Protein AF-A0AAI9T086-F1 (afdb_monomer)

Nearest PDB structures (foldseek):
  8om4-assembly1_D  TM=8.885E-01  e=5.460E-34  Saccharomyces cerevisiae
  8d8k-assembly1_D  TM=9.498E-01  e=1.040E-31  Saccharomyces cerevisiae
  8d8l-assembly1_D  TM=9.070E-01  e=4.825E-33  Saccharomyces cerevisiae
  5mrc-assembly1_DD  TM=9.172E-01  e=9.418E-28  Saccharomyces cerevisiae
  6ywy-assembly1_DD  TM=7.552E-01  e=2.241E-18  Neurospora crassa

InterPro domains:
  IPR002942 RNA-binding S4 domain [PF01479] (105-150)
  IPR002942 RNA-binding S4 domain [SM00363] (104-167)
  IPR004556 Methyltransferase HemK-like [TIGR00536] (465-743)
  IPR018079 Small ribosomal subunit protein uS4, conserved site [PS00632] (102-126)
  IPR029063 S-adenosyl-L-methionine-dependent methyltransferase superfamily [G3DSA:3.40.50.150] (524-751)
  IPR029063 S-adenosyl-L-methionine-dependent methyltransferase superfamily [SSF53335] (508-678)
  IPR036986 RNA-binding S4 domain superfamily [G3DSA:3.10.290.10] (103-206)
  IPR050320 Protein N5-glutamine methyltransferase [PTHR18895] (467-742)

Secondary structure (DSSP, 8-state):
-PPPP-HHHHHHHT---SB--HHHHHHHHT------TT--HHHHHHHHHHHHHHHTTTTS-HHHIIIII--SS--B-----GGGTTS-PPPP-GGGGGGHHHHTBHHHHHHHTTSSSBHHHHHHHHHTT-EEETTEE---TTPBP-TT-EEEE-HHHHHHHHBPBPPPHHHHHHHHHHHHHHHHHHHHHHHH-HHHHHHHHHTSPPPS-HHHHHHHHHHHHHHHHHHHHHHHHHHHHS-HHHHHHHHHHHHHHHTT---GGGGGGG-HHHHHHHHHHHHHHHHTT-GGGT---HHHHHHHHH-SSSS-HHHHHHHHHHHHHHHHHHHHHHHHHHHHHHTTS----THHHHT----PPPPHHHHHH-GGG----BTTBSSSTTBSSTTSSB-BS--BPTTGGGT----TTEEEETTTTEEEE-----EETTEESS--SS-HHHHHHHHHHHHHHHHHHHHHHHH-TTHHHHHHHH-SHHHHHHHHHHHHHHS-TTTHHHHHHHHHTT--HHHHHTEEEETTEEEE--TTSPPP-HHHHHHHHHHHHHHHHTT-SEEEEEEES-TTSHHHHHHHHHHHHTT-EEEEEEEES-HHHHHHHHHHHHHHHHHS--TTEEEEEEE--TT-TTHHHHTT-S-TTS----EEEE----B-HHHHHSBGGGT-B-HHHHHHS-GGGTB--THHHHHHIIIIITTTT-SEEEEE-SSHHHHHHHHHHS-TTTEEEEEEE-TTS-EEEEEEEESSSGGGGGGGG-SEE-

pLDDT: mean 86.52, std 11.42, range [41.91, 98.38]

Sequence (758 aa):
MPRKLDRVSRMVRGGVEMSMNRFNLFNLYRKSPINYIGKTLYQQKWAAKSETRSYHGEHLNEKRFKKVLFEPELKTYSQLDASLKGQDVAPTPITLQTYATLEKRLEIAVFRSLFASSVRQARQFILGGYVKVNGVKIKHPSFPLKSGDVFSVDPEKVLFAMGKSKPSLSKAINIDNKQVRYWNHYVSMAKKDPKAAWERQQNKFKSLNQIENFEKRETLDAQKKQGELMMKKRQNATNKMTILEDIINLGNAAGHNISVETFHKYGDVAKEKCLIIYQGLSRLNHPLLKEKSHEALNAYFAKETEMSNEEKTEFRKTKNILRELEKSEWKRIRLEGANDGKFFDPSNIMRQTTFTPIDKEKVLEDETSAKINFPWQRHLYGRKEPSKPYFTPWTPRSFLGAFAILPSHIEVSFDTCHAVYLRDPIARPGHSEVITPFPEHVHERAYMYYIKRAKHVRRAKVISPLLPPLLAATRDLERAQLELKWIKEELPKSEWVSAVNLRKGLVPLQYILKSQPFGDLNIICREGVLIPRWETEEWCTRLAKFIIDSKLSKVNIVDACSGSGCIPLLLSHLLAKNSIDSRAYGYDISEKAVELAKENLESYLATYPSKRIQISFHLADVFDSKLCKSVNIQGDDGTGIDLVTSNPPYIPLEDYKKSLWRNGVEKSVRLYEPSLALIGNNKVYSNLIQNLVVPVGAKGFVFEVGYKDQADFVNKSMDSAKWGVGVMKDSASKVRCVIGWQREGKFAEFSKLCDDVY

Organism: NCBI:txid497107

Structure (mmCIF, N/CA/C/O backbone):
data_AF-A0AAI9T086-F1
#
_entry.id   AF-A0AAI9T086-F1
#
loop_
_atom_site.group_PDB
_atom_site.id
_atom_site.type_symbol
_atom_site.label_atom_id
_atom_site.label_alt_id
_atom_site.label_comp_id
_atom_site.label_asym_id
_atom_site.label_entity_id
_atom_site.label_seq_id
_atom_site.pdbx_PDB_ins_code
_atom_site.Cartn_x
_atom_site.Cartn_y
_atom_site.Cartn_z
_atom_site.occupancy
_atom_site.B_iso_or_equiv
_atom_site.auth_seq_id
_atom_site.auth_comp_id
_atom_site.auth_asym_id
_atom_site.auth_atom_id
_atom_site.pdbx_PDB_model_num
ATOM 1 N N . MET A 1 1 ? -15.363 4.973 -15.178 1.00 50.00 1 MET A N 1
ATOM 2 C CA . MET A 1 1 ? -14.214 5.776 -15.661 1.00 50.00 1 MET A CA 1
ATOM 3 C C . MET A 1 1 ? -12.923 5.372 -14.943 1.00 50.00 1 MET A C 1
ATOM 5 O O . MET A 1 1 ? -13.002 5.034 -13.763 1.00 50.00 1 MET A O 1
ATOM 9 N N . PRO A 1 2 ? -11.760 5.340 -15.626 1.00 74.75 2 PRO A N 1
ATOM 10 C CA . PRO A 1 2 ? -10.459 5.126 -14.985 1.00 74.75 2 PRO A CA 1
ATOM 11 C C . PRO A 1 2 ? -10.051 6.340 -14.138 1.00 74.75 2 PRO A C 1
ATOM 13 O O . PRO A 1 2 ? -10.593 7.433 -14.302 1.00 74.75 2 PRO A O 1
ATOM 16 N N . ARG A 1 3 ? -9.077 6.163 -13.242 1.00 78.75 3 ARG A N 1
ATOM 17 C CA . ARG A 1 3 ? -8.528 7.266 -12.440 1.00 78.75 3 ARG A CA 1
ATOM 18 C C . ARG A 1 3 ? -7.844 8.296 -13.359 1.00 78.75 3 ARG A C 1
ATOM 20 O O . ARG A 1 3 ? -7.034 7.914 -14.211 1.00 78.75 3 ARG A O 1
ATOM 27 N N . LYS A 1 4 ? -8.160 9.591 -13.204 1.00 75.88 4 LYS A N 1
ATOM 28 C CA . LYS A 1 4 ? -7.463 10.683 -13.913 1.00 75.88 4 LYS A CA 1
ATOM 29 C C . LYS A 1 4 ? -6.006 10.783 -13.438 1.00 75.88 4 LYS A C 1
ATOM 31 O O . LYS A 1 4 ? -5.694 10.461 -12.292 1.00 75.88 4 LYS A O 1
ATOM 36 N N . LEU A 1 5 ? -5.129 11.185 -14.354 1.00 67.50 5 LEU A N 1
ATOM 37 C CA . LEU A 1 5 ? -3.684 11.251 -14.155 1.00 67.50 5 LEU A CA 1
ATOM 38 C C . LEU A 1 5 ? -3.300 12.706 -13.872 1.00 67.50 5 LEU A C 1
ATOM 40 O O . LEU A 1 5 ? -3.496 13.555 -14.735 1.00 67.50 5 LEU A O 1
ATOM 44 N N . ASP A 1 6 ? -2.750 12.976 -12.693 1.00 67.56 6 ASP A N 1
ATOM 45 C CA . ASP A 1 6 ? -2.062 14.233 -12.401 1.00 67.56 6 ASP A CA 1
ATOM 46 C C . ASP A 1 6 ? -0.550 13.981 -12.510 1.00 67.56 6 ASP A C 1
ATOM 48 O O . ASP A 1 6 ? 0.031 13.248 -11.706 1.00 67.56 6 ASP A O 1
ATOM 52 N N . ARG A 1 7 ? 0.059 14.498 -13.584 1.00 57.75 7 ARG A N 1
ATOM 53 C CA . ARG A 1 7 ? 1.454 14.207 -13.959 1.00 57.75 7 ARG A CA 1
ATOM 54 C C . ARG A 1 7 ? 2.461 14.984 -13.110 1.00 57.75 7 ARG A C 1
ATOM 56 O O . ARG A 1 7 ? 3.545 14.464 -12.854 1.00 57.75 7 ARG A O 1
ATOM 63 N N . VAL A 1 8 ? 2.103 16.188 -12.656 1.00 53.00 8 VAL A N 1
ATOM 64 C CA . VAL A 1 8 ? 3.003 17.080 -11.904 1.00 53.00 8 VAL A CA 1
ATOM 65 C C . VAL A 1 8 ? 3.271 16.501 -10.516 1.00 53.00 8 VAL A C 1
ATOM 67 O O . VAL A 1 8 ? 4.424 16.340 -10.117 1.00 53.00 8 VAL A O 1
ATOM 70 N N . SER A 1 9 ? 2.224 16.056 -9.816 1.00 54.69 9 SER A N 1
ATOM 71 C CA . SER A 1 9 ? 2.370 15.501 -8.466 1.00 54.69 9 SER A CA 1
ATOM 72 C C . SER A 1 9 ? 3.133 14.172 -8.413 1.00 54.69 9 SER A C 1
ATOM 74 O O . SER A 1 9 ? 3.730 13.853 -7.388 1.00 54.69 9 SER A O 1
ATOM 76 N N . ARG A 1 10 ? 3.172 13.383 -9.494 1.00 60.44 10 ARG A N 1
ATOM 77 C CA . ARG A 1 10 ? 3.855 12.072 -9.506 1.00 60.44 10 ARG A CA 1
ATOM 78 C C . ARG A 1 10 ? 5.346 12.133 -9.771 1.00 60.44 10 ARG A C 1
ATOM 80 O O . ARG A 1 10 ? 6.078 11.315 -9.219 1.00 60.44 10 ARG A O 1
ATOM 87 N N . MET A 1 11 ? 5.793 13.101 -10.566 1.00 61.09 11 MET A N 1
ATOM 88 C CA . MET A 1 11 ? 7.221 13.329 -10.784 1.00 61.09 11 MET A CA 1
ATOM 89 C C . MET A 1 11 ? 7.897 13.783 -9.480 1.00 61.09 11 MET A C 1
ATOM 91 O O . MET A 1 11 ? 8.977 13.302 -9.142 1.00 61.09 11 MET A O 1
ATOM 95 N N . VAL A 1 12 ? 7.197 14.613 -8.697 1.00 62.00 12 VAL A N 1
ATOM 96 C CA . VAL A 1 12 ? 7.616 15.034 -7.350 1.00 62.00 12 VAL A CA 1
ATOM 97 C C . VAL A 1 12 ? 7.573 13.866 -6.357 1.00 62.00 12 VAL A C 1
ATOM 99 O O . VAL A 1 12 ? 8.522 13.663 -5.610 1.00 62.00 12 VAL A O 1
ATOM 102 N N . ARG A 1 13 ? 6.513 13.045 -6.378 1.00 69.12 13 ARG A N 1
ATOM 103 C CA . ARG A 1 13 ? 6.342 11.907 -5.449 1.00 69.12 13 ARG A CA 1
ATOM 104 C C . ARG A 1 13 ? 7.202 10.675 -5.764 1.00 69.12 13 ARG A C 1
ATOM 106 O O . ARG A 1 13 ? 7.170 9.723 -4.993 1.00 69.12 13 ARG A O 1
ATOM 113 N N . GLY A 1 14 ? 7.921 10.652 -6.889 1.00 77.94 14 GLY A N 1
ATOM 114 C CA . GLY A 1 14 ? 8.835 9.559 -7.243 1.00 77.94 14 GLY A CA 1
ATOM 115 C C . GLY A 1 14 ? 8.162 8.209 -7.532 1.00 77.94 14 GLY A C 1
ATOM 116 O O . GLY A 1 14 ? 8.794 7.171 -7.358 1.00 77.94 14 GLY A O 1
ATOM 117 N N . GLY A 1 15 ? 6.888 8.190 -7.938 1.00 83.69 15 GLY A N 1
ATOM 118 C CA . GLY A 1 15 ? 6.173 6.946 -8.264 1.00 83.69 15 GLY A CA 1
ATOM 119 C C . GLY A 1 15 ? 6.746 6.250 -9.505 1.00 83.69 15 GLY A C 1
ATOM 120 O O . GLY A 1 15 ? 7.142 6.930 -10.456 1.00 83.69 15 GLY A O 1
ATOM 121 N N . VAL A 1 16 ? 6.775 4.913 -9.494 1.00 91.38 16 VAL A N 1
ATOM 122 C CA . VAL A 1 16 ? 7.215 4.086 -10.631 1.00 91.38 16 VAL A CA 1
ATOM 123 C C . VAL A 1 16 ? 5.982 3.513 -11.316 1.00 91.38 16 VAL A C 1
ATOM 125 O O . VAL A 1 16 ? 5.160 2.869 -10.677 1.00 91.38 16 VAL A O 1
ATOM 128 N N . GLU A 1 17 ? 5.853 3.740 -12.617 1.00 90.62 17 GLU A N 1
ATOM 129 C CA . GLU A 1 17 ? 4.679 3.372 -13.411 1.00 90.62 17 GLU A CA 1
ATOM 130 C C . GLU A 1 17 ? 5.024 2.329 -14.484 1.00 90.62 17 GLU A C 1
ATOM 132 O O . GLU A 1 17 ? 6.180 2.157 -14.873 1.00 90.62 17 GLU A O 1
ATOM 137 N N . MET A 1 18 ? 4.005 1.674 -15.042 1.00 93.31 18 MET A N 1
ATOM 138 C CA . MET A 1 18 ? 4.146 0.823 -16.231 1.00 93.31 18 MET A CA 1
ATOM 139 C C . MET A 1 18 ? 4.217 1.680 -17.508 1.00 93.31 18 MET A C 1
ATOM 141 O O . MET A 1 18 ? 3.263 1.756 -18.292 1.00 93.31 18 MET A O 1
ATOM 145 N N . SER A 1 19 ? 5.336 2.395 -17.678 1.00 92.81 19 SER A N 1
ATOM 146 C CA . SER A 1 19 ? 5.605 3.250 -18.840 1.00 92.81 19 SER A CA 1
ATOM 147 C C . SER A 1 19 ? 7.094 3.352 -19.189 1.00 92.81 19 SER A C 1
ATOM 149 O O . SER A 1 19 ? 7.949 3.401 -18.311 1.00 92.81 19 SER A O 1
ATOM 151 N N . MET A 1 20 ? 7.406 3.488 -20.476 1.00 93.56 20 MET A N 1
ATOM 152 C CA . MET A 1 20 ? 8.767 3.666 -21.002 1.00 93.56 20 MET A CA 1
ATOM 153 C C . MET A 1 20 ? 9.156 5.153 -21.102 1.00 93.56 20 MET A C 1
ATOM 155 O O . MET A 1 20 ? 9.740 5.614 -22.085 1.00 93.56 20 MET A O 1
ATOM 159 N N . ASN A 1 21 ? 8.743 5.956 -20.120 1.00 90.00 21 ASN A N 1
ATOM 160 C CA . ASN A 1 21 ? 9.024 7.390 -20.084 1.00 90.00 21 ASN A CA 1
ATOM 161 C C . ASN A 1 21 ? 10.401 7.650 -19.450 1.00 90.00 21 ASN A C 1
ATOM 163 O O . ASN A 1 21 ? 10.719 7.068 -18.417 1.00 90.00 21 ASN A O 1
ATOM 167 N N . ARG A 1 22 ? 11.179 8.597 -19.992 1.00 89.75 22 ARG A N 1
ATOM 168 C CA . ARG A 1 22 ? 12.460 9.041 -19.409 1.00 89.75 22 ARG A CA 1
ATOM 169 C C . ARG A 1 22 ? 12.348 9.458 -17.936 1.00 89.75 22 ARG A C 1
ATOM 171 O O . ARG A 1 22 ? 13.240 9.173 -17.151 1.00 89.75 22 ARG A O 1
ATOM 178 N N . PHE A 1 23 ? 11.243 10.099 -17.547 1.00 88.62 23 PHE A N 1
ATOM 179 C CA . PHE A 1 23 ? 11.024 10.513 -16.157 1.00 88.62 23 PHE A CA 1
ATOM 180 C C . PHE A 1 23 ? 10.690 9.323 -15.254 1.00 88.62 23 PHE A C 1
ATOM 182 O O . PHE A 1 23 ? 11.076 9.303 -14.090 1.00 88.62 23 PHE A O 1
ATOM 189 N N . ASN A 1 24 ? 10.010 8.314 -15.803 1.00 91.12 24 ASN A N 1
ATOM 190 C CA . ASN A 1 24 ? 9.758 7.068 -15.092 1.00 91.12 24 ASN A CA 1
ATOM 191 C C . ASN A 1 24 ? 11.057 6.278 -14.900 1.00 91.12 24 ASN A C 1
ATOM 193 O O . ASN A 1 24 ? 11.294 5.763 -13.816 1.00 91.12 24 ASN A O 1
ATOM 197 N N . LEU A 1 25 ? 11.930 6.256 -15.914 1.00 92.62 25 LEU A N 1
ATOM 198 C CA . LEU A 1 25 ? 13.263 5.665 -15.799 1.00 92.62 25 LEU A CA 1
ATOM 199 C C . LEU A 1 25 ? 14.090 6.364 -14.722 1.00 92.62 25 LEU A C 1
ATOM 201 O O . LEU A 1 25 ? 14.698 5.701 -13.894 1.00 92.62 25 LEU A O 1
ATOM 205 N N . PHE A 1 26 ? 14.067 7.697 -14.695 1.00 91.75 26 PHE A N 1
ATOM 206 C CA . PHE A 1 26 ? 14.734 8.462 -13.646 1.00 91.75 26 PHE A CA 1
ATOM 207 C C . PHE A 1 26 ? 14.184 8.128 -12.252 1.00 91.75 26 PHE A C 1
ATOM 209 O O . PHE A 1 26 ? 14.962 7.928 -11.324 1.00 91.75 26 PHE A O 1
ATOM 216 N N . ASN A 1 27 ? 12.858 8.011 -12.104 1.00 91.31 27 ASN A N 1
ATOM 217 C CA . ASN A 1 27 ? 12.235 7.584 -10.849 1.00 91.31 27 ASN A CA 1
ATOM 218 C C . ASN A 1 27 ? 12.629 6.164 -10.447 1.00 91.31 27 ASN A C 1
ATOM 220 O O . ASN A 1 27 ? 12.855 5.945 -9.264 1.00 91.31 27 ASN A O 1
ATOM 224 N N . LEU A 1 28 ? 12.708 5.234 -11.402 1.00 92.25 28 LEU A N 1
ATOM 225 C CA . LEU A 1 28 ? 13.165 3.866 -11.171 1.00 92.25 28 LEU A CA 1
ATOM 226 C C . LEU A 1 28 ? 14.634 3.847 -10.728 1.00 92.25 28 LEU A C 1
ATOM 228 O O . LEU A 1 28 ? 14.959 3.186 -9.751 1.00 92.25 28 LEU A O 1
ATOM 232 N N . TYR A 1 29 ? 15.493 4.622 -11.395 1.00 92.81 29 TYR A N 1
ATOM 233 C CA . TYR A 1 29 ? 16.926 4.704 -11.110 1.00 92.81 29 TYR A CA 1
ATOM 234 C C . TYR A 1 29 ? 17.226 5.280 -9.721 1.00 92.81 29 TYR A C 1
ATOM 236 O O . TYR A 1 29 ? 18.011 4.714 -8.972 1.00 92.81 29 TYR A O 1
ATOM 244 N N . ARG A 1 30 ? 16.581 6.392 -9.343 1.00 92.06 30 ARG A N 1
ATOM 245 C CA . ARG A 1 30 ? 16.817 7.038 -8.038 1.00 92.06 30 ARG A CA 1
ATOM 246 C C . ARG A 1 30 ? 16.065 6.389 -6.872 1.00 92.06 30 ARG A C 1
ATOM 248 O O . ARG A 1 30 ? 16.098 6.921 -5.764 1.00 92.06 30 ARG A O 1
ATOM 255 N N . LYS A 1 31 ? 15.282 5.334 -7.119 1.00 88.38 31 LYS A N 1
ATOM 256 C CA . LYS A 1 31 ? 14.358 4.776 -6.129 1.00 88.38 31 LYS A CA 1
ATOM 257 C C . LYS A 1 31 ? 15.135 4.118 -4.988 1.00 88.38 31 LYS A C 1
ATOM 259 O O . LYS A 1 31 ? 15.731 3.063 -5.170 1.00 88.38 31 LYS A O 1
ATOM 264 N N . SER A 1 32 ? 15.076 4.698 -3.793 1.00 87.75 32 SER A N 1
ATOM 265 C CA . SER A 1 32 ? 15.599 4.040 -2.593 1.00 87.75 32 SER A CA 1
ATOM 266 C C . SER A 1 32 ? 14.628 2.965 -2.076 1.00 87.75 32 SER A C 1
ATOM 268 O O . SER A 1 32 ? 13.408 3.117 -2.237 1.00 87.75 32 SER A O 1
ATOM 270 N N . PRO A 1 33 ? 15.130 1.904 -1.414 1.00 87.94 33 PRO A N 1
ATOM 271 C CA . PRO A 1 33 ? 14.290 0.950 -0.696 1.00 87.94 33 PRO A CA 1
ATOM 272 C C . PRO A 1 33 ? 13.358 1.645 0.307 1.00 87.94 33 PRO A C 1
ATOM 274 O O . PRO A 1 33 ? 13.700 2.674 0.895 1.00 87.94 33 PRO A O 1
ATOM 277 N N . ILE A 1 34 ? 12.164 1.086 0.522 1.00 88.19 34 ILE A N 1
ATOM 278 C CA . ILE A 1 34 ? 11.200 1.663 1.466 1.00 88.19 34 ILE A CA 1
ATOM 279 C C . ILE A 1 34 ? 11.744 1.508 2.889 1.00 88.19 34 ILE A C 1
ATOM 281 O O . ILE A 1 34 ? 11.819 0.399 3.408 1.00 88.19 34 ILE A O 1
ATOM 285 N N . ASN A 1 35 ? 12.061 2.624 3.550 1.00 89.19 35 ASN A N 1
ATOM 286 C CA . ASN A 1 35 ? 12.460 2.597 4.955 1.00 89.19 35 ASN A CA 1
ATOM 287 C C . ASN A 1 35 ? 11.247 2.291 5.857 1.00 89.19 35 ASN A C 1
ATOM 289 O O . ASN A 1 35 ? 10.256 3.035 5.833 1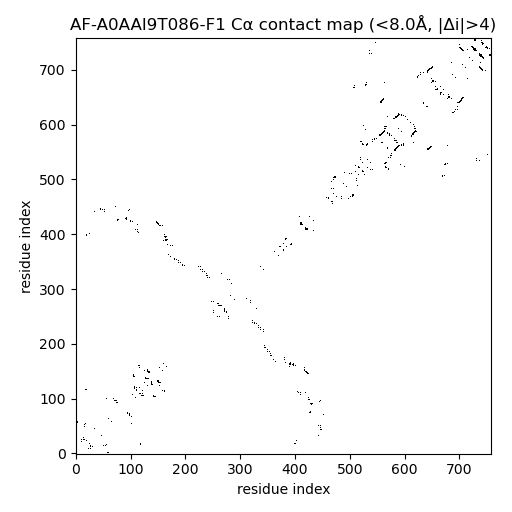.00 89.19 35 ASN A O 1
ATOM 293 N N . TYR A 1 36 ? 11.324 1.217 6.647 1.00 90.69 36 TYR A N 1
ATOM 294 C CA . TYR A 1 36 ? 10.305 0.820 7.630 1.00 90.69 36 TYR A CA 1
ATOM 295 C C . TYR A 1 36 ? 10.675 1.139 9.083 1.00 90.69 36 TYR A C 1
ATOM 297 O O . TYR A 1 36 ? 9.823 0.986 9.959 1.00 90.69 36 TYR A O 1
ATOM 305 N N . ILE A 1 37 ? 11.900 1.598 9.346 1.00 91.75 37 ILE A N 1
ATOM 306 C CA . ILE A 1 37 ? 12.375 1.935 10.691 1.00 91.75 37 ILE A CA 1
ATOM 307 C C . ILE A 1 37 ? 11.516 3.074 11.254 1.00 91.75 37 ILE A C 1
ATOM 309 O O . ILE A 1 37 ? 11.196 4.034 10.549 1.00 91.75 37 ILE A O 1
ATOM 313 N N . GLY A 1 38 ? 11.075 2.930 12.506 1.00 91.50 38 GLY A N 1
ATOM 314 C CA . GLY A 1 38 ? 10.195 3.895 13.175 1.00 91.50 38 GLY A CA 1
ATOM 315 C C . GLY A 1 38 ? 8.758 3.949 12.635 1.00 91.50 38 GLY A C 1
ATOM 316 O O . GLY A 1 38 ? 7.985 4.810 13.051 1.00 91.50 38 GLY A O 1
ATOM 317 N N . LYS A 1 39 ? 8.363 3.050 11.716 1.00 89.75 39 LYS A N 1
ATOM 318 C CA . LYS A 1 39 ? 6.998 2.999 11.167 1.00 89.75 39 LYS A CA 1
ATOM 319 C C . LYS A 1 39 ? 6.178 1.880 11.789 1.00 89.75 39 LYS A C 1
ATOM 321 O O . LYS A 1 39 ? 6.563 0.713 11.767 1.00 89.75 39 LYS A O 1
ATOM 326 N N . THR A 1 40 ? 4.966 2.225 12.212 1.00 88.50 40 THR A N 1
ATOM 327 C CA . THR A 1 40 ? 3.932 1.259 12.605 1.00 88.50 40 THR A CA 1
ATOM 328 C C . THR A 1 40 ? 3.592 0.304 11.458 1.00 88.50 40 THR A C 1
ATOM 330 O O . THR A 1 40 ? 3.669 0.662 10.279 1.00 88.50 40 THR A O 1
ATOM 333 N N . LEU A 1 41 ? 3.096 -0.893 11.781 1.00 83.69 41 LEU A N 1
ATOM 334 C CA . LEU A 1 41 ? 2.687 -1.884 10.779 1.00 83.69 41 LEU A CA 1
ATOM 335 C C . LEU A 1 41 ? 1.670 -1.329 9.759 1.00 83.69 41 LEU A C 1
ATOM 337 O O . LEU A 1 41 ? 1.692 -1.707 8.588 1.00 83.69 41 LEU A O 1
ATOM 341 N N . TYR A 1 42 ? 0.775 -0.423 10.170 1.00 83.38 42 TYR A N 1
ATOM 342 C CA . TYR A 1 42 ? -0.146 0.236 9.240 1.00 83.38 42 TYR A CA 1
ATOM 343 C C . TYR A 1 42 ? 0.584 1.176 8.272 1.00 83.38 42 TYR A C 1
ATOM 345 O O . TYR A 1 42 ? 0.319 1.129 7.072 1.00 83.38 42 TYR A O 1
ATOM 353 N N . GLN A 1 43 ? 1.517 1.994 8.765 1.00 87.94 43 GLN A N 1
ATOM 354 C CA . GLN A 1 43 ? 2.320 2.888 7.925 1.00 87.94 43 GLN A CA 1
ATOM 355 C C . GLN A 1 43 ? 3.178 2.101 6.926 1.00 87.94 43 GLN A C 1
ATOM 357 O O . GLN A 1 43 ? 3.247 2.485 5.759 1.00 87.94 43 GLN A O 1
ATOM 362 N N . GLN A 1 44 ? 3.760 0.971 7.345 1.00 92.25 44 GLN A N 1
ATOM 363 C CA . GLN A 1 44 ? 4.491 0.065 6.450 1.00 92.25 44 GLN A CA 1
ATOM 364 C C . GLN A 1 44 ? 3.581 -0.458 5.327 1.00 92.25 44 GLN A C 1
ATOM 366 O O . GLN A 1 44 ? 3.895 -0.317 4.145 1.00 92.25 44 GLN A O 1
ATOM 371 N N . LYS A 1 45 ? 2.402 -0.984 5.688 1.00 92.69 45 LYS A N 1
ATOM 372 C CA . LYS A 1 45 ? 1.384 -1.475 4.741 1.00 92.69 45 LYS A CA 1
ATOM 373 C C . LYS A 1 45 ? 0.905 -0.395 3.779 1.00 92.69 45 LYS A C 1
ATOM 375 O O . LYS A 1 45 ? 0.745 -0.655 2.590 1.00 92.69 45 LYS A O 1
ATOM 380 N N . TRP A 1 46 ? 0.671 0.815 4.279 1.00 91.06 46 TRP A N 1
ATOM 381 C CA . TRP A 1 46 ? 0.231 1.943 3.466 1.00 91.06 46 TRP A CA 1
ATOM 382 C C . TRP A 1 46 ? 1.301 2.375 2.460 1.00 91.06 46 TRP A C 1
ATOM 384 O O . TRP A 1 46 ? 0.976 2.578 1.289 1.00 91.06 46 TRP A O 1
ATOM 394 N N . ALA A 1 47 ? 2.563 2.472 2.891 1.00 91.88 47 ALA A N 1
ATOM 395 C CA . ALA A 1 47 ? 3.686 2.805 2.018 1.00 91.88 47 ALA A CA 1
ATOM 396 C C . ALA A 1 47 ? 3.849 1.759 0.906 1.00 91.88 47 ALA A C 1
ATOM 398 O O . ALA A 1 47 ? 3.815 2.109 -0.274 1.00 91.88 47 ALA A O 1
ATOM 399 N N . ALA A 1 48 ? 3.892 0.475 1.273 1.00 94.81 48 ALA A N 1
ATOM 400 C CA . ALA A 1 48 ? 3.975 -0.635 0.330 1.00 94.81 48 ALA A CA 1
ATOM 401 C C . ALA A 1 48 ? 2.812 -0.652 -0.672 1.00 94.81 48 ALA A C 1
ATOM 403 O O . ALA A 1 48 ? 3.022 -0.765 -1.881 1.00 94.81 48 ALA A O 1
ATOM 404 N N . LYS A 1 49 ? 1.574 -0.468 -0.195 1.00 93.06 49 LYS A N 1
ATOM 405 C CA . LYS A 1 49 ? 0.386 -0.355 -1.050 1.00 93.06 49 LYS A CA 1
ATOM 406 C C . LYS A 1 49 ? 0.473 0.840 -1.998 1.00 93.06 49 LYS A C 1
ATOM 408 O O . LYS A 1 49 ? 0.051 0.740 -3.146 1.00 93.06 49 LYS A O 1
ATOM 413 N N . SER A 1 50 ? 0.949 1.991 -1.527 1.00 91.06 50 SER A N 1
ATOM 414 C CA . SER A 1 50 ? 1.051 3.197 -2.354 1.00 91.06 50 SER A CA 1
ATOM 415 C C . SER A 1 50 ? 2.031 2.990 -3.506 1.00 91.06 50 SER A C 1
ATOM 417 O O . SER A 1 50 ? 1.711 3.321 -4.646 1.00 91.06 50 SER A O 1
ATOM 419 N N . GLU A 1 51 ? 3.183 2.398 -3.204 1.00 91.38 51 GLU A N 1
ATOM 420 C CA . GLU A 1 51 ? 4.243 2.128 -4.169 1.00 91.38 51 GLU A CA 1
ATOM 421 C C . GLU A 1 51 ? 3.839 1.072 -5.189 1.00 91.38 51 GLU A C 1
ATOM 423 O O . GLU A 1 51 ? 3.786 1.341 -6.390 1.00 91.38 51 GLU A O 1
ATOM 428 N N . THR A 1 52 ? 3.433 -0.103 -4.716 1.00 95.06 52 THR A N 1
ATOM 429 C CA . THR A 1 52 ? 3.069 -1.212 -5.604 1.00 95.06 52 THR A CA 1
ATOM 430 C C . THR A 1 52 ? 1.894 -0.864 -6.517 1.00 95.06 52 THR A C 1
ATOM 432 O O . THR A 1 52 ? 1.947 -1.180 -7.700 1.00 95.06 52 THR A O 1
ATOM 435 N N . ARG A 1 53 ? 0.881 -0.123 -6.042 1.00 93.00 53 ARG A N 1
ATOM 436 C CA . ARG A 1 53 ? -0.257 0.327 -6.874 1.00 93.00 53 ARG A CA 1
ATOM 437 C C . ARG A 1 53 ? 0.066 1.465 -7.836 1.00 93.00 53 ARG A C 1
ATOM 439 O O . ARG A 1 53 ? -0.742 1.730 -8.727 1.00 93.00 53 ARG A O 1
ATOM 446 N N . SER A 1 54 ? 1.186 2.164 -7.647 1.00 90.75 54 SER A N 1
ATOM 447 C CA . SER A 1 54 ? 1.655 3.152 -8.625 1.00 90.75 54 SER A CA 1
ATOM 448 C C . SER A 1 54 ? 2.151 2.479 -9.907 1.00 90.75 54 SER A C 1
ATOM 450 O O . SER A 1 54 ? 1.930 3.007 -10.994 1.00 90.75 54 SER A O 1
ATOM 452 N N . TYR A 1 55 ? 2.693 1.265 -9.782 1.00 94.31 55 TYR A N 1
ATOM 453 C CA . TYR A 1 55 ? 3.074 0.424 -10.909 1.00 94.31 55 TYR A CA 1
ATOM 454 C C . TYR A 1 55 ? 1.893 -0.443 -11.359 1.00 94.31 55 TYR A C 1
ATOM 456 O O . TYR A 1 55 ? 1.375 -0.290 -12.465 1.00 94.31 55 TYR A O 1
ATOM 464 N N . HIS A 1 56 ? 1.400 -1.296 -10.461 1.00 95.62 56 HIS A N 1
ATOM 465 C CA . HIS A 1 56 ? 0.378 -2.298 -10.738 1.00 95.62 56 HIS A CA 1
ATOM 466 C C . HIS A 1 56 ? -1.009 -1.670 -10.827 1.00 95.62 56 HIS A C 1
ATOM 468 O O . HIS A 1 56 ? -1.664 -1.415 -9.813 1.00 95.62 56 HIS A O 1
ATOM 474 N N . GLY A 1 57 ? -1.481 -1.437 -12.052 1.00 90.75 57 GLY A N 1
ATOM 475 C CA . GLY A 1 57 ? -2.860 -1.031 -12.325 1.00 90.75 57 GLY A CA 1
ATOM 476 C C . GLY A 1 57 ? -3.207 0.383 -11.856 1.00 90.75 57 GLY A C 1
ATOM 477 O O . GLY A 1 57 ? -4.297 0.604 -11.321 1.00 90.75 57 GLY A O 1
ATOM 478 N N . GLU A 1 58 ? -2.301 1.343 -12.026 1.00 89.94 58 GLU A N 1
ATOM 479 C CA . GLU A 1 58 ? -2.476 2.751 -11.632 1.00 89.94 58 GLU A CA 1
ATOM 480 C C . GLU A 1 58 ? -3.809 3.369 -12.092 1.00 89.94 58 GLU A C 1
ATOM 482 O O . GLU A 1 58 ? -4.447 4.133 -11.360 1.00 89.94 58 GLU A O 1
ATOM 487 N N . HIS A 1 59 ? -4.260 3.021 -13.298 1.00 89.06 59 HIS A N 1
ATOM 488 C CA . HIS A 1 59 ? -5.502 3.512 -13.899 1.00 89.06 59 HIS A CA 1
ATOM 489 C C . HIS A 1 59 ? -6.768 2.957 -13.229 1.00 89.06 59 HIS A C 1
ATOM 491 O O . HIS A 1 59 ? -7.867 3.475 -13.465 1.00 89.06 59 HIS A O 1
ATOM 497 N N . LEU A 1 60 ? -6.644 1.909 -12.409 1.00 90.19 60 LEU A N 1
ATOM 498 C CA . LEU A 1 60 ? -7.752 1.243 -11.732 1.00 90.19 60 LEU A CA 1
ATOM 499 C C . LEU A 1 60 ? -8.136 1.972 -10.441 1.00 90.19 60 LEU A C 1
ATOM 501 O O . LEU A 1 60 ? -7.297 2.287 -9.594 1.00 90.19 60 LEU A O 1
ATOM 505 N N . ASN A 1 61 ? -9.442 2.165 -10.247 1.00 88.94 61 ASN A N 1
ATOM 506 C CA . ASN A 1 61 ? -9.988 2.630 -8.973 1.00 88.94 61 ASN A CA 1
ATOM 507 C C . ASN A 1 61 ? -9.701 1.599 -7.869 1.00 88.94 61 ASN A C 1
ATOM 509 O O . ASN A 1 61 ? -9.910 0.400 -8.056 1.00 88.94 61 ASN A O 1
ATOM 513 N N . GLU A 1 62 ? -9.301 2.081 -6.694 1.00 86.62 62 GLU A N 1
ATOM 514 C CA . GLU A 1 62 ? -9.033 1.263 -5.516 1.00 86.62 62 GLU A CA 1
ATOM 515 C C . GLU A 1 62 ? -10.217 0.377 -5.105 1.00 86.62 62 GLU A C 1
ATOM 517 O O . GLU A 1 62 ? -10.016 -0.784 -4.762 1.00 86.62 62 GLU A O 1
ATOM 522 N N . LYS A 1 63 ? -11.460 0.878 -5.189 1.00 83.88 63 LYS A N 1
ATOM 523 C CA . LYS A 1 63 ? -12.664 0.074 -4.908 1.00 83.88 63 LYS A CA 1
ATOM 524 C C . LYS A 1 63 ? -12.791 -1.105 -5.877 1.00 83.88 63 LYS A C 1
ATOM 526 O O . LYS A 1 63 ? -13.160 -2.194 -5.451 1.00 83.88 63 LYS A O 1
ATOM 531 N N . ARG A 1 64 ? -12.475 -0.891 -7.161 1.00 84.44 64 ARG A N 1
ATOM 532 C CA . ARG A 1 64 ? -12.553 -1.927 -8.202 1.00 84.44 64 ARG A CA 1
ATOM 533 C C . ARG A 1 64 ? -11.470 -2.980 -8.006 1.00 84.44 64 ARG A C 1
ATOM 535 O O . ARG A 1 64 ? -11.785 -4.161 -8.040 1.00 84.44 64 ARG A O 1
ATOM 542 N N . PHE A 1 65 ? -10.234 -2.551 -7.742 1.00 89.38 65 PHE A N 1
ATOM 543 C CA . PHE A 1 65 ? -9.144 -3.472 -7.428 1.00 89.38 65 PHE A CA 1
ATOM 544 C C . PHE A 1 65 ? -9.498 -4.345 -6.215 1.00 89.38 65 PHE A C 1
ATOM 546 O O . PHE A 1 65 ? -9.566 -5.562 -6.336 1.00 89.38 65 PHE A O 1
ATOM 553 N N . LYS A 1 66 ? -9.860 -3.717 -5.085 1.00 84.56 66 LYS A N 1
ATOM 554 C CA . LYS A 1 66 ? -10.161 -4.413 -3.823 1.00 84.56 66 LYS A CA 1
ATOM 555 C C . LYS A 1 66 ? -11.333 -5.394 -3.894 1.00 84.56 66 LYS A C 1
ATOM 557 O O . LYS A 1 66 ? -11.291 -6.407 -3.212 1.00 84.56 66 LYS A O 1
ATOM 562 N N . LYS A 1 67 ? -12.409 -5.055 -4.614 1.00 75.56 67 LYS A N 1
ATOM 563 C CA . LYS A 1 67 ? -13.648 -5.855 -4.607 1.00 75.56 67 LYS A CA 1
ATOM 564 C C . LYS A 1 67 ? -13.708 -6.922 -5.695 1.00 75.56 67 LYS A C 1
ATOM 566 O O . LYS A 1 67 ? -14.414 -7.900 -5.501 1.00 75.56 67 LYS A O 1
ATOM 571 N N . VAL A 1 68 ? -13.054 -6.689 -6.834 1.00 76.25 68 VAL A N 1
ATOM 572 C CA . VAL A 1 68 ? -13.275 -7.487 -8.052 1.00 76.25 68 VAL A CA 1
ATOM 573 C C . VAL A 1 68 ? -12.006 -8.184 -8.536 1.00 76.25 68 VAL A C 1
ATOM 575 O O . VAL A 1 68 ? -12.111 -9.261 -9.097 1.00 76.25 68 VAL A O 1
ATOM 578 N N . LEU A 1 69 ? -10.826 -7.577 -8.364 1.00 85.69 69 LEU A N 1
ATOM 579 C CA . LEU A 1 69 ? -9.594 -8.051 -9.016 1.00 85.69 69 LEU A CA 1
ATOM 580 C C . LEU A 1 69 ? -8.577 -8.667 -8.051 1.00 85.69 69 LEU A C 1
ATOM 582 O O . LEU A 1 69 ? -7.746 -9.457 -8.479 1.00 85.69 69 LEU A O 1
ATOM 586 N N . PHE A 1 70 ? -8.589 -8.275 -6.778 1.00 88.69 70 PHE A N 1
ATOM 587 C CA . PHE A 1 70 ? -7.678 -8.836 -5.786 1.00 88.69 70 PHE A CA 1
ATOM 588 C C . PHE A 1 70 ? -8.114 -10.256 -5.400 1.00 88.69 70 PHE A C 1
ATOM 590 O O . PHE A 1 70 ? -9.189 -10.438 -4.820 1.00 88.69 70 PHE A O 1
ATOM 597 N N . GLU A 1 71 ? -7.258 -11.236 -5.685 1.00 84.06 71 GLU A N 1
ATOM 598 C CA . GLU A 1 71 ? -7.435 -12.637 -5.305 1.00 84.06 71 GLU A CA 1
ATOM 599 C C . GLU A 1 71 ? -6.545 -12.964 -4.094 1.00 84.06 71 GLU A C 1
ATOM 601 O O . GLU A 1 71 ? -5.325 -12.834 -4.176 1.00 84.06 71 GLU A O 1
ATOM 606 N N . PRO A 1 72 ? -7.132 -13.358 -2.946 1.00 83.75 72 PRO A N 1
ATOM 607 C CA . PRO A 1 72 ? -6.356 -13.775 -1.779 1.00 83.75 72 PRO A CA 1
ATOM 608 C C . PRO A 1 72 ? -5.660 -15.131 -1.947 1.00 83.75 72 PRO A C 1
ATOM 610 O O . PRO A 1 72 ? -4.763 -15.440 -1.180 1.00 83.75 72 PRO A O 1
ATOM 613 N N . GLU A 1 73 ? -6.101 -15.969 -2.881 1.00 84.56 73 GLU A N 1
ATOM 614 C CA . GLU A 1 73 ? -5.516 -17.291 -3.118 1.00 84.56 73 GLU A CA 1
ATOM 615 C C . GLU A 1 73 ? -4.434 -17.161 -4.189 1.00 84.56 73 GLU A C 1
ATOM 617 O O . GLU A 1 73 ? -4.725 -17.052 -5.378 1.00 84.56 73 GLU A O 1
ATOM 622 N N . LEU A 1 74 ? -3.177 -17.091 -3.749 1.00 87.38 74 LEU A N 1
ATOM 623 C CA . LEU A 1 74 ? -2.030 -16.922 -4.637 1.00 87.38 74 LEU A CA 1
ATOM 624 C C . LEU A 1 74 ? -1.633 -18.276 -5.235 1.00 87.38 74 LEU A C 1
ATOM 626 O O . LEU A 1 74 ? -1.420 -19.240 -4.502 1.00 87.38 74 LEU A O 1
ATOM 630 N N . LYS A 1 75 ? -1.529 -18.341 -6.566 1.00 79.25 75 LYS A N 1
ATOM 631 C CA . LYS A 1 75 ? -1.167 -19.560 -7.300 1.00 79.25 75 LYS A CA 1
ATOM 632 C C . LYS A 1 75 ? 0.347 -19.792 -7.266 1.00 79.25 75 LYS A C 1
ATOM 634 O O . LYS A 1 75 ? 1.129 -18.874 -7.517 1.00 79.25 75 LYS A O 1
ATOM 639 N N . THR A 1 76 ? 0.757 -21.032 -7.022 1.00 83.06 76 THR A N 1
ATOM 640 C CA . THR A 1 76 ? 2.156 -21.486 -7.057 1.00 83.06 76 THR A CA 1
ATOM 641 C C . THR A 1 76 ? 2.245 -22.832 -7.770 1.00 83.06 76 THR A C 1
ATOM 643 O O . THR A 1 76 ? 1.232 -23.506 -7.956 1.00 83.06 76 THR A O 1
ATOM 646 N N . TYR A 1 77 ? 3.451 -23.216 -8.189 1.00 78.50 77 TYR A N 1
ATOM 647 C CA . TYR A 1 77 ? 3.723 -24.548 -8.727 1.00 78.50 77 TYR A CA 1
ATOM 648 C C . TYR A 1 77 ? 4.917 -25.165 -8.008 1.00 78.50 77 TYR A C 1
ATOM 650 O O . TYR A 1 77 ? 5.967 -24.533 -7.888 1.00 78.50 77 TYR A O 1
ATOM 658 N N . SER A 1 78 ? 4.758 -26.412 -7.574 1.00 71.50 78 SER A N 1
ATOM 659 C CA . SER A 1 78 ? 5.849 -27.208 -7.019 1.00 71.50 78 SER A CA 1
ATOM 660 C C . SER A 1 78 ? 6.631 -27.860 -8.155 1.00 71.50 78 SER A C 1
ATOM 662 O O . SER A 1 78 ? 6.053 -28.556 -8.989 1.00 71.50 78 SER A O 1
ATOM 664 N N . GLN A 1 79 ? 7.946 -27.651 -8.191 1.00 68.88 79 GLN A N 1
ATOM 665 C CA . GLN A 1 79 ? 8.834 -28.474 -9.008 1.00 68.88 79 GLN A CA 1
ATOM 666 C C . GLN A 1 79 ? 9.056 -29.788 -8.260 1.00 68.88 79 GLN A C 1
ATOM 668 O O . GLN A 1 79 ? 9.784 -29.830 -7.273 1.00 68.88 79 GLN A O 1
ATOM 673 N N . LEU A 1 80 ? 8.377 -30.850 -8.690 1.00 66.25 80 LEU A N 1
ATOM 674 C CA . LEU A 1 80 ? 8.634 -32.205 -8.205 1.00 66.25 80 LEU A CA 1
ATOM 675 C C . LEU A 1 80 ? 9.775 -32.793 -9.037 1.00 66.25 80 LEU A C 1
ATOM 677 O O . LEU A 1 80 ? 9.549 -33.632 -9.903 1.00 66.25 80 LEU A O 1
ATOM 681 N N . ASP A 1 81 ? 10.988 -32.289 -8.824 1.00 64.38 81 ASP A N 1
ATOM 682 C CA . ASP A 1 81 ? 12.183 -32.858 -9.438 1.00 64.38 81 ASP A CA 1
ATOM 683 C C . ASP A 1 81 ? 12.828 -33.842 -8.457 1.00 64.38 81 ASP A C 1
ATOM 685 O O . ASP A 1 81 ? 13.257 -33.466 -7.363 1.00 64.38 81 ASP A O 1
ATOM 689 N N . ALA A 1 82 ? 12.866 -35.122 -8.829 1.00 63.19 82 ALA A N 1
ATOM 690 C CA . ALA A 1 82 ? 13.440 -36.172 -7.994 1.00 63.19 82 ALA A CA 1
ATOM 691 C C . ALA A 1 82 ? 14.948 -35.974 -7.749 1.00 63.19 82 ALA A C 1
ATOM 693 O O . ALA A 1 82 ? 15.457 -36.454 -6.736 1.00 63.19 82 ALA A O 1
ATOM 694 N N . SER A 1 83 ? 15.637 -35.242 -8.635 1.00 65.88 83 SER A N 1
ATOM 695 C CA . SER A 1 83 ? 17.069 -34.933 -8.527 1.00 65.88 83 SER A CA 1
ATOM 696 C C . SER A 1 83 ? 17.402 -33.879 -7.460 1.00 65.88 83 SER A C 1
ATOM 698 O O . SER A 1 83 ? 18.543 -33.808 -7.014 1.00 65.88 83 SER A O 1
ATOM 700 N N . LEU A 1 84 ? 16.409 -33.106 -6.994 1.00 62.72 84 LEU A N 1
ATOM 701 C CA . LEU A 1 84 ? 16.571 -32.057 -5.976 1.00 62.72 84 LEU A CA 1
ATOM 702 C C . LEU A 1 84 ? 16.376 -32.562 -4.531 1.00 62.72 84 LEU A C 1
ATOM 704 O O . LEU A 1 84 ? 16.391 -31.769 -3.586 1.00 62.72 84 LEU A O 1
ATOM 708 N N . LYS A 1 85 ? 16.189 -33.874 -4.318 1.00 57.25 85 LYS A N 1
ATOM 709 C CA . LYS A 1 85 ? 16.097 -34.454 -2.966 1.00 57.25 85 LYS A CA 1
ATOM 710 C C . LYS A 1 85 ? 17.403 -34.220 -2.192 1.00 57.25 85 LYS A C 1
ATOM 712 O O . LYS A 1 85 ? 18.438 -34.768 -2.547 1.00 57.25 85 LYS A O 1
ATOM 717 N N . GLY A 1 86 ? 17.327 -33.454 -1.101 1.00 64.56 86 GLY A N 1
ATOM 718 C CA . GLY A 1 86 ? 18.462 -33.188 -0.208 1.00 64.56 86 GLY A CA 1
ATOM 719 C C . GLY A 1 86 ? 19.323 -31.974 -0.583 1.00 64.56 86 GLY A C 1
ATOM 720 O O . GLY A 1 86 ? 20.363 -31.783 0.037 1.00 64.56 86 GLY A O 1
ATOM 721 N N . GLN A 1 87 ? 18.909 -31.155 -1.559 1.00 69.31 87 GLN A N 1
ATOM 722 C CA . GLN A 1 87 ? 19.579 -29.893 -1.904 1.00 69.31 87 GLN A CA 1
ATOM 723 C C . GLN A 1 87 ? 18.801 -28.678 -1.376 1.00 69.31 87 GLN A C 1
ATOM 725 O O . GLN A 1 87 ? 17.569 -28.682 -1.359 1.00 69.31 87 GLN A O 1
ATOM 730 N N . ASP A 1 88 ? 19.521 -27.623 -0.977 1.00 73.12 88 ASP A N 1
ATOM 731 C CA . ASP A 1 88 ? 18.932 -26.341 -0.572 1.00 73.12 88 ASP A CA 1
ATOM 732 C C . ASP A 1 88 ? 18.361 -25.612 -1.798 1.00 73.12 88 ASP A C 1
ATOM 734 O O . ASP A 1 88 ? 19.086 -25.045 -2.619 1.00 73.12 88 ASP A O 1
ATOM 738 N N . VAL A 1 89 ? 17.035 -25.635 -1.936 1.00 79.19 89 VAL A N 1
ATOM 739 C CA . VAL A 1 89 ? 16.324 -24.946 -3.017 1.00 79.19 89 VAL A CA 1
ATOM 740 C C . VAL A 1 89 ? 15.894 -23.556 -2.543 1.00 79.19 89 VAL A C 1
ATOM 742 O O . VAL A 1 89 ? 15.351 -23.392 -1.451 1.00 79.19 89 VAL A O 1
ATOM 745 N N . ALA A 1 90 ? 16.091 -22.538 -3.386 1.00 83.75 90 ALA A N 1
ATOM 746 C CA . ALA A 1 90 ? 15.662 -21.173 -3.087 1.00 83.75 90 ALA A CA 1
ATOM 747 C C . ALA A 1 90 ? 14.149 -21.097 -2.778 1.00 83.75 90 ALA A C 1
ATOM 749 O O . ALA A 1 90 ? 13.343 -21.743 -3.458 1.00 83.75 90 ALA A O 1
ATOM 750 N N . PRO A 1 91 ? 13.717 -20.270 -1.808 1.00 87.62 91 PRO A N 1
ATOM 751 C CA . PRO A 1 91 ? 12.306 -20.153 -1.464 1.00 87.62 91 PRO A CA 1
ATOM 752 C C . PRO A 1 91 ? 11.486 -19.634 -2.652 1.00 87.62 91 PRO A C 1
ATOM 754 O O . PRO A 1 91 ? 11.951 -18.835 -3.469 1.00 87.62 91 PRO A O 1
ATOM 757 N N . THR A 1 92 ? 10.237 -20.087 -2.754 1.00 90.19 92 THR A N 1
ATOM 758 C CA . THR A 1 92 ? 9.298 -19.576 -3.761 1.00 90.19 92 THR A CA 1
ATOM 759 C C . THR A 1 92 ? 8.727 -18.239 -3.284 1.00 90.19 92 THR A C 1
ATOM 761 O O . THR A 1 92 ? 8.079 -18.219 -2.236 1.00 90.19 92 THR A O 1
ATOM 764 N N . PRO A 1 93 ? 8.892 -17.130 -4.029 1.00 92.50 93 PRO A N 1
ATOM 765 C CA . PRO A 1 93 ? 8.437 -15.815 -3.593 1.00 92.50 93 PRO A CA 1
ATOM 766 C C . PRO A 1 93 ? 6.934 -15.634 -3.858 1.00 92.50 93 PRO A C 1
ATOM 768 O O . PRO A 1 93 ? 6.512 -14.940 -4.791 1.00 92.50 93 PRO A O 1
ATOM 771 N N . ILE A 1 94 ? 6.101 -16.302 -3.054 1.00 90.81 94 ILE A N 1
ATOM 772 C CA . ILE A 1 94 ? 4.645 -16.407 -3.258 1.00 90.81 94 ILE A CA 1
ATOM 773 C C . ILE A 1 94 ? 3.999 -15.022 -3.302 1.00 90.81 94 ILE A C 1
ATOM 775 O O . ILE A 1 94 ? 3.128 -14.754 -4.128 1.00 90.81 94 ILE A O 1
ATOM 779 N N . THR A 1 95 ? 4.431 -14.106 -2.434 1.00 93.50 95 THR A N 1
ATOM 780 C CA . THR A 1 95 ? 3.754 -12.813 -2.279 1.00 93.50 95 THR A CA 1
ATOM 781 C C . THR A 1 95 ? 3.914 -11.896 -3.492 1.00 93.50 95 THR A C 1
ATOM 783 O O . THR A 1 95 ? 3.067 -11.025 -3.702 1.00 93.50 95 THR A O 1
ATOM 786 N N . LEU A 1 96 ? 4.894 -12.136 -4.372 1.00 95.25 96 LEU A N 1
ATOM 787 C CA . LEU A 1 96 ? 5.008 -11.428 -5.655 1.00 95.25 96 LEU A CA 1
ATOM 788 C C . LEU A 1 96 ? 3.795 -11.660 -6.575 1.00 95.25 96 LEU A C 1
ATOM 790 O O . LEU A 1 96 ? 3.538 -10.853 -7.467 1.00 95.25 96 LEU A O 1
ATOM 794 N N . GLN A 1 97 ? 3.001 -12.706 -6.329 1.00 94.62 97 GLN A N 1
ATOM 795 C CA . GLN A 1 97 ? 1.766 -13.001 -7.062 1.00 94.62 97 GLN A CA 1
ATOM 796 C C . GLN A 1 97 ? 0.584 -12.091 -6.687 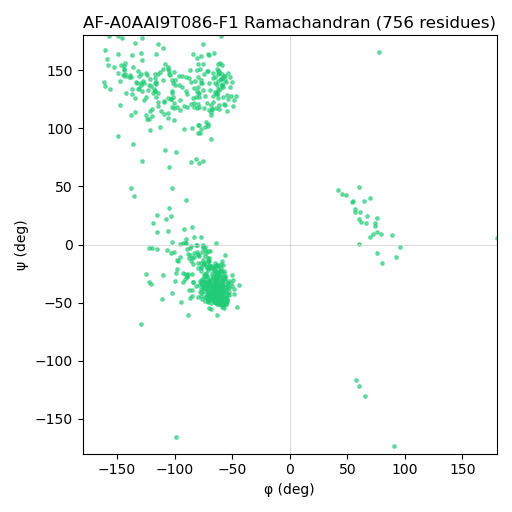1.00 94.62 97 GLN A C 1
ATOM 798 O O . GLN A 1 97 ? -0.481 -12.193 -7.291 1.00 94.62 97 GLN A O 1
ATOM 803 N N . THR A 1 98 ? 0.751 -11.153 -5.744 1.00 94.50 98 THR A N 1
ATOM 804 C CA . THR A 1 98 ? -0.310 -10.234 -5.267 1.00 94.50 98 THR A CA 1
ATOM 805 C C . THR A 1 98 ? -1.080 -9.527 -6.394 1.00 94.50 98 THR A C 1
ATOM 807 O O . THR A 1 98 ? -2.259 -9.202 -6.235 1.00 94.50 98 THR A O 1
ATOM 810 N N . TYR A 1 99 ? -0.423 -9.273 -7.529 1.00 95.94 99 TYR A N 1
ATOM 811 C CA . TYR A 1 99 ? -0.989 -8.570 -8.685 1.00 95.94 99 TYR A CA 1
ATOM 812 C C . TYR A 1 99 ? -1.109 -9.438 -9.947 1.00 95.94 99 TYR A C 1
ATOM 814 O O . TYR A 1 99 ? -1.415 -8.901 -11.010 1.00 95.94 99 TYR A O 1
ATOM 822 N N . ALA A 1 100 ? -0.919 -10.757 -9.847 1.00 94.06 100 ALA A N 1
ATOM 823 C CA . ALA A 1 100 ? -0.918 -11.676 -10.991 1.00 94.06 100 ALA A CA 1
ATOM 824 C C . ALA A 1 100 ? -2.205 -11.607 -11.825 1.00 94.06 100 ALA A C 1
ATOM 826 O O . ALA A 1 100 ? -2.169 -11.624 -13.054 1.00 94.06 100 ALA A O 1
ATOM 827 N N . THR A 1 101 ? -3.348 -11.407 -11.164 1.00 92.31 101 THR A N 1
ATOM 828 C CA . THR A 1 101 ? -4.665 -11.262 -11.806 1.00 92.31 101 THR A CA 1
ATOM 829 C C . THR A 1 101 ? -4.745 -10.084 -12.778 1.00 92.31 101 THR A C 1
ATOM 831 O O . THR A 1 101 ? -5.595 -10.061 -13.671 1.00 92.31 101 THR A O 1
ATOM 834 N N . LEU A 1 102 ? -3.877 -9.079 -12.622 1.00 95.00 102 LEU A N 1
ATOM 835 C CA . LEU A 1 102 ? -3.832 -7.933 -13.519 1.00 95.00 102 LEU A CA 1
ATOM 836 C C . LEU A 1 102 ? -3.164 -8.273 -14.854 1.00 95.00 102 LEU A C 1
ATOM 838 O O . LEU A 1 102 ? -3.583 -7.720 -15.868 1.00 95.00 102 LEU A O 1
ATOM 842 N N . GLU A 1 103 ? -2.196 -9.191 -14.878 1.00 95.06 103 GLU A N 1
ATOM 843 C CA . GLU A 1 103 ? -1.478 -9.590 -16.101 1.00 95.06 103 GLU A CA 1
ATOM 844 C C . GLU A 1 103 ? -2.413 -10.258 -17.125 1.00 95.06 103 GLU A C 1
ATOM 846 O O . GLU A 1 103 ? -2.229 -10.106 -18.328 1.00 95.06 103 GLU A O 1
ATOM 851 N N . LYS A 1 104 ? -3.501 -10.884 -16.656 1.00 93.38 104 LYS A N 1
ATOM 852 C CA . LYS A 1 104 ? -4.573 -11.458 -17.491 1.00 93.38 104 LYS A CA 1
ATOM 853 C C . LYS A 1 104 ? -5.334 -10.423 -18.327 1.00 93.38 104 LYS A C 1
ATOM 855 O O . LYS A 1 104 ? -6.072 -10.761 -19.249 1.00 93.38 104 LYS A O 1
ATOM 860 N N . ARG A 1 105 ? -5.238 -9.137 -17.990 1.00 95.62 105 ARG A N 1
ATOM 861 C CA . ARG A 1 105 ? -5.985 -8.076 -18.678 1.00 95.62 105 ARG A CA 1
ATOM 862 C C . ARG A 1 105 ? -5.297 -7.749 -19.998 1.00 95.62 105 ARG A C 1
ATOM 864 O O . ARG A 1 105 ? -4.115 -7.415 -19.997 1.00 95.62 105 ARG A O 1
ATOM 871 N N . LEU A 1 106 ? -6.063 -7.711 -21.090 1.00 97.38 106 LEU A N 1
ATOM 872 C CA . LEU A 1 106 ? -5.563 -7.435 -22.443 1.00 97.38 106 LEU A CA 1
ATOM 873 C C . LEU A 1 106 ? -4.654 -6.196 -22.513 1.00 97.38 106 LEU A C 1
ATOM 875 O O . LEU A 1 106 ? -3.604 -6.208 -23.138 1.00 97.38 106 LEU A O 1
ATOM 879 N N . GLU A 1 107 ? -5.025 -5.119 -21.825 1.00 96.44 107 GLU A N 1
ATOM 880 C CA . GLU A 1 107 ? -4.233 -3.885 -21.773 1.00 96.44 107 GLU A CA 1
ATOM 881 C C . GLU A 1 107 ? -2.845 -4.020 -21.128 1.00 96.44 107 GLU A C 1
ATOM 883 O O . GLU A 1 107 ? -1.943 -3.252 -21.461 1.00 96.44 107 GLU A O 1
ATOM 888 N N . ILE A 1 108 ? -2.683 -4.952 -20.187 1.00 97.12 108 ILE A N 1
ATOM 889 C CA . ILE A 1 108 ? -1.405 -5.226 -19.533 1.00 97.12 108 ILE A CA 1
ATOM 890 C C . ILE A 1 108 ? -0.613 -6.204 -20.394 1.00 97.12 108 ILE A C 1
ATOM 892 O O . ILE A 1 108 ? 0.539 -5.907 -20.688 1.00 97.12 108 ILE A O 1
ATOM 896 N N . ALA A 1 109 ? -1.238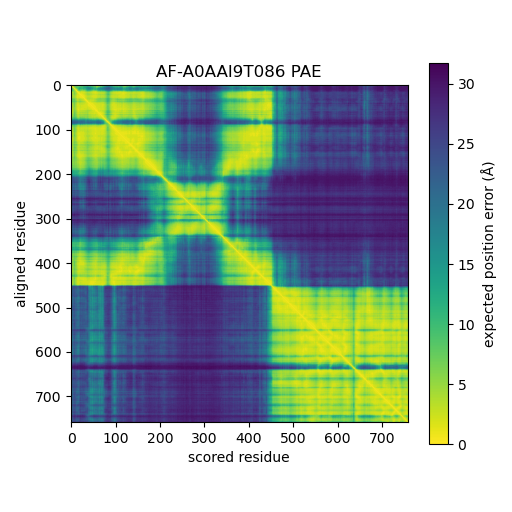 -7.263 -20.912 1.00 97.62 109 ALA A N 1
ATOM 897 C CA . ALA A 1 109 ? -0.604 -8.197 -21.844 1.00 97.62 109 ALA A CA 1
ATOM 898 C C . ALA A 1 109 ? -0.025 -7.500 -23.097 1.00 97.62 109 ALA A C 1
ATOM 900 O O . ALA A 1 109 ? 1.125 -7.736 -23.466 1.00 97.62 109 ALA A O 1
ATOM 901 N N . VAL A 1 110 ? -0.760 -6.549 -23.691 1.00 97.81 110 VAL A N 1
ATOM 902 C CA . VAL A 1 110 ? -0.277 -5.715 -24.813 1.00 97.81 110 VAL A CA 1
ATOM 903 C C . VAL A 1 110 ? 0.947 -4.876 -24.420 1.00 97.81 110 VAL A C 1
ATOM 905 O O . VAL A 1 110 ? 1.871 -4.709 -25.214 1.00 97.81 110 VAL A O 1
ATOM 908 N N . PHE A 1 111 ? 0.984 -4.350 -23.193 1.00 97.69 111 PHE A N 1
ATOM 909 C CA . PHE A 1 111 ? 2.151 -3.624 -22.687 1.00 97.69 111 PHE A CA 1
ATOM 910 C C . PHE A 1 111 ? 3.342 -4.560 -22.414 1.00 97.69 111 PHE A C 1
ATOM 912 O O . PHE A 1 111 ? 4.465 -4.220 -22.776 1.00 97.69 111 PHE A O 1
ATOM 919 N N . ARG A 1 112 ? 3.107 -5.741 -21.822 1.00 97.31 112 ARG A N 1
ATOM 920 C CA . ARG A 1 112 ? 4.142 -6.758 -21.559 1.00 97.31 112 ARG A CA 1
ATOM 921 C C . ARG A 1 112 ? 4.777 -7.298 -22.836 1.00 97.31 112 ARG A C 1
ATOM 923 O O . ARG A 1 112 ? 5.969 -7.563 -22.840 1.00 97.31 112 ARG A O 1
ATOM 930 N N . SER A 1 113 ? 4.009 -7.363 -23.919 1.00 97.31 113 SER A N 1
ATOM 931 C CA . SER A 1 113 ? 4.485 -7.795 -25.241 1.00 97.31 113 SER A CA 1
ATOM 932 C C . SER A 1 113 ? 5.288 -6.724 -25.985 1.00 97.31 113 SER A C 1
ATOM 934 O O . SER A 1 113 ? 5.599 -6.895 -27.156 1.00 97.31 113 SER A O 1
ATOM 936 N N . LEU A 1 114 ? 5.584 -5.585 -25.344 1.00 97.06 114 LEU A N 1
ATOM 937 C CA . LEU A 1 114 ? 6.276 -4.443 -25.951 1.00 97.06 114 LEU A CA 1
ATOM 938 C C . LEU A 1 114 ? 5.572 -3.902 -27.214 1.00 97.06 114 LEU A C 1
ATOM 940 O O . LEU A 1 114 ? 6.204 -3.287 -28.065 1.00 97.06 114 LEU A O 1
ATOM 944 N N . PHE A 1 115 ? 4.249 -4.065 -27.323 1.00 97.62 115 PHE A N 1
ATOM 945 C CA . PHE A 1 115 ? 3.447 -3.477 -28.407 1.00 97.62 115 PHE A CA 1
ATOM 946 C C . PHE A 1 115 ? 2.954 -2.059 -28.090 1.00 97.62 115 PHE A C 1
ATOM 948 O O . PHE A 1 115 ? 2.466 -1.339 -28.962 1.00 97.62 115 PHE A O 1
ATOM 955 N N . ALA A 1 116 ? 3.086 -1.629 -26.834 1.00 97.12 116 ALA A N 1
ATOM 956 C CA . ALA A 1 116 ? 2.744 -0.290 -26.377 1.00 97.12 116 ALA A CA 1
ATOM 957 C C . ALA A 1 116 ? 3.799 0.239 -25.396 1.00 97.12 116 ALA A C 1
ATOM 959 O O . ALA A 1 116 ? 4.305 -0.491 -24.550 1.00 97.12 116 ALA A O 1
ATOM 960 N N . SER A 1 117 ? 4.057 1.548 -25.420 1.00 95.44 117 SER A N 1
ATOM 961 C CA . SER A 1 117 ? 5.034 2.189 -24.523 1.00 95.44 117 SER A CA 1
ATOM 962 C C . SER A 1 117 ? 4.540 2.364 -23.084 1.00 95.44 117 SER A C 1
ATOM 964 O O . SER A 1 117 ? 5.311 2.713 -22.192 1.00 95.44 117 SER A O 1
ATOM 966 N N . SER A 1 118 ? 3.240 2.191 -22.843 1.00 95.56 118 SER A N 1
ATOM 967 C CA . SER A 1 118 ? 2.639 2.231 -21.509 1.00 95.56 118 SER A CA 1
ATOM 968 C C . SER A 1 118 ? 1.300 1.507 -21.493 1.00 95.56 118 SER A C 1
ATOM 970 O O . SER A 1 118 ? 0.622 1.425 -22.520 1.00 95.56 118 SER A O 1
ATOM 972 N N . VAL A 1 119 ? 0.850 1.096 -20.306 1.00 95.25 119 VAL A N 1
ATOM 973 C CA . VAL A 1 119 ? -0.488 0.499 -20.133 1.00 95.25 119 VAL A CA 1
ATOM 974 C C . VAL A 1 119 ? -1.593 1.459 -20.583 1.00 95.25 119 VAL A C 1
ATOM 976 O O . VAL A 1 119 ? -2.597 1.049 -21.158 1.00 95.25 119 VAL A O 1
ATOM 979 N N . ARG A 1 120 ? -1.426 2.772 -20.392 1.00 93.88 120 ARG A N 1
ATOM 980 C CA . ARG A 1 120 ? -2.415 3.755 -20.862 1.00 93.88 120 ARG A CA 1
ATOM 981 C C . ARG A 1 120 ? -2.459 3.871 -22.383 1.00 93.88 120 ARG A C 1
ATOM 983 O O . ARG A 1 120 ? -3.554 4.014 -22.920 1.00 93.88 120 ARG A O 1
ATOM 990 N N . GLN A 1 121 ? -1.317 3.766 -23.061 1.00 95.44 121 GLN A N 1
ATOM 991 C CA . GLN A 1 121 ? -1.280 3.712 -24.523 1.00 95.44 121 GLN A CA 1
ATOM 992 C C . GLN A 1 121 ? -1.903 2.409 -25.042 1.00 95.44 121 GLN A C 1
ATOM 994 O O . GLN A 1 121 ? -2.735 2.466 -25.942 1.00 95.44 121 GLN A O 1
ATOM 999 N N . ALA A 1 122 ? -1.603 1.263 -24.420 1.00 97.44 122 ALA A N 1
ATOM 1000 C CA . ALA A 1 122 ? -2.242 -0.013 -24.752 1.00 97.44 122 ALA A CA 1
ATOM 1001 C C . ALA A 1 122 ? -3.774 0.084 -24.657 1.00 97.44 122 ALA A C 1
ATOM 1003 O O . ALA A 1 122 ? -4.497 -0.297 -25.573 1.00 97.44 122 ALA A O 1
ATOM 1004 N N . ARG A 1 123 ? -4.287 0.706 -23.586 1.00 96.44 123 ARG A N 1
ATOM 1005 C CA . ARG A 1 123 ? -5.725 0.981 -23.430 1.00 96.44 123 ARG A CA 1
ATOM 1006 C C . ARG A 1 123 ? -6.287 1.842 -24.560 1.00 96.44 123 ARG A C 1
ATOM 1008 O O . ARG A 1 123 ? -7.404 1.585 -24.995 1.00 96.44 123 ARG A O 1
ATOM 1015 N N . GLN A 1 124 ? -5.554 2.862 -25.012 1.00 96.12 124 GLN A N 1
ATOM 1016 C CA . GLN A 1 124 ? -5.973 3.705 -26.138 1.00 96.12 124 GLN A CA 1
ATOM 1017 C C . GLN A 1 124 ? -6.006 2.921 -27.453 1.00 96.12 124 GLN A C 1
ATOM 1019 O O . GLN A 1 124 ? -6.948 3.091 -28.220 1.00 96.12 124 GLN A O 1
ATOM 1024 N N . PHE A 1 125 ? -5.035 2.036 -27.693 1.00 97.75 125 PHE A N 1
ATOM 1025 C CA . PHE A 1 125 ? -5.018 1.177 -28.880 1.00 97.75 125 PHE A CA 1
ATOM 1026 C C . PHE A 1 125 ? -6.217 0.226 -28.910 1.00 97.75 125 PHE A C 1
ATOM 1028 O O . PHE A 1 125 ? -6.887 0.117 -29.936 1.00 97.75 125 PHE A O 1
ATOM 1035 N N . ILE A 1 126 ? -6.545 -0.384 -27.768 1.00 97.75 126 ILE A N 1
ATOM 1036 C CA . ILE A 1 126 ? -7.718 -1.257 -27.633 1.00 97.75 126 ILE A CA 1
ATOM 1037 C C . ILE A 1 126 ? -9.006 -0.460 -27.871 1.00 97.75 126 ILE A C 1
ATOM 1039 O O . ILE A 1 126 ? -9.812 -0.832 -28.713 1.00 97.75 126 ILE A O 1
ATOM 1043 N N . LEU A 1 127 ? -9.195 0.682 -27.196 1.00 96.44 127 LEU A N 1
ATOM 1044 C CA . LEU A 1 127 ? -10.385 1.529 -27.392 1.00 96.44 127 LEU A CA 1
ATOM 1045 C C . LEU A 1 127 ? -10.533 2.013 -28.844 1.00 96.44 127 LEU A C 1
ATOM 1047 O O . LEU A 1 127 ? -11.651 2.109 -29.347 1.00 96.44 127 LEU A O 1
ATOM 1051 N N . GLY A 1 128 ? -9.411 2.277 -29.518 1.00 96.25 128 GLY A N 1
ATOM 1052 C CA . GLY A 1 128 ? -9.365 2.645 -30.931 1.00 96.25 128 GLY A CA 1
ATOM 1053 C C . GLY A 1 128 ? -9.652 1.493 -31.901 1.00 96.25 128 GLY A C 1
ATOM 1054 O O . GLY A 1 128 ? -9.795 1.744 -33.091 1.00 96.25 128 GLY A O 1
ATOM 1055 N N . GLY A 1 129 ? -9.767 0.249 -31.422 1.00 96.56 129 GLY A N 1
ATOM 1056 C CA . GLY A 1 129 ? -10.041 -0.922 -32.258 1.00 96.56 129 GLY A CA 1
ATOM 1057 C C . GLY A 1 129 ? -8.837 -1.421 -33.063 1.00 96.56 129 GLY A C 1
ATOM 1058 O O . GLY A 1 129 ? -9.032 -2.099 -34.071 1.00 96.56 129 GLY A O 1
ATOM 1059 N N . TYR A 1 130 ? -7.615 -1.098 -32.625 1.00 97.62 130 TYR A N 1
ATOM 1060 C CA . TYR A 1 130 ? -6.357 -1.528 -33.257 1.00 97.62 130 TYR A CA 1
ATOM 1061 C C . TYR A 1 130 ? -5.824 -2.861 -32.713 1.00 97.62 130 TYR A C 1
ATOM 1063 O O . TYR A 1 130 ? -4.751 -3.297 -33.116 1.00 97.62 130 TYR A O 1
ATOM 1071 N N . VAL A 1 131 ? -6.541 -3.483 -31.771 1.00 98.25 131 VAL A N 1
ATOM 1072 C CA . VAL A 1 131 ? -6.149 -4.744 -31.131 1.00 98.25 131 VAL A CA 1
ATOM 1073 C C . VAL A 1 131 ? -7.181 -5.816 -31.446 1.00 98.25 131 VAL A C 1
ATOM 1075 O O . VAL A 1 131 ? -8.388 -5.585 -31.312 1.00 98.25 131 VAL A O 1
ATOM 1078 N N . LYS A 1 132 ? -6.701 -6.988 -31.855 1.00 98.25 132 LYS A N 1
ATOM 1079 C CA . LYS A 1 132 ? -7.515 -8.176 -32.109 1.00 98.25 132 LYS A CA 1
ATOM 1080 C C . LYS A 1 132 ? -7.163 -9.272 -31.110 1.00 98.25 132 LYS A C 1
ATOM 1082 O O . LYS A 1 132 ? -6.010 -9.374 -30.713 1.00 98.25 132 LYS A O 1
ATOM 1087 N N . VAL A 1 133 ? -8.145 -10.080 -30.724 1.00 97.94 133 VAL A N 1
ATOM 1088 C CA . VAL A 1 133 ? -7.962 -11.330 -29.973 1.00 97.94 133 VAL A CA 1
ATOM 1089 C C . VAL A 1 133 ? -8.667 -12.432 -30.753 1.00 97.94 133 VAL A C 1
ATOM 1091 O O . VAL A 1 133 ? -9.840 -12.275 -31.087 1.00 97.94 133 VAL A O 1
ATOM 1094 N N . ASN A 1 134 ? -7.948 -13.496 -31.107 1.00 96.56 134 ASN A N 1
ATOM 1095 C CA . ASN A 1 134 ? -8.417 -14.593 -31.958 1.00 96.56 134 ASN A CA 1
ATOM 1096 C C . ASN A 1 134 ? -9.082 -14.076 -33.253 1.00 96.56 134 ASN A C 1
ATOM 1098 O O . ASN A 1 134 ? -10.167 -14.496 -33.639 1.00 96.56 134 ASN A O 1
ATOM 1102 N N . GLY A 1 135 ? -8.468 -13.064 -33.880 1.00 93.88 135 GLY A N 1
ATOM 1103 C CA . GLY A 1 135 ? -8.975 -12.404 -35.091 1.00 93.88 135 GLY A CA 1
ATOM 1104 C C . GLY A 1 135 ? -10.076 -11.352 -34.868 1.00 93.88 135 GLY A C 1
ATOM 1105 O O . GLY A 1 135 ? -10.288 -10.501 -35.735 1.00 93.88 135 GLY A O 1
ATOM 1106 N N . VAL A 1 136 ? -10.720 -11.320 -33.697 1.00 96.62 136 VAL A N 1
ATOM 1107 C CA . VAL A 1 136 ? -11.832 -10.406 -33.387 1.00 96.62 136 VAL A CA 1
ATOM 1108 C C . VAL A 1 136 ? -11.318 -9.090 -32.808 1.00 96.62 136 VAL A C 1
ATOM 1110 O O . VAL A 1 136 ? -10.550 -9.079 -31.849 1.00 96.62 136 VAL A O 1
ATOM 1113 N N . LYS A 1 137 ? -11.763 -7.947 -33.349 1.00 97.38 137 LYS A N 1
ATOM 1114 C CA . LYS A 1 137 ? -11.412 -6.619 -32.812 1.00 97.38 137 LYS A CA 1
ATOM 1115 C C . LYS A 1 137 ? -12.026 -6.419 -31.425 1.00 97.38 137 LYS A C 1
ATOM 1117 O O . LYS A 1 137 ? -13.246 -6.430 -31.278 1.00 97.38 137 LYS A O 1
ATOM 1122 N N . ILE A 1 138 ? -11.194 -6.141 -30.425 1.00 95.44 138 ILE A N 1
ATOM 1123 C CA . ILE A 1 138 ? -11.639 -5.896 -29.049 1.00 95.44 138 ILE A CA 1
ATOM 1124 C C . ILE A 1 138 ? -11.535 -4.405 -28.732 1.00 95.44 138 ILE A C 1
ATOM 1126 O O . ILE A 1 138 ? -10.467 -3.815 -28.851 1.00 95.44 138 ILE A O 1
ATOM 1130 N N . LYS A 1 139 ? -12.639 -3.801 -28.268 1.00 95.50 139 LYS A N 1
ATOM 1131 C CA . LYS A 1 139 ? -12.689 -2.406 -27.774 1.00 95.50 139 LYS A CA 1
ATOM 1132 C C . LYS A 1 139 ? -12.803 -2.294 -26.253 1.00 95.50 139 LYS A C 1
ATOM 1134 O O . LYS A 1 139 ? -13.047 -1.218 -25.710 1.00 95.50 139 LYS A O 1
ATOM 1139 N N . HIS A 1 140 ? -12.603 -3.400 -25.540 1.00 93.00 140 HIS A N 1
ATOM 1140 C CA . HIS A 1 140 ? -12.710 -3.471 -24.086 1.00 93.00 140 HIS A CA 1
ATOM 1141 C C . HIS A 1 140 ? -11.341 -3.742 -23.451 1.00 93.00 140 HIS A C 1
ATOM 1143 O O . HIS A 1 140 ? -10.918 -4.888 -23.370 1.00 93.00 140 HIS A O 1
ATOM 1149 N N . PRO A 1 141 ? -10.656 -2.726 -22.895 1.00 92.75 141 PRO A N 1
ATOM 1150 C CA . PRO A 1 141 ? -9.330 -2.922 -22.297 1.00 92.75 141 PRO A CA 1
ATOM 1151 C C . PRO A 1 141 ? -9.298 -3.901 -21.111 1.00 92.75 141 PRO A C 1
ATOM 1153 O O . PRO A 1 141 ? -8.279 -4.511 -20.805 1.00 92.75 141 PRO A O 1
ATOM 1156 N N . SER A 1 142 ? -10.448 -4.070 -20.448 1.00 88.56 142 SER A N 1
ATOM 1157 C CA . SER A 1 142 ? -10.601 -4.986 -19.312 1.00 88.56 142 SER A CA 1
ATOM 1158 C C . SER A 1 142 ? -10.862 -6.434 -19.715 1.00 88.56 142 SER A C 1
ATOM 1160 O O . SER A 1 142 ? -11.166 -7.217 -18.821 1.00 88.56 142 SER A O 1
ATOM 1162 N N . PHE A 1 143 ? -10.803 -6.755 -21.010 1.00 93.12 143 PHE A N 1
ATOM 1163 C CA . PHE A 1 143 ? -10.988 -8.107 -21.520 1.00 93.12 143 PHE A CA 1
ATOM 1164 C C . PHE A 1 143 ? -9.966 -9.055 -20.864 1.00 93.12 143 PHE A C 1
ATOM 1166 O O . PHE A 1 143 ? -8.766 -8.767 -20.932 1.00 93.12 143 PHE A O 1
ATOM 1173 N N . PRO A 1 144 ? -10.417 -10.107 -20.160 1.00 93.62 144 PRO A N 1
ATOM 1174 C CA . PRO A 1 144 ? -9.532 -11.096 -19.564 1.00 93.62 144 PRO A CA 1
ATOM 1175 C C . PRO A 1 144 ? -9.135 -12.139 -20.615 1.00 93.62 144 PRO A C 1
ATOM 1177 O O . PRO A 1 144 ? -10.006 -12.797 -21.177 1.00 93.62 144 PRO A O 1
ATOM 1180 N N . LEU A 1 145 ? -7.837 -12.295 -20.854 1.00 94.88 145 LEU A N 1
ATOM 1181 C CA . LEU A 1 145 ? -7.287 -13.333 -21.726 1.00 94.88 145 LEU A CA 1
ATOM 1182 C C . LEU A 1 145 ? -7.411 -14.712 -21.075 1.00 94.88 145 LEU A C 1
ATOM 1184 O O . LEU A 1 145 ? -7.374 -14.834 -19.850 1.00 94.88 145 LEU A O 1
ATOM 1188 N N . LYS A 1 146 ? -7.560 -15.753 -21.884 1.00 94.31 146 LYS A N 1
ATOM 1189 C CA . LYS A 1 146 ? -7.466 -17.157 -21.476 1.00 94.31 146 LYS A CA 1
ATOM 1190 C C . LYS A 1 146 ? -6.178 -17.764 -22.026 1.00 94.31 146 LYS A C 1
ATOM 1192 O O . LYS A 1 146 ? -5.652 -17.296 -23.030 1.00 94.31 146 LYS A O 1
ATOM 1197 N N . SER A 1 147 ? -5.680 -18.810 -21.369 1.00 94.81 147 SER A N 1
ATOM 1198 C CA . SER A 1 147 ? -4.581 -19.620 -21.903 1.00 94.81 147 SER A CA 1
ATOM 1199 C C . SER A 1 147 ? -4.891 -20.068 -23.332 1.00 94.81 147 SER A C 1
ATOM 1201 O O . SER A 1 147 ? -5.958 -20.629 -23.574 1.00 94.81 147 SER A O 1
ATOM 1203 N N . GLY A 1 148 ? -3.967 -19.809 -24.253 1.00 95.25 148 GLY A N 1
ATOM 1204 C CA . GLY A 1 148 ? -4.099 -20.090 -25.681 1.00 95.25 148 GLY A CA 1
ATOM 1205 C C . GLY A 1 148 ? -4.650 -18.933 -26.521 1.00 95.25 148 GLY A C 1
ATOM 1206 O O . GLY A 1 148 ? -4.570 -19.011 -27.744 1.00 95.25 148 GLY A O 1
ATOM 1207 N N . ASP A 1 149 ? -5.163 -17.853 -25.918 1.00 97.88 149 ASP A N 1
ATOM 1208 C CA . ASP A 1 149 ? -5.636 -16.698 -26.690 1.00 97.88 149 ASP A CA 1
ATOM 1209 C C . ASP A 1 149 ? -4.476 -16.026 -27.437 1.00 97.88 149 ASP A C 1
ATOM 1211 O O . ASP A 1 149 ? -3.445 -15.679 -26.851 1.00 97.88 149 ASP A O 1
ATOM 1215 N N . VAL A 1 150 ? -4.683 -15.766 -28.728 1.00 98.12 150 VAL A N 1
ATOM 1216 C CA . VAL A 1 150 ? -3.744 -15.032 -29.580 1.00 98.12 150 VAL A CA 1
ATOM 1217 C C . VAL A 1 150 ? -4.226 -13.597 -29.714 1.00 98.12 150 VAL A C 1
ATOM 1219 O O . VAL A 1 150 ? -5.330 -13.356 -30.204 1.00 98.12 150 VAL A O 1
ATOM 1222 N N . PHE A 1 151 ? -3.413 -12.622 -29.319 1.00 98.25 151 PHE A N 1
ATOM 1223 C CA . PHE A 1 151 ? -3.716 -11.209 -29.514 1.00 98.25 151 PHE A CA 1
ATOM 1224 C C . PHE A 1 151 ? -2.697 -10.533 -30.424 1.00 98.25 151 PHE A C 1
ATOM 1226 O O . PHE A 1 151 ? -1.505 -10.823 -30.381 1.00 98.25 151 PHE A O 1
ATOM 1233 N N . SER A 1 152 ? -3.167 -9.606 -31.251 1.00 98.19 152 SER A N 1
ATOM 1234 C CA . SER A 1 152 ? -2.316 -8.839 -32.157 1.00 98.19 152 SER A CA 1
ATOM 1235 C C . SER A 1 152 ? -2.673 -7.367 -32.169 1.00 98.19 152 SER A C 1
ATOM 1237 O O . SER A 1 152 ? -3.806 -6.968 -31.878 1.00 98.19 152 SER A O 1
ATOM 1239 N N . VAL A 1 153 ? -1.673 -6.549 -32.475 1.00 98.25 153 VAL A N 1
ATOM 1240 C CA . VAL A 1 153 ? -1.788 -5.093 -32.562 1.00 98.25 153 VAL A CA 1
ATOM 1241 C C . VAL A 1 153 ? -1.395 -4.669 -33.968 1.00 98.25 153 VAL A C 1
ATOM 1243 O O . VAL A 1 153 ? -0.471 -5.226 -34.546 1.00 98.25 153 VAL A O 1
ATOM 1246 N N . ASP A 1 154 ? -2.091 -3.672 -34.509 1.00 97.25 154 ASP A N 1
ATOM 1247 C CA . ASP A 1 154 ? -1.723 -3.033 -35.774 1.00 97.25 154 ASP A CA 1
ATOM 1248 C C . ASP A 1 154 ? -0.220 -2.644 -35.793 1.00 97.25 154 ASP A C 1
ATOM 1250 O O . ASP A 1 154 ? 0.196 -1.832 -34.949 1.00 97.25 154 ASP A O 1
ATOM 1254 N N . PRO A 1 155 ? 0.591 -3.184 -36.729 1.00 97.06 155 PRO A N 1
ATOM 1255 C CA . PRO A 1 155 ? 2.030 -2.930 -36.794 1.00 97.06 155 PRO A CA 1
ATOM 1256 C C . PRO A 1 155 ? 2.395 -1.443 -36.844 1.00 97.06 155 PRO A C 1
ATOM 1258 O O . PRO A 1 155 ? 3.347 -1.019 -36.190 1.00 97.06 155 PRO A O 1
ATOM 1261 N N . GLU A 1 156 ? 1.598 -0.606 -37.515 1.00 95.44 156 GLU A N 1
ATOM 1262 C CA . GLU A 1 156 ? 1.831 0.846 -37.572 1.00 95.44 156 GLU A CA 1
ATOM 1263 C C . GLU A 1 156 ? 1.755 1.492 -36.180 1.00 95.44 156 GLU A C 1
ATOM 1265 O O . GLU A 1 156 ? 2.504 2.420 -35.849 1.00 95.44 156 GLU A O 1
ATOM 1270 N N . LYS A 1 157 ? 0.865 0.985 -35.317 1.00 96.69 157 LYS A N 1
ATOM 1271 C CA . LYS A 1 157 ? 0.735 1.451 -33.930 1.00 96.69 157 LYS A CA 1
ATOM 1272 C C . LYS A 1 157 ? 1.878 0.955 -33.057 1.00 96.69 157 LYS A C 1
ATOM 1274 O O . LYS A 1 157 ? 2.325 1.714 -32.194 1.00 96.69 157 LYS A O 1
ATOM 1279 N N . VAL A 1 158 ? 2.367 -0.262 -33.291 1.00 96.94 158 VAL A N 1
ATOM 1280 C CA . VAL A 1 158 ? 3.541 -0.809 -32.594 1.00 96.94 158 VAL A CA 1
ATOM 1281 C C . VAL A 1 158 ? 4.791 -0.013 -32.960 1.00 96.94 158 VAL A C 1
ATOM 1283 O O . VAL A 1 158 ? 5.483 0.474 -32.067 1.00 96.94 158 VAL A O 1
ATOM 1286 N N . LEU A 1 159 ? 5.024 0.242 -34.250 1.00 95.81 159 LEU A N 1
ATOM 1287 C CA . LEU A 1 159 ? 6.127 1.081 -34.726 1.00 95.81 159 LEU A CA 1
ATOM 1288 C C . LEU A 1 159 ? 6.047 2.496 -34.142 1.00 95.81 159 LEU A C 1
ATOM 1290 O O . LEU A 1 159 ? 7.061 3.037 -33.698 1.00 95.81 159 LEU A O 1
ATOM 1294 N N . PHE A 1 160 ? 4.843 3.067 -34.043 1.00 95.44 160 PHE A N 1
ATOM 1295 C CA . PHE A 1 160 ? 4.619 4.343 -33.364 1.00 95.44 160 PHE A CA 1
ATOM 1296 C C . PHE A 1 160 ? 4.927 4.304 -31.861 1.00 95.44 160 PHE A C 1
ATOM 1298 O O . PHE A 1 160 ? 5.529 5.231 -31.314 1.00 95.44 160 PHE A O 1
ATOM 1305 N N . ALA A 1 161 ? 4.509 3.248 -31.167 1.00 95.62 161 ALA A N 1
ATOM 1306 C CA . ALA A 1 161 ? 4.739 3.100 -29.738 1.00 95.62 161 ALA A CA 1
ATOM 1307 C C . ALA A 1 161 ? 6.218 2.870 -29.412 1.00 95.62 161 ALA A C 1
ATOM 1309 O O . ALA A 1 161 ? 6.736 3.466 -28.461 1.00 95.62 161 ALA A O 1
ATOM 1310 N N . MET A 1 162 ? 6.894 2.044 -30.202 1.00 95.50 162 MET A N 1
ATOM 1311 C CA . MET A 1 162 ? 8.254 1.587 -29.938 1.00 95.50 162 MET A CA 1
ATOM 1312 C C . MET A 1 162 ? 9.323 2.415 -30.638 1.00 95.50 162 MET A C 1
ATOM 1314 O O . MET A 1 162 ? 10.492 2.296 -30.283 1.00 95.50 162 MET A O 1
ATOM 1318 N N . GLY A 1 163 ? 8.939 3.289 -31.566 1.00 94.12 163 GLY A N 1
ATOM 1319 C CA . GLY A 1 163 ? 9.839 4.191 -32.271 1.00 94.12 163 GLY A CA 1
ATOM 1320 C C . GLY A 1 163 ? 10.142 5.494 -31.522 1.00 94.12 163 GLY A C 1
ATOM 1321 O O . GLY A 1 163 ? 9.439 5.903 -30.588 1.00 94.12 163 GLY A O 1
ATOM 1322 N N . LYS A 1 164 ? 11.193 6.197 -31.959 1.00 92.75 164 LYS A N 1
ATOM 1323 C CA . LYS A 1 164 ? 11.429 7.594 -31.566 1.00 92.75 164 LYS A CA 1
ATOM 1324 C C . LYS A 1 164 ? 10.283 8.492 -32.034 1.00 92.75 164 LYS A C 1
ATOM 1326 O O . LYS A 1 164 ? 9.664 8.281 -33.076 1.00 92.75 164 LYS A O 1
ATOM 1331 N N . SER A 1 165 ? 10.031 9.545 -31.258 1.00 91.44 165 SER A N 1
ATOM 1332 C CA . SER A 1 165 ? 9.058 10.574 -31.620 1.00 91.44 165 SER A CA 1
ATOM 1333 C C . SER A 1 165 ? 9.476 11.297 -32.896 1.00 91.44 165 SER A C 1
ATOM 1335 O O . SER A 1 165 ? 10.597 11.802 -32.985 1.00 91.44 165 SER A O 1
ATOM 1337 N N . LYS A 1 166 ? 8.543 11.399 -33.845 1.00 93.50 166 LYS A N 1
ATOM 1338 C CA . LYS A 1 166 ? 8.710 12.197 -35.057 1.00 93.50 166 LYS A CA 1
ATOM 1339 C C . LYS A 1 166 ? 8.893 13.681 -34.700 1.00 93.50 166 LYS A C 1
ATOM 1341 O O . LYS A 1 166 ? 8.057 14.227 -33.973 1.00 93.50 166 LYS A O 1
ATOM 1346 N N . PRO A 1 167 ? 9.962 14.351 -35.164 1.00 93.81 167 PRO A N 1
ATOM 1347 C CA . PRO A 1 167 ? 10.127 15.782 -34.951 1.00 93.81 167 PRO A CA 1
ATOM 1348 C C . PRO A 1 167 ? 9.135 16.586 -35.805 1.00 93.81 167 PRO A C 1
ATOM 1350 O O . PRO A 1 167 ? 8.762 16.188 -36.914 1.00 93.81 167 PRO A O 1
ATOM 1353 N N . SER A 1 168 ? 8.728 17.752 -35.296 1.00 93.38 168 SER A N 1
ATOM 1354 C CA . SER A 1 168 ? 8.044 18.750 -36.123 1.00 93.38 168 SER A CA 1
ATOM 1355 C C . SER A 1 168 ? 8.973 19.231 -37.238 1.00 93.38 168 SER A C 1
ATOM 1357 O O . SER A 1 168 ? 10.196 19.175 -37.087 1.00 93.38 168 SER A O 1
ATOM 1359 N N . LEU A 1 169 ? 8.400 19.727 -38.336 1.00 91.69 169 LEU A N 1
ATOM 1360 C CA . LEU A 1 169 ? 9.160 20.181 -39.502 1.00 91.69 169 LEU A CA 1
ATOM 1361 C C . LEU A 1 169 ? 10.208 21.239 -39.117 1.00 91.69 169 LEU A C 1
ATOM 1363 O O . LEU A 1 169 ? 11.402 21.030 -39.314 1.00 91.69 169 LEU A O 1
ATOM 1367 N N . SER A 1 170 ? 9.798 22.289 -38.395 1.00 92.31 170 SER A N 1
ATOM 1368 C CA . SER A 1 170 ? 10.733 23.305 -37.885 1.00 92.31 170 SER A CA 1
ATOM 1369 C C . SER A 1 170 ? 11.823 22.728 -36.974 1.00 92.31 170 SER A C 1
ATOM 1371 O O . SER A 1 170 ? 12.944 23.235 -36.974 1.00 92.31 170 SER A O 1
ATOM 1373 N N . LYS A 1 171 ? 11.523 21.698 -36.174 1.00 93.94 171 LYS A N 1
ATOM 1374 C CA . LYS A 1 171 ? 12.523 21.081 -35.296 1.00 93.94 171 LYS A CA 1
ATOM 1375 C C . LYS A 1 171 ? 13.526 20.249 -36.092 1.00 93.94 171 LYS A C 1
ATOM 1377 O O . LYS A 1 171 ? 14.702 20.276 -35.743 1.00 93.94 171 LYS A O 1
ATOM 1382 N N . ALA A 1 172 ? 13.079 19.541 -37.128 1.00 93.12 172 ALA A N 1
ATOM 1383 C CA . ALA A 1 172 ? 13.954 18.802 -38.034 1.00 93.12 172 ALA A CA 1
ATOM 1384 C C . ALA A 1 172 ? 14.933 19.755 -38.740 1.00 93.12 172 ALA A C 1
ATOM 1386 O O . ALA A 1 172 ? 16.139 19.572 -38.607 1.00 93.12 172 ALA A O 1
ATOM 1387 N N . ILE A 1 173 ? 14.429 20.850 -39.326 1.00 92.06 173 ILE A N 1
ATOM 1388 C CA . ILE A 1 173 ? 15.250 21.885 -39.985 1.00 92.06 173 ILE A CA 1
ATOM 1389 C C . ILE A 1 173 ? 16.296 22.466 -39.023 1.00 92.06 173 ILE A C 1
ATOM 1391 O O . ILE A 1 173 ? 17.476 22.558 -39.354 1.00 92.06 173 ILE A O 1
ATOM 1395 N N . ASN A 1 174 ? 15.899 22.815 -37.794 1.00 93.88 174 ASN A N 1
ATOM 1396 C CA . ASN A 1 174 ? 16.830 23.351 -36.796 1.00 93.88 174 ASN A CA 1
ATOM 1397 C C . ASN A 1 174 ? 17.940 22.352 -36.426 1.00 93.88 174 ASN A C 1
ATOM 1399 O O . ASN A 1 174 ? 19.076 22.757 -36.165 1.00 93.88 174 ASN A O 1
ATOM 1403 N N . ILE A 1 175 ? 17.614 21.057 -36.369 1.00 93.94 175 ILE A N 1
ATOM 1404 C CA . ILE A 1 175 ? 18.591 19.995 -36.108 1.00 93.94 175 ILE A CA 1
ATOM 1405 C C . ILE A 1 175 ? 19.543 19.865 -37.295 1.00 93.94 175 ILE A C 1
ATOM 1407 O O . ILE A 1 175 ? 20.752 19.858 -37.077 1.00 93.94 175 ILE A O 1
ATOM 1411 N N . ASP A 1 176 ? 19.031 19.838 -38.521 1.00 93.81 176 ASP A N 1
ATOM 1412 C CA . ASP A 1 176 ? 19.850 19.718 -39.728 1.00 93.81 176 ASP A CA 1
ATOM 1413 C C . ASP A 1 176 ? 20.767 20.933 -39.918 1.00 93.81 176 ASP A C 1
ATOM 1415 O O . ASP A 1 176 ? 21.967 20.770 -40.114 1.00 93.81 176 ASP A O 1
ATOM 1419 N N . ASN A 1 177 ? 20.283 22.154 -39.683 1.00 94.00 177 ASN A N 1
ATOM 1420 C CA . ASN A 1 177 ? 21.126 23.357 -39.675 1.00 94.00 177 ASN A CA 1
ATOM 1421 C C . ASN A 1 177 ? 22.202 23.330 -38.581 1.00 94.00 177 ASN A C 1
ATOM 1423 O O . ASN A 1 177 ? 23.294 23.884 -38.736 1.00 94.00 177 ASN A O 1
ATOM 1427 N N . LYS A 1 178 ? 21.936 22.670 -37.450 1.00 94.88 178 LYS A N 1
ATOM 1428 C CA . LYS A 1 178 ? 22.957 22.425 -36.425 1.00 94.88 178 LYS A CA 1
ATOM 1429 C C . LYS A 1 178 ? 23.985 21.388 -36.899 1.00 94.88 178 LYS A C 1
ATOM 1431 O O . LYS A 1 178 ? 25.174 21.591 -36.664 1.00 94.88 178 LYS A O 1
ATOM 1436 N N . GLN A 1 179 ? 23.554 20.328 -37.584 1.00 93.38 179 GLN A N 1
ATOM 1437 C CA . GLN A 1 179 ? 24.447 19.334 -38.191 1.00 93.38 179 GLN A CA 1
ATOM 1438 C C . GLN A 1 179 ? 25.349 19.963 -39.261 1.00 93.38 179 GLN A C 1
ATOM 1440 O O . GLN A 1 179 ? 26.554 19.735 -39.220 1.00 93.38 179 GLN A O 1
ATOM 1445 N N . VAL A 1 180 ? 24.804 20.815 -40.139 1.00 93.12 180 VAL A N 1
ATOM 1446 C CA . VAL A 1 180 ? 25.566 21.570 -41.153 1.00 93.12 180 VAL A CA 1
ATOM 1447 C C . VAL A 1 180 ? 26.672 22.394 -40.503 1.00 93.12 180 VAL A C 1
ATOM 1449 O O . VAL A 1 180 ? 27.828 22.304 -40.910 1.00 93.12 180 VAL A O 1
ATOM 1452 N N . ARG A 1 181 ? 26.352 23.151 -39.444 1.00 94.25 181 ARG A N 1
ATOM 1453 C CA . ARG A 1 181 ? 27.352 23.947 -38.714 1.00 94.25 181 ARG A CA 1
ATOM 1454 C C . ARG A 1 181 ? 28.479 23.086 -38.148 1.00 94.25 181 ARG A C 1
ATOM 1456 O O . ARG A 1 181 ? 29.646 23.429 -38.321 1.00 94.25 181 ARG A O 1
ATOM 1463 N N . TYR A 1 182 ? 28.148 21.968 -37.501 1.00 92.12 182 TYR A N 1
ATOM 1464 C CA . TYR A 1 182 ? 29.164 21.066 -36.956 1.00 92.12 182 TYR A CA 1
ATOM 1465 C C . TYR A 1 182 ? 29.996 20.384 -38.042 1.00 92.12 182 TYR A C 1
ATOM 1467 O O . TYR A 1 182 ? 31.205 20.251 -37.870 1.00 92.12 182 TYR A O 1
ATOM 1475 N N . TRP A 1 183 ? 29.381 19.989 -39.157 1.00 90.94 183 TRP A N 1
ATOM 1476 C CA . TRP A 1 183 ? 30.093 19.407 -40.291 1.00 90.94 183 TRP A CA 1
ATOM 1477 C C . TRP A 1 183 ? 31.061 20.405 -40.919 1.00 90.94 183 TRP A C 1
ATOM 1479 O O . TRP A 1 183 ? 32.232 20.091 -41.092 1.00 90.94 183 TRP A O 1
ATOM 1489 N N . ASN A 1 184 ? 30.613 21.631 -41.186 1.00 92.62 184 ASN A N 1
ATOM 1490 C CA . ASN A 1 184 ? 31.464 22.668 -41.767 1.00 92.62 184 ASN A CA 1
ATOM 1491 C C . ASN A 1 184 ? 32.639 23.014 -40.847 1.00 92.62 184 ASN A C 1
ATOM 1493 O O . ASN A 1 184 ? 33.763 23.187 -41.317 1.00 92.62 184 ASN A O 1
ATOM 1497 N N . HIS A 1 185 ? 32.395 23.057 -39.534 1.00 91.25 185 HIS A N 1
ATOM 1498 C CA . HIS A 1 185 ? 33.456 23.222 -38.548 1.00 91.25 185 HIS A CA 1
ATOM 1499 C C . HIS A 1 185 ? 34.447 22.049 -38.574 1.00 91.25 185 HIS A C 1
ATOM 1501 O O . HIS A 1 185 ? 35.654 22.277 -38.618 1.00 91.25 185 HIS A O 1
ATOM 1507 N N . TYR A 1 186 ? 33.955 20.806 -38.621 1.00 88.88 186 TYR A N 1
ATOM 1508 C CA . TYR A 1 186 ? 34.794 19.614 -38.748 1.00 88.88 186 TYR A CA 1
ATOM 1509 C C . TYR A 1 186 ? 35.641 19.635 -40.025 1.00 88.88 186 TYR A C 1
ATOM 1511 O O . TYR A 1 186 ? 36.849 19.461 -39.929 1.00 88.88 186 TYR A O 1
ATOM 1519 N N . VAL A 1 187 ? 35.053 19.910 -41.194 1.00 89.06 187 VAL A N 1
ATOM 1520 C CA . VAL A 1 187 ? 35.784 19.990 -42.472 1.00 89.06 187 VAL A CA 1
ATOM 1521 C C . VAL A 1 187 ? 36.846 21.089 -42.422 1.00 89.06 187 VAL A C 1
ATOM 1523 O O . VAL A 1 187 ? 37.964 20.880 -42.881 1.00 89.06 187 VAL A O 1
ATOM 1526 N N . SER A 1 188 ? 36.538 22.245 -41.825 1.00 90.00 188 SER A N 1
ATOM 1527 C CA . SER A 1 188 ? 37.518 23.322 -41.645 1.00 90.00 188 SER A CA 1
ATOM 1528 C C . SER A 1 188 ? 38.686 22.894 -40.752 1.00 90.00 188 SER A C 1
ATOM 1530 O O . SER A 1 188 ? 39.840 23.096 -41.124 1.00 90.00 188 SER A O 1
ATOM 1532 N N . MET A 1 189 ? 38.409 22.260 -39.606 1.00 88.31 189 MET A N 1
ATOM 1533 C CA . MET A 1 189 ? 39.450 21.723 -38.724 1.00 88.31 189 MET A CA 1
ATOM 1534 C C . MET A 1 189 ? 40.278 20.634 -39.411 1.00 88.31 189 MET A C 1
ATOM 1536 O O . MET A 1 189 ? 41.501 20.658 -39.337 1.00 88.31 189 MET A O 1
ATOM 1540 N N . ALA A 1 190 ? 39.620 19.705 -40.103 1.00 86.94 190 ALA A N 1
ATOM 1541 C CA . ALA A 1 190 ? 40.265 18.576 -40.755 1.00 86.94 190 ALA A CA 1
ATOM 1542 C C . ALA A 1 190 ? 41.119 19.006 -41.955 1.00 86.94 190 ALA A C 1
ATOM 1544 O O . ALA A 1 190 ? 42.138 18.385 -42.218 1.00 86.94 190 ALA A O 1
ATOM 1545 N N . LYS A 1 191 ? 40.766 20.092 -42.656 1.00 87.06 191 LYS A N 1
ATOM 1546 C CA . LYS A 1 191 ? 41.628 20.677 -43.698 1.00 87.06 191 LYS A CA 1
ATOM 1547 C C . LYS A 1 191 ? 42.866 21.376 -43.129 1.00 87.06 191 LYS A C 1
ATOM 1549 O O . LYS A 1 191 ? 43.896 21.372 -43.792 1.00 87.06 191 LYS A O 1
ATOM 1554 N N . LYS A 1 192 ? 42.776 21.960 -41.926 1.00 88.38 192 LYS A N 1
ATOM 1555 C CA . LYS A 1 192 ? 43.919 22.593 -41.239 1.00 88.38 192 LYS A CA 1
ATOM 1556 C C . LYS A 1 192 ? 44.910 21.563 -40.701 1.00 88.38 192 LYS A C 1
ATOM 1558 O O . LYS A 1 192 ? 46.107 21.735 -40.879 1.00 88.38 192 LYS A O 1
ATOM 1563 N N . ASP A 1 193 ? 44.404 20.506 -40.068 1.00 86.81 193 ASP A N 1
ATOM 1564 C CA . ASP A 1 193 ? 45.215 19.399 -39.555 1.00 86.81 193 ASP A CA 1
ATOM 1565 C C . ASP A 1 193 ? 44.563 18.045 -39.895 1.00 86.81 193 ASP A C 1
ATOM 1567 O O . ASP A 1 193 ? 43.785 17.485 -39.107 1.00 86.81 193 ASP A O 1
ATOM 1571 N N . PRO A 1 194 ? 44.861 17.504 -41.091 1.00 83.94 194 PRO A N 1
ATOM 1572 C CA . PRO A 1 194 ? 44.284 16.241 -41.535 1.00 83.94 194 PRO A CA 1
ATOM 1573 C C . PRO A 1 194 ? 44.721 15.055 -40.666 1.00 83.94 194 PRO A C 1
ATOM 1575 O O . PRO A 1 194 ? 43.958 14.100 -40.503 1.00 83.94 194 PRO A O 1
ATOM 1578 N N . LYS A 1 195 ? 45.922 15.109 -40.075 1.00 78.19 195 LYS A N 1
ATOM 1579 C CA . LYS A 1 195 ? 46.472 14.004 -39.283 1.00 78.19 195 LYS A CA 1
ATOM 1580 C C . LYS A 1 195 ? 45.763 13.892 -37.938 1.00 78.19 195 LYS A C 1
ATOM 1582 O O . LYS A 1 195 ? 45.249 12.819 -37.621 1.00 78.19 195 LYS A O 1
ATOM 1587 N N . ALA A 1 196 ? 45.615 15.000 -37.211 1.00 81.31 196 ALA A N 1
ATOM 1588 C CA . ALA A 1 196 ? 44.874 15.003 -35.950 1.00 81.31 196 ALA A CA 1
ATOM 1589 C C . ALA A 1 196 ? 43.396 14.619 -36.138 1.00 81.31 196 ALA A C 1
ATOM 1591 O O . ALA A 1 196 ? 42.810 13.921 -35.306 1.00 81.31 196 ALA A O 1
ATOM 1592 N N . ALA A 1 197 ? 42.772 15.032 -37.249 1.00 79.94 197 ALA A N 1
ATOM 1593 C CA . ALA A 1 197 ? 41.401 14.639 -37.568 1.00 79.94 197 ALA A CA 1
ATOM 1594 C C . ALA A 1 197 ? 41.261 13.125 -37.813 1.00 79.94 197 ALA A C 1
ATOM 1596 O O . ALA A 1 197 ? 40.286 12.519 -37.356 1.00 79.94 197 ALA A O 1
ATOM 1597 N N . TRP A 1 198 ? 42.234 12.512 -38.493 1.00 77.38 198 TRP A N 1
ATOM 1598 C CA . TRP A 1 198 ? 42.275 11.068 -38.722 1.00 77.38 198 TRP A CA 1
ATOM 1599 C C . TRP A 1 198 ? 42.512 10.281 -37.429 1.00 77.38 198 TRP A C 1
ATOM 1601 O O . TRP A 1 198 ? 41.770 9.339 -37.151 1.00 77.38 198 TRP A O 1
ATOM 1611 N N . GLU A 1 199 ? 43.460 10.701 -36.589 1.00 75.94 199 GLU A N 1
ATOM 1612 C CA . GLU A 1 199 ? 43.726 10.074 -35.285 1.00 75.94 199 GLU A CA 1
ATOM 1613 C C . GLU A 1 199 ? 42.497 10.142 -34.367 1.00 75.94 199 GLU A C 1
ATOM 1615 O O . GLU A 1 199 ? 42.091 9.143 -33.770 1.00 75.94 199 GLU A O 1
ATOM 1620 N N . ARG A 1 200 ? 41.813 11.294 -34.322 1.00 78.38 200 ARG A N 1
ATOM 1621 C CA . ARG A 1 200 ? 40.557 11.459 -33.573 1.00 78.38 200 ARG A CA 1
ATOM 1622 C C . ARG A 1 200 ? 39.444 10.538 -34.076 1.00 78.38 200 ARG A C 1
ATOM 1624 O O . ARG A 1 200 ? 38.598 10.114 -33.289 1.00 78.38 200 ARG A O 1
ATOM 1631 N N . GLN A 1 201 ? 39.419 10.240 -35.374 1.00 73.06 201 GLN A N 1
ATOM 1632 C CA . GLN A 1 201 ? 38.465 9.302 -35.957 1.00 73.06 201 GLN A CA 1
ATOM 1633 C C . GLN A 1 201 ? 38.781 7.852 -35.569 1.00 73.06 201 GLN A C 1
ATOM 1635 O O . GLN A 1 201 ? 37.840 7.100 -35.312 1.00 73.06 201 GLN A O 1
ATOM 1640 N N . GLN A 1 202 ? 40.062 7.472 -35.477 1.00 69.06 202 GLN A N 1
ATOM 1641 C CA . GLN A 1 202 ? 40.469 6.144 -34.993 1.00 69.06 202 GLN A CA 1
ATOM 1642 C C . GLN A 1 202 ? 40.178 5.965 -33.502 1.00 69.06 202 GLN A C 1
ATOM 1644 O O . GLN A 1 202 ? 39.596 4.961 -33.102 1.00 69.06 202 GLN A O 1
ATOM 1649 N N . ASN A 1 203 ? 40.468 6.989 -32.698 1.00 69.19 203 ASN A N 1
ATOM 1650 C CA . ASN A 1 203 ? 40.253 6.984 -31.249 1.00 69.19 203 ASN A CA 1
ATOM 1651 C C . ASN A 1 203 ? 38.779 7.152 -30.844 1.00 69.19 203 ASN A C 1
ATOM 1653 O O . ASN A 1 203 ? 38.445 7.185 -29.656 1.00 69.19 203 ASN A O 1
ATOM 1657 N N . LYS A 1 204 ? 37.863 7.282 -31.810 1.00 68.94 204 LYS A N 1
ATOM 1658 C CA . LYS A 1 204 ? 36.432 7.351 -31.527 1.00 68.94 204 LYS A CA 1
ATOM 1659 C C . LYS A 1 204 ? 35.974 5.995 -30.992 1.00 68.94 204 LYS A C 1
ATOM 1661 O O . LYS A 1 204 ? 35.982 5.006 -31.722 1.00 68.94 204 LYS A O 1
ATOM 1666 N N . PHE A 1 205 ? 35.514 5.965 -29.740 1.00 60.75 205 PHE A N 1
ATOM 1667 C CA . PHE A 1 205 ? 34.918 4.770 -29.142 1.00 60.75 205 PHE A CA 1
ATOM 1668 C C . PHE A 1 205 ? 33.905 4.132 -30.098 1.00 60.75 205 PHE A C 1
ATOM 1670 O O . PHE A 1 205 ? 32.996 4.808 -30.599 1.00 60.75 205 PHE A O 1
ATOM 1677 N N . LYS A 1 206 ? 34.065 2.826 -30.350 1.00 59.53 206 LYS A N 1
ATOM 1678 C CA . LYS A 1 206 ? 33.101 2.046 -31.132 1.00 59.53 206 LYS A CA 1
ATOM 1679 C C . LYS A 1 206 ? 31.726 2.237 -30.499 1.00 59.53 206 LYS A C 1
ATOM 1681 O O . LYS A 1 206 ? 31.551 2.033 -29.299 1.00 59.53 206 LYS A O 1
ATOM 1686 N N . SER A 1 207 ? 30.752 2.673 -31.295 1.00 56.56 207 SER A N 1
ATOM 1687 C CA . SER A 1 207 ? 29.393 2.851 -30.796 1.00 56.56 207 SER A CA 1
ATOM 1688 C C . SER A 1 207 ? 28.861 1.523 -30.260 1.00 56.56 207 SER A C 1
ATOM 1690 O O . SER A 1 207 ? 28.995 0.497 -30.926 1.00 56.56 207 SER A O 1
ATOM 1692 N N . LEU A 1 208 ? 28.169 1.563 -29.121 1.00 51.44 208 LEU A N 1
ATOM 1693 C CA . LEU A 1 208 ? 27.460 0.416 -28.532 1.00 51.44 208 LEU A CA 1
ATOM 1694 C C . LEU A 1 208 ? 26.293 -0.113 -29.400 1.00 51.44 208 LEU A C 1
ATOM 1696 O O . LEU A 1 208 ? 25.622 -1.061 -29.004 1.00 51.44 208 LEU A O 1
ATOM 1700 N N . ASN A 1 209 ? 26.036 0.469 -30.579 1.00 52.31 209 ASN A N 1
ATOM 1701 C CA . ASN A 1 209 ? 25.088 -0.061 -31.561 1.00 52.31 209 ASN A CA 1
ATOM 1702 C C . ASN A 1 209 ? 25.618 -1.378 -32.152 1.00 52.31 209 ASN A C 1
ATOM 1704 O O . ASN A 1 209 ? 26.335 -1.383 -33.149 1.00 52.31 209 ASN A O 1
ATOM 1708 N N . GLN A 1 210 ? 25.252 -2.500 -31.533 1.00 46.41 210 GLN A N 1
ATOM 1709 C CA . GLN A 1 210 ? 25.670 -3.842 -31.951 1.00 46.41 210 GLN A CA 1
ATOM 1710 C C . GLN A 1 210 ? 25.125 -4.252 -33.332 1.00 46.41 210 GLN A C 1
ATOM 1712 O O . GLN A 1 210 ? 25.795 -5.001 -34.034 1.00 46.41 210 GLN A O 1
ATOM 1717 N N . ILE A 1 211 ? 23.970 -3.718 -33.754 1.00 50.69 211 ILE A N 1
ATOM 1718 C CA . ILE A 1 211 ? 23.332 -4.043 -35.046 1.00 50.69 211 ILE A CA 1
ATOM 1719 C C . ILE A 1 211 ? 24.213 -3.596 -36.227 1.00 50.69 211 ILE A C 1
ATOM 1721 O O . ILE A 1 211 ? 24.506 -4.388 -37.114 1.00 50.69 211 ILE A O 1
ATOM 1725 N N . GLU A 1 212 ? 24.745 -2.370 -36.186 1.00 50.62 212 GLU A N 1
ATOM 1726 C CA . GLU A 1 212 ? 25.686 -1.871 -37.205 1.00 50.62 212 GLU A CA 1
ATOM 1727 C C . GLU A 1 212 ? 27.020 -2.636 -37.221 1.00 50.62 212 GLU A C 1
ATOM 1729 O O . GLU A 1 212 ? 27.743 -2.606 -38.214 1.00 50.62 212 GLU A O 1
ATOM 1734 N N . ASN A 1 213 ? 27.395 -3.281 -36.113 1.00 51.59 213 ASN A N 1
ATOM 1735 C CA . ASN A 1 213 ? 28.666 -3.995 -36.011 1.00 51.59 213 ASN A CA 1
ATOM 1736 C C . ASN A 1 213 ? 28.621 -5.382 -36.679 1.00 51.59 213 ASN A C 1
ATOM 1738 O O . ASN A 1 213 ? 29.686 -5.937 -36.946 1.00 51.59 213 ASN A O 1
ATOM 1742 N N . PHE A 1 214 ? 27.432 -5.928 -36.970 1.00 49.09 214 PHE A N 1
ATOM 1743 C CA . PHE A 1 214 ? 27.284 -7.226 -37.638 1.00 49.09 214 PHE A CA 1
ATOM 1744 C C . PHE A 1 214 ? 27.483 -7.110 -39.160 1.00 49.09 214 PHE A C 1
ATOM 1746 O O . PHE A 1 214 ? 28.278 -7.857 -39.724 1.00 49.09 214 PHE A O 1
ATOM 1753 N N . GLU A 1 215 ? 26.874 -6.105 -39.803 1.00 49.78 215 GLU A N 1
ATOM 1754 C CA . GLU A 1 215 ? 27.041 -5.817 -41.243 1.00 49.78 215 GLU A CA 1
ATOM 1755 C C . GLU A 1 215 ? 28.470 -5.362 -41.599 1.00 49.78 215 GLU A C 1
ATOM 1757 O O . GLU A 1 215 ? 28.973 -5.620 -42.690 1.00 49.78 215 GLU A O 1
ATOM 1762 N N . LYS A 1 216 ? 29.191 -4.734 -40.659 1.00 53.59 216 LYS A N 1
ATOM 1763 C CA . LYS A 1 216 ? 30.567 -4.249 -40.880 1.00 53.59 216 LYS A CA 1
ATOM 1764 C C . LYS A 1 216 ? 31.627 -5.357 -40.982 1.00 53.59 216 LYS A C 1
ATOM 1766 O O . LYS A 1 216 ? 32.781 -5.042 -41.283 1.00 53.59 216 LYS A O 1
ATOM 1771 N N . ARG A 1 217 ? 31.286 -6.635 -40.760 1.00 53.00 217 ARG A N 1
ATOM 1772 C CA . ARG A 1 217 ? 32.251 -7.748 -40.871 1.00 53.00 217 ARG A CA 1
ATOM 1773 C C . ARG A 1 217 ? 32.765 -7.948 -42.301 1.00 53.00 217 ARG A C 1
ATOM 1775 O O . ARG A 1 217 ? 33.969 -8.114 -42.458 1.00 53.00 217 ARG A O 1
ATOM 1782 N N . GLU A 1 218 ? 31.925 -7.798 -43.327 1.00 52.06 218 GLU A N 1
ATOM 1783 C CA . GLU A 1 218 ? 32.372 -7.880 -44.732 1.00 52.06 218 GLU A CA 1
ATOM 1784 C C . GLU A 1 218 ? 33.269 -6.694 -45.137 1.00 52.06 218 GLU A C 1
ATOM 1786 O O . GLU A 1 218 ? 34.231 -6.850 -45.888 1.00 52.06 218 GLU A O 1
ATOM 1791 N N . THR A 1 219 ? 33.037 -5.499 -44.575 1.00 57.12 219 THR A N 1
ATOM 1792 C CA . THR A 1 219 ? 33.868 -4.311 -44.862 1.00 57.12 219 THR A CA 1
ATOM 1793 C C . THR A 1 219 ? 35.267 -4.364 -44.247 1.00 57.12 219 THR A C 1
ATOM 1795 O O . THR A 1 219 ? 36.166 -3.653 -44.698 1.00 57.12 219 THR A O 1
ATOM 1798 N N . LEU A 1 220 ? 35.472 -5.199 -43.228 1.00 58.84 220 LEU A N 1
ATOM 1799 C CA . LEU A 1 220 ? 36.724 -5.260 -42.477 1.00 58.84 220 LEU A CA 1
ATOM 1800 C C . LEU A 1 220 ? 37.818 -5.997 -43.264 1.00 58.84 220 LEU A C 1
ATOM 1802 O O . LEU A 1 220 ? 38.972 -5.573 -43.248 1.00 58.84 220 LEU A O 1
ATOM 1806 N N . ASP A 1 221 ? 37.448 -7.021 -44.034 1.00 61.44 221 ASP A N 1
ATOM 1807 C CA . ASP A 1 221 ? 38.373 -7.730 -44.924 1.00 61.44 221 ASP A CA 1
ATOM 1808 C C . ASP A 1 221 ? 38.748 -6.897 -46.154 1.00 61.44 221 ASP A C 1
ATOM 1810 O O . ASP A 1 221 ? 39.911 -6.880 -46.562 1.00 61.44 221 ASP A O 1
ATOM 1814 N N . ALA A 1 222 ? 37.806 -6.127 -46.709 1.00 64.19 222 ALA A N 1
ATOM 1815 C CA . ALA A 1 222 ? 38.104 -5.169 -47.773 1.00 64.19 222 ALA A CA 1
ATOM 1816 C C . ALA A 1 222 ? 39.059 -4.056 -47.294 1.00 64.19 222 ALA A C 1
ATOM 1818 O O . ALA A 1 222 ? 39.999 -3.695 -48.005 1.00 64.19 222 ALA A O 1
ATOM 1819 N N . GLN A 1 223 ? 38.863 -3.551 -46.070 1.00 64.00 223 GLN A N 1
ATOM 1820 C CA . GLN A 1 223 ? 39.752 -2.560 -45.452 1.00 64.00 223 GLN A CA 1
ATOM 1821 C C . GLN A 1 223 ? 41.146 -3.126 -45.173 1.00 64.00 223 GLN A C 1
ATOM 1823 O O . GLN A 1 223 ? 42.129 -2.460 -45.488 1.00 64.00 223 GLN A O 1
ATOM 1828 N N . LYS A 1 224 ? 41.252 -4.361 -44.665 1.00 68.00 224 LYS A N 1
ATOM 1829 C CA . LYS A 1 224 ? 42.542 -5.048 -44.487 1.00 68.00 224 LYS A CA 1
ATOM 1830 C C . LYS A 1 224 ? 43.280 -5.219 -45.815 1.00 68.00 224 LYS A C 1
ATOM 1832 O O . LYS A 1 224 ? 44.452 -4.866 -45.892 1.00 68.00 224 LYS A O 1
ATOM 1837 N N . LYS A 1 225 ? 42.592 -5.649 -46.882 1.00 72.44 225 LYS A N 1
ATOM 1838 C CA . LYS A 1 225 ? 43.175 -5.769 -48.234 1.00 72.44 225 LYS A CA 1
ATOM 1839 C C . LYS A 1 225 ? 43.661 -4.426 -48.790 1.00 72.44 225 LYS A C 1
ATOM 1841 O O . LYS A 1 225 ? 44.747 -4.356 -49.363 1.00 72.44 225 LYS A O 1
ATOM 1846 N N . GLN A 1 226 ? 42.893 -3.346 -48.618 1.00 69.81 226 GLN A N 1
ATOM 1847 C CA . GLN A 1 226 ? 43.338 -2.000 -49.006 1.00 69.81 226 GLN A CA 1
ATOM 1848 C C . GLN A 1 226 ? 44.524 -1.516 -48.161 1.00 69.81 226 GLN A C 1
ATOM 1850 O O . GLN A 1 226 ? 45.449 -0.910 -48.705 1.00 69.81 226 GLN A O 1
ATOM 1855 N N . GLY A 1 227 ? 44.521 -1.811 -46.859 1.00 70.00 227 GLY A N 1
ATOM 1856 C CA . GLY A 1 227 ? 45.636 -1.549 -45.957 1.00 70.00 227 GLY A CA 1
ATOM 1857 C C . GLY A 1 227 ? 46.908 -2.258 -46.415 1.00 70.00 227 GLY A C 1
ATOM 1858 O O . GLY A 1 227 ? 47.936 -1.616 -46.600 1.00 70.00 227 GLY A O 1
ATOM 1859 N N . GLU A 1 228 ? 46.835 -3.555 -46.706 1.00 74.69 228 GLU A N 1
ATOM 1860 C CA . GLU A 1 228 ? 47.951 -4.338 -47.249 1.00 74.69 228 GLU A CA 1
ATOM 1861 C C . GLU A 1 228 ? 48.457 -3.798 -48.593 1.00 74.69 228 GLU A C 1
ATOM 1863 O O . GLU A 1 228 ? 49.667 -3.708 -48.807 1.00 74.69 228 GLU A O 1
ATOM 1868 N N . LEU A 1 229 ? 47.558 -3.390 -49.497 1.00 78.25 229 LEU A N 1
ATOM 1869 C CA . LEU A 1 229 ? 47.942 -2.788 -50.775 1.00 78.25 229 LEU A CA 1
ATOM 1870 C C . LEU A 1 229 ? 48.680 -1.455 -50.576 1.00 78.25 229 LEU A C 1
ATOM 1872 O O . LEU A 1 229 ? 49.706 -1.221 -51.216 1.00 78.25 229 LEU A O 1
ATOM 1876 N N . MET A 1 230 ? 48.187 -0.586 -49.688 1.00 73.44 230 MET A N 1
ATOM 1877 C CA . MET A 1 230 ? 48.859 0.675 -49.352 1.00 73.44 230 MET A CA 1
ATOM 1878 C C . MET A 1 230 ? 50.197 0.450 -48.642 1.00 73.44 230 MET A C 1
ATOM 1880 O O . MET A 1 230 ? 51.166 1.141 -48.958 1.00 73.44 230 MET A O 1
ATOM 1884 N N . MET A 1 231 ? 50.282 -0.545 -47.754 1.00 78.44 231 MET A N 1
ATOM 1885 C CA . MET A 1 231 ? 51.530 -0.964 -47.115 1.00 78.44 231 MET A CA 1
ATOM 1886 C C . MET A 1 231 ? 52.567 -1.366 -48.164 1.00 78.44 231 MET A C 1
ATOM 1888 O O . MET A 1 231 ? 53.680 -0.849 -48.145 1.00 78.44 231 MET A O 1
ATOM 1892 N N . LYS A 1 232 ? 52.190 -2.245 -49.105 1.00 79.25 232 LYS A N 1
ATOM 1893 C CA . LYS A 1 232 ? 53.069 -2.700 -50.191 1.00 79.25 232 LYS A CA 1
ATOM 1894 C C . LYS A 1 232 ? 53.496 -1.543 -51.091 1.00 79.25 232 LYS A C 1
ATOM 1896 O O . LYS A 1 232 ? 54.669 -1.446 -51.424 1.00 79.25 232 LYS A O 1
ATOM 1901 N N . LYS A 1 233 ? 52.584 -0.623 -51.436 1.00 81.50 233 LYS A N 1
ATOM 1902 C CA . LYS A 1 233 ? 52.928 0.589 -52.202 1.00 81.50 233 LYS A CA 1
ATOM 1903 C C . LYS A 1 233 ? 53.957 1.458 -51.473 1.00 81.50 233 LYS A C 1
ATOM 1905 O O . LYS A 1 233 ? 54.919 1.882 -52.103 1.00 81.50 233 LYS A O 1
ATOM 1910 N N . ARG A 1 234 ? 53.792 1.692 -50.164 1.00 78.44 234 ARG A N 1
ATOM 1911 C CA . ARG A 1 234 ? 54.769 2.443 -49.356 1.00 78.44 234 ARG A CA 1
ATOM 1912 C C . ARG A 1 234 ? 56.102 1.708 -49.232 1.00 78.44 234 ARG A C 1
ATOM 1914 O O . ARG A 1 234 ? 57.129 2.331 -49.429 1.00 78.44 234 ARG A O 1
ATOM 1921 N N . GLN A 1 235 ? 56.098 0.398 -48.984 1.00 80.81 235 GLN A N 1
ATOM 1922 C CA . GLN A 1 235 ? 57.328 -0.405 -48.948 1.00 80.81 235 GLN A CA 1
ATOM 1923 C C . GLN A 1 235 ? 58.079 -0.366 -50.283 1.00 80.81 235 GLN A C 1
ATOM 1925 O O . GLN A 1 235 ? 59.286 -0.172 -50.288 1.00 80.81 235 GLN A O 1
ATOM 1930 N N . ASN A 1 236 ? 57.370 -0.475 -51.409 1.00 81.25 236 ASN A N 1
ATOM 1931 C CA . ASN A 1 236 ? 57.980 -0.391 -52.737 1.00 81.25 236 ASN A CA 1
ATOM 1932 C C . ASN A 1 236 ? 58.528 1.015 -53.040 1.00 81.25 236 ASN A C 1
ATOM 1934 O O . ASN A 1 236 ? 59.548 1.139 -53.714 1.00 81.25 236 ASN A O 1
ATOM 1938 N N . ALA A 1 237 ? 57.860 2.062 -52.543 1.00 81.06 237 ALA A N 1
ATOM 1939 C CA . ALA A 1 237 ? 58.325 3.443 -52.651 1.00 81.06 237 ALA A CA 1
ATOM 1940 C C . ALA A 1 237 ? 59.505 3.752 -51.711 1.00 81.06 237 ALA A C 1
ATOM 1942 O O . ALA A 1 237 ? 60.295 4.632 -52.018 1.00 81.06 237 ALA A O 1
ATOM 1943 N N . THR A 1 238 ? 59.637 3.042 -50.585 1.00 81.19 238 THR A N 1
ATOM 1944 C CA . THR A 1 238 ? 60.742 3.170 -49.623 1.00 81.19 238 THR A CA 1
ATOM 1945 C C . THR A 1 238 ? 61.775 2.074 -49.869 1.00 81.19 238 THR A C 1
ATOM 1947 O O . THR A 1 238 ? 61.801 1.052 -49.187 1.00 81.19 238 THR A O 1
ATOM 1950 N N . ASN A 1 239 ? 62.622 2.284 -50.871 1.00 84.69 239 ASN A N 1
ATOM 1951 C CA . ASN A 1 239 ? 63.720 1.390 -51.237 1.00 84.69 239 ASN A CA 1
ATOM 1952 C C . ASN A 1 239 ? 65.090 2.021 -50.913 1.00 84.69 239 ASN A C 1
ATOM 1954 O O . ASN A 1 239 ? 65.187 3.218 -50.632 1.00 84.69 239 ASN A O 1
ATOM 1958 N N . LYS A 1 240 ? 66.171 1.235 -50.986 1.00 84.94 240 LYS A N 1
ATOM 1959 C CA . LYS A 1 240 ? 67.550 1.707 -50.701 1.00 84.94 240 LYS A CA 1
ATOM 1960 C C . LYS A 1 240 ? 67.946 2.985 -51.438 1.00 84.94 240 LYS A C 1
ATOM 1962 O O . LYS A 1 240 ? 68.670 3.792 -50.865 1.00 84.94 240 LYS A O 1
ATOM 1967 N N . MET A 1 241 ? 67.490 3.164 -52.679 1.00 82.44 241 MET A N 1
ATOM 1968 C CA . MET A 1 241 ? 67.788 4.363 -53.462 1.00 82.44 241 MET A CA 1
ATOM 1969 C C . MET A 1 241 ? 67.102 5.589 -52.874 1.00 82.44 241 MET A C 1
ATOM 1971 O O . MET A 1 241 ? 67.769 6.575 -52.602 1.00 82.44 241 MET A O 1
ATOM 1975 N N . THR A 1 242 ? 65.798 5.501 -52.612 1.00 84.25 242 THR A N 1
ATOM 1976 C CA . THR A 1 242 ? 65.025 6.609 -52.027 1.00 84.25 242 THR A CA 1
ATOM 1977 C C . THR A 1 242 ? 65.477 6.956 -50.608 1.00 84.25 242 THR A C 1
ATOM 1979 O O . THR A 1 242 ? 65.478 8.124 -50.237 1.00 84.25 242 THR A O 1
ATOM 1982 N N . ILE A 1 243 ? 65.915 5.963 -49.822 1.00 84.94 243 ILE A N 1
ATOM 1983 C CA . ILE A 1 243 ? 66.490 6.186 -48.487 1.00 84.94 243 ILE A CA 1
ATOM 1984 C C . ILE A 1 243 ? 67.835 6.907 -48.612 1.00 84.94 243 ILE A C 1
ATOM 1986 O O . ILE A 1 243 ? 68.083 7.868 -47.892 1.00 84.94 243 ILE A O 1
ATOM 1990 N N . LEU A 1 244 ? 68.697 6.480 -49.540 1.00 85.38 244 LEU A N 1
ATOM 1991 C CA . LEU A 1 244 ? 69.981 7.137 -49.781 1.00 85.38 244 LEU A CA 1
ATOM 1992 C C . LEU A 1 244 ? 69.798 8.577 -50.284 1.00 85.38 244 LEU A C 1
ATOM 1994 O O . LEU A 1 244 ? 70.476 9.483 -49.810 1.00 85.38 244 LEU A O 1
ATOM 1998 N N . GLU A 1 245 ? 68.850 8.793 -51.193 1.00 85.12 245 GLU A N 1
ATOM 1999 C CA . GLU A 1 245 ? 68.472 10.113 -51.696 1.00 85.12 245 GLU A CA 1
ATOM 2000 C C . GLU A 1 245 ? 67.982 11.033 -50.566 1.00 85.12 245 GLU A C 1
ATOM 2002 O O . GLU A 1 245 ? 68.420 12.177 -50.456 1.00 85.12 245 GLU A O 1
ATOM 2007 N N . ASP A 1 246 ? 67.117 10.529 -49.683 1.00 84.81 246 ASP A N 1
ATOM 2008 C CA . ASP A 1 246 ? 66.603 11.274 -48.530 1.00 84.81 246 ASP A CA 1
ATOM 2009 C C . ASP A 1 246 ? 67.710 11.594 -47.508 1.00 84.81 246 ASP A C 1
ATOM 2011 O O . ASP A 1 246 ? 67.767 12.715 -47.008 1.00 84.81 246 ASP A O 1
ATOM 2015 N N . ILE A 1 247 ? 68.640 10.664 -47.253 1.00 86.25 247 ILE A N 1
ATOM 2016 C CA . ILE A 1 247 ? 69.816 10.894 -46.392 1.00 86.25 247 ILE A CA 1
ATOM 2017 C C . ILE A 1 247 ? 70.715 11.992 -46.978 1.00 86.25 247 ILE A C 1
ATOM 2019 O O . ILE A 1 247 ? 71.120 12.903 -46.257 1.00 86.25 247 ILE A O 1
ATOM 2023 N N . ILE A 1 248 ? 71.008 11.945 -48.280 1.00 85.00 248 ILE A N 1
ATOM 2024 C CA . ILE A 1 248 ? 71.826 12.971 -48.946 1.00 85.00 248 ILE A CA 1
ATOM 2025 C C . ILE A 1 248 ? 71.121 14.330 -48.891 1.00 85.00 248 ILE A C 1
ATOM 2027 O O . ILE A 1 248 ? 71.751 15.332 -48.566 1.00 85.00 248 ILE A O 1
ATOM 2031 N N . ASN A 1 249 ? 69.811 14.378 -49.148 1.00 84.75 249 ASN A N 1
ATOM 2032 C CA . ASN A 1 249 ? 69.042 15.620 -49.101 1.00 84.75 249 ASN A CA 1
ATOM 2033 C C . ASN A 1 249 ? 69.017 16.241 -47.696 1.00 84.75 249 ASN A C 1
ATOM 2035 O O . ASN A 1 249 ? 69.241 17.444 -47.567 1.00 84.75 249 ASN A O 1
ATOM 2039 N N . LEU A 1 250 ? 68.775 15.439 -46.655 1.00 84.81 250 LEU A N 1
ATOM 2040 C CA . LEU A 1 250 ? 68.752 15.908 -45.266 1.00 84.81 250 LEU A CA 1
ATOM 2041 C C . LEU A 1 250 ? 70.133 16.372 -44.793 1.00 84.81 250 LEU A C 1
ATOM 2043 O O . LEU A 1 250 ? 70.238 17.414 -44.149 1.00 84.81 250 LEU A O 1
ATOM 2047 N N . GLY A 1 251 ? 71.190 15.634 -45.140 1.00 83.12 251 GLY A N 1
ATOM 2048 C CA . GLY A 1 251 ? 72.556 16.016 -44.791 1.00 83.12 251 GLY A CA 1
ATOM 2049 C C . GLY A 1 251 ? 73.020 17.277 -45.526 1.00 83.12 251 GLY A C 1
ATOM 2050 O O . GLY A 1 251 ? 73.520 18.198 -44.886 1.00 83.12 251 GLY A O 1
ATOM 2051 N N . ASN A 1 252 ? 72.756 17.387 -46.834 1.00 83.81 252 ASN A N 1
ATOM 2052 C CA . ASN A 1 252 ? 73.092 18.582 -47.617 1.00 83.81 252 ASN A CA 1
ATOM 2053 C C . ASN A 1 252 ? 72.333 19.824 -47.113 1.00 83.81 252 ASN A C 1
ATOM 2055 O O . ASN A 1 252 ? 72.898 20.915 -47.076 1.00 83.81 252 ASN A O 1
ATOM 2059 N N . ALA A 1 253 ? 71.069 19.669 -46.699 1.00 82.00 253 ALA A N 1
ATOM 2060 C CA . ALA A 1 253 ? 70.263 20.762 -46.151 1.00 82.00 253 ALA A CA 1
ATOM 2061 C C . ALA A 1 253 ? 70.775 21.273 -44.790 1.00 82.00 253 ALA A C 1
ATOM 2063 O O . ALA A 1 253 ? 70.572 22.441 -44.465 1.00 82.00 253 ALA A O 1
ATOM 2064 N N . ALA A 1 254 ? 71.445 20.425 -44.004 1.00 80.69 254 ALA A N 1
ATOM 2065 C CA . ALA A 1 254 ? 72.032 20.797 -42.715 1.00 80.69 254 ALA A CA 1
ATOM 2066 C C . ALA A 1 254 ? 73.426 21.451 -42.828 1.00 80.69 254 ALA A C 1
ATOM 2068 O O . ALA A 1 254 ? 73.923 22.018 -41.849 1.00 80.69 254 ALA A O 1
ATOM 2069 N N . GLY A 1 255 ? 74.050 21.421 -44.012 1.00 76.19 255 GLY A N 1
ATOM 2070 C CA . GLY A 1 255 ? 75.311 22.112 -44.292 1.00 76.19 255 GLY A CA 1
ATOM 2071 C C . GLY A 1 255 ? 76.463 21.646 -43.394 1.00 76.19 255 GLY A C 1
ATOM 2072 O O . GLY A 1 255 ? 76.808 20.470 -43.384 1.00 76.19 255 GLY A O 1
ATOM 2073 N N . HIS A 1 256 ? 77.079 22.566 -42.642 1.00 69.62 256 HIS A N 1
ATOM 2074 C CA . HIS A 1 256 ? 78.206 22.262 -41.745 1.00 69.62 256 HIS A CA 1
ATOM 2075 C C . HIS A 1 256 ? 77.790 21.752 -40.349 1.00 69.62 256 HIS A C 1
ATOM 2077 O O . HIS A 1 256 ? 78.635 21.237 -39.622 1.00 69.62 256 HIS A O 1
ATOM 2083 N N . ASN A 1 257 ? 76.507 21.844 -39.978 1.00 73.56 257 ASN A N 1
ATOM 2084 C CA . ASN A 1 257 ? 75.992 21.466 -38.652 1.00 73.56 257 ASN A CA 1
ATOM 2085 C C . ASN A 1 257 ? 75.287 20.101 -38.682 1.00 73.56 257 ASN A C 1
ATOM 2087 O O . ASN A 1 257 ? 74.153 19.958 -38.221 1.00 73.56 257 ASN A O 1
ATOM 2091 N N . ILE A 1 258 ? 75.934 19.096 -39.269 1.00 80.81 258 ILE A N 1
ATOM 2092 C CA . ILE A 1 258 ? 75.344 17.760 -39.388 1.00 80.81 258 ILE A CA 1
ATOM 2093 C C . ILE A 1 258 ? 75.581 16.991 -38.091 1.00 80.81 258 ILE A C 1
ATOM 2095 O O . ILE A 1 258 ? 76.719 16.703 -37.721 1.00 80.81 258 ILE A O 1
ATOM 2099 N N . SER A 1 259 ? 74.495 16.618 -37.426 1.00 83.75 259 SER A N 1
ATOM 2100 C CA . SER A 1 259 ? 74.505 15.802 -36.215 1.00 83.75 259 SER A CA 1
ATOM 2101 C C . SER A 1 259 ? 73.567 14.604 -36.363 1.00 83.75 259 SER A C 1
ATOM 2103 O O . SER A 1 259 ? 72.893 14.423 -37.379 1.00 83.75 259 SER A O 1
ATOM 2105 N N . VAL A 1 260 ? 73.515 13.754 -35.339 1.00 81.44 260 VAL A N 1
ATOM 2106 C CA . VAL A 1 260 ? 72.599 12.607 -35.302 1.00 81.44 260 VAL A CA 1
ATOM 2107 C C . VAL A 1 260 ? 71.134 13.078 -35.424 1.00 81.44 260 VAL A C 1
ATOM 2109 O O . VAL A 1 260 ? 70.319 12.443 -36.094 1.00 81.44 260 VAL A O 1
ATOM 2112 N N . GLU A 1 261 ? 70.807 14.243 -34.866 1.00 81.81 261 GLU A N 1
ATOM 2113 C CA . GLU A 1 261 ? 69.478 14.866 -34.885 1.00 81.81 261 GLU A CA 1
ATOM 2114 C C . GLU A 1 261 ? 69.051 15.356 -36.278 1.00 81.81 261 GLU A C 1
ATOM 2116 O O . GLU A 1 261 ? 67.850 15.454 -36.556 1.00 81.81 261 GLU A O 1
ATOM 2121 N N . THR A 1 262 ? 69.996 15.572 -37.201 1.00 83.81 262 THR A N 1
ATOM 2122 C CA . THR A 1 262 ? 69.694 15.878 -38.610 1.00 83.81 262 THR A CA 1
ATOM 2123 C C . THR A 1 262 ? 68.813 14.792 -39.244 1.00 83.81 262 THR A C 1
ATOM 2125 O O . THR A 1 262 ? 67.939 15.092 -40.055 1.00 83.81 262 THR A O 1
ATOM 2128 N N . PHE A 1 263 ? 68.955 13.536 -38.804 1.00 84.69 263 PHE A N 1
ATOM 2129 C CA . PHE A 1 263 ? 68.220 12.380 -39.325 1.00 84.69 263 PHE A CA 1
ATOM 2130 C C . PHE A 1 263 ? 67.068 11.909 -38.418 1.00 84.69 263 PHE A C 1
ATOM 2132 O O . PHE A 1 263 ? 66.644 10.755 -38.508 1.00 84.69 263 PHE A O 1
ATOM 2139 N N . HIS A 1 264 ? 66.512 12.788 -37.570 1.00 80.44 264 HIS A N 1
ATOM 2140 C CA . HIS A 1 264 ? 65.425 12.473 -36.621 1.00 80.44 264 HIS A CA 1
ATOM 2141 C C . HIS A 1 264 ? 64.214 11.739 -37.241 1.00 80.44 264 HIS A C 1
ATOM 2143 O O . HIS A 1 264 ? 63.539 10.969 -36.556 1.00 80.44 264 HIS A O 1
ATOM 2149 N N . LYS A 1 265 ? 63.959 11.916 -38.547 1.00 77.94 265 LYS A N 1
ATOM 2150 C CA . LYS A 1 265 ? 62.907 11.220 -39.312 1.00 77.94 265 LYS A CA 1
ATOM 2151 C C . LYS A 1 265 ? 62.981 9.689 -39.200 1.00 77.94 265 LYS A C 1
ATOM 2153 O O . LYS A 1 265 ? 61.929 9.046 -39.196 1.00 77.94 265 LYS A O 1
ATOM 2158 N N . TYR A 1 266 ? 64.179 9.114 -39.081 1.00 76.50 266 TYR A N 1
ATOM 2159 C CA . TYR A 1 266 ? 64.413 7.663 -39.083 1.00 76.50 266 TYR A CA 1
ATOM 2160 C C . TYR A 1 266 ? 64.286 7.003 -37.692 1.00 76.50 266 TYR A C 1
ATOM 2162 O O . TYR A 1 266 ? 64.318 5.782 -37.581 1.00 76.50 266 TYR A O 1
ATOM 2170 N N . GLY A 1 267 ? 64.038 7.768 -36.622 1.00 72.50 267 GLY A N 1
ATOM 2171 C CA . GLY A 1 267 ? 63.937 7.238 -35.255 1.00 72.50 267 GLY A CA 1
ATOM 2172 C C . GLY A 1 267 ? 65.301 6.935 -34.620 1.00 72.50 267 GLY A C 1
ATOM 2173 O O . GLY A 1 267 ? 66.328 6.901 -35.299 1.00 72.50 267 GLY A O 1
ATOM 2174 N N . ASP A 1 268 ? 65.320 6.727 -33.301 1.00 71.62 268 ASP A N 1
ATOM 2175 C CA . ASP A 1 268 ? 66.548 6.851 -32.497 1.00 71.62 268 ASP A CA 1
ATOM 2176 C C . ASP A 1 268 ? 67.667 5.858 -32.834 1.00 71.62 268 ASP A C 1
ATOM 2178 O O . ASP A 1 268 ? 68.836 6.212 -32.743 1.00 71.62 268 ASP A O 1
ATOM 2182 N N . VAL A 1 269 ? 67.335 4.647 -33.290 1.00 67.06 269 VAL A N 1
ATOM 2183 C CA . VAL A 1 269 ? 68.335 3.615 -33.638 1.00 67.06 269 VAL A CA 1
ATOM 2184 C C . VAL A 1 269 ? 68.858 3.767 -35.074 1.00 67.06 269 VAL A C 1
ATOM 2186 O O . VAL A 1 269 ? 69.960 3.328 -35.401 1.00 67.06 269 VAL A O 1
ATOM 2189 N N . ALA A 1 270 ? 68.072 4.367 -35.968 1.00 79.94 270 ALA A N 1
ATOM 2190 C CA . ALA A 1 270 ? 68.411 4.470 -37.388 1.00 79.94 270 ALA A CA 1
ATOM 2191 C C . ALA A 1 270 ? 69.036 5.824 -37.761 1.00 79.94 270 ALA A C 1
ATOM 2193 O O . ALA A 1 270 ? 69.774 5.890 -38.746 1.00 79.94 270 ALA A O 1
ATOM 2194 N N . LYS A 1 271 ? 68.825 6.878 -36.958 1.00 83.00 271 LYS A N 1
ATOM 2195 C CA . LYS A 1 271 ? 69.438 8.204 -37.159 1.00 83.00 271 LYS A CA 1
ATOM 2196 C C . LYS A 1 271 ? 70.975 8.173 -37.127 1.00 83.00 271 LYS A C 1
ATOM 2198 O O . LYS A 1 271 ? 71.615 8.758 -37.997 1.00 83.00 271 LYS A O 1
ATOM 2203 N N . GLU A 1 272 ? 71.570 7.398 -36.216 1.00 83.62 272 GLU A N 1
ATOM 2204 C CA . GLU A 1 272 ? 73.031 7.215 -36.126 1.00 83.62 272 GLU A CA 1
ATOM 2205 C C . GLU A 1 272 ? 73.598 6.530 -37.376 1.00 83.62 272 GLU A C 1
ATOM 2207 O O . GLU A 1 272 ? 74.626 6.926 -37.922 1.00 83.62 272 GLU A O 1
ATOM 2212 N N . LYS A 1 273 ? 72.881 5.528 -37.890 1.00 86.06 273 LYS A N 1
ATOM 2213 C CA . LYS A 1 273 ? 73.253 4.795 -39.106 1.00 86.06 273 LYS A CA 1
ATOM 2214 C C . LYS A 1 273 ? 73.188 5.670 -40.362 1.00 86.06 273 LYS A C 1
ATOM 2216 O O . LYS A 1 273 ? 74.031 5.521 -41.245 1.00 86.06 273 LYS A O 1
ATOM 2221 N N . CYS A 1 274 ? 72.227 6.592 -40.435 1.00 85.94 274 CYS A N 1
ATOM 2222 C CA . CYS A 1 274 ? 72.126 7.567 -41.525 1.00 85.94 274 CYS A CA 1
ATOM 2223 C C . CYS A 1 274 ? 73.310 8.543 -41.522 1.00 85.94 274 CYS A C 1
ATOM 2225 O O . CYS A 1 274 ? 73.883 8.816 -42.578 1.00 85.94 274 CYS A O 1
ATOM 2227 N N . LEU A 1 275 ? 73.724 8.996 -40.333 1.00 86.31 275 LEU A N 1
ATOM 2228 C CA . LEU A 1 275 ? 74.895 9.854 -40.168 1.00 86.31 275 LEU A CA 1
ATOM 2229 C C . LEU A 1 275 ? 76.178 9.167 -40.656 1.00 86.31 275 LEU A C 1
ATOM 2231 O O . LEU A 1 275 ? 76.947 9.779 -41.395 1.00 86.31 275 LEU A O 1
ATOM 2235 N N . ILE A 1 276 ? 76.372 7.887 -40.317 1.00 85.88 276 ILE A N 1
ATOM 2236 C CA . ILE A 1 276 ? 77.533 7.096 -40.762 1.00 85.88 276 ILE A CA 1
ATOM 2237 C C . ILE A 1 276 ? 77.608 7.025 -42.294 1.00 85.88 276 ILE A C 1
ATOM 2239 O O . ILE A 1 276 ? 78.691 7.182 -42.855 1.00 85.88 276 ILE A O 1
ATOM 2243 N N . ILE A 1 277 ? 76.476 6.819 -42.978 1.00 85.81 277 ILE A N 1
ATOM 2244 C CA . ILE A 1 277 ? 76.427 6.776 -44.450 1.00 85.81 277 ILE A CA 1
ATOM 2245 C C . ILE A 1 277 ? 76.815 8.132 -45.045 1.00 85.81 277 ILE A C 1
ATOM 2247 O O . ILE A 1 277 ? 77.652 8.196 -45.944 1.00 85.81 277 ILE A O 1
ATOM 2251 N N . TYR A 1 278 ? 76.228 9.219 -44.538 1.00 85.88 278 TYR A N 1
ATOM 2252 C CA . TYR A 1 278 ? 76.500 10.555 -45.059 1.00 85.88 278 TYR A CA 1
ATOM 2253 C C . TYR A 1 278 ? 77.965 10.965 -44.832 1.00 85.88 278 TYR A C 1
ATOM 2255 O O . TYR A 1 278 ? 78.625 11.451 -45.750 1.00 85.88 278 TYR A O 1
ATOM 2263 N N . GLN A 1 279 ? 78.514 10.706 -43.641 1.00 85.81 279 GLN A N 1
ATOM 2264 C CA . GLN A 1 279 ? 79.923 10.963 -43.329 1.00 85.81 279 GLN A CA 1
ATOM 2265 C C . GLN A 1 279 ? 80.871 10.103 -44.176 1.00 85.81 279 GLN A C 1
ATOM 2267 O O . GLN A 1 279 ? 81.901 10.601 -44.629 1.00 85.81 279 GLN A O 1
ATOM 2272 N N . GLY A 1 280 ? 80.514 8.841 -44.442 1.00 83.06 280 GLY A N 1
ATOM 2273 C CA . GLY A 1 280 ? 81.268 7.949 -45.329 1.00 83.06 280 GLY A CA 1
ATOM 2274 C C . GLY A 1 280 ? 81.365 8.488 -46.759 1.00 83.06 280 GLY A C 1
ATOM 2275 O O . GLY A 1 280 ? 82.456 8.528 -47.329 1.00 83.06 280 GLY A O 1
ATOM 2276 N N . LEU A 1 281 ? 80.253 8.991 -47.305 1.00 82.38 281 LEU A N 1
ATOM 2277 C CA . LEU A 1 281 ? 80.215 9.636 -48.625 1.00 82.38 281 LEU A CA 1
ATOM 2278 C C . LEU A 1 281 ? 80.947 10.984 -48.645 1.00 82.38 281 LEU A C 1
ATOM 2280 O O . LEU A 1 281 ? 81.614 11.304 -49.628 1.00 82.38 281 LEU A O 1
ATOM 2284 N N . SER A 1 282 ? 80.855 11.756 -47.558 1.00 83.19 282 SER A N 1
ATOM 2285 C CA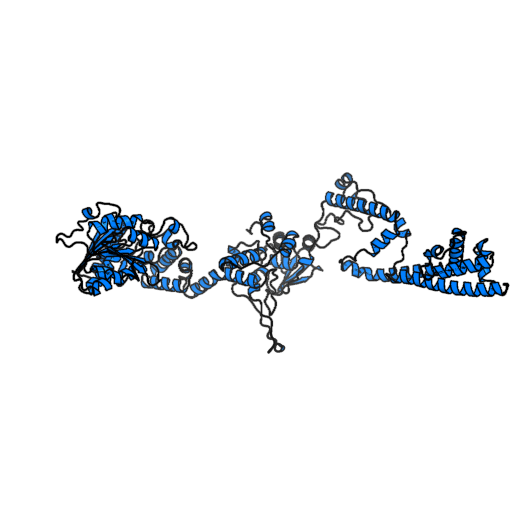 . SER A 1 282 ? 81.545 13.043 -47.418 1.00 83.19 282 SER A CA 1
ATOM 2286 C C . SER A 1 282 ? 83.059 12.874 -47.329 1.00 83.19 282 SER A C 1
ATOM 2288 O O . SER A 1 282 ? 83.788 13.674 -47.910 1.00 83.19 282 SER A O 1
ATOM 2290 N N . ARG A 1 283 ? 83.542 11.823 -46.652 1.00 82.31 283 ARG A N 1
ATOM 2291 C CA . ARG A 1 283 ? 84.971 11.487 -46.550 1.00 82.31 283 ARG A CA 1
ATOM 2292 C C . ARG A 1 283 ? 85.587 11.158 -47.909 1.00 82.31 283 ARG A C 1
ATOM 2294 O O . ARG A 1 283 ? 86.731 11.515 -48.157 1.00 82.31 283 ARG A O 1
ATOM 2301 N N . LEU A 1 284 ? 84.821 10.503 -48.778 1.00 79.56 284 LEU A N 1
ATOM 2302 C CA . LEU A 1 284 ? 85.229 10.166 -50.144 1.00 79.56 284 LEU A CA 1
ATOM 2303 C C . LEU A 1 284 ? 84.955 11.297 -51.151 1.00 79.56 284 LEU A C 1
ATOM 2305 O O . LEU A 1 284 ? 85.247 11.132 -52.330 1.00 79.56 284 LEU A O 1
ATOM 2309 N N . ASN A 1 285 ? 84.374 12.425 -50.712 1.00 78.62 285 ASN A N 1
ATOM 2310 C CA . ASN A 1 285 ? 83.906 13.524 -51.569 1.00 78.62 285 ASN A CA 1
ATOM 2311 C C . ASN A 1 285 ? 83.107 13.018 -52.789 1.00 78.62 285 ASN A C 1
ATOM 2313 O O . ASN A 1 285 ? 83.321 13.444 -53.926 1.00 78.62 285 ASN A O 1
ATOM 2317 N N . HIS A 1 286 ? 82.223 12.047 -52.546 1.00 78.56 286 HIS A N 1
ATOM 2318 C CA . HIS A 1 286 ? 81.607 11.258 -53.606 1.00 78.56 286 HIS A CA 1
ATOM 2319 C C . HIS A 1 286 ? 80.712 12.130 -54.517 1.00 78.56 286 HIS A C 1
ATOM 2321 O O . HIS A 1 286 ? 79.935 12.940 -53.995 1.00 78.56 286 HIS A O 1
ATOM 2327 N N . PRO A 1 287 ? 80.724 11.941 -55.856 1.00 76.50 287 PRO A N 1
ATOM 2328 C CA . PRO A 1 287 ? 79.961 12.765 -56.807 1.00 76.50 287 PRO A CA 1
ATOM 2329 C C . PRO A 1 287 ? 78.461 12.888 -56.496 1.00 76.50 287 PRO A C 1
ATOM 2331 O O . PRO A 1 287 ? 77.866 13.942 -56.714 1.00 76.50 287 PRO A O 1
ATOM 2334 N N . LEU A 1 288 ? 77.875 11.845 -55.897 1.00 78.12 288 LEU A N 1
ATOM 2335 C CA . LEU A 1 288 ? 76.470 11.813 -55.458 1.00 78.12 288 LEU A CA 1
ATOM 2336 C C . LEU A 1 288 ? 76.069 12.922 -54.475 1.00 78.12 288 LEU A C 1
ATOM 2338 O O . LEU A 1 288 ? 74.883 13.224 -54.365 1.00 78.12 288 LEU A O 1
ATOM 2342 N N . LEU A 1 289 ? 77.016 13.521 -53.745 1.00 77.69 289 LEU A N 1
ATOM 2343 C CA . LEU A 1 289 ? 76.712 14.649 -52.859 1.00 77.69 289 LEU A CA 1
ATOM 2344 C C . LEU A 1 289 ? 76.422 15.939 -53.641 1.00 77.69 289 LEU A C 1
ATOM 2346 O O . LEU A 1 289 ? 75.708 16.805 -53.133 1.00 77.69 289 LEU A O 1
ATOM 2350 N N . LYS A 1 290 ? 76.947 16.056 -54.869 1.00 72.75 290 LYS A N 1
ATOM 2351 C CA . LYS A 1 290 ? 76.812 17.230 -55.746 1.00 72.75 290 LYS A CA 1
ATOM 2352 C C . LYS A 1 290 ? 75.776 17.016 -56.850 1.00 72.75 290 LYS A C 1
ATOM 2354 O O . LYS A 1 290 ? 74.976 17.913 -57.099 1.00 72.75 290 LYS A O 1
ATOM 2359 N N . GLU A 1 291 ? 75.757 15.837 -57.472 1.00 68.88 291 GLU A N 1
ATOM 2360 C CA . GLU A 1 291 ? 74.871 15.514 -58.594 1.00 68.88 291 GLU A CA 1
ATOM 2361 C C . GLU A 1 291 ? 74.036 14.264 -58.277 1.00 68.88 291 GLU A C 1
ATOM 2363 O O . GLU A 1 291 ? 74.531 13.142 -58.191 1.00 68.88 291 GLU A O 1
ATOM 2368 N N . LYS A 1 292 ? 72.743 14.488 -58.033 1.00 65.50 292 LYS A N 1
ATOM 2369 C CA . LYS A 1 292 ? 71.828 13.537 -57.380 1.00 65.50 292 LYS A CA 1
ATOM 2370 C C . LYS A 1 292 ? 70.701 13.046 -58.293 1.00 65.50 292 LYS A C 1
ATOM 2372 O O . LYS A 1 292 ? 69.624 12.710 -57.808 1.00 65.50 292 LYS A O 1
ATOM 2377 N N . SER A 1 293 ? 70.912 13.056 -59.612 1.00 70.44 293 SER A N 1
ATOM 2378 C CA . SER A 1 293 ? 69.883 12.604 -60.555 1.00 70.44 293 SER A CA 1
ATOM 2379 C C . SER A 1 293 ? 69.520 11.135 -60.314 1.00 70.44 293 SER A C 1
ATOM 2381 O O . SER A 1 293 ? 70.308 10.346 -59.779 1.00 70.44 293 SER A O 1
ATOM 2383 N N . HIS A 1 294 ? 68.312 10.748 -60.730 1.00 67.31 294 HIS A N 1
ATOM 2384 C CA . HIS A 1 294 ? 67.869 9.360 -60.629 1.00 67.31 294 HIS A CA 1
ATOM 2385 C C . HIS A 1 294 ? 68.810 8.415 -61.404 1.00 67.31 294 HIS A C 1
ATOM 2387 O O . HIS A 1 294 ? 69.013 7.273 -60.992 1.00 67.31 294 HIS A O 1
ATOM 2393 N N . GLU A 1 295 ? 69.451 8.892 -62.481 1.00 72.44 295 GLU A N 1
ATOM 2394 C CA . GLU A 1 295 ? 70.477 8.131 -63.204 1.00 72.44 295 GLU A CA 1
ATOM 2395 C C . GLU A 1 295 ? 71.766 7.958 -62.390 1.00 72.44 295 GLU A C 1
ATOM 2397 O O . GLU A 1 295 ? 72.313 6.857 -62.367 1.00 72.44 295 GLU A O 1
ATOM 2402 N N . ALA A 1 296 ? 72.224 8.990 -61.672 1.00 73.50 296 ALA A N 1
ATOM 2403 C CA . ALA A 1 296 ? 73.438 8.926 -60.853 1.00 73.50 296 ALA A CA 1
ATOM 2404 C C . ALA A 1 296 ? 73.301 7.923 -59.693 1.00 73.50 296 ALA A C 1
ATOM 2406 O O . ALA A 1 296 ? 74.207 7.128 -59.430 1.00 73.50 296 ALA A O 1
ATOM 2407 N N . LEU A 1 297 ? 72.137 7.896 -59.036 1.00 77.00 297 LEU A N 1
ATOM 2408 C CA . LEU A 1 297 ? 71.833 6.910 -57.993 1.00 77.00 297 LEU A CA 1
ATOM 2409 C C . LEU A 1 297 ? 71.730 5.487 -58.561 1.00 77.00 297 LEU A C 1
ATOM 2411 O O . LEU A 1 297 ? 72.242 4.551 -57.949 1.00 77.00 297 LEU A O 1
ATOM 2415 N N . ASN A 1 298 ? 71.117 5.310 -59.736 1.00 75.00 298 ASN A N 1
ATOM 2416 C CA . ASN A 1 298 ? 71.066 4.009 -60.410 1.00 75.00 298 ASN A CA 1
ATOM 2417 C C . ASN A 1 298 ? 72.472 3.512 -60.783 1.00 75.00 298 ASN A C 1
ATOM 2419 O O . ASN A 1 298 ? 72.804 2.353 -60.530 1.00 75.00 298 ASN A O 1
ATOM 2423 N N . ALA A 1 299 ? 73.319 4.394 -61.317 1.00 74.94 299 ALA A N 1
ATOM 2424 C CA . ALA A 1 299 ? 74.700 4.080 -61.668 1.00 74.94 299 ALA A CA 1
ATOM 2425 C C . ALA A 1 299 ? 75.527 3.655 -60.442 1.00 74.94 299 ALA A C 1
ATOM 2427 O O . ALA A 1 299 ? 76.272 2.677 -60.520 1.00 74.94 299 ALA A O 1
ATOM 2428 N N . TYR A 1 300 ? 75.337 4.319 -59.296 1.00 78.31 300 TYR A N 1
ATOM 2429 C CA . TYR A 1 300 ? 76.005 3.974 -58.038 1.00 78.31 300 TYR A CA 1
ATOM 2430 C C . TYR A 1 300 ? 75.709 2.543 -57.574 1.00 78.31 300 TYR A C 1
ATOM 2432 O O . TYR A 1 300 ? 76.603 1.848 -57.101 1.00 78.31 300 TYR A O 1
ATOM 2440 N N . PHE A 1 301 ? 74.474 2.062 -57.739 1.00 76.94 301 PHE A N 1
ATOM 2441 C CA . PHE A 1 301 ? 74.128 0.685 -57.374 1.00 76.94 301 PHE A CA 1
ATOM 2442 C C . PHE A 1 301 ? 74.458 -0.353 -58.461 1.00 76.94 301 PHE A C 1
ATOM 2444 O O . PHE A 1 301 ? 74.517 -1.541 -58.136 1.00 76.94 301 PHE A O 1
ATOM 2451 N N . ALA A 1 302 ? 74.687 0.067 -59.712 1.00 73.88 302 ALA A N 1
ATOM 2452 C CA . ALA A 1 302 ? 74.971 -0.815 -60.848 1.00 73.88 302 ALA A CA 1
ATOM 2453 C C . ALA A 1 302 ? 76.470 -1.124 -61.053 1.00 73.88 302 ALA A C 1
ATOM 2455 O O . ALA A 1 302 ? 76.803 -2.187 -61.577 1.00 73.88 302 ALA A O 1
ATOM 2456 N N . LYS A 1 303 ? 77.383 -0.235 -60.640 1.00 64.88 303 LYS A N 1
ATOM 2457 C CA . LYS A 1 303 ? 78.825 -0.329 -60.945 1.00 64.88 303 LYS A CA 1
ATOM 2458 C C . LYS A 1 303 ? 79.687 -0.793 -59.762 1.00 64.88 303 LYS A C 1
ATOM 2460 O O . LYS A 1 303 ? 80.538 -0.064 -59.273 1.00 64.88 303 LYS A O 1
ATOM 2465 N N . GLU A 1 304 ? 79.528 -2.042 -59.323 1.00 56.28 304 GLU A N 1
ATOM 2466 C CA . GLU A 1 304 ? 80.357 -2.615 -58.237 1.00 56.28 304 GLU A CA 1
ATOM 2467 C C . GLU A 1 304 ? 81.800 -2.964 -58.697 1.00 56.28 304 GLU A C 1
ATOM 2469 O O . GLU A 1 304 ? 82.709 -3.124 -57.878 1.00 56.28 304 GLU A O 1
ATOM 2474 N N . THR A 1 305 ? 82.041 -3.058 -60.010 1.00 52.25 305 THR A N 1
ATOM 2475 C CA . THR A 1 305 ? 83.305 -3.520 -60.615 1.00 52.25 305 THR A CA 1
ATOM 2476 C C . THR A 1 305 ? 84.345 -2.418 -60.864 1.00 52.25 305 THR A C 1
ATOM 2478 O O . THR A 1 305 ? 85.538 -2.707 -60.768 1.00 52.25 305 THR A O 1
ATOM 2481 N N . GLU A 1 306 ? 83.930 -1.164 -61.085 1.00 60.97 306 GLU A N 1
ATOM 2482 C CA . GLU A 1 306 ? 84.798 -0.032 -61.489 1.00 60.97 306 GLU A CA 1
ATOM 2483 C C . GLU A 1 306 ? 85.353 0.814 -60.317 1.00 60.97 306 GLU A C 1
ATOM 2485 O O . GLU A 1 306 ? 86.079 1.775 -60.538 1.00 60.97 306 GLU A O 1
ATOM 2490 N N . MET A 1 307 ? 85.036 0.464 -59.066 1.00 68.94 307 MET A N 1
ATOM 2491 C CA . MET A 1 307 ? 85.391 1.250 -57.868 1.00 68.94 307 MET A CA 1
ATOM 2492 C C . MET A 1 307 ? 86.794 0.912 -57.315 1.00 68.94 307 MET A C 1
ATOM 2494 O O . MET A 1 307 ? 87.236 -0.244 -57.401 1.00 68.94 307 MET A O 1
ATOM 2498 N N . SER A 1 308 ? 87.476 1.876 -56.685 1.00 69.88 308 SER A N 1
ATOM 2499 C CA . SER A 1 308 ? 88.745 1.644 -55.968 1.00 69.88 308 SER A CA 1
ATOM 2500 C C . SER A 1 308 ? 88.554 0.742 -54.732 1.00 69.88 308 SER A C 1
ATOM 2502 O O . SER A 1 308 ? 87.432 0.514 -54.279 1.00 69.88 308 SER A O 1
ATOM 2504 N N . ASN A 1 309 ? 89.630 0.186 -54.160 1.00 70.50 309 ASN A N 1
ATOM 2505 C CA . ASN A 1 309 ? 89.520 -0.737 -53.015 1.00 70.50 309 ASN A CA 1
ATOM 2506 C C . ASN A 1 309 ? 88.910 -0.077 -51.757 1.00 70.50 309 ASN A C 1
ATOM 2508 O O . ASN A 1 309 ? 88.151 -0.721 -51.024 1.00 70.50 309 ASN A O 1
ATOM 2512 N N . GLU A 1 310 ? 89.189 1.209 -51.529 1.00 73.31 310 GLU A N 1
ATOM 2513 C CA . GLU A 1 310 ? 88.622 1.995 -50.424 1.00 73.31 310 GLU A CA 1
ATOM 2514 C C . GLU A 1 310 ? 87.138 2.303 -50.664 1.00 73.31 310 GLU A C 1
ATOM 2516 O O . GLU A 1 310 ? 86.302 2.066 -49.787 1.00 73.31 310 GLU A O 1
ATOM 2521 N N . GLU A 1 311 ? 86.784 2.704 -51.886 1.00 72.69 311 GLU A N 1
ATOM 2522 C CA . GLU A 1 311 ? 85.395 2.938 -52.294 1.00 72.69 311 GLU A CA 1
ATOM 2523 C C . GLU A 1 311 ? 84.564 1.652 -52.257 1.00 72.69 311 GLU A C 1
ATOM 2525 O O . GLU A 1 311 ? 83.430 1.672 -51.787 1.00 72.69 311 GLU A O 1
ATOM 2530 N N . LYS A 1 312 ? 85.124 0.503 -52.661 1.00 74.81 312 LYS A N 1
ATOM 2531 C CA . LYS A 1 312 ? 84.470 -0.816 -52.555 1.00 74.81 312 LYS A CA 1
ATOM 2532 C C . LYS A 1 312 ? 84.153 -1.177 -51.107 1.00 74.81 312 LYS A C 1
ATOM 2534 O O . LYS A 1 312 ? 83.108 -1.772 -50.832 1.00 74.81 312 LYS A O 1
ATOM 2539 N N . THR A 1 313 ? 85.039 -0.829 -50.177 1.00 78.81 313 THR A N 1
ATOM 2540 C CA . THR A 1 313 ? 84.858 -1.117 -48.750 1.00 78.81 313 THR A CA 1
ATOM 2541 C C . THR A 1 313 ? 83.757 -0.239 -48.151 1.00 78.81 313 THR A C 1
ATOM 2543 O O . THR A 1 313 ? 82.841 -0.761 -47.506 1.00 78.81 313 THR A O 1
ATOM 2546 N N . GLU A 1 314 ? 83.771 1.067 -48.431 1.00 80.25 314 GLU A N 1
ATOM 2547 C CA . GLU A 1 314 ? 82.728 1.993 -47.968 1.00 80.25 314 GLU A CA 1
ATOM 2548 C C . GLU A 1 314 ? 81.377 1.740 -48.658 1.00 80.25 314 GLU A C 1
ATOM 2550 O O . GLU A 1 314 ? 80.332 1.807 -48.012 1.00 80.25 314 GLU A O 1
ATOM 2555 N N . PHE A 1 315 ? 81.375 1.348 -49.935 1.00 82.69 315 PHE A N 1
ATOM 2556 C CA . PHE A 1 315 ? 80.178 0.940 -50.671 1.00 82.69 315 PHE A CA 1
ATOM 2557 C C . PHE A 1 315 ? 79.536 -0.303 -50.060 1.00 82.69 315 PHE A C 1
ATOM 2559 O O . PHE A 1 315 ? 78.332 -0.314 -49.813 1.00 82.69 315 PHE A O 1
ATOM 2566 N N . ARG A 1 316 ? 80.321 -1.345 -49.746 1.00 81.44 316 ARG A N 1
ATOM 2567 C CA . ARG A 1 316 ? 79.818 -2.557 -49.071 1.00 81.44 316 ARG A CA 1
ATOM 2568 C C . ARG A 1 316 ? 79.242 -2.231 -47.694 1.00 81.44 316 ARG A C 1
ATOM 2570 O O . ARG A 1 316 ? 78.165 -2.726 -47.355 1.00 81.44 316 ARG A O 1
ATOM 2577 N N . LYS A 1 317 ? 79.915 -1.366 -46.929 1.00 84.06 317 LYS A N 1
ATOM 2578 C CA . LYS A 1 317 ? 79.443 -0.881 -45.624 1.00 84.06 317 LYS A CA 1
ATOM 2579 C C . LYS A 1 317 ? 78.130 -0.102 -45.761 1.00 84.06 317 LYS A C 1
ATOM 2581 O O . LYS A 1 317 ? 77.145 -0.454 -45.117 1.00 84.06 317 LYS A O 1
ATOM 2586 N N . THR A 1 318 ? 78.074 0.864 -46.673 1.00 84.31 318 THR A N 1
ATOM 2587 C CA . THR A 1 318 ? 76.887 1.675 -46.982 1.00 84.31 318 THR A CA 1
ATOM 2588 C C . THR A 1 318 ? 75.722 0.812 -47.465 1.00 84.31 318 THR A C 1
ATOM 2590 O O . THR A 1 318 ? 74.613 0.929 -46.957 1.00 84.31 318 THR A O 1
ATOM 2593 N N . LYS A 1 319 ? 75.959 -0.130 -48.382 1.00 85.31 319 LYS A N 1
ATOM 2594 C CA . LYS A 1 319 ? 74.960 -1.078 -48.907 1.00 85.31 319 LYS A CA 1
ATOM 2595 C C . LYS A 1 319 ? 74.405 -1.991 -47.812 1.00 85.31 319 LYS A C 1
ATOM 2597 O O . LYS A 1 319 ? 73.211 -2.292 -47.833 1.00 85.31 319 LYS A O 1
ATOM 2602 N N . ASN A 1 320 ? 75.231 -2.416 -46.854 1.00 86.38 320 ASN A N 1
ATOM 2603 C CA . ASN A 1 320 ? 74.787 -3.202 -45.701 1.00 86.38 320 ASN A CA 1
ATOM 2604 C C . ASN A 1 320 ? 73.951 -2.364 -44.727 1.00 86.38 320 ASN A C 1
ATOM 2606 O O . ASN A 1 320 ? 72.855 -2.788 -44.363 1.00 86.38 320 ASN A O 1
ATOM 2610 N N . ILE A 1 321 ? 74.397 -1.152 -44.387 1.00 86.69 321 ILE A N 1
ATOM 2611 C CA . ILE A 1 321 ? 73.641 -0.247 -43.511 1.00 86.69 321 ILE A CA 1
ATOM 2612 C C . ILE A 1 321 ? 72.307 0.152 -44.169 1.00 86.69 321 ILE A C 1
ATOM 2614 O O . ILE A 1 321 ? 71.265 0.071 -43.526 1.00 86.69 321 ILE A O 1
ATOM 2618 N N . LEU A 1 322 ? 72.288 0.473 -45.468 1.00 87.00 322 LEU A N 1
ATOM 2619 C CA . LEU A 1 322 ? 71.061 0.770 -46.222 1.00 87.00 322 LEU A CA 1
ATOM 2620 C C . LEU A 1 322 ? 70.093 -0.420 -46.273 1.00 87.00 322 LEU A C 1
ATOM 2622 O O . LEU A 1 322 ? 68.884 -0.221 -46.202 1.00 87.00 322 LEU A O 1
ATOM 2626 N N . ARG A 1 323 ? 70.591 -1.663 -46.365 1.00 87.00 323 ARG A N 1
ATOM 2627 C CA . ARG A 1 323 ? 69.751 -2.875 -46.267 1.00 87.00 323 ARG A CA 1
ATOM 2628 C C . ARG A 1 323 ? 69.101 -3.008 -44.889 1.00 87.00 323 ARG A C 1
ATOM 2630 O O . ARG A 1 323 ? 67.955 -3.443 -44.800 1.00 87.00 323 ARG A O 1
ATOM 2637 N N . GLU A 1 324 ? 69.819 -2.677 -43.820 1.00 85.62 324 GLU A N 1
ATOM 2638 C CA . GLU A 1 324 ? 69.261 -2.685 -42.465 1.00 85.62 324 GLU A CA 1
ATOM 2639 C C . GLU A 1 324 ? 68.241 -1.563 -42.260 1.00 85.62 324 GLU A C 1
ATOM 2641 O O . GLU A 1 324 ? 67.178 -1.811 -41.691 1.00 85.62 324 GLU A O 1
ATOM 2646 N N . LEU A 1 325 ? 68.531 -0.363 -42.771 1.00 85.62 325 LEU A N 1
ATOM 2647 C CA . LEU A 1 325 ? 67.622 0.782 -42.743 1.00 85.62 325 LEU A CA 1
ATOM 2648 C C . LEU A 1 325 ? 66.336 0.498 -43.525 1.00 85.62 325 LEU A C 1
ATOM 2650 O O . LEU A 1 325 ? 65.252 0.705 -42.994 1.00 85.62 325 LEU A O 1
ATOM 2654 N N . GLU A 1 326 ? 66.431 -0.077 -44.725 1.00 87.06 326 GLU A N 1
ATOM 2655 C CA . GLU A 1 326 ? 65.270 -0.497 -45.521 1.00 87.06 326 GLU A CA 1
ATOM 2656 C C . GLU A 1 326 ? 64.409 -1.523 -44.770 1.00 87.06 326 GLU A C 1
ATOM 2658 O O . GLU A 1 326 ? 63.194 -1.362 -44.666 1.00 87.06 326 GLU A O 1
ATOM 2663 N N . LYS A 1 327 ? 65.023 -2.549 -44.164 1.00 84.94 327 LYS A N 1
ATOM 2664 C CA . LYS A 1 327 ? 64.292 -3.523 -43.336 1.00 84.94 327 LYS A CA 1
ATOM 2665 C C . LYS A 1 327 ? 63.638 -2.871 -42.115 1.00 84.94 327 LYS A C 1
ATOM 2667 O O . LYS A 1 327 ? 62.523 -3.256 -41.759 1.00 84.94 327 LYS A O 1
ATOM 2672 N N . SER A 1 328 ? 64.314 -1.915 -41.477 1.00 82.94 328 SER A N 1
ATOM 2673 C CA . SER A 1 328 ? 63.797 -1.164 -40.328 1.00 82.94 328 SER A CA 1
ATOM 2674 C C . SER A 1 328 ? 62.597 -0.300 -40.718 1.00 82.94 328 SER A C 1
ATOM 2676 O O . SER A 1 328 ? 61.554 -0.374 -40.071 1.00 82.94 328 SER A O 1
ATOM 2678 N N . GLU A 1 329 ? 62.688 0.429 -41.829 1.00 80.75 329 GLU A N 1
ATOM 2679 C CA . GLU A 1 329 ? 61.599 1.255 -42.353 1.00 80.75 329 GLU A CA 1
ATOM 2680 C C . GLU A 1 329 ? 60.424 0.404 -42.842 1.00 80.75 329 GLU A C 1
ATOM 2682 O O . GLU A 1 329 ? 59.271 0.687 -42.524 1.00 80.75 329 GLU A O 1
ATOM 2687 N N . TRP A 1 330 ? 60.672 -0.725 -43.509 1.00 83.19 330 TRP A N 1
ATOM 2688 C CA . TRP A 1 330 ? 59.604 -1.667 -43.852 1.00 83.19 330 TRP A CA 1
ATOM 2689 C C . TRP A 1 330 ? 58.929 -2.249 -42.615 1.00 83.19 330 TRP A C 1
ATOM 2691 O O . TRP A 1 330 ? 57.710 -2.434 -42.624 1.00 83.19 330 TRP A O 1
ATOM 2701 N N . LYS A 1 331 ? 59.692 -2.541 -41.555 1.00 80.50 331 LYS A N 1
ATOM 2702 C CA . LYS A 1 331 ? 59.152 -3.000 -40.270 1.00 80.50 331 LYS A CA 1
ATOM 2703 C C . LYS A 1 331 ? 58.321 -1.902 -39.609 1.00 80.50 331 LYS A C 1
ATOM 2705 O O . LYS A 1 331 ? 57.233 -2.202 -39.132 1.00 80.50 331 LYS A O 1
ATOM 2710 N N . ARG A 1 332 ? 58.767 -0.647 -39.645 1.00 76.38 332 ARG A N 1
ATOM 2711 C CA . ARG A 1 332 ? 58.010 0.517 -39.166 1.00 76.38 332 ARG A CA 1
ATOM 2712 C C . ARG A 1 332 ? 56.698 0.697 -39.935 1.00 76.38 332 ARG A C 1
ATOM 2714 O O . ARG A 1 332 ? 55.646 0.748 -39.309 1.00 76.38 332 ARG A O 1
ATOM 2721 N N . ILE A 1 333 ? 56.731 0.652 -41.269 1.00 77.75 333 ILE A N 1
ATOM 2722 C CA . ILE A 1 333 ? 55.538 0.709 -42.137 1.00 77.75 333 ILE A CA 1
ATOM 2723 C C . ILE A 1 333 ? 54.573 -0.457 -41.838 1.00 77.75 333 ILE A C 1
ATOM 2725 O O . ILE A 1 333 ? 53.354 -0.276 -41.857 1.00 77.75 333 ILE A O 1
ATOM 2729 N N . ARG A 1 334 ? 55.088 -1.660 -41.533 1.00 74.06 334 ARG A N 1
ATOM 2730 C CA . ARG A 1 334 ? 54.260 -2.808 -41.106 1.00 74.06 334 ARG A CA 1
ATOM 2731 C C . ARG A 1 334 ? 53.640 -2.593 -39.736 1.00 74.06 334 ARG A C 1
ATOM 2733 O O . ARG A 1 334 ? 52.469 -2.904 -39.577 1.00 74.06 334 ARG A O 1
ATOM 2740 N N . LEU A 1 335 ? 54.405 -2.095 -38.766 1.00 70.94 335 LEU A N 1
ATOM 2741 C CA . LEU A 1 335 ? 53.924 -1.834 -37.407 1.00 70.94 335 LEU A CA 1
ATOM 2742 C C . LEU A 1 335 ? 52.844 -0.742 -37.402 1.00 70.94 335 LEU A C 1
ATOM 2744 O O . LEU A 1 335 ? 51.828 -0.904 -36.734 1.00 70.94 335 LEU A O 1
ATOM 2748 N N . GLU A 1 336 ? 53.002 0.301 -38.222 1.00 67.62 336 GLU A N 1
ATOM 2749 C CA . GLU A 1 336 ? 51.958 1.307 -38.463 1.00 67.62 336 GLU A CA 1
ATOM 2750 C C . GLU A 1 336 ? 50.681 0.686 -39.058 1.00 67.62 336 GLU A C 1
ATOM 2752 O O . GLU A 1 336 ? 49.576 1.041 -38.655 1.00 67.62 336 GLU A O 1
ATOM 2757 N N . GLY A 1 337 ? 50.812 -0.280 -39.974 1.00 63.22 337 GLY A N 1
ATOM 2758 C CA . GLY A 1 337 ? 49.674 -1.002 -40.552 1.00 63.22 337 GLY A CA 1
ATOM 2759 C C . GLY A 1 337 ? 49.051 -2.063 -39.631 1.00 63.22 337 GLY A C 1
ATOM 2760 O O . GLY A 1 337 ? 47.854 -2.322 -39.728 1.00 63.22 337 GLY A O 1
ATOM 2761 N N . ALA A 1 338 ? 49.826 -2.676 -38.734 1.00 58.72 338 ALA A N 1
ATOM 2762 C CA . ALA A 1 338 ? 49.394 -3.783 -37.876 1.00 58.72 338 ALA A CA 1
ATOM 2763 C C . ALA A 1 338 ? 48.477 -3.339 -36.726 1.00 58.72 338 ALA A C 1
ATOM 2765 O O . ALA A 1 338 ? 47.637 -4.119 -36.285 1.00 58.72 338 ALA A O 1
ATOM 2766 N N . ASN A 1 339 ? 48.589 -2.083 -36.286 1.00 56.03 339 ASN A N 1
ATOM 2767 C CA . ASN A 1 339 ? 47.817 -1.553 -35.162 1.00 56.03 339 ASN A CA 1
ATOM 2768 C C . ASN A 1 339 ? 46.331 -1.287 -35.454 1.00 56.03 339 ASN A C 1
ATOM 2770 O O . ASN A 1 339 ? 45.645 -0.890 -34.525 1.00 56.03 339 ASN A O 1
ATOM 2774 N N . ASP A 1 340 ? 45.836 -1.493 -36.687 1.00 55.62 340 ASP A N 1
ATOM 2775 C CA . ASP A 1 340 ? 44.389 -1.539 -37.013 1.00 55.62 340 ASP A CA 1
ATOM 2776 C C . ASP A 1 340 ? 44.071 -1.784 -38.514 1.00 55.62 340 ASP A C 1
ATOM 2778 O O . ASP A 1 340 ? 42.910 -1.714 -38.930 1.00 55.62 340 ASP A O 1
ATOM 2782 N N . GLY A 1 341 ? 45.070 -2.037 -39.372 1.00 58.16 341 GLY A N 1
ATOM 2783 C CA . GLY A 1 341 ? 44.891 -2.201 -40.823 1.00 58.16 341 GLY A CA 1
ATOM 2784 C C . GLY A 1 341 ? 44.656 -0.894 -41.592 1.00 58.16 341 GLY A C 1
ATOM 2785 O O . GLY A 1 341 ? 44.278 -0.933 -42.762 1.00 58.16 341 GLY A O 1
ATOM 2786 N N . LYS A 1 342 ? 44.849 0.272 -40.961 1.00 61.16 342 LYS A N 1
ATOM 2787 C CA . LYS A 1 342 ? 44.471 1.582 -41.516 1.00 61.16 342 LYS A CA 1
ATOM 2788 C C . LYS A 1 342 ? 45.685 2.493 -41.673 1.00 61.16 342 LYS A C 1
ATOM 2790 O O . LYS A 1 342 ? 46.274 2.916 -40.687 1.00 61.16 342 LYS A O 1
ATOM 2795 N N . PHE A 1 343 ? 46.005 2.858 -42.912 1.00 66.75 343 PHE A N 1
ATOM 2796 C CA . PHE A 1 343 ? 47.011 3.881 -43.213 1.00 66.75 343 PHE A CA 1
ATOM 2797 C C . PHE A 1 343 ? 46.384 5.275 -43.228 1.00 66.75 343 PHE A C 1
ATOM 2799 O O . PHE A 1 343 ? 45.258 5.459 -43.699 1.00 66.75 343 PHE A O 1
ATOM 2806 N N . PHE A 1 344 ? 47.128 6.269 -42.742 1.00 68.06 344 PHE A N 1
ATOM 2807 C CA . PHE A 1 344 ? 46.737 7.666 -42.883 1.00 68.06 344 PHE A CA 1
ATOM 2808 C C . PHE A 1 344 ? 46.872 8.115 -44.343 1.00 68.06 344 PHE A C 1
ATOM 2810 O O . PHE A 1 344 ? 47.980 8.152 -44.886 1.00 68.06 344 PHE A O 1
ATOM 2817 N N . ASP A 1 345 ? 45.738 8.461 -44.955 1.00 69.75 345 ASP A N 1
ATOM 2818 C CA . ASP A 1 345 ? 45.641 9.044 -46.293 1.00 69.75 345 ASP A CA 1
ATOM 2819 C C . ASP A 1 345 ? 44.923 10.407 -46.211 1.00 69.75 345 ASP A C 1
ATOM 2821 O O . ASP A 1 345 ? 43.705 10.450 -45.989 1.00 69.75 345 ASP A O 1
ATOM 2825 N N . PRO A 1 346 ? 45.648 11.528 -46.385 1.00 67.94 346 PRO A N 1
ATOM 2826 C CA . PRO A 1 346 ? 45.073 12.866 -46.289 1.00 67.94 346 PRO A CA 1
ATOM 2827 C C . PRO A 1 346 ? 44.132 13.201 -47.457 1.00 67.94 346 PRO A C 1
ATOM 2829 O O . PRO A 1 346 ? 43.299 14.101 -47.327 1.00 67.94 346 PRO A O 1
ATOM 2832 N N . SER A 1 347 ? 44.203 12.480 -48.584 1.00 72.25 347 SER A N 1
ATOM 2833 C CA . SER A 1 347 ? 43.396 12.782 -49.773 1.00 72.25 347 SER A CA 1
ATOM 2834 C C . SER A 1 347 ? 41.890 12.625 -49.520 1.00 72.25 347 SER A C 1
ATOM 2836 O O . SER A 1 347 ? 41.087 13.417 -50.015 1.00 72.25 347 SER A O 1
ATOM 2838 N N . ASN A 1 348 ? 41.497 11.675 -48.666 1.00 71.31 348 ASN A N 1
ATOM 2839 C CA . ASN A 1 348 ? 40.102 11.461 -48.275 1.00 71.31 348 ASN A CA 1
ATOM 2840 C C . ASN A 1 348 ? 39.512 12.633 -47.482 1.00 71.31 348 ASN A C 1
ATOM 2842 O O . ASN A 1 348 ? 38.330 12.936 -47.630 1.00 71.31 348 ASN A O 1
ATOM 2846 N N . ILE A 1 349 ? 40.322 13.300 -46.658 1.00 75.00 349 ILE A N 1
ATOM 2847 C CA . ILE A 1 349 ? 39.904 14.479 -45.890 1.00 75.00 349 ILE A CA 1
ATOM 2848 C C . ILE A 1 349 ? 39.806 15.694 -46.817 1.00 75.00 349 ILE A C 1
ATOM 2850 O O . ILE A 1 349 ? 38.840 16.454 -46.750 1.00 75.00 349 ILE A O 1
ATOM 2854 N N . MET A 1 350 ? 40.757 15.833 -47.745 1.00 75.25 350 MET A N 1
ATOM 2855 C CA . MET A 1 350 ? 40.780 16.939 -48.706 1.00 75.25 350 MET A CA 1
ATOM 2856 C C . MET A 1 350 ? 39.592 16.921 -49.681 1.00 75.25 350 MET A C 1
ATOM 2858 O O . MET A 1 350 ? 39.116 17.986 -50.072 1.00 75.25 350 MET A O 1
ATOM 2862 N N . ARG A 1 351 ? 39.058 15.738 -50.020 1.00 80.75 351 ARG A N 1
ATOM 2863 C CA . ARG A 1 351 ? 37.864 15.575 -50.875 1.00 80.75 351 ARG A CA 1
ATOM 2864 C C . ARG A 1 351 ? 36.548 16.006 -50.213 1.00 80.75 351 ARG A C 1
ATOM 2866 O O . ARG A 1 351 ? 35.534 16.095 -50.900 1.00 80.75 351 ARG A O 1
ATOM 2873 N N . GLN A 1 352 ? 36.524 16.255 -48.903 1.00 80.75 352 GLN A N 1
ATOM 2874 C CA . GLN A 1 352 ? 35.290 16.616 -48.203 1.00 80.75 352 GLN A CA 1
ATOM 2875 C C . GLN A 1 352 ? 34.874 18.070 -48.476 1.00 80.75 352 GLN A C 1
ATOM 2877 O O . GLN A 1 352 ? 35.670 19.014 -48.375 1.00 80.75 352 GLN A O 1
ATOM 2882 N N . THR A 1 353 ? 33.589 18.254 -48.782 1.00 85.50 353 THR A N 1
ATOM 2883 C CA . THR A 1 353 ? 32.965 19.553 -49.064 1.00 85.50 353 THR A CA 1
ATOM 2884 C C . THR A 1 353 ? 32.084 20.022 -47.906 1.00 85.50 353 THR A C 1
ATOM 2886 O O . THR A 1 353 ? 31.552 19.223 -47.130 1.00 85.50 353 THR A O 1
ATOM 2889 N N . THR A 1 354 ? 31.937 21.341 -47.777 1.00 87.88 354 THR A N 1
ATOM 2890 C CA . THR A 1 354 ? 31.014 21.979 -46.830 1.00 87.88 354 THR A CA 1
ATOM 2891 C C . THR A 1 354 ? 29.587 21.992 -47.384 1.00 87.88 354 THR A C 1
ATOM 2893 O O . THR A 1 354 ? 29.374 21.847 -48.587 1.00 87.88 354 THR A O 1
ATOM 2896 N N . PHE A 1 355 ? 28.602 22.168 -46.503 1.00 90.69 355 PHE A N 1
ATOM 2897 C CA . PHE A 1 355 ? 27.187 22.280 -46.865 1.00 90.69 355 PHE A CA 1
ATOM 2898 C C . PHE A 1 355 ? 26.653 23.686 -46.594 1.00 90.69 355 PHE A C 1
ATOM 2900 O O . PHE A 1 355 ? 27.070 24.349 -45.641 1.00 90.69 355 PHE A O 1
ATOM 2907 N N . THR A 1 356 ? 25.697 24.133 -47.405 1.00 88.44 356 THR A N 1
ATOM 2908 C CA . THR A 1 356 ? 24.957 25.376 -47.163 1.00 88.44 356 THR A CA 1
ATOM 2909 C C . THR A 1 356 ? 23.856 25.151 -46.123 1.00 88.44 356 THR A C 1
ATOM 2911 O O . THR A 1 356 ? 23.245 24.078 -46.113 1.00 88.44 356 THR A O 1
ATOM 2914 N N . PRO A 1 357 ? 23.574 26.134 -45.248 1.00 88.19 357 PRO A N 1
ATOM 2915 C CA . PRO A 1 357 ? 22.405 26.082 -44.378 1.00 88.19 357 PRO A CA 1
ATOM 2916 C C . PRO A 1 357 ? 21.111 25.915 -45.182 1.00 88.19 357 PRO A C 1
ATOM 2918 O O . PRO A 1 357 ? 20.973 26.443 -46.283 1.00 88.19 357 PRO A O 1
ATOM 2921 N N . ILE A 1 358 ? 20.171 25.172 -44.614 1.00 89.50 358 ILE A N 1
ATOM 2922 C CA . ILE A 1 358 ? 18.839 24.946 -45.161 1.00 89.50 358 ILE A CA 1
ATOM 2923 C C . ILE A 1 358 ? 17.984 26.177 -44.867 1.00 89.50 358 ILE A C 1
ATOM 2925 O O . ILE A 1 358 ? 17.862 26.590 -43.707 1.00 89.50 358 ILE A O 1
ATOM 2929 N N . ASP A 1 359 ? 17.373 26.717 -45.917 1.00 87.75 359 ASP A N 1
ATOM 2930 C CA . ASP A 1 359 ? 16.399 27.796 -45.823 1.00 87.75 359 ASP A CA 1
ATOM 2931 C C . ASP A 1 359 ? 15.117 27.293 -45.147 1.00 87.75 359 ASP A C 1
ATOM 2933 O O . ASP A 1 359 ? 14.479 26.338 -45.592 1.00 87.75 359 ASP A O 1
ATOM 2937 N N . LYS A 1 360 ? 14.767 27.918 -44.024 1.00 88.25 360 LYS A N 1
ATOM 2938 C CA . LYS A 1 360 ? 13.635 27.497 -43.205 1.00 88.25 360 LYS A CA 1
ATOM 2939 C C . LYS A 1 360 ? 12.302 27.896 -43.831 1.00 88.25 360 LYS A C 1
ATOM 2941 O O . LYS A 1 360 ? 11.354 27.132 -43.686 1.00 88.25 360 LYS A O 1
ATOM 2946 N N . GLU A 1 361 ? 12.212 29.061 -44.465 1.00 86.81 361 GLU A N 1
ATOM 2947 C CA . GLU A 1 361 ? 10.939 29.600 -44.963 1.00 86.81 361 GLU A CA 1
ATOM 2948 C C . GLU A 1 361 ? 10.470 28.786 -46.166 1.00 86.81 361 GLU A C 1
ATOM 2950 O O . GLU A 1 361 ? 9.385 28.209 -46.142 1.00 86.81 361 GLU A O 1
ATOM 2955 N N . LYS A 1 362 ? 11.379 28.565 -47.116 1.00 87.25 362 LYS A N 1
ATOM 2956 C CA . LYS A 1 362 ? 11.131 27.747 -48.306 1.00 87.25 362 LYS A CA 1
ATOM 2957 C C . LYS A 1 362 ? 10.716 26.303 -47.991 1.00 87.25 362 LYS A C 1
ATOM 2959 O O . LYS A 1 362 ? 9.817 25.756 -48.621 1.00 87.25 362 LYS A O 1
ATOM 2964 N N . VAL A 1 363 ? 11.346 25.678 -46.992 1.00 86.25 363 VAL A N 1
ATOM 2965 C CA . VAL A 1 363 ? 11.044 24.285 -46.607 1.00 86.25 363 VAL A CA 1
ATOM 2966 C C . VAL A 1 363 ? 9.747 24.166 -45.798 1.00 86.25 363 VAL A C 1
ATOM 2968 O O . VAL A 1 363 ? 9.149 23.093 -45.755 1.00 86.25 363 VAL A O 1
ATOM 2971 N N . LEU A 1 364 ? 9.301 25.240 -45.138 1.00 86.81 364 LEU A N 1
ATOM 2972 C CA . LEU A 1 364 ? 7.998 25.256 -44.467 1.00 86.81 364 LEU A CA 1
ATOM 2973 C C . LEU A 1 364 ? 6.836 25.347 -45.463 1.00 86.81 364 LEU A C 1
ATOM 2975 O O . LEU A 1 364 ? 5.781 24.787 -45.175 1.00 86.81 364 LEU A O 1
ATOM 2979 N N . GLU A 1 365 ? 7.037 26.018 -46.599 1.00 83.12 365 GLU A N 1
ATOM 2980 C CA . GLU A 1 365 ? 6.069 26.077 -47.701 1.00 83.12 365 GLU A CA 1
ATOM 2981 C C . GLU A 1 365 ? 6.003 24.752 -48.470 1.00 83.12 365 GLU A C 1
ATOM 2983 O O . GLU A 1 365 ? 4.915 24.236 -48.722 1.00 83.12 365 GLU A O 1
ATOM 2988 N N . ASP A 1 366 ? 7.162 24.163 -48.779 1.00 82.31 366 ASP A N 1
ATOM 2989 C CA . ASP A 1 366 ? 7.266 22.875 -49.466 1.00 82.31 366 ASP A CA 1
ATOM 2990 C C . ASP A 1 366 ? 8.367 22.000 -48.846 1.00 82.31 366 ASP A C 1
ATOM 2992 O O . ASP A 1 366 ? 9.563 22.263 -49.002 1.00 82.31 366 ASP A O 1
ATOM 2996 N N . GLU A 1 367 ? 7.972 20.907 -48.181 1.00 80.69 367 GLU A N 1
ATOM 2997 C CA . GLU A 1 367 ? 8.898 19.956 -47.545 1.00 80.69 367 GLU A CA 1
ATOM 2998 C C . GLU A 1 367 ? 9.841 19.289 -48.571 1.00 80.69 367 GLU A C 1
ATOM 3000 O O . GLU A 1 367 ? 10.959 18.907 -48.215 1.00 80.69 367 GLU A O 1
ATOM 3005 N N . THR A 1 368 ? 9.442 19.188 -49.846 1.00 80.50 368 THR A N 1
ATOM 3006 C CA . THR A 1 368 ? 10.259 18.576 -50.911 1.00 80.50 368 THR A CA 1
ATOM 3007 C C . THR A 1 368 ? 11.379 19.486 -51.418 1.00 80.50 368 THR A C 1
ATOM 3009 O O . THR A 1 368 ? 12.360 19.006 -51.988 1.00 80.50 368 THR A O 1
ATOM 3012 N N . SER A 1 369 ? 11.309 20.786 -51.122 1.00 81.12 369 SER A N 1
ATOM 3013 C CA . SER A 1 369 ? 12.338 21.763 -51.492 1.00 81.12 369 SER A CA 1
ATOM 3014 C C . SER A 1 369 ? 13.659 21.602 -50.715 1.00 81.12 369 SER A C 1
ATOM 3016 O O . SER A 1 369 ? 14.684 22.187 -51.088 1.00 81.12 369 SER A O 1
ATOM 3018 N N . ALA A 1 370 ? 13.670 20.793 -49.647 1.00 80.38 370 ALA A N 1
ATOM 3019 C CA . ALA A 1 370 ? 14.837 20.555 -48.804 1.00 80.38 370 ALA A CA 1
ATOM 3020 C C . ALA A 1 370 ? 15.916 19.719 -49.521 1.00 80.38 370 ALA A C 1
ATOM 3022 O O . ALA A 1 370 ? 15.855 18.491 -49.585 1.00 80.38 370 ALA A O 1
ATOM 3023 N N . LYS A 1 371 ? 16.977 20.377 -50.002 1.00 81.06 371 LYS A N 1
ATOM 3024 C CA . LYS A 1 371 ? 18.148 19.708 -50.594 1.00 81.06 371 LYS A CA 1
ATOM 3025 C C . LYS A 1 371 ? 19.091 19.178 -49.507 1.00 81.06 371 LYS A C 1
ATOM 3027 O O . LYS A 1 371 ? 19.938 19.917 -49.010 1.00 81.06 371 LYS A O 1
ATOM 3032 N N . ILE A 1 372 ? 18.970 17.898 -49.145 1.00 84.56 372 ILE A N 1
ATOM 3033 C CA . ILE A 1 372 ? 19.809 17.262 -48.113 1.00 84.56 372 ILE A CA 1
ATOM 3034 C C . ILE A 1 372 ? 20.686 16.176 -48.723 1.00 84.56 372 ILE A C 1
ATOM 3036 O O . ILE A 1 372 ? 20.203 15.182 -49.257 1.00 84.56 372 ILE A O 1
ATOM 3040 N N . ASN A 1 373 ? 22.000 16.354 -48.602 1.00 87.06 373 ASN A N 1
ATOM 3041 C CA . ASN A 1 373 ? 22.987 15.438 -49.161 1.00 87.06 373 ASN A CA 1
ATOM 3042 C C . ASN A 1 373 ? 24.152 15.183 -48.192 1.00 87.06 373 ASN A C 1
ATOM 3044 O O . ASN A 1 373 ? 25.320 15.318 -48.552 1.00 87.06 373 ASN A O 1
ATOM 3048 N N . PHE A 1 374 ? 23.842 14.865 -46.934 1.00 88.06 374 PHE A N 1
ATOM 3049 C CA . PHE A 1 374 ? 24.863 14.563 -45.932 1.00 88.06 374 PHE A CA 1
ATOM 3050 C C . PHE A 1 374 ? 25.383 13.126 -46.098 1.00 88.06 374 PHE A C 1
ATOM 3052 O O . PHE A 1 374 ? 24.638 12.251 -46.551 1.00 88.06 374 PHE A O 1
ATOM 3059 N N . PRO A 1 375 ? 26.618 12.820 -45.652 1.00 84.44 375 PRO A N 1
ATOM 3060 C CA . PRO A 1 375 ? 27.156 11.460 -45.719 1.00 84.44 375 PRO A CA 1
ATOM 3061 C C . PRO A 1 375 ? 26.290 10.408 -45.001 1.00 84.44 375 PRO A C 1
ATOM 3063 O O . PRO A 1 375 ? 26.274 9.251 -45.404 1.00 84.44 375 PRO A O 1
ATOM 3066 N N . TRP A 1 376 ? 25.552 10.804 -43.956 1.00 84.31 376 TRP A N 1
ATOM 3067 C CA . TRP A 1 376 ? 24.699 9.924 -43.140 1.00 84.31 376 TRP A CA 1
ATOM 3068 C C . TRP A 1 376 ? 23.191 10.098 -43.380 1.00 84.31 376 TRP A C 1
ATOM 3070 O O . TRP A 1 376 ? 22.395 9.386 -42.769 1.00 84.31 376 TRP A O 1
ATOM 3080 N N . GLN A 1 377 ? 22.762 11.062 -44.203 1.00 87.75 377 GLN A N 1
ATOM 3081 C CA . GLN A 1 377 ? 21.350 11.443 -44.301 1.00 87.75 377 GLN A CA 1
ATOM 3082 C C . GLN A 1 377 ? 21.025 12.101 -45.651 1.00 87.75 377 GLN A C 1
ATOM 3084 O O . GLN A 1 377 ? 21.731 12.996 -46.104 1.00 87.75 377 GLN A O 1
ATOM 3089 N N . ARG A 1 378 ? 19.918 11.670 -46.273 1.00 88.50 378 ARG A N 1
ATOM 3090 C CA . ARG A 1 378 ? 19.417 12.169 -47.576 1.00 88.50 378 ARG A CA 1
ATOM 3091 C C . ARG A 1 378 ? 18.058 12.880 -47.505 1.00 88.50 378 ARG A C 1
ATOM 3093 O O . ARG A 1 378 ? 17.564 13.364 -48.508 1.00 88.50 378 ARG A O 1
ATOM 3100 N N . HIS A 1 379 ? 17.444 12.909 -46.327 1.00 90.62 379 HIS A N 1
ATOM 3101 C CA . HIS A 1 379 ? 16.107 13.467 -46.076 1.00 90.62 379 HIS A CA 1
ATOM 3102 C C . HIS A 1 379 ? 16.167 14.329 -44.815 1.00 90.62 379 HIS A C 1
ATOM 3104 O O . HIS A 1 379 ? 17.183 14.299 -44.131 1.00 90.62 379 HIS A O 1
ATOM 3110 N N . LEU A 1 380 ? 15.111 15.057 -44.455 1.00 91.31 380 LEU A N 1
ATOM 3111 C CA . LEU A 1 380 ? 15.083 15.804 -43.189 1.00 91.31 380 LEU A CA 1
ATOM 3112 C C . LEU A 1 380 ? 15.205 14.863 -41.983 1.00 91.31 380 LEU A C 1
ATOM 3114 O O . LEU A 1 380 ? 14.714 13.727 -42.005 1.00 91.31 380 LEU A O 1
ATOM 3118 N N . TYR A 1 381 ? 15.844 15.338 -40.912 1.00 92.44 381 TYR A N 1
ATOM 3119 C CA . TYR A 1 381 ? 16.106 14.525 -39.725 1.00 92.44 381 TYR A CA 1
ATOM 3120 C C . TYR A 1 381 ? 14.816 13.914 -39.166 1.00 92.44 381 TYR A C 1
ATOM 3122 O O . TYR A 1 381 ? 13.927 14.618 -38.681 1.00 92.44 381 TYR A O 1
ATOM 3130 N N . GLY A 1 382 ? 14.728 12.581 -39.206 1.00 90.94 382 GLY A N 1
ATOM 3131 C CA . GLY A 1 382 ? 13.586 11.821 -38.697 1.00 90.94 382 GLY A CA 1
ATOM 3132 C C . GLY A 1 382 ? 12.322 11.870 -39.548 1.00 90.94 382 GLY A C 1
ATOM 3133 O O . GLY A 1 382 ? 11.251 11.551 -39.024 1.00 90.94 382 GLY A O 1
ATOM 3134 N N . ARG A 1 383 ? 12.427 12.299 -40.811 1.00 91.75 383 ARG A N 1
ATOM 3135 C CA . ARG A 1 383 ? 11.299 12.500 -41.731 1.00 91.75 383 ARG A CA 1
ATOM 3136 C C . ARG A 1 383 ? 11.579 11.936 -43.132 1.00 91.75 383 ARG A C 1
ATOM 3138 O O . ARG A 1 383 ? 11.227 12.558 -44.124 1.00 91.75 383 ARG A O 1
ATOM 3145 N N . LYS A 1 384 ? 12.197 10.751 -43.225 1.00 90.69 384 LYS A N 1
ATOM 3146 C CA . LYS A 1 384 ? 12.361 10.038 -44.511 1.00 90.69 384 LYS A CA 1
ATOM 3147 C C . LYS A 1 384 ? 11.012 9.764 -45.194 1.00 90.69 384 LYS A C 1
ATOM 3149 O O . LYS A 1 384 ? 10.891 9.930 -46.397 1.00 90.69 384 LYS A O 1
ATOM 3154 N N . GLU A 1 385 ? 10.007 9.375 -44.413 1.00 90.81 385 GLU A N 1
ATOM 3155 C CA . GLU A 1 385 ? 8.619 9.194 -44.857 1.00 90.81 385 GLU A CA 1
ATOM 3156 C C . GLU A 1 385 ? 7.698 10.109 -44.031 1.00 90.81 385 GLU A C 1
ATOM 3158 O O . GLU A 1 385 ? 7.343 9.771 -42.893 1.00 90.81 385 GLU A O 1
ATOM 3163 N N . PRO A 1 386 ? 7.312 11.285 -44.561 1.00 87.94 386 PRO A N 1
ATOM 3164 C CA . PRO A 1 386 ? 6.480 12.249 -43.842 1.00 87.94 386 PRO A CA 1
ATOM 3165 C C . PRO A 1 386 ? 5.043 11.786 -43.583 1.00 87.94 386 PRO A C 1
ATOM 3167 O O . PRO A 1 386 ? 4.401 12.326 -42.685 1.00 87.94 386 PRO A O 1
ATOM 3170 N N . SER A 1 387 ? 4.528 10.784 -44.295 1.00 90.56 387 SER A N 1
ATOM 3171 C CA . SER A 1 387 ? 3.188 10.226 -44.052 1.00 90.56 387 SER A CA 1
ATOM 3172 C C . SER A 1 387 ? 3.118 9.398 -42.763 1.00 90.56 387 SER A C 1
ATOM 3174 O O . SER A 1 387 ? 2.076 9.344 -42.107 1.00 90.56 387 SER A O 1
ATOM 3176 N N . LYS A 1 388 ? 4.236 8.793 -42.342 1.00 92.81 388 LYS A N 1
ATOM 3177 C CA . LYS A 1 388 ? 4.290 7.946 -41.146 1.00 92.81 388 LYS A CA 1
ATOM 3178 C C . LYS A 1 388 ? 4.249 8.780 -39.855 1.00 92.81 388 LYS A C 1
ATOM 3180 O O . LYS A 1 388 ? 4.800 9.887 -39.809 1.00 92.81 388 LYS A O 1
ATOM 3185 N N . PRO A 1 389 ? 3.630 8.277 -38.768 1.00 91.69 389 PRO A N 1
ATOM 3186 C CA . PRO A 1 389 ? 3.475 9.026 -37.515 1.00 91.69 389 PRO A CA 1
ATOM 3187 C C . PRO A 1 389 ? 4.706 8.975 -36.590 1.00 91.69 389 PRO A C 1
ATOM 3189 O O . PRO A 1 389 ? 4.739 9.660 -35.566 1.00 91.69 389 PRO A O 1
ATOM 3192 N N . TYR A 1 390 ? 5.715 8.170 -36.920 1.00 93.50 390 TYR A N 1
ATOM 3193 C CA . TYR A 1 390 ? 6.933 7.960 -36.132 1.00 93.50 390 TYR A CA 1
ATOM 3194 C C . TYR A 1 390 ? 8.188 8.465 -36.853 1.00 93.50 390 TYR A C 1
ATOM 3196 O O . TYR A 1 390 ? 8.131 8.901 -37.999 1.00 93.50 390 TYR A O 1
ATOM 3204 N N . PHE A 1 391 ? 9.320 8.464 -36.148 1.00 93.81 391 PHE A N 1
ATOM 3205 C CA . PHE A 1 391 ? 10.620 8.835 -36.706 1.00 93.81 391 PHE A CA 1
ATOM 3206 C C . PHE A 1 391 ? 11.034 7.859 -37.816 1.00 93.81 391 PHE A C 1
ATOM 3208 O O . PHE A 1 391 ? 11.035 6.651 -37.585 1.00 93.81 391 PHE A O 1
ATOM 3215 N N . THR A 1 392 ? 11.417 8.374 -38.986 1.00 91.75 392 THR A N 1
ATOM 3216 C CA . THR A 1 392 ? 11.817 7.564 -40.150 1.00 91.75 392 THR A CA 1
ATOM 3217 C C . THR A 1 392 ? 13.234 7.930 -40.634 1.00 91.75 392 THR A C 1
ATOM 3219 O O . THR A 1 392 ? 13.525 9.124 -40.757 1.00 91.75 392 THR A O 1
ATOM 3222 N N . PRO A 1 393 ? 14.134 6.951 -40.904 1.00 91.88 393 PRO A N 1
ATOM 3223 C CA . PRO A 1 393 ? 13.956 5.494 -40.778 1.00 91.88 393 PRO A CA 1
ATOM 3224 C C . PRO A 1 393 ? 13.681 5.068 -39.333 1.00 91.88 393 PRO A C 1
ATOM 3226 O O . PRO A 1 393 ? 14.102 5.753 -38.400 1.00 91.88 393 PRO A O 1
ATOM 3229 N N . TRP A 1 394 ? 12.915 3.987 -39.151 1.00 93.56 394 TRP A N 1
ATOM 3230 C CA . TRP A 1 394 ? 12.457 3.592 -37.822 1.00 93.56 394 TRP A CA 1
ATOM 3231 C C . TRP A 1 394 ? 13.650 3.364 -36.896 1.00 93.56 394 TRP A C 1
ATOM 3233 O O . TRP A 1 394 ? 14.587 2.638 -37.219 1.00 93.56 394 TRP A O 1
ATOM 3243 N N . THR A 1 395 ? 13.623 4.024 -35.743 1.00 91.12 395 THR A N 1
ATOM 3244 C CA . THR A 1 395 ? 14.644 3.860 -34.710 1.00 91.12 395 THR A CA 1
ATOM 3245 C C . THR A 1 395 ? 13.969 3.593 -33.375 1.00 91.12 395 THR A C 1
ATOM 3247 O O . THR A 1 395 ? 12.981 4.271 -33.065 1.00 91.12 395 THR A O 1
ATOM 3250 N N . PRO A 1 396 ? 14.497 2.666 -32.555 1.00 92.50 396 PRO A N 1
ATOM 3251 C CA . PRO A 1 396 ? 13.922 2.366 -31.255 1.00 92.50 396 PRO A CA 1
ATOM 3252 C C . PRO A 1 396 ? 13.826 3.601 -30.360 1.00 92.50 396 PRO A C 1
ATOM 3254 O O . PRO A 1 396 ? 14.699 4.479 -30.352 1.00 92.50 396 PRO A O 1
ATOM 3257 N N . ARG A 1 397 ? 12.763 3.642 -29.561 1.00 90.69 397 ARG A N 1
ATOM 3258 C CA . ARG A 1 397 ? 12.509 4.644 -28.529 1.00 90.69 397 ARG A CA 1
ATOM 3259 C C . ARG A 1 397 ? 13.735 4.811 -27.634 1.00 90.69 397 ARG A C 1
ATOM 3261 O O . ARG A 1 397 ? 14.371 3.845 -27.214 1.00 90.69 397 ARG A O 1
ATOM 3268 N N . SER A 1 398 ? 14.020 6.061 -27.277 1.00 87.00 398 SER A N 1
ATOM 3269 C CA . SER A 1 398 ? 15.075 6.379 -26.316 1.00 87.00 398 SER A CA 1
ATOM 3270 C C . SER A 1 398 ? 14.861 5.614 -25.006 1.00 87.00 398 SER A C 1
ATOM 3272 O O . SER A 1 398 ? 13.778 5.687 -24.427 1.00 87.00 398 SER A O 1
ATOM 3274 N N . PHE A 1 399 ? 15.902 4.923 -24.540 1.00 88.94 399 PHE A N 1
ATOM 3275 C CA . PHE A 1 399 ? 15.909 4.105 -23.320 1.00 88.94 399 PHE A CA 1
ATOM 3276 C C . PHE A 1 399 ? 15.020 2.852 -23.332 1.00 88.94 399 PHE A C 1
ATOM 3278 O O . PHE A 1 399 ? 14.752 2.301 -22.266 1.00 88.94 399 PHE A O 1
ATOM 3285 N N . LEU A 1 400 ? 14.595 2.364 -24.505 1.00 91.19 400 LEU A N 1
ATOM 3286 C CA . LEU A 1 400 ? 13.842 1.109 -24.601 1.00 91.19 400 LEU A CA 1
ATOM 3287 C C . LEU A 1 400 ? 14.559 -0.062 -23.906 1.00 91.19 400 LEU A C 1
ATOM 3289 O O . LEU A 1 400 ? 13.922 -0.816 -23.179 1.00 91.19 400 LEU A O 1
ATOM 3293 N N . GLY A 1 401 ? 15.884 -0.163 -24.057 1.00 91.50 401 GLY A N 1
ATOM 3294 C CA . GLY A 1 401 ? 16.677 -1.245 -23.464 1.00 91.50 401 GLY A CA 1
ATOM 3295 C C . GLY A 1 401 ? 16.534 -1.385 -21.942 1.00 91.50 401 GLY A C 1
ATOM 3296 O O . GLY A 1 401 ? 16.617 -2.493 -21.436 1.00 91.50 401 GLY A O 1
ATOM 3297 N N . ALA A 1 402 ? 16.231 -0.304 -21.212 1.00 92.50 402 ALA A N 1
ATOM 3298 C CA . ALA A 1 402 ? 16.026 -0.364 -19.760 1.00 92.50 402 ALA A CA 1
ATOM 3299 C C . ALA A 1 402 ? 14.679 -0.993 -19.348 1.00 92.50 402 ALA A C 1
ATOM 3301 O O . ALA A 1 402 ? 14.487 -1.334 -18.184 1.00 92.50 402 ALA A O 1
ATOM 3302 N N . PHE A 1 403 ? 13.731 -1.112 -20.282 1.00 93.81 403 PHE A N 1
ATOM 3303 C CA . PHE A 1 403 ? 12.377 -1.618 -20.038 1.00 93.81 403 PHE A CA 1
ATOM 3304 C C . PHE A 1 403 ? 12.041 -2.874 -20.849 1.00 93.81 403 PHE A C 1
ATOM 3306 O O . PHE A 1 403 ? 10.941 -3.405 -20.700 1.00 93.81 403 PHE A O 1
ATOM 3313 N N . ALA A 1 404 ? 12.949 -3.327 -21.717 1.00 93.75 404 ALA A N 1
ATOM 3314 C CA . ALA A 1 404 ? 12.762 -4.479 -22.592 1.00 93.75 404 ALA A CA 1
ATOM 3315 C C . ALA A 1 404 ? 12.890 -5.794 -21.802 1.00 93.75 404 ALA A C 1
ATOM 3317 O O . ALA A 1 404 ? 13.882 -6.507 -21.904 1.00 93.75 404 ALA A O 1
ATOM 3318 N N . ILE A 1 405 ? 11.881 -6.081 -20.977 1.00 94.56 405 ILE A N 1
ATOM 3319 C CA . ILE A 1 405 ? 11.763 -7.306 -20.181 1.00 94.56 405 ILE A CA 1
ATOM 3320 C C . ILE A 1 405 ? 10.692 -8.178 -20.836 1.00 94.56 405 ILE A C 1
ATOM 3322 O O . ILE A 1 405 ? 9.519 -7.797 -20.840 1.00 94.56 405 ILE A O 1
ATOM 3326 N N . LEU A 1 406 ? 11.091 -9.328 -21.382 1.00 93.44 406 LEU A N 1
ATOM 3327 C CA . LEU A 1 406 ? 10.160 -10.278 -21.989 1.00 93.44 406 LEU A CA 1
ATOM 3328 C C . LEU A 1 406 ? 9.469 -11.125 -20.903 1.00 93.44 406 LEU A C 1
ATOM 3330 O O . LEU A 1 406 ? 10.148 -11.649 -20.018 1.00 93.44 406 LEU A O 1
ATOM 3334 N N . PRO A 1 407 ? 8.130 -11.239 -20.924 1.00 95.38 407 PRO A N 1
ATOM 3335 C CA . PRO A 1 407 ? 7.383 -12.062 -19.975 1.00 95.38 407 PRO A CA 1
ATOM 3336 C C . PRO A 1 407 ? 7.465 -13.557 -20.316 1.00 95.38 407 PRO A C 1
ATOM 3338 O O . PRO A 1 407 ? 7.274 -13.941 -21.459 1.00 95.38 407 PRO A O 1
ATOM 3341 N N . SER A 1 408 ? 7.617 -14.424 -19.314 1.00 93.62 408 SER A N 1
ATOM 3342 C CA . SER A 1 408 ? 7.623 -15.887 -19.524 1.00 93.62 408 SER A CA 1
ATOM 3343 C C . SER A 1 408 ? 6.245 -16.484 -19.839 1.00 93.62 408 SER A C 1
ATOM 3345 O O . SER A 1 408 ? 6.141 -17.616 -20.295 1.00 93.62 408 SER A O 1
ATOM 3347 N N . HIS A 1 409 ? 5.169 -15.754 -19.534 1.00 95.00 409 HIS A N 1
ATOM 3348 C CA . HIS A 1 409 ? 3.790 -16.223 -19.684 1.00 95.00 409 HIS A CA 1
ATOM 3349 C C . HIS A 1 409 ? 3.142 -15.796 -21.016 1.00 95.00 409 HIS A C 1
ATOM 3351 O O . HIS A 1 409 ? 1.976 -16.118 -21.258 1.00 95.00 409 HIS A O 1
ATOM 3357 N N . ILE A 1 410 ? 3.878 -15.075 -21.874 1.00 97.62 410 ILE A N 1
ATOM 3358 C CA . ILE A 1 410 ? 3.426 -14.624 -23.195 1.00 97.62 410 ILE A CA 1
ATOM 3359 C C . ILE A 1 410 ? 4.531 -14.891 -24.213 1.00 97.62 410 ILE A C 1
ATOM 3361 O O . ILE A 1 410 ? 5.643 -14.400 -24.045 1.00 97.62 410 ILE A O 1
ATOM 3365 N N . GLU A 1 411 ? 4.196 -15.589 -25.292 1.00 97.88 411 GLU A N 1
ATOM 3366 C CA . GLU A 1 411 ? 5.090 -15.761 -26.439 1.00 97.88 411 GLU A CA 1
ATOM 3367 C C . GLU A 1 411 ? 4.851 -14.634 -27.447 1.00 97.88 411 GLU A C 1
ATOM 3369 O O . GLU A 1 411 ? 3.696 -14.345 -27.763 1.00 97.88 411 GLU A O 1
ATOM 3374 N N . VAL A 1 412 ? 5.904 -13.979 -27.948 1.00 97.69 412 VAL A N 1
ATOM 3375 C CA . VAL A 1 412 ? 5.779 -12.769 -28.782 1.00 97.69 412 VAL A CA 1
ATOM 3376 C C . VAL A 1 412 ? 6.500 -12.938 -30.117 1.00 97.69 412 VAL A C 1
ATOM 3378 O O . VAL A 1 412 ? 7.697 -13.197 -30.157 1.00 97.69 412 VAL A O 1
ATOM 3381 N N . SER A 1 413 ? 5.785 -12.683 -31.215 1.00 97.25 413 SER A N 1
ATOM 3382 C CA . SER A 1 413 ? 6.346 -12.517 -32.558 1.00 97.25 413 SER A CA 1
ATOM 3383 C C . SER A 1 413 ? 6.329 -11.034 -32.937 1.00 97.25 413 SER A C 1
ATOM 3385 O O . SER A 1 413 ? 5.271 -10.448 -33.189 1.00 97.25 413 SER A O 1
ATOM 3387 N N . PHE A 1 414 ? 7.508 -10.408 -32.977 1.00 95.38 414 PHE A N 1
ATOM 3388 C CA . PHE A 1 414 ? 7.636 -8.984 -33.308 1.00 95.38 414 PHE A CA 1
ATOM 3389 C C . PHE A 1 414 ? 7.393 -8.689 -34.791 1.00 95.38 414 PHE A C 1
ATOM 3391 O O . PHE A 1 414 ? 6.785 -7.663 -35.094 1.00 95.38 414 PHE A O 1
ATOM 3398 N N . ASP A 1 415 ? 7.777 -9.599 -35.691 1.00 95.12 415 ASP A N 1
ATOM 3399 C CA . ASP A 1 415 ? 7.632 -9.426 -37.145 1.00 95.12 415 ASP A CA 1
ATOM 3400 C C . ASP A 1 415 ? 6.171 -9.233 -37.556 1.00 95.12 415 ASP A C 1
ATOM 3402 O O . ASP A 1 415 ? 5.839 -8.386 -38.383 1.00 95.12 415 ASP A O 1
ATOM 3406 N N . THR A 1 416 ? 5.277 -9.995 -36.926 1.00 95.44 416 THR A N 1
ATOM 3407 C CA . THR A 1 416 ? 3.839 -9.959 -37.212 1.00 95.44 416 THR A CA 1
ATOM 3408 C C . THR A 1 416 ? 3.045 -9.145 -36.192 1.00 95.44 416 THR A C 1
ATOM 3410 O O . THR A 1 416 ? 1.840 -8.966 -36.369 1.00 95.44 416 THR A O 1
ATOM 3413 N N . CYS A 1 417 ? 3.677 -8.672 -35.112 1.00 97.44 417 CYS A N 1
ATOM 3414 C CA . CYS A 1 417 ? 3.012 -8.041 -33.968 1.00 97.44 417 CYS A CA 1
ATOM 3415 C C . CYS A 1 417 ? 1.896 -8.913 -33.343 1.00 97.44 417 CYS A C 1
ATOM 3417 O O . CYS A 1 417 ? 0.860 -8.396 -32.906 1.00 97.44 417 CYS A O 1
ATOM 3419 N N . HIS A 1 418 ? 2.107 -10.235 -33.308 1.00 98.19 418 HIS A N 1
ATOM 3420 C CA . HIS A 1 418 ? 1.240 -11.212 -32.640 1.00 98.19 418 HIS A CA 1
ATOM 3421 C C . HIS A 1 418 ? 1.872 -11.696 -31.336 1.00 98.19 418 HIS A C 1
ATOM 3423 O O . HIS A 1 418 ? 3.092 -11.791 -31.215 1.00 98.19 418 HIS A O 1
ATOM 3429 N N . ALA A 1 419 ? 1.034 -12.035 -30.365 1.00 98.19 419 ALA A N 1
ATOM 3430 C CA . ALA A 1 419 ? 1.456 -12.646 -29.120 1.00 98.19 419 ALA A CA 1
ATOM 3431 C C . ALA A 1 419 ? 0.432 -13.680 -28.641 1.00 98.19 419 ALA A C 1
ATOM 3433 O O . ALA A 1 419 ? -0.775 -13.500 -28.814 1.00 98.19 419 ALA A O 1
ATOM 3434 N N . VAL A 1 420 ? 0.915 -14.759 -28.030 1.00 98.38 420 VAL A N 1
ATOM 3435 C CA . VAL A 1 420 ? 0.093 -15.845 -27.489 1.00 98.38 420 VAL A CA 1
ATOM 3436 C C . VAL A 1 420 ? 0.145 -15.789 -25.971 1.00 98.38 420 VAL A C 1
ATOM 3438 O O . VAL A 1 420 ? 1.218 -15.865 -25.373 1.00 98.38 420 VAL A O 1
ATOM 3441 N N . TYR A 1 421 ? -1.015 -15.670 -25.330 1.00 98.00 421 TYR A N 1
ATOM 3442 C CA . TYR A 1 421 ? -1.121 -15.752 -23.878 1.00 98.00 421 TYR A CA 1
ATOM 3443 C C . TYR A 1 421 ? -1.062 -17.218 -23.447 1.00 98.00 421 TYR A C 1
ATOM 3445 O O . TYR A 1 421 ? -2.066 -17.925 -23.476 1.00 98.00 421 TYR A O 1
ATOM 3453 N N . LEU A 1 422 ? 0.122 -17.701 -23.069 1.00 96.75 422 LEU A N 1
ATOM 3454 C CA . LEU A 1 422 ? 0.339 -19.117 -22.765 1.00 96.75 422 LEU A CA 1
ATOM 3455 C C . LEU A 1 422 ? -0.396 -19.529 -21.482 1.00 96.75 422 LEU A C 1
ATOM 3457 O O . LEU A 1 422 ? -1.081 -20.553 -21.436 1.00 96.75 422 LEU A O 1
ATOM 3461 N N . ARG A 1 423 ? -0.257 -18.725 -20.420 1.00 92.94 423 ARG A N 1
ATOM 3462 C CA . ARG A 1 423 ? -0.792 -19.037 -19.087 1.00 92.94 423 ARG A CA 1
ATOM 3463 C C . ARG A 1 423 ? -0.927 -17.822 -18.178 1.00 92.94 423 ARG A C 1
ATOM 3465 O O . ARG A 1 423 ? -0.349 -16.772 -18.435 1.00 92.94 423 ARG A O 1
ATOM 3472 N N . ASP A 1 424 ? -1.649 -18.007 -17.072 1.00 92.31 424 ASP A N 1
ATOM 3473 C CA . ASP A 1 424 ? -1.579 -17.087 -15.934 1.00 92.31 424 ASP A CA 1
ATOM 3474 C C . ASP A 1 424 ? -0.138 -17.091 -15.359 1.00 92.31 424 ASP A C 1
ATOM 3476 O O . ASP A 1 424 ? 0.459 -18.170 -15.276 1.00 92.31 424 ASP A O 1
ATOM 3480 N N . PRO A 1 425 ? 0.425 -15.937 -14.943 1.00 93.44 425 PRO A N 1
ATOM 3481 C CA . PRO A 1 425 ? 1.746 -15.879 -14.319 1.00 93.44 425 PRO A CA 1
ATOM 3482 C C . PRO A 1 425 ? 1.814 -16.720 -13.043 1.00 93.44 425 PRO A C 1
ATOM 3484 O O . PRO A 1 425 ? 0.867 -16.732 -12.255 1.00 93.44 425 PRO A O 1
ATOM 3487 N N . ILE A 1 426 ? 2.952 -17.375 -12.814 1.00 91.12 426 ILE A N 1
ATOM 3488 C CA . ILE A 1 426 ? 3.163 -18.256 -11.654 1.00 91.12 426 ILE A CA 1
ATOM 3489 C C . ILE A 1 426 ? 4.440 -17.920 -10.878 1.00 91.12 426 ILE A C 1
ATOM 3491 O O . ILE A 1 426 ? 5.357 -17.282 -11.399 1.00 91.12 426 ILE A O 1
ATOM 3495 N N . ALA A 1 427 ? 4.495 -18.341 -9.612 1.00 91.06 427 ALA A N 1
ATOM 3496 C CA . ALA A 1 427 ? 5.707 -18.310 -8.796 1.00 91.06 427 ALA A CA 1
ATOM 3497 C C . ALA A 1 427 ? 6.344 -19.704 -8.731 1.00 91.06 427 ALA A C 1
ATOM 3499 O O . ALA A 1 427 ? 5.640 -20.709 -8.599 1.00 91.06 427 ALA A O 1
ATOM 3500 N N . ARG A 1 428 ? 7.674 -19.732 -8.825 1.00 87.38 428 ARG A N 1
ATOM 3501 C CA . ARG A 1 428 ? 8.549 -20.910 -8.772 1.00 87.38 428 ARG A CA 1
ATOM 3502 C C . ARG A 1 428 ? 9.668 -20.664 -7.749 1.00 87.38 428 ARG A C 1
ATOM 3504 O O . ARG A 1 428 ? 9.894 -19.508 -7.384 1.00 87.38 428 ARG A O 1
ATOM 3511 N N . PRO A 1 429 ? 10.397 -21.696 -7.308 1.00 86.50 429 PRO A N 1
ATOM 3512 C CA . PRO A 1 429 ? 11.584 -21.500 -6.481 1.00 86.50 429 PRO A CA 1
ATOM 3513 C C . PRO A 1 429 ? 12.532 -20.440 -7.069 1.00 86.50 429 PRO A C 1
ATOM 3515 O O . PRO A 1 429 ? 12.892 -20.504 -8.244 1.00 86.50 429 PRO A O 1
ATOM 3518 N N . GLY A 1 430 ? 12.857 -19.407 -6.286 1.00 84.75 430 GLY A N 1
ATOM 3519 C CA . GLY A 1 430 ? 13.754 -18.313 -6.681 1.00 84.75 430 GLY A CA 1
ATOM 3520 C C . GLY A 1 430 ? 13.194 -17.252 -7.647 1.00 84.75 430 GLY A C 1
ATOM 3521 O O . GLY A 1 430 ? 13.868 -16.248 -7.876 1.00 84.75 430 GLY A O 1
ATOM 3522 N N . HIS A 1 431 ? 11.986 -17.405 -8.210 1.00 88.31 431 HIS A N 1
ATOM 3523 C CA . HIS A 1 431 ? 11.470 -16.469 -9.222 1.00 88.31 431 HIS A CA 1
ATOM 3524 C C . HIS A 1 431 ? 9.933 -16.363 -9.281 1.00 88.31 431 HIS A C 1
ATOM 3526 O O . HIS A 1 431 ? 9.196 -17.300 -8.988 1.00 88.31 431 HIS A O 1
ATOM 3532 N N . SER A 1 432 ? 9.428 -15.211 -9.730 1.00 93.44 432 SER A N 1
ATOM 3533 C CA . SER A 1 432 ? 8.011 -14.976 -10.025 1.00 93.44 432 SER A CA 1
ATOM 3534 C C . SER A 1 432 ? 7.847 -14.345 -11.403 1.00 93.44 432 SER A C 1
ATOM 3536 O O . SER A 1 432 ? 8.514 -13.359 -11.713 1.00 93.44 432 SER A O 1
ATOM 3538 N N . GLU A 1 433 ? 6.900 -14.853 -12.193 1.00 94.50 433 GLU A N 1
ATOM 3539 C CA . GLU A 1 433 ? 6.605 -14.338 -13.537 1.00 94.50 433 GLU A CA 1
ATOM 3540 C C . GLU A 1 433 ? 5.865 -12.990 -13.530 1.00 94.50 433 GLU A C 1
ATOM 3542 O O . GLU A 1 433 ? 5.715 -12.349 -14.575 1.00 94.50 433 GLU A O 1
ATOM 3547 N N . VAL A 1 434 ? 5.396 -12.531 -12.363 1.00 95.81 434 VAL A N 1
ATOM 3548 C CA . VAL A 1 434 ? 4.839 -11.182 -12.207 1.00 95.81 434 VAL A CA 1
ATOM 3549 C C . VAL A 1 434 ? 5.982 -10.171 -12.226 1.00 95.81 434 VAL A C 1
ATOM 3551 O O . VAL A 1 434 ? 6.664 -9.950 -11.226 1.00 95.81 434 VAL A O 1
ATOM 3554 N N . ILE A 1 435 ? 6.169 -9.512 -13.369 1.00 96.25 435 ILE A N 1
ATOM 3555 C CA . ILE A 1 435 ? 7.226 -8.513 -13.550 1.00 96.25 435 ILE A CA 1
ATOM 3556 C C . ILE A 1 435 ? 6.931 -7.286 -12.676 1.00 96.25 435 ILE A C 1
ATOM 3558 O O . ILE A 1 435 ? 5.953 -6.561 -12.887 1.00 96.25 435 ILE A O 1
ATOM 3562 N N . THR A 1 436 ? 7.805 -7.012 -11.711 1.00 95.44 436 THR A N 1
ATOM 3563 C CA . THR A 1 436 ? 7.646 -5.919 -10.748 1.00 95.44 436 THR A CA 1
ATOM 3564 C C . THR A 1 436 ? 9.004 -5.341 -10.336 1.00 95.44 436 THR A C 1
ATOM 3566 O O . THR A 1 436 ? 9.929 -6.105 -10.089 1.00 95.44 436 THR A O 1
ATOM 3569 N N . PRO A 1 437 ? 9.139 -4.010 -10.177 1.00 94.75 437 PRO A N 1
ATOM 3570 C CA . PRO A 1 437 ? 10.389 -3.377 -9.740 1.00 94.75 437 PRO A CA 1
ATOM 3571 C C . PRO A 1 437 ? 10.550 -3.353 -8.207 1.00 94.75 437 PRO A C 1
ATOM 3573 O O . PRO A 1 437 ? 11.325 -2.565 -7.677 1.00 94.75 437 PRO A O 1
ATOM 3576 N N . PHE A 1 438 ? 9.758 -4.142 -7.476 1.00 94.88 438 PHE A N 1
ATOM 3577 C CA . PHE A 1 438 ? 9.674 -4.080 -6.017 1.00 94.88 438 PHE A CA 1
ATOM 3578 C C . PHE A 1 438 ? 10.032 -5.440 -5.420 1.00 94.88 438 PHE A C 1
ATOM 3580 O O . PHE A 1 438 ? 9.538 -6.446 -5.933 1.00 94.88 438 PHE A O 1
ATOM 3587 N N . PRO A 1 439 ? 10.828 -5.479 -4.339 1.00 93.88 439 PRO A N 1
ATOM 3588 C CA . PRO A 1 439 ? 11.218 -6.725 -3.691 1.00 93.88 439 PRO A CA 1
ATOM 3589 C C . PRO A 1 439 ? 10.045 -7.375 -2.945 1.00 93.88 439 PRO A C 1
ATOM 3591 O O . PRO A 1 439 ? 9.040 -6.725 -2.637 1.00 93.88 439 PRO A O 1
ATOM 3594 N N . GLU A 1 440 ? 10.202 -8.658 -2.616 1.00 94.06 440 GLU A N 1
ATOM 3595 C CA . GLU A 1 440 ? 9.142 -9.492 -2.041 1.00 94.06 440 GLU A CA 1
ATOM 3596 C C . GLU A 1 440 ? 8.520 -8.900 -0.770 1.00 94.06 440 GLU A C 1
ATOM 3598 O O . GLU A 1 440 ? 7.301 -8.775 -0.678 1.00 94.06 440 GLU A O 1
ATOM 3603 N N . HIS A 1 441 ? 9.336 -8.427 0.172 1.00 93.69 441 HIS A N 1
ATOM 3604 C CA . HIS A 1 441 ? 8.844 -7.871 1.434 1.00 93.69 441 HIS A CA 1
ATOM 3605 C C . HIS A 1 441 ? 7.896 -6.662 1.242 1.00 93.69 441 HIS A C 1
ATOM 3607 O O . HIS A 1 441 ? 7.026 -6.399 2.074 1.00 93.69 441 HIS A O 1
ATOM 3613 N N . VAL A 1 442 ? 8.023 -5.904 0.141 1.00 95.81 442 VAL A N 1
ATOM 3614 C CA . VAL A 1 442 ? 7.084 -4.815 -0.188 1.00 95.81 442 VAL A CA 1
ATOM 3615 C C . VAL A 1 442 ? 5.743 -5.404 -0.623 1.00 95.81 442 VAL A C 1
ATOM 3617 O O . VAL A 1 442 ? 4.686 -4.927 -0.205 1.00 95.81 442 VAL A O 1
ATOM 3620 N N . HIS A 1 443 ? 5.766 -6.460 -1.436 1.00 96.06 443 HIS A N 1
ATOM 3621 C CA . HIS A 1 443 ? 4.555 -7.171 -1.843 1.00 96.06 443 HIS A CA 1
ATOM 3622 C C . HIS A 1 443 ? 3.872 -7.859 -0.669 1.00 96.06 443 HIS A C 1
ATOM 3624 O O . HIS A 1 443 ? 2.657 -7.746 -0.551 1.00 96.06 443 HIS A O 1
ATOM 3630 N N . GLU A 1 444 ? 4.619 -8.453 0.259 1.00 94.88 444 GLU A N 1
ATOM 3631 C CA . GLU A 1 444 ? 4.080 -9.033 1.491 1.00 94.88 444 GLU A CA 1
ATOM 3632 C C . GLU A 1 444 ? 3.256 -7.997 2.280 1.00 94.88 444 GLU A C 1
ATOM 3634 O O . GLU A 1 444 ? 2.094 -8.221 2.632 1.00 94.88 444 GLU A O 1
ATOM 3639 N N . ARG A 1 445 ? 3.806 -6.794 2.496 1.00 94.62 445 ARG A N 1
ATOM 3640 C CA . ARG A 1 445 ? 3.100 -5.702 3.191 1.00 94.62 445 ARG A CA 1
ATOM 3641 C C . ARG A 1 445 ? 1.887 -5.201 2.394 1.00 94.62 445 ARG A C 1
ATOM 3643 O O . ARG A 1 445 ? 0.852 -4.895 2.997 1.00 94.62 445 ARG A O 1
ATOM 3650 N N . ALA A 1 446 ? 1.969 -5.146 1.063 1.00 94.38 446 ALA A N 1
ATOM 3651 C CA . ALA A 1 446 ? 0.830 -4.806 0.208 1.00 94.38 446 ALA A CA 1
ATOM 3652 C C . ALA A 1 446 ? -0.279 -5.875 0.283 1.00 94.38 446 ALA A C 1
ATOM 3654 O O . ALA A 1 446 ? -1.450 -5.545 0.471 1.00 94.38 446 ALA A O 1
ATOM 3655 N N . TYR A 1 447 ? 0.076 -7.155 0.242 1.00 93.50 447 TYR A N 1
ATOM 3656 C CA . TYR A 1 447 ? -0.840 -8.281 0.389 1.00 93.50 447 TYR A CA 1
ATOM 3657 C C . TYR A 1 447 ? -1.568 -8.251 1.738 1.00 93.50 447 TYR A C 1
ATOM 3659 O O . TYR A 1 447 ? -2.801 -8.294 1.795 1.00 93.50 447 TYR A O 1
ATOM 3667 N N . MET A 1 448 ? -0.833 -8.036 2.837 1.00 90.12 448 MET A N 1
ATOM 3668 C CA . MET A 1 448 ? -1.419 -7.870 4.172 1.00 90.12 448 MET A CA 1
ATOM 3669 C C . MET A 1 448 ? -2.403 -6.693 4.257 1.00 90.12 448 MET A C 1
ATOM 3671 O O . MET A 1 448 ? -3.331 -6.720 5.073 1.00 90.12 448 MET A O 1
ATOM 3675 N N . TYR A 1 449 ? -2.186 -5.628 3.478 1.00 89.19 449 TYR A N 1
ATOM 3676 C CA . TYR A 1 449 ? -3.108 -4.493 3.409 1.00 89.19 449 TYR A CA 1
ATOM 3677 C C . TYR A 1 449 ? -4.440 -4.893 2.757 1.00 89.19 449 TYR A C 1
ATOM 3679 O O . TYR A 1 449 ? -5.504 -4.456 3.205 1.00 89.19 449 TYR A O 1
ATOM 3687 N N . TYR A 1 450 ? -4.395 -5.742 1.728 1.00 86.50 450 TYR A N 1
ATOM 3688 C CA . TYR A 1 450 ? -5.570 -6.161 0.966 1.00 86.50 450 TYR A CA 1
ATOM 3689 C C . TYR A 1 450 ? -6.347 -7.325 1.601 1.00 86.50 450 TYR A C 1
ATOM 3691 O O . TYR A 1 450 ? -7.579 -7.324 1.548 1.00 86.50 450 TYR A O 1
ATOM 3699 N N . ILE A 1 451 ? -5.678 -8.245 2.304 1.00 79.12 451 ILE A N 1
ATOM 3700 C CA . ILE A 1 451 ? -6.317 -9.407 2.950 1.00 79.12 451 ILE A CA 1
ATOM 3701 C C . ILE A 1 451 ? -7.331 -9.039 4.043 1.00 79.12 451 ILE A C 1
ATOM 3703 O O . ILE A 1 451 ? -8.369 -9.696 4.173 1.00 79.12 451 ILE A O 1
ATOM 3707 N N . LYS A 1 452 ? -7.037 -8.012 4.860 1.00 60.94 452 LYS A N 1
ATOM 3708 C CA . LYS A 1 452 ? -7.637 -7.857 6.204 1.00 60.94 452 LYS A CA 1
ATOM 3709 C C . LYS A 1 452 ? -9.166 -7.738 6.235 1.00 60.94 452 LYS A C 1
ATOM 3711 O O . LYS A 1 452 ? -9.764 -8.066 7.254 1.00 60.94 452 LYS A O 1
ATOM 3716 N N . ARG A 1 453 ? -9.813 -7.332 5.139 1.00 55.94 453 ARG A N 1
ATOM 3717 C CA . ARG A 1 453 ? -11.283 -7.225 5.065 1.00 55.94 453 ARG A CA 1
ATOM 3718 C C . ARG A 1 453 ? -11.979 -8.405 4.385 1.00 55.94 453 ARG A C 1
ATOM 3720 O O . ARG A 1 453 ? -13.146 -8.630 4.668 1.00 55.94 453 ARG A O 1
ATOM 3727 N N . ALA A 1 454 ? -11.305 -9.150 3.511 1.00 55.22 454 ALA A N 1
ATOM 3728 C CA . ALA A 1 454 ? -11.955 -10.198 2.720 1.00 55.22 454 ALA A CA 1
ATOM 3729 C C . ALA A 1 454 ? -12.053 -11.532 3.477 1.00 55.22 454 ALA A C 1
ATOM 3731 O O . ALA A 1 454 ? -13.087 -12.191 3.411 1.00 55.22 454 ALA A O 1
ATOM 3732 N N . LYS A 1 455 ? -11.016 -11.907 4.242 1.00 59.53 455 LYS A N 1
ATOM 3733 C CA . LYS A 1 455 ? -10.960 -13.200 4.951 1.00 59.53 455 LYS A CA 1
ATOM 3734 C C . LYS A 1 455 ? -12.016 -13.318 6.056 1.00 59.53 455 LYS A C 1
ATOM 3736 O O . LYS A 1 455 ? -12.760 -14.292 6.069 1.00 59.53 455 LYS A O 1
ATOM 3741 N N . HIS A 1 456 ? -12.121 -12.317 6.934 1.00 64.06 456 HIS A N 1
ATOM 3742 C CA . HIS A 1 456 ? -13.108 -12.313 8.023 1.00 64.06 456 HIS A CA 1
ATOM 3743 C C . HIS A 1 456 ? -14.539 -12.288 7.490 1.00 64.06 456 HIS A C 1
ATOM 3745 O O . HIS A 1 456 ? -15.369 -13.042 7.968 1.00 64.06 456 HIS A O 1
ATOM 3751 N N . VAL A 1 457 ? -14.810 -11.500 6.443 1.00 69.31 457 VAL A N 1
ATOM 3752 C CA . VAL A 1 457 ? -16.140 -11.424 5.817 1.00 69.31 457 VAL A CA 1
ATOM 3753 C C . VAL A 1 457 ? -16.523 -12.738 5.133 1.00 69.31 457 VAL A C 1
ATOM 3755 O O . VAL A 1 457 ? -17.661 -13.174 5.273 1.00 69.31 457 VAL A O 1
ATOM 3758 N N . ARG A 1 458 ? -15.592 -13.392 4.420 1.00 71.69 458 ARG A N 1
ATOM 3759 C CA . ARG A 1 458 ? -15.845 -14.704 3.800 1.00 71.69 458 ARG A CA 1
ATOM 3760 C C . ARG A 1 458 ? -16.090 -15.781 4.858 1.00 71.69 458 ARG A C 1
ATOM 3762 O O . ARG A 1 458 ? -17.102 -16.461 4.775 1.00 71.69 458 ARG A O 1
ATOM 3769 N N . ARG A 1 459 ? -15.226 -15.881 5.877 1.00 78.12 459 ARG A N 1
ATOM 3770 C CA . ARG A 1 459 ? -15.400 -16.823 7.001 1.00 78.12 459 ARG A CA 1
ATOM 3771 C C . ARG A 1 459 ? -16.703 -16.574 7.763 1.00 78.12 459 ARG A C 1
ATOM 3773 O O . ARG A 1 459 ? -17.456 -17.509 7.984 1.00 78.12 459 ARG A O 1
ATOM 3780 N N . ALA A 1 460 ? -17.005 -15.317 8.083 1.00 83.06 460 ALA A N 1
ATOM 3781 C CA . ALA A 1 460 ? -18.265 -14.920 8.707 1.00 83.06 460 ALA A CA 1
ATOM 3782 C C . ALA A 1 460 ? -19.473 -15.385 7.891 1.00 83.06 460 ALA A C 1
ATOM 3784 O O . ALA A 1 460 ? -20.394 -15.964 8.450 1.00 83.06 460 ALA A O 1
ATOM 3785 N N . LYS A 1 461 ? -19.442 -15.177 6.568 1.00 85.38 461 LYS A N 1
ATOM 3786 C CA . LYS A 1 461 ? -20.540 -15.546 5.669 1.00 85.38 461 LYS A CA 1
ATOM 3787 C C . LYS A 1 461 ? -20.773 -17.060 5.597 1.00 85.38 461 LYS A C 1
ATOM 3789 O O . LYS A 1 461 ? -21.916 -17.454 5.411 1.00 85.38 461 LYS A O 1
ATOM 3794 N N . VAL A 1 462 ? -19.724 -17.877 5.741 1.00 87.81 462 VAL A N 1
ATOM 3795 C CA . VAL A 1 462 ? -19.843 -19.347 5.821 1.00 87.81 462 VAL A CA 1
ATOM 3796 C C . VAL A 1 462 ? -20.562 -19.772 7.103 1.00 87.81 462 VAL A C 1
ATOM 3798 O O . VAL A 1 462 ? -21.383 -20.676 7.061 1.00 87.81 462 VAL A O 1
ATOM 3801 N N . ILE A 1 463 ? -20.285 -19.104 8.225 1.00 90.06 463 ILE A N 1
ATOM 3802 C CA . ILE A 1 463 ? -20.867 -19.449 9.530 1.00 90.06 463 ILE A CA 1
ATOM 3803 C C . ILE A 1 463 ? -22.321 -18.968 9.633 1.00 90.06 463 ILE A C 1
ATOM 3805 O O . ILE A 1 463 ? -23.195 -19.700 10.083 1.00 90.06 463 ILE A O 1
ATOM 3809 N N . SER A 1 464 ? -22.596 -17.721 9.245 1.00 91.50 464 SER A N 1
ATOM 3810 C CA . SER A 1 464 ? -23.949 -17.161 9.251 1.00 91.50 464 SER A CA 1
ATOM 3811 C C . SER A 1 464 ? -24.038 -15.925 8.353 1.00 91.50 464 SER A C 1
ATOM 3813 O O . SER A 1 464 ? -23.157 -15.059 8.405 1.00 91.50 464 SER A O 1
ATOM 3815 N N . PRO A 1 465 ? -25.131 -15.746 7.587 1.00 90.94 465 PRO A N 1
ATOM 3816 C CA . PRO A 1 465 ? -25.336 -14.540 6.784 1.00 90.94 465 PRO A CA 1
ATOM 3817 C C . PRO A 1 465 ? -25.458 -13.260 7.632 1.00 90.94 465 PRO A C 1
ATOM 3819 O O . PRO A 1 465 ? -25.266 -12.165 7.102 1.00 90.94 465 PRO A O 1
ATOM 3822 N N . LEU A 1 466 ? -25.724 -13.387 8.937 1.00 93.31 466 LEU A N 1
ATOM 3823 C CA . LEU A 1 466 ? -25.872 -12.271 9.877 1.00 93.31 466 LEU A CA 1
ATOM 3824 C C . LEU A 1 466 ? -24.544 -11.785 10.483 1.00 93.31 466 LEU A C 1
ATOM 3826 O O . LEU A 1 466 ? -24.494 -10.693 11.038 1.00 93.31 466 LEU A O 1
ATOM 3830 N N . LEU A 1 467 ? -23.449 -12.543 10.357 1.00 92.62 467 LEU A N 1
ATOM 3831 C CA . LEU A 1 467 ? -22.146 -12.158 10.925 1.00 92.62 467 LEU A CA 1
ATOM 3832 C C . LEU A 1 467 ? -21.402 -11.060 10.146 1.00 92.62 467 LEU A C 1
ATOM 3834 O O . LEU A 1 467 ? -20.817 -10.178 10.777 1.00 92.62 467 LEU A O 1
ATOM 3838 N N . PRO A 1 468 ? -21.369 -11.055 8.795 1.00 90.12 468 PRO A N 1
ATOM 3839 C CA . PRO A 1 468 ? -20.609 -10.050 8.056 1.00 90.12 468 PRO A CA 1
ATOM 3840 C C . PRO A 1 468 ? -20.962 -8.586 8.373 1.00 90.12 468 PRO A C 1
ATOM 3842 O O . PRO A 1 468 ? -20.035 -7.774 8.425 1.00 90.12 468 PRO A O 1
ATOM 3845 N N . PRO A 1 469 ? -22.241 -8.210 8.584 1.00 90.06 469 PRO A N 1
ATOM 3846 C CA . PRO A 1 469 ? -22.600 -6.868 9.043 1.00 90.06 469 PRO A CA 1
ATOM 3847 C C . PRO A 1 469 ? -21.976 -6.484 10.395 1.00 90.06 469 PRO A C 1
ATOM 3849 O O . PRO A 1 469 ? -21.484 -5.362 10.523 1.00 90.06 469 PRO A O 1
ATOM 3852 N N . LEU A 1 470 ? -21.936 -7.408 11.363 1.00 92.38 470 LEU A N 1
ATOM 3853 C CA . LEU A 1 470 ? -21.437 -7.164 12.726 1.00 92.38 470 LEU A CA 1
ATOM 3854 C C . LEU A 1 470 ? -19.938 -6.845 12.762 1.00 92.38 470 LEU A C 1
ATOM 3856 O O . LEU A 1 470 ? -19.493 -6.029 13.568 1.00 92.38 470 LEU A O 1
ATOM 3860 N N . LEU A 1 471 ? -19.165 -7.371 11.803 1.00 88.50 471 LEU A N 1
ATOM 3861 C CA . LEU A 1 471 ? -17.737 -7.058 11.650 1.00 88.50 471 LEU A CA 1
ATOM 3862 C C . LEU A 1 471 ? -17.450 -5.559 11.447 1.00 88.50 471 LEU A C 1
ATOM 3864 O O . LEU A 1 471 ? -16.302 -5.131 11.598 1.00 88.50 471 LEU A O 1
ATOM 3868 N N . ALA A 1 472 ? -18.451 -4.754 11.071 1.00 83.62 472 ALA A N 1
ATOM 3869 C CA . ALA A 1 472 ? -18.307 -3.303 10.992 1.00 83.62 472 ALA A CA 1
ATOM 3870 C C . ALA A 1 472 ? -18.055 -2.669 12.370 1.00 83.62 472 ALA A C 1
ATOM 3872 O O . ALA A 1 472 ? -17.255 -1.732 12.457 1.00 83.62 472 ALA A O 1
ATOM 3873 N N . ALA A 1 473 ? -18.698 -3.201 13.411 1.00 85.25 473 ALA A N 1
ATOM 3874 C CA . ALA A 1 473 ? -18.598 -2.709 14.774 1.00 85.25 473 ALA A CA 1
ATOM 3875 C C . ALA A 1 473 ? -17.529 -3.458 15.577 1.00 85.25 473 ALA A C 1
ATOM 3877 O O . ALA A 1 473 ? -16.621 -2.829 16.117 1.00 85.25 473 ALA A O 1
ATOM 3878 N N . THR A 1 474 ? -17.552 -4.793 15.559 1.00 86.44 474 THR A N 1
ATOM 3879 C CA . THR A 1 474 ? -16.659 -5.621 16.388 1.00 86.44 474 THR A CA 1
ATOM 3880 C C . THR A 1 474 ? -15.219 -5.657 15.884 1.00 86.44 474 THR A C 1
ATOM 3882 O O . THR A 1 474 ? -14.288 -5.824 16.668 1.00 86.44 474 THR A O 1
ATOM 3885 N N . ARG A 1 475 ? -15.027 -5.514 14.561 1.00 79.19 475 ARG A N 1
ATOM 3886 C CA . ARG A 1 475 ? -13.748 -5.663 13.829 1.00 79.19 475 ARG A CA 1
ATOM 3887 C C . ARG A 1 475 ? -13.081 -7.037 13.944 1.00 79.19 475 ARG A C 1
ATOM 3889 O O . ARG A 1 475 ? -12.034 -7.240 13.328 1.00 79.19 475 ARG A O 1
ATOM 3896 N N . ASP A 1 476 ? -13.703 -7.951 14.672 1.00 84.06 476 ASP A N 1
ATOM 3897 C CA . ASP A 1 476 ? -13.219 -9.278 15.007 1.00 84.06 476 ASP A CA 1
ATOM 3898 C C . ASP A 1 476 ? -14.361 -10.302 14.890 1.00 84.06 476 ASP A C 1
ATOM 3900 O O . ASP A 1 476 ? -15.528 -9.982 15.143 1.00 84.06 476 ASP A O 1
ATOM 3904 N N . LEU A 1 477 ? -14.025 -11.513 14.438 1.00 85.56 477 LEU A N 1
ATOM 3905 C CA . LEU A 1 477 ? -15.013 -12.550 14.148 1.00 85.56 477 LEU A CA 1
ATOM 3906 C C . LEU A 1 477 ? -15.534 -13.233 15.413 1.00 85.56 477 LEU A C 1
ATOM 3908 O O . LEU A 1 477 ? -16.727 -13.513 15.465 1.00 85.56 477 LEU A O 1
ATOM 3912 N N . GLU A 1 478 ? -14.686 -13.485 16.407 1.00 89.62 478 GLU A N 1
ATOM 3913 C CA . GLU A 1 478 ? -15.101 -14.123 17.663 1.00 89.62 478 GLU A CA 1
ATOM 3914 C C . GLU A 1 478 ? -16.057 -13.201 18.415 1.00 89.62 478 GLU A C 1
ATOM 3916 O O . GLU A 1 478 ? -17.161 -13.605 18.776 1.00 89.62 478 GLU A O 1
ATOM 3921 N N . ARG A 1 479 ? -15.715 -11.911 18.507 1.00 89.62 479 ARG A N 1
ATOM 3922 C CA . ARG A 1 479 ? -16.623 -10.895 19.060 1.00 89.62 479 ARG A CA 1
ATOM 3923 C C . ARG A 1 479 ? -17.929 -10.786 18.276 1.00 89.62 479 ARG A C 1
ATOM 3925 O O . ARG A 1 479 ? -18.986 -10.670 18.878 1.00 89.62 479 ARG A O 1
ATOM 3932 N N . ALA A 1 480 ? -17.884 -10.847 16.941 1.00 93.19 480 ALA A N 1
ATOM 3933 C CA . ALA A 1 480 ? -19.106 -10.838 16.128 1.00 93.19 480 ALA A CA 1
ATOM 3934 C C . ALA A 1 480 ? -19.990 -12.068 16.382 1.00 93.19 480 ALA A C 1
ATOM 3936 O O . ALA A 1 480 ? -21.211 -11.953 16.340 1.00 93.19 480 ALA A O 1
ATOM 3937 N N . GLN A 1 481 ? -19.392 -13.237 16.628 1.00 94.81 481 GLN A N 1
ATOM 3938 C CA . GLN A 1 481 ? -20.131 -14.444 16.994 1.00 94.81 481 GLN A CA 1
ATOM 3939 C C . GLN A 1 481 ? -20.763 -14.322 18.373 1.00 94.81 481 GLN A C 1
ATOM 3941 O O . GLN A 1 481 ? -21.926 -14.685 18.516 1.00 94.81 481 GLN A O 1
ATOM 3946 N N . LEU A 1 482 ? -20.033 -13.771 19.343 1.00 94.94 482 LEU A N 1
ATOM 3947 C CA . LEU A 1 482 ? -20.546 -13.535 20.687 1.00 94.94 482 LEU A CA 1
ATOM 3948 C C . LEU A 1 482 ? -21.715 -12.539 20.677 1.00 94.94 482 LEU A C 1
ATOM 3950 O O . LEU A 1 482 ? -22.781 -12.855 21.190 1.00 94.94 482 LEU A O 1
ATOM 3954 N N . GLU A 1 483 ? -21.570 -11.394 20.000 1.00 95.69 483 GLU A N 1
ATOM 3955 C CA . GLU A 1 483 ? -22.675 -10.433 19.869 1.00 95.69 483 GLU A CA 1
ATOM 3956 C C . GLU A 1 483 ? -23.873 -11.042 19.121 1.00 95.69 483 GLU A C 1
ATOM 3958 O O . GLU A 1 483 ? -25.017 -10.813 19.503 1.00 95.69 483 GLU A O 1
ATOM 3963 N N . LEU A 1 484 ? -23.643 -11.852 18.077 1.00 96.25 484 LEU A N 1
ATOM 3964 C CA . LEU A 1 484 ? -24.737 -12.544 17.391 1.00 96.25 484 LEU A CA 1
ATOM 3965 C C . LEU A 1 484 ? -25.420 -13.577 18.293 1.00 96.25 484 LEU A C 1
ATOM 3967 O O . LEU A 1 484 ? -26.625 -13.766 18.164 1.00 96.25 484 LEU A O 1
ATOM 3971 N N . LYS A 1 485 ? -24.667 -14.265 19.157 1.00 96.38 485 LYS A N 1
ATOM 3972 C CA . LYS A 1 485 ? -25.218 -15.208 20.132 1.00 96.38 485 LYS A CA 1
ATOM 3973 C C . LYS A 1 485 ? -26.177 -14.475 21.072 1.00 96.38 485 LYS A C 1
ATOM 3975 O O . LYS A 1 485 ? -27.337 -14.858 21.124 1.00 96.38 485 LYS A O 1
ATOM 3980 N N . TRP A 1 486 ? -25.745 -13.364 21.667 1.00 95.25 486 TRP A N 1
ATOM 3981 C CA . TRP A 1 486 ? -26.596 -12.545 22.536 1.00 95.25 486 TRP A CA 1
ATOM 3982 C C . TRP A 1 486 ? -27.828 -11.987 21.816 1.00 95.25 486 TRP A C 1
ATOM 3984 O O . TRP A 1 486 ? -28.932 -12.103 22.327 1.00 95.25 486 TRP A O 1
ATOM 3994 N N . ILE A 1 487 ? -27.688 -11.482 20.582 1.00 96.44 487 ILE A N 1
ATOM 3995 C CA . ILE A 1 487 ? -28.847 -11.046 19.774 1.00 96.44 487 ILE A CA 1
ATOM 3996 C C . ILE A 1 487 ? -29.863 -12.180 19.592 1.00 96.44 487 ILE A C 1
ATOM 3998 O O . ILE A 1 487 ? -31.062 -11.929 19.551 1.00 96.44 487 ILE A O 1
ATOM 4002 N N . LYS A 1 488 ? -29.401 -13.423 19.436 1.00 95.94 488 LYS A N 1
ATOM 4003 C CA . LYS A 1 488 ? -30.287 -14.574 19.241 1.00 95.94 488 LYS A CA 1
ATOM 4004 C C . LYS A 1 488 ? -30.957 -15.057 20.521 1.00 95.94 488 LYS A C 1
ATOM 4006 O O . LYS A 1 488 ? -32.049 -15.607 20.422 1.00 95.94 488 LYS A O 1
ATOM 4011 N N . GLU A 1 489 ? -30.279 -14.918 21.654 1.00 95.12 489 GLU A N 1
ATOM 4012 C CA . GLU A 1 489 ? -30.771 -15.331 22.972 1.00 95.12 489 GLU A CA 1
ATOM 4013 C C . GLU A 1 489 ? -31.777 -14.316 23.528 1.00 95.12 489 GLU A C 1
ATOM 4015 O O . GLU A 1 489 ? -32.822 -14.716 24.028 1.00 95.12 489 GLU A O 1
ATOM 4020 N N . GLU A 1 490 ? -31.508 -13.021 23.357 1.00 93.75 490 GLU A N 1
ATOM 4021 C CA . GLU A 1 490 ? -32.288 -11.942 23.977 1.00 93.75 490 GLU A CA 1
ATOM 4022 C C . GLU A 1 490 ? -33.429 -11.408 23.095 1.00 93.75 490 GLU A C 1
ATOM 4024 O O . GLU A 1 490 ? -34.394 -10.848 23.609 1.00 93.75 490 GLU A O 1
ATOM 4029 N N . LEU A 1 491 ? -33.345 -11.546 21.762 1.00 94.94 491 LEU A N 1
ATOM 4030 C CA . LEU A 1 491 ? -34.343 -10.989 20.837 1.00 94.94 491 LEU A CA 1
ATOM 4031 C C . LEU A 1 491 ? -35.078 -12.070 20.033 1.00 94.94 491 LEU A C 1
ATOM 4033 O O . LEU A 1 491 ? -34.472 -13.064 19.606 1.00 94.94 491 LEU A O 1
ATOM 4037 N N . PRO A 1 492 ? -36.369 -11.853 19.710 1.00 95.50 492 PRO A N 1
ATOM 4038 C CA . PRO A 1 492 ? -37.117 -12.761 18.854 1.00 95.50 492 PRO A CA 1
ATOM 4039 C C . PRO A 1 492 ? -36.513 -12.815 17.446 1.00 95.50 492 PRO A C 1
ATOM 4041 O O . PRO A 1 492 ? -35.959 -11.845 16.921 1.00 95.50 492 PRO A O 1
ATOM 4044 N N . LYS A 1 493 ? -36.667 -13.965 16.780 1.00 94.75 493 LYS A N 1
ATOM 4045 C CA . LYS A 1 493 ? -36.072 -14.231 15.457 1.00 94.75 493 LYS A CA 1
ATOM 4046 C C . LYS A 1 493 ? -36.449 -13.206 14.380 1.00 94.75 493 LYS A C 1
ATOM 4048 O O . LYS A 1 493 ? -35.655 -12.964 13.470 1.00 94.75 493 LYS A O 1
ATOM 4053 N N . SER A 1 494 ? -37.634 -12.602 14.482 1.00 96.19 494 SER A N 1
ATOM 4054 C CA . SER A 1 494 ? -38.110 -11.525 13.602 1.00 96.19 494 SER A CA 1
ATOM 4055 C C . SER A 1 494 ? -37.235 -10.266 13.664 1.00 96.19 494 SER A C 1
ATOM 4057 O O . SER A 1 494 ? -37.131 -9.549 12.670 1.00 96.19 494 SER A O 1
ATOM 4059 N N . GLU A 1 495 ? -36.555 -10.015 14.783 1.00 95.75 495 GLU A N 1
ATOM 4060 C CA . GLU A 1 495 ? -35.796 -8.785 15.024 1.00 95.75 495 GLU A CA 1
ATOM 4061 C C . GLU A 1 495 ? -34.297 -8.910 14.728 1.00 95.75 495 GLU A C 1
ATOM 4063 O O . GLU A 1 495 ? -33.622 -7.894 14.554 1.00 95.75 495 GLU A O 1
ATOM 4068 N N . TRP A 1 496 ? -33.761 -10.128 14.572 1.00 96.88 496 TRP A N 1
ATOM 4069 C CA . TRP A 1 496 ? -32.318 -10.361 14.399 1.00 96.88 496 TRP A CA 1
ATOM 4070 C C . TRP A 1 496 ? -31.702 -9.547 13.258 1.00 96.88 496 TRP A C 1
ATOM 4072 O O . TRP A 1 496 ? -30.611 -8.994 13.393 1.00 96.88 496 TRP A O 1
ATOM 4082 N N . VAL A 1 497 ? -32.390 -9.458 12.116 1.00 95.75 497 VAL A N 1
ATOM 4083 C CA . VAL A 1 497 ? -31.899 -8.701 10.954 1.00 95.75 497 VAL A CA 1
ATOM 4084 C C . VAL A 1 497 ? -31.856 -7.202 11.258 1.00 95.75 497 VAL A C 1
ATOM 4086 O O . VAL A 1 497 ? -30.892 -6.532 10.884 1.00 95.75 497 VAL A O 1
ATOM 4089 N N . SER A 1 498 ? -32.875 -6.680 11.945 1.00 96.56 498 SER A N 1
ATOM 4090 C CA . SER A 1 498 ? -32.934 -5.276 12.360 1.00 96.56 498 SER A CA 1
ATOM 4091 C C . SER A 1 498 ? -31.814 -4.960 13.354 1.00 96.56 498 SER A C 1
ATOM 4093 O O . SER A 1 498 ? -31.006 -4.065 13.100 1.00 96.56 498 SER A O 1
ATOM 4095 N N . ALA A 1 499 ? -31.669 -5.780 14.399 1.00 96.69 499 ALA A N 1
ATOM 4096 C CA . ALA A 1 499 ? -30.620 -5.672 15.412 1.00 96.69 499 ALA A CA 1
ATOM 4097 C C . ALA A 1 499 ? -29.213 -5.664 14.792 1.00 96.69 499 ALA A C 1
ATOM 4099 O O . ALA A 1 499 ? -28.399 -4.778 15.052 1.00 96.69 499 ALA A O 1
ATOM 4100 N N . VAL A 1 500 ? -28.938 -6.597 13.881 1.00 96.50 500 VAL A N 1
ATOM 4101 C CA . VAL A 1 500 ? -27.655 -6.688 13.170 1.00 96.50 500 VAL A CA 1
ATOM 4102 C C . VAL A 1 500 ? -27.391 -5.456 12.293 1.00 96.50 500 VAL A C 1
ATOM 4104 O O . VAL A 1 500 ? -26.248 -4.999 12.181 1.00 96.50 500 VAL A O 1
ATOM 4107 N N . ASN A 1 501 ? -28.428 -4.890 11.672 1.00 93.75 501 ASN A N 1
ATOM 4108 C CA . ASN A 1 501 ? -28.304 -3.676 10.867 1.00 93.75 501 ASN A CA 1
ATOM 4109 C C . ASN A 1 501 ? -28.074 -2.423 11.723 1.00 93.75 501 ASN A C 1
ATOM 4111 O O . ASN A 1 501 ? -27.216 -1.612 11.363 1.00 93.75 501 ASN A O 1
ATOM 4115 N N . LEU A 1 502 ? -28.760 -2.293 12.863 1.00 96.00 502 LEU A N 1
ATOM 4116 C CA . LEU A 1 502 ? -28.497 -1.245 13.854 1.00 96.00 502 LEU A CA 1
ATOM 4117 C C . LEU A 1 502 ? -27.057 -1.345 14.362 1.00 96.00 502 LEU A C 1
ATOM 4119 O O . LEU A 1 502 ? -26.303 -0.369 14.321 1.00 96.00 502 LEU A O 1
ATOM 4123 N N . ARG A 1 503 ? -26.617 -2.558 14.714 1.00 95.62 503 ARG A N 1
ATOM 4124 C CA . ARG A 1 503 ? -25.258 -2.798 15.200 1.00 95.62 503 ARG A CA 1
ATOM 4125 C C . ARG A 1 503 ? -24.195 -2.471 14.152 1.00 95.62 503 ARG A C 1
ATOM 4127 O O . ARG A 1 503 ? -23.182 -1.854 14.470 1.00 95.62 503 ARG A O 1
ATOM 4134 N N . LYS A 1 504 ? -24.441 -2.781 12.873 1.00 93.25 504 LYS A N 1
ATOM 4135 C CA . LYS A 1 504 ? -23.592 -2.349 11.742 1.00 93.25 504 LYS A CA 1
ATOM 4136 C C . LYS A 1 504 ? -23.481 -0.820 11.636 1.00 93.25 504 LYS A C 1
ATOM 4138 O O . LYS A 1 504 ? -22.447 -0.321 11.185 1.00 93.25 504 LYS A O 1
ATOM 4143 N N . GLY A 1 505 ? -24.524 -0.092 12.039 1.00 92.62 505 GLY A N 1
ATOM 4144 C CA . GLY A 1 505 ? -24.545 1.367 12.183 1.00 92.62 505 GLY A CA 1
ATOM 4145 C C . GLY A 1 505 ? -23.680 1.904 13.328 1.00 92.62 505 GLY A C 1
ATOM 4146 O O . GLY A 1 505 ? -23.470 3.109 13.395 1.00 92.62 505 GLY A O 1
ATOM 4147 N N . LEU A 1 506 ? -23.089 1.018 14.139 1.00 94.56 506 LEU A N 1
ATOM 4148 C CA . LEU A 1 506 ? -22.378 1.304 15.387 1.00 94.56 506 LEU A CA 1
ATOM 4149 C C . LEU A 1 506 ? -23.297 1.668 16.557 1.00 94.56 506 LEU A C 1
ATOM 4151 O O . LEU A 1 506 ? -22.796 2.224 17.524 1.00 94.56 506 LEU A O 1
ATOM 4155 N N . VAL A 1 507 ? -24.594 1.346 16.505 1.00 96.19 507 VAL A N 1
ATOM 4156 C CA . VAL A 1 507 ? -25.453 1.451 17.696 1.00 96.19 507 VAL A CA 1
ATOM 4157 C C . VAL A 1 507 ? -24.884 0.511 18.780 1.00 96.19 507 VAL A C 1
ATOM 4159 O O . VAL A 1 507 ? -24.502 -0.622 18.440 1.00 96.19 507 VAL A O 1
ATOM 4162 N N . PRO A 1 508 ? -24.746 0.952 20.047 1.00 96.06 508 PRO A N 1
ATOM 4163 C CA . PRO A 1 508 ? -24.328 0.090 21.149 1.00 96.06 508 PRO A CA 1
ATOM 4164 C C . PRO A 1 508 ? -25.232 -1.133 21.269 1.00 96.06 508 PRO A C 1
ATOM 4166 O O . PRO A 1 508 ? -26.448 -1.022 21.116 1.00 96.06 508 PRO A O 1
ATOM 4169 N N . LEU A 1 509 ? -24.649 -2.300 21.546 1.00 95.56 509 LEU A N 1
ATOM 4170 C CA . LEU A 1 509 ? -25.426 -3.535 21.631 1.00 95.56 509 LEU A CA 1
ATOM 4171 C C . LEU A 1 509 ? -26.482 -3.453 22.741 1.00 95.56 509 LEU A C 1
ATOM 4173 O O . LEU A 1 509 ? -27.611 -3.869 22.535 1.00 95.56 509 LEU A O 1
ATOM 4177 N N . GLN A 1 510 ? -26.147 -2.825 23.861 1.00 96.31 510 GLN A N 1
ATOM 4178 C CA . GLN A 1 510 ? -27.020 -2.660 25.021 1.00 96.31 510 GLN A CA 1
ATOM 4179 C C . GLN A 1 510 ? -28.283 -1.859 24.711 1.00 96.31 510 GLN A C 1
ATOM 4181 O O . GLN A 1 510 ? -29.346 -2.172 25.225 1.00 96.31 510 GLN A O 1
ATOM 4186 N N . TYR A 1 511 ? -28.212 -0.860 23.828 1.00 96.81 511 TYR A N 1
ATOM 4187 C CA . TYR A 1 511 ? -29.410 -0.138 23.385 1.00 96.81 511 TYR A CA 1
ATOM 4188 C C . TYR A 1 511 ? -30.269 -0.960 22.420 1.00 96.81 511 TYR A C 1
ATOM 4190 O O . TYR A 1 511 ? -31.470 -0.731 22.322 1.00 96.81 511 TYR A O 1
ATOM 4198 N N . ILE A 1 512 ? -29.666 -1.917 21.708 1.00 96.62 512 ILE A N 1
ATOM 4199 C CA . ILE A 1 512 ? -30.386 -2.837 20.821 1.00 96.62 512 ILE A CA 1
ATOM 4200 C C . ILE A 1 512 ? -31.087 -3.922 21.646 1.00 96.62 512 ILE A C 1
ATOM 4202 O O . ILE A 1 512 ? -32.249 -4.214 21.387 1.00 96.62 512 ILE A O 1
ATOM 4206 N N . LEU A 1 513 ? -30.390 -4.493 22.634 1.00 96.38 513 LEU A N 1
ATOM 4207 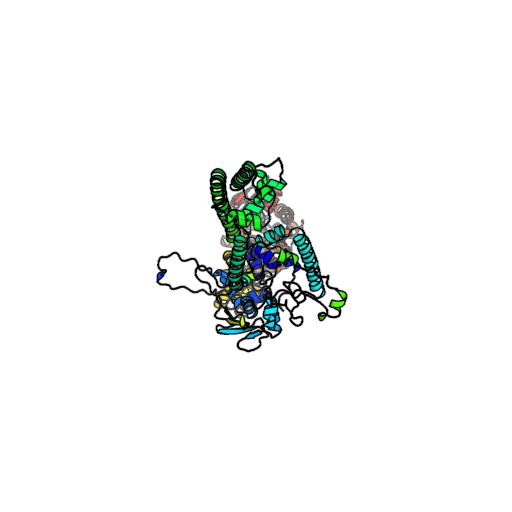C CA . LEU A 1 513 ? -30.928 -5.508 23.547 1.00 96.38 513 LEU A CA 1
ATOM 4208 C C . LEU A 1 513 ? -31.839 -4.905 24.628 1.00 96.38 513 LEU A C 1
ATOM 4210 O O . LEU A 1 513 ? -32.650 -5.614 25.208 1.00 96.38 513 LEU A O 1
ATOM 4214 N N . LYS A 1 514 ? -31.722 -3.592 24.869 1.00 95.81 514 LYS A N 1
ATOM 4215 C CA . LYS A 1 514 ? -32.396 -2.825 25.930 1.00 95.81 514 LYS A CA 1
ATOM 4216 C C . LYS A 1 514 ? -32.046 -3.275 27.349 1.00 95.81 514 LYS A C 1
ATOM 4218 O O . LYS A 1 514 ? -32.757 -2.948 28.294 1.00 95.81 514 LYS A O 1
ATOM 4223 N N . SER A 1 515 ? -30.934 -3.979 27.508 1.00 94.94 515 SER A N 1
ATOM 4224 C CA . SER A 1 515 ? -30.490 -4.548 28.773 1.00 94.94 515 SER A CA 1
ATOM 4225 C C . SER A 1 515 ? -28.962 -4.555 28.868 1.00 94.94 515 SER A C 1
ATOM 4227 O O . SER A 1 515 ? -28.251 -4.548 27.855 1.00 94.94 515 SER A O 1
ATOM 4229 N N . GLN A 1 516 ? -28.455 -4.531 30.098 1.00 95.06 516 GLN A N 1
ATOM 4230 C CA . GLN A 1 516 ? -27.045 -4.691 30.432 1.00 95.06 516 GLN A CA 1
ATOM 4231 C C . GLN A 1 516 ? -26.941 -5.403 31.789 1.00 95.06 516 GLN A C 1
ATOM 4233 O O . GLN A 1 516 ? -27.413 -4.860 32.793 1.00 95.06 516 GLN A O 1
ATOM 4238 N N . PRO A 1 517 ? -26.292 -6.578 31.847 1.00 94.81 517 PRO A N 1
ATOM 4239 C CA . PRO A 1 517 ? -25.935 -7.205 33.113 1.00 94.81 517 PRO A CA 1
ATOM 4240 C C . PRO A 1 517 ? -25.034 -6.287 33.947 1.00 94.81 517 PRO A C 1
ATOM 4242 O O . PRO A 1 517 ? -24.124 -5.654 33.400 1.00 94.81 517 PRO A O 1
ATOM 4245 N N . PHE A 1 518 ? -25.308 -6.211 35.248 1.00 96.50 518 PHE A N 1
ATOM 4246 C CA . PHE A 1 518 ? -24.565 -5.421 36.226 1.00 96.50 518 PHE A CA 1
ATOM 4247 C C . PHE A 1 518 ? -24.623 -6.128 37.589 1.00 96.50 518 PHE A C 1
ATOM 4249 O O . PHE A 1 518 ? -25.590 -5.987 38.345 1.00 96.50 518 PHE A O 1
ATOM 4256 N N . GLY A 1 519 ? -23.613 -6.947 37.881 1.00 93.31 519 GLY A N 1
ATOM 4257 C CA . GLY A 1 519 ? -23.603 -7.870 39.010 1.00 93.31 519 GLY A CA 1
ATOM 4258 C C . GLY A 1 519 ? -24.678 -8.942 38.841 1.00 93.31 519 GLY A C 1
ATOM 4259 O O . GLY A 1 519 ? -24.825 -9.534 37.774 1.00 93.31 519 GLY A O 1
ATOM 4260 N N . ASP A 1 520 ? -25.478 -9.149 39.885 1.00 91.38 520 ASP A N 1
ATOM 4261 C CA . ASP A 1 520 ? -26.617 -10.080 39.855 1.00 91.38 520 ASP A CA 1
ATOM 4262 C C . ASP A 1 520 ? -27.874 -9.481 39.192 1.00 91.38 520 ASP A C 1
ATOM 4264 O O . ASP A 1 520 ? -28.927 -10.124 39.136 1.00 91.38 520 ASP A O 1
ATOM 4268 N N . LEU A 1 521 ? -27.801 -8.226 38.736 1.00 95.25 521 LEU A N 1
ATOM 4269 C CA . LEU A 1 521 ? -28.939 -7.479 38.214 1.00 95.25 521 LEU A CA 1
ATOM 4270 C C . LEU A 1 521 ? -28.874 -7.357 36.695 1.00 95.25 521 LEU A C 1
ATOM 4272 O O . LEU A 1 521 ? -27.801 -7.288 36.096 1.00 95.25 521 LEU A O 1
ATOM 4276 N N . ASN A 1 522 ? -30.046 -7.262 36.073 1.00 94.69 522 ASN A N 1
ATOM 4277 C CA . ASN A 1 522 ? -30.170 -6.888 34.673 1.00 94.69 522 ASN A CA 1
ATOM 4278 C C . ASN A 1 522 ? -30.765 -5.482 34.588 1.00 94.69 522 ASN A C 1
ATOM 4280 O O . ASN A 1 522 ? -31.918 -5.275 34.962 1.00 94.69 522 ASN A O 1
ATOM 4284 N N . ILE A 1 523 ? -29.967 -4.518 34.136 1.00 97.44 523 ILE A N 1
ATOM 4285 C CA . ILE A 1 523 ? -30.342 -3.104 34.104 1.00 97.44 523 ILE A CA 1
ATOM 4286 C C . ILE A 1 523 ? -30.885 -2.756 32.721 1.00 97.44 523 ILE A C 1
ATOM 4288 O O . ILE A 1 523 ? -30.209 -2.941 31.706 1.00 97.44 523 ILE A O 1
ATOM 4292 N N . ILE A 1 524 ? -32.098 -2.212 32.678 1.00 97.75 524 ILE A N 1
ATOM 4293 C CA . ILE A 1 524 ? -32.731 -1.704 31.463 1.00 97.75 524 ILE A CA 1
ATOM 4294 C C . ILE A 1 524 ? -31.891 -0.545 30.925 1.00 97.75 524 ILE A C 1
ATOM 4296 O O . ILE A 1 524 ? -31.495 0.367 31.658 1.00 97.75 524 ILE A O 1
ATOM 4300 N N . CYS A 1 525 ? -31.614 -0.587 29.624 1.00 96.06 525 CYS A N 1
ATOM 4301 C CA . CYS A 1 525 ? -30.801 0.395 28.917 1.00 96.06 525 CYS A CA 1
ATOM 4302 C C . CYS A 1 525 ? -31.601 1.065 27.800 1.00 96.06 525 CYS A C 1
ATOM 4304 O O . CYS A 1 525 ? -32.263 0.397 27.005 1.00 96.06 525 CYS A O 1
ATOM 4306 N N . ARG A 1 526 ? -31.474 2.390 27.675 1.00 94.12 526 ARG A N 1
ATOM 4307 C CA . ARG A 1 526 ? -32.097 3.166 26.594 1.00 94.12 526 ARG A CA 1
ATOM 4308 C C . ARG A 1 526 ? -31.203 4.305 26.119 1.00 94.12 526 ARG A C 1
ATOM 4310 O O . ARG A 1 526 ? -30.361 4.804 26.863 1.00 94.12 526 ARG A O 1
ATOM 4317 N N . GLU A 1 527 ? -31.423 4.734 24.881 1.00 94.38 527 GLU A N 1
ATOM 4318 C CA . GLU A 1 527 ? -30.721 5.877 24.298 1.00 94.38 527 GLU A CA 1
ATOM 4319 C C . GLU A 1 527 ? -30.958 7.154 25.121 1.00 94.38 527 GLU A C 1
ATOM 4321 O O . GLU A 1 527 ? -32.083 7.458 25.527 1.00 94.38 527 GLU A O 1
ATOM 4326 N N . GLY A 1 528 ? -29.887 7.917 25.347 1.00 93.62 528 GLY A N 1
ATOM 4327 C CA . GLY A 1 528 ? -29.913 9.142 26.148 1.00 93.62 528 GLY A CA 1
ATOM 4328 C C . GLY A 1 528 ? -29.502 8.969 27.612 1.00 93.62 528 GLY A C 1
ATOM 4329 O O . GLY A 1 528 ? -29.409 9.978 28.302 1.00 93.62 528 GLY A O 1
ATOM 4330 N N . VAL A 1 529 ? -29.196 7.745 28.061 1.00 96.38 529 VAL A N 1
ATOM 4331 C CA . VAL A 1 529 ? -28.644 7.452 29.399 1.00 96.38 529 VAL A CA 1
ATOM 4332 C C . VAL A 1 529 ? -27.373 6.611 29.261 1.00 96.38 529 VAL A C 1
ATOM 4334 O O . VAL A 1 529 ? -27.304 5.747 28.386 1.00 96.38 529 VAL A O 1
ATOM 4337 N N . LEU A 1 530 ? -26.350 6.876 30.080 1.00 96.31 530 LEU A N 1
ATOM 4338 C CA . LEU A 1 530 ? -25.071 6.156 30.034 1.00 96.31 530 LEU A CA 1
ATOM 4339 C C . LEU A 1 530 ? -25.281 4.651 30.249 1.00 96.31 530 LEU A C 1
ATOM 4341 O O . LEU A 1 530 ? -26.015 4.238 31.146 1.00 96.31 530 LEU A O 1
ATOM 4345 N N . ILE A 1 531 ? -24.620 3.832 29.431 1.00 97.38 531 ILE A N 1
ATOM 4346 C CA . ILE A 1 531 ? -24.660 2.375 29.590 1.00 97.38 531 ILE A CA 1
ATOM 4347 C C . ILE A 1 531 ? -23.810 1.990 30.816 1.00 97.38 531 ILE A C 1
ATOM 4349 O O . ILE A 1 531 ? -22.638 2.384 30.846 1.00 97.38 531 ILE A O 1
ATOM 4353 N N . PRO A 1 532 ? -24.335 1.203 31.782 1.00 96.56 532 PRO A N 1
ATOM 4354 C CA . PRO A 1 532 ? -23.561 0.725 32.930 1.00 96.56 532 PRO A CA 1
ATOM 4355 C C . PRO A 1 532 ? -22.254 0.051 32.503 1.00 96.56 532 PRO A C 1
ATOM 4357 O O . PRO A 1 532 ? -22.224 -0.723 31.540 1.00 96.56 532 PRO A O 1
ATOM 4360 N N . ARG A 1 533 ? -21.158 0.374 33.192 1.00 95.25 533 ARG A N 1
ATOM 4361 C CA . ARG A 1 533 ? -19.810 -0.099 32.851 1.00 95.25 533 ARG A CA 1
ATOM 4362 C C . ARG A 1 533 ? -19.351 -1.188 33.809 1.00 95.25 533 ARG A C 1
ATOM 4364 O O . ARG A 1 533 ? -19.664 -1.138 34.994 1.00 95.25 533 ARG A O 1
ATOM 4371 N N . TRP A 1 534 ? -18.569 -2.138 33.299 1.00 94.44 534 TRP A N 1
ATOM 4372 C CA . TRP A 1 534 ? -18.029 -3.234 34.110 1.00 94.44 534 TRP A CA 1
ATOM 4373 C C . TRP A 1 534 ? -17.055 -2.715 35.178 1.00 94.44 534 TRP A C 1
ATOM 4375 O O . TRP A 1 534 ? -16.994 -3.267 36.270 1.00 94.44 534 TRP A O 1
ATOM 4385 N N . GLU A 1 535 ? -16.341 -1.616 34.904 1.00 94.75 535 GLU A N 1
ATOM 4386 C CA . GLU A 1 535 ? -15.506 -0.948 35.904 1.00 94.75 535 GLU A CA 1
ATOM 4387 C C . GLU A 1 535 ? -16.349 -0.452 37.089 1.00 94.75 535 GLU A C 1
ATOM 4389 O O . GLU A 1 535 ? -15.936 -0.588 38.241 1.00 94.75 535 GLU A O 1
ATOM 4394 N N . THR A 1 536 ? -17.544 0.084 36.807 1.00 96.25 536 THR A N 1
ATOM 4395 C CA . THR A 1 536 ? -18.476 0.564 37.832 1.00 96.25 536 THR A CA 1
ATOM 4396 C C . THR A 1 536 ? -19.033 -0.583 38.674 1.00 96.25 536 THR A C 1
ATOM 4398 O O . THR A 1 536 ? -19.111 -0.494 39.899 1.00 96.25 536 THR A O 1
ATOM 4401 N N . GLU A 1 537 ? -19.366 -1.693 38.020 1.00 96.25 537 GLU A N 1
ATOM 4402 C CA . GLU A 1 537 ? -19.830 -2.928 38.657 1.00 96.25 537 GLU A CA 1
ATOM 4403 C C . GLU A 1 537 ? -18.794 -3.497 39.633 1.00 96.25 537 GLU A C 1
ATOM 4405 O O . GLU A 1 537 ? -19.122 -3.873 40.765 1.00 96.25 537 GLU A O 1
ATOM 4410 N N . GLU A 1 538 ? -17.531 -3.535 39.201 1.00 95.44 538 GLU A N 1
ATOM 4411 C CA . GLU A 1 538 ? -16.421 -4.077 39.976 1.00 95.44 538 GLU A CA 1
ATOM 4412 C C . GLU A 1 538 ? -16.266 -3.331 41.304 1.00 95.44 538 GLU A C 1
ATOM 4414 O O . GLU A 1 538 ? -16.233 -3.953 42.374 1.00 95.44 538 GLU A O 1
ATOM 4419 N N . TRP A 1 539 ? -16.207 -1.997 41.263 1.00 95.62 539 TRP A N 1
ATOM 4420 C CA . TRP A 1 539 ? -16.031 -1.229 42.489 1.00 95.62 539 TRP A CA 1
ATOM 4421 C C . TRP A 1 539 ? -17.274 -1.237 43.378 1.00 95.62 539 TRP A C 1
ATOM 4423 O O . TRP A 1 539 ? -17.122 -1.289 44.600 1.00 95.62 539 TRP A O 1
ATOM 4433 N N . CYS A 1 540 ? -18.485 -1.260 42.808 1.00 96.62 540 CYS A N 1
ATOM 4434 C CA . CYS A 1 540 ? -19.721 -1.410 43.583 1.00 96.62 540 CYS A CA 1
ATOM 4435 C C . CYS A 1 540 ? -19.719 -2.727 44.368 1.00 96.62 540 CYS A C 1
ATOM 4437 O O . CYS A 1 540 ? -20.028 -2.754 45.558 1.00 96.62 540 CYS A O 1
ATOM 4439 N N . THR A 1 541 ? -19.300 -3.819 43.728 1.00 95.94 541 THR A N 1
ATOM 4440 C CA . THR A 1 541 ? -19.224 -5.142 44.361 1.00 95.94 541 THR A CA 1
ATOM 4441 C C . THR A 1 541 ? -18.179 -5.171 45.481 1.00 95.94 541 THR A C 1
ATOM 4443 O O . THR A 1 541 ? -18.444 -5.694 46.567 1.00 95.94 541 THR A O 1
ATOM 4446 N N . ARG A 1 542 ? -17.003 -4.561 45.261 1.00 94.69 542 ARG A N 1
ATOM 4447 C CA . ARG A 1 542 ? -15.953 -4.425 46.291 1.00 94.69 542 ARG A CA 1
ATOM 4448 C C . ARG A 1 542 ? -16.431 -3.600 47.486 1.00 94.69 542 ARG A C 1
ATOM 4450 O O . ARG A 1 542 ? -16.208 -3.996 48.629 1.00 94.69 542 ARG A O 1
ATOM 4457 N N . LEU A 1 543 ? -17.114 -2.490 47.222 1.00 94.62 543 LEU A N 1
ATOM 4458 C CA . LEU A 1 543 ? -17.680 -1.616 48.244 1.00 94.62 543 LEU A CA 1
ATOM 4459 C C . LEU A 1 543 ? -18.759 -2.331 49.069 1.00 94.62 543 LEU A C 1
ATOM 4461 O O . LEU A 1 543 ? -18.713 -2.279 50.296 1.00 94.62 543 LEU A O 1
ATOM 4465 N N . ALA A 1 544 ? -19.688 -3.046 48.427 1.00 94.62 544 ALA A N 1
ATOM 4466 C CA . ALA A 1 544 ? -20.703 -3.829 49.131 1.00 94.62 544 ALA A CA 1
ATOM 4467 C C . ALA A 1 544 ? -20.066 -4.878 50.049 1.00 94.62 544 ALA A C 1
ATOM 4469 O O . ALA A 1 544 ? -20.432 -4.969 51.219 1.00 94.62 544 ALA A O 1
ATOM 4470 N N . LYS A 1 545 ? -19.071 -5.625 49.550 1.00 93.25 545 LYS A N 1
ATOM 4471 C CA . LYS A 1 545 ? -18.337 -6.614 50.352 1.00 93.25 545 LYS A CA 1
ATOM 4472 C C . LYS A 1 545 ? -17.685 -5.981 51.582 1.00 93.25 545 LYS A C 1
ATOM 4474 O O . LYS A 1 545 ? -17.837 -6.492 52.685 1.00 93.25 545 LYS A O 1
ATOM 4479 N N . PHE A 1 546 ? -17.025 -4.840 51.406 1.00 91.00 546 PHE A N 1
ATOM 4480 C CA . PHE A 1 546 ? -16.408 -4.109 52.510 1.00 91.00 546 PHE A CA 1
ATOM 4481 C C . PHE A 1 546 ? -17.432 -3.686 53.581 1.00 91.00 546 PHE A C 1
ATOM 4483 O O . PHE A 1 546 ? -17.196 -3.847 54.780 1.00 91.00 546 PHE A O 1
ATOM 4490 N N . ILE A 1 547 ? -18.592 -3.174 53.159 1.00 90.50 547 ILE A N 1
ATOM 4491 C CA . ILE A 1 547 ? -19.684 -2.794 54.068 1.00 90.50 547 ILE A CA 1
ATOM 4492 C C . ILE A 1 547 ? -20.212 -4.017 54.837 1.00 90.50 547 ILE A C 1
ATOM 4494 O O . ILE A 1 547 ? -20.464 -3.918 56.039 1.00 90.50 547 ILE A O 1
ATOM 4498 N N . ILE A 1 548 ? -20.345 -5.166 54.168 1.00 91.12 548 ILE A N 1
ATOM 4499 C CA . ILE A 1 548 ? -20.770 -6.429 54.790 1.00 91.12 548 ILE A CA 1
ATOM 4500 C C . ILE A 1 548 ? -19.771 -6.855 55.872 1.00 91.12 548 ILE A C 1
ATOM 4502 O O . ILE A 1 548 ? -20.163 -7.116 57.012 1.00 91.12 548 ILE A O 1
ATOM 4506 N N . ASP A 1 549 ? -18.476 -6.837 55.553 1.00 88.81 549 ASP A N 1
ATOM 4507 C CA . ASP A 1 549 ? -17.405 -7.220 56.479 1.00 88.81 549 ASP A CA 1
ATOM 4508 C C . ASP A 1 549 ? -17.305 -6.264 57.687 1.00 88.81 549 ASP A C 1
ATOM 4510 O O . ASP A 1 549 ? -16.906 -6.670 58.781 1.00 88.81 549 ASP A O 1
ATOM 4514 N N . SER A 1 550 ? -17.757 -5.015 57.521 1.00 83.12 550 SER A N 1
ATOM 4515 C CA . SER A 1 550 ? -17.816 -3.989 58.576 1.00 83.12 550 SER A CA 1
ATOM 4516 C C . SER A 1 550 ? -18.934 -4.216 59.612 1.00 83.12 550 SER A C 1
ATOM 4518 O O . SER A 1 550 ? -19.023 -3.473 60.594 1.00 83.12 550 SER A O 1
ATOM 4520 N N . LYS A 1 551 ? -19.796 -5.229 59.421 1.00 81.12 551 LYS A N 1
ATOM 4521 C CA . LYS A 1 551 ? -20.894 -5.613 60.335 1.00 81.12 551 LYS A CA 1
ATOM 4522 C C . LYS A 1 551 ? -21.868 -4.468 60.661 1.00 81.12 551 LYS A C 1
ATOM 4524 O O . LYS A 1 551 ? -22.332 -4.338 61.798 1.00 81.12 551 LYS A O 1
ATOM 4529 N N . LEU A 1 552 ? -22.170 -3.617 59.680 1.00 82.62 552 LEU A N 1
ATOM 4530 C CA . LEU A 1 552 ? -23.210 -2.591 59.803 1.00 82.62 552 LEU A CA 1
ATOM 4531 C C . LEU A 1 552 ? -24.597 -3.231 59.654 1.00 82.62 552 LEU A C 1
ATOM 4533 O O . LEU A 1 552 ? -24.777 -4.127 58.840 1.00 82.62 552 LEU A O 1
ATOM 4537 N N . SER A 1 553 ? -25.583 -2.773 60.428 1.00 84.31 553 SER A N 1
ATOM 4538 C CA . SER A 1 553 ? -26.974 -3.250 60.329 1.00 84.31 553 SER A CA 1
ATOM 4539 C C . SER A 1 553 ? -27.832 -2.427 59.363 1.00 84.31 553 SER A C 1
ATOM 4541 O O . SER A 1 553 ? -28.804 -2.944 58.816 1.00 84.31 553 SER A O 1
ATOM 4543 N N . LYS A 1 554 ? -27.471 -1.157 59.142 1.00 89.38 554 LYS A N 1
ATOM 4544 C CA . LYS A 1 554 ? -28.143 -0.215 58.240 1.00 89.38 554 LYS A CA 1
ATOM 4545 C C . LYS A 1 554 ? -27.111 0.703 57.582 1.00 89.38 554 LYS A C 1
ATOM 4547 O O . LYS A 1 554 ? -26.134 1.063 58.240 1.00 89.38 554 LYS A O 1
ATOM 4552 N N . VAL A 1 555 ? -27.341 1.093 56.326 1.00 90.69 555 VAL A N 1
ATOM 4553 C CA . VAL A 1 555 ? -26.531 2.094 55.608 1.00 90.69 555 VAL A CA 1
ATOM 4554 C C . VAL A 1 555 ? -27.416 3.067 54.828 1.00 90.69 555 VAL A C 1
ATOM 4556 O O . VAL A 1 555 ? -28.268 2.656 54.036 1.00 90.69 555 VAL A O 1
ATOM 4559 N N . ASN A 1 556 ? -27.177 4.363 55.023 1.00 91.44 556 ASN A N 1
ATOM 4560 C CA . ASN A 1 556 ? -27.800 5.447 54.267 1.00 91.44 556 ASN A CA 1
ATOM 4561 C C . ASN A 1 556 ? -26.858 5.925 53.144 1.00 91.44 556 ASN A C 1
ATOM 4563 O O . ASN A 1 556 ? -25.757 6.410 53.416 1.00 91.44 556 ASN A O 1
ATOM 4567 N N . ILE A 1 557 ? -27.292 5.803 51.888 1.00 93.75 557 ILE A N 1
ATOM 4568 C CA . ILE A 1 557 ? -26.488 6.060 50.685 1.00 93.75 557 ILE A CA 1
ATOM 4569 C C . ILE A 1 557 ? -27.080 7.233 49.901 1.00 93.75 557 ILE A C 1
ATOM 4571 O O . ILE A 1 557 ? -28.292 7.320 49.703 1.00 93.75 557 ILE A O 1
ATOM 4575 N N . VAL A 1 558 ? -26.224 8.114 49.397 1.00 94.06 558 VAL A N 1
ATOM 4576 C CA . VAL A 1 558 ? -26.590 9.065 48.346 1.00 94.06 558 VAL A CA 1
ATOM 4577 C C . VAL A 1 558 ? -25.770 8.776 47.101 1.00 94.06 558 VAL A C 1
ATOM 4579 O O . VAL A 1 558 ? -24.549 8.757 47.176 1.00 94.06 558 VAL A O 1
ATOM 4582 N N . ASP A 1 559 ? -26.431 8.606 45.962 1.00 96.38 559 ASP A N 1
ATOM 4583 C CA . ASP A 1 559 ? -25.792 8.428 44.664 1.00 96.38 559 ASP A CA 1
ATOM 4584 C C . ASP A 1 559 ? -26.041 9.646 43.767 1.00 96.38 559 ASP A C 1
ATOM 4586 O O . ASP A 1 559 ? -27.178 9.955 43.404 1.00 96.38 559 ASP A O 1
ATOM 4590 N N . ALA A 1 560 ? -24.978 10.367 43.425 1.00 94.50 560 ALA A N 1
ATOM 4591 C CA . ALA A 1 560 ? -25.045 11.534 42.554 1.00 94.50 560 ALA A CA 1
ATOM 4592 C C . ALA A 1 560 ? -24.640 11.174 41.120 1.00 94.50 560 ALA A C 1
ATOM 4594 O O . ALA A 1 560 ? -23.681 10.430 40.916 1.00 94.50 560 ALA A O 1
ATOM 4595 N N . CYS A 1 561 ? -25.322 11.758 40.130 1.00 95.81 561 CYS A N 1
ATOM 4596 C CA . CYS A 1 561 ? -25.205 11.368 38.718 1.00 95.81 561 CYS A CA 1
ATOM 4597 C C . CYS A 1 561 ? -25.613 9.901 38.506 1.00 95.81 561 CYS A C 1
ATOM 4599 O O . CYS A 1 561 ? -24.879 9.114 37.913 1.00 95.81 561 CYS A O 1
ATOM 4601 N N . SER A 1 562 ? -26.778 9.532 39.046 1.00 96.19 562 SER A N 1
ATOM 4602 C CA . SER A 1 562 ? -27.190 8.132 39.178 1.00 96.19 562 SER A CA 1
ATOM 4603 C C . SER A 1 562 ? -27.457 7.425 37.845 1.00 96.19 562 SER A C 1
ATOM 4605 O O . SER A 1 562 ? -27.422 6.193 37.767 1.00 96.19 562 SER A O 1
ATOM 4607 N N . GLY A 1 563 ? -27.702 8.175 36.766 1.00 96.94 563 GLY A N 1
ATOM 4608 C CA . GLY A 1 563 ? -27.897 7.614 35.436 1.00 96.94 563 GLY A CA 1
ATOM 4609 C C . GLY A 1 563 ? -29.054 6.615 35.410 1.00 96.94 563 GLY A C 1
ATOM 4610 O O . GLY A 1 563 ? -30.200 6.963 35.660 1.00 96.94 563 GLY A O 1
ATOM 4611 N N . SER A 1 564 ? -28.754 5.352 35.111 1.00 97.00 564 SER A N 1
ATOM 4612 C CA . SER A 1 564 ? -29.734 4.257 35.097 1.00 97.00 564 SER A CA 1
ATOM 4613 C C . SER A 1 564 ? -30.153 3.755 36.486 1.00 97.00 564 SER A C 1
ATOM 4615 O O . SER A 1 564 ? -30.972 2.840 36.565 1.00 97.00 564 SER A O 1
ATOM 4617 N N . GLY A 1 565 ? -29.576 4.291 37.566 1.00 97.38 565 GLY A N 1
ATOM 4618 C CA . GLY A 1 565 ? -29.785 3.825 38.939 1.00 97.38 565 GLY A CA 1
ATOM 4619 C C . GLY A 1 565 ? -28.987 2.569 39.304 1.00 97.38 565 GLY A C 1
ATOM 4620 O O . GLY A 1 565 ? -29.213 1.984 40.361 1.00 97.38 565 GLY A O 1
ATOM 4621 N N . CYS A 1 566 ? -28.059 2.130 38.444 1.00 97.75 566 CYS A N 1
ATOM 4622 C CA . CYS A 1 566 ? -27.360 0.849 38.596 1.00 97.75 566 CYS A CA 1
ATOM 4623 C C . CYS A 1 566 ? -26.538 0.724 39.893 1.00 97.75 566 CYS A C 1
ATOM 4625 O O . CYS A 1 566 ? -26.561 -0.338 40.514 1.00 97.75 566 CYS A O 1
ATOM 4627 N N . ILE A 1 567 ? -25.868 1.796 40.333 1.00 98.19 567 ILE A N 1
ATOM 4628 C CA . ILE A 1 567 ? -25.042 1.819 41.552 1.00 98.19 567 ILE A CA 1
ATOM 4629 C C . ILE A 1 567 ? -25.889 1.554 42.811 1.00 98.19 567 ILE A C 1
ATOM 4631 O O . ILE A 1 567 ? -25.639 0.549 43.485 1.00 98.19 567 ILE A O 1
ATOM 4635 N N . PRO A 1 568 ? -26.903 2.383 43.149 1.00 97.19 568 PRO A N 1
ATOM 4636 C CA . PRO A 1 568 ? -27.688 2.182 44.363 1.00 97.19 568 PRO A CA 1
ATOM 4637 C C . PRO A 1 568 ? -28.489 0.880 44.316 1.00 97.19 568 PRO A C 1
ATOM 4639 O O . PRO A 1 568 ? -28.597 0.214 45.342 1.00 97.19 568 PRO A O 1
ATOM 4642 N N . LEU A 1 569 ? -28.984 0.463 43.143 1.00 97.50 569 LEU A N 1
ATOM 4643 C CA . LEU A 1 569 ? -29.680 -0.818 42.990 1.00 97.50 569 LEU A CA 1
ATOM 4644 C C . LEU A 1 569 ? -28.772 -2.008 43.326 1.00 97.50 569 LEU A C 1
ATOM 4646 O O . LEU A 1 569 ? -29.153 -2.849 44.143 1.00 97.50 569 LEU A O 1
ATOM 4650 N N . LEU A 1 570 ? -27.570 -2.076 42.740 1.00 97.56 570 LEU A N 1
ATOM 4651 C CA . LEU A 1 570 ? -26.652 -3.192 42.983 1.00 97.56 570 LEU A CA 1
ATOM 4652 C C . LEU A 1 570 ? -26.152 -3.208 44.429 1.00 97.56 570 LEU A C 1
ATOM 4654 O O . LEU A 1 570 ? -26.161 -4.264 45.062 1.00 97.56 570 LEU A O 1
ATOM 4658 N N . LEU A 1 571 ? -25.759 -2.052 44.972 1.00 96.88 571 LEU A N 1
ATOM 4659 C CA . LEU A 1 571 ? -25.321 -1.952 46.365 1.00 96.88 571 LEU A CA 1
ATOM 4660 C C . LEU A 1 571 ? -26.425 -2.425 47.317 1.00 96.88 571 LEU A C 1
ATOM 4662 O O . LEU A 1 571 ? -26.198 -3.340 48.106 1.00 96.88 571 LEU A O 1
ATOM 4666 N N . SER A 1 572 ? -27.636 -1.876 47.205 1.00 96.19 572 SER A N 1
ATOM 4667 C CA . SER A 1 572 ? -28.767 -2.277 48.047 1.00 96.19 572 SER A CA 1
ATOM 4668 C C . SER A 1 572 ? -29.123 -3.757 47.906 1.00 96.19 572 SER A C 1
ATOM 4670 O O . SER A 1 572 ? -29.441 -4.402 48.906 1.00 96.19 572 SER A O 1
ATOM 4672 N N . HIS A 1 573 ? -29.038 -4.319 46.697 1.00 96.19 573 HIS A N 1
ATOM 4673 C CA . HIS A 1 573 ? -29.279 -5.741 46.462 1.00 96.19 573 HIS A CA 1
ATOM 4674 C C . HIS A 1 573 ? -28.284 -6.633 47.217 1.00 96.19 573 HIS A C 1
ATOM 4676 O O . HIS A 1 573 ? -28.687 -7.546 47.945 1.00 96.19 573 HIS A O 1
ATOM 4682 N N . LEU A 1 574 ? -26.984 -6.354 47.083 1.00 95.81 574 LEU A N 1
ATOM 4683 C CA . LEU A 1 574 ? -25.924 -7.132 47.728 1.00 95.81 574 LEU A CA 1
ATOM 4684 C C . LEU A 1 574 ? -25.962 -7.001 49.259 1.00 95.81 574 LEU A C 1
ATOM 4686 O O . LEU A 1 574 ? -25.753 -7.986 49.971 1.00 95.81 574 LEU A O 1
ATOM 4690 N N . LEU A 1 575 ? -26.282 -5.810 49.772 1.00 94.94 575 LEU A N 1
ATOM 4691 C CA . LEU A 1 575 ? -26.446 -5.563 51.207 1.00 94.94 575 LEU A CA 1
ATOM 4692 C C . LEU A 1 575 ? -27.656 -6.311 51.781 1.00 94.94 575 LEU A C 1
ATOM 4694 O O . LEU A 1 575 ? -27.537 -6.990 52.804 1.00 94.94 575 LEU A O 1
ATOM 4698 N N . ALA A 1 576 ? -28.797 -6.279 51.091 1.00 94.00 576 ALA A N 1
ATOM 4699 C CA . ALA A 1 576 ? -30.000 -6.976 51.536 1.00 94.00 576 ALA A CA 1
ATOM 4700 C C . ALA A 1 576 ? -29.818 -8.502 51.577 1.00 94.00 576 ALA A C 1
ATOM 4702 O O . ALA A 1 576 ? -30.316 -9.141 52.507 1.00 94.00 576 ALA A O 1
ATOM 4703 N N . LYS A 1 577 ? -29.053 -9.086 50.637 1.00 93.00 577 LYS A N 1
ATOM 4704 C CA . LYS A 1 577 ? -28.663 -10.513 50.671 1.00 93.00 577 LYS A CA 1
ATOM 4705 C C . LYS A 1 577 ? -27.918 -10.903 51.952 1.00 93.00 577 LYS A C 1
ATOM 4707 O O . LYS A 1 577 ? -27.967 -12.060 52.354 1.00 93.00 577 LYS A O 1
ATOM 4712 N N . ASN A 1 578 ? -27.278 -9.939 52.609 1.00 92.50 578 ASN A N 1
ATOM 4713 C CA . ASN A 1 578 ? -26.518 -10.121 53.843 1.00 92.50 578 ASN A CA 1
ATOM 4714 C C . ASN A 1 578 ? -27.240 -9.530 55.068 1.00 92.50 578 ASN A C 1
ATOM 4716 O O . ASN A 1 578 ? -26.618 -9.270 56.092 1.00 92.50 578 ASN A O 1
ATOM 4720 N N . SER A 1 579 ? -28.567 -9.356 54.986 1.00 92.00 579 SER A N 1
ATOM 4721 C CA . SER A 1 579 ? -29.425 -8.849 56.071 1.00 92.00 579 SER A CA 1
ATOM 4722 C C . SER A 1 579 ? -29.094 -7.432 56.560 1.00 92.00 579 SER A C 1
ATOM 4724 O O . SER A 1 579 ? -29.381 -7.105 57.711 1.00 92.00 579 SER A O 1
ATOM 4726 N N . ILE A 1 580 ? -28.534 -6.588 55.689 1.00 92.69 580 ILE A N 1
ATOM 4727 C CA . ILE A 1 580 ? -28.246 -5.177 55.972 1.00 92.69 580 ILE A CA 1
ATOM 4728 C C . ILE A 1 580 ? -29.329 -4.311 55.329 1.00 92.69 580 ILE A C 1
ATOM 4730 O O . ILE A 1 580 ? -29.599 -4.429 54.130 1.00 92.69 580 ILE A O 1
ATOM 4734 N N . ASP A 1 581 ? -29.944 -3.434 56.119 1.00 93.38 581 ASP A N 1
ATOM 4735 C CA . ASP A 1 581 ? -30.953 -2.502 55.620 1.00 93.38 581 ASP A CA 1
ATOM 4736 C C . ASP A 1 581 ? -30.277 -1.350 54.867 1.00 93.38 581 ASP A C 1
ATOM 4738 O O . ASP A 1 581 ? -29.249 -0.821 55.292 1.00 93.38 581 ASP A O 1
ATOM 4742 N N . SER A 1 582 ? -30.845 -0.934 53.737 1.00 93.62 582 SER A N 1
ATOM 4743 C CA . SER A 1 582 ? -30.283 0.161 52.944 1.00 93.62 582 SER A CA 1
ATOM 4744 C C . SER A 1 582 ? -31.344 1.178 52.560 1.00 93.62 582 SER A C 1
ATOM 4746 O O . SER A 1 582 ? -32.433 0.827 52.096 1.00 93.62 582 SER A O 1
ATOM 4748 N N . ARG A 1 583 ? -31.003 2.455 52.745 1.00 92.44 583 ARG A N 1
ATOM 4749 C CA . ARG A 1 583 ? -31.798 3.592 52.281 1.00 92.44 583 ARG A CA 1
ATOM 4750 C C . ARG A 1 583 ? -30.953 4.406 51.314 1.00 92.44 583 ARG A C 1
ATOM 4752 O O . ARG A 1 583 ? -29.976 5.012 51.741 1.00 92.44 583 ARG A O 1
ATOM 4759 N N . ALA A 1 584 ? -31.299 4.394 50.032 1.00 93.56 584 ALA A N 1
ATOM 4760 C CA . ALA A 1 584 ? -30.543 5.065 48.985 1.00 93.56 584 ALA A CA 1
ATOM 4761 C C . ALA A 1 584 ? -31.348 6.185 48.315 1.00 93.56 584 ALA A C 1
ATOM 4763 O O . ALA A 1 584 ? -32.537 6.043 48.019 1.00 93.56 584 ALA A O 1
ATOM 4764 N N . TYR A 1 585 ? -30.672 7.290 48.025 1.00 92.62 585 TYR A N 1
ATOM 4765 C CA . TYR A 1 585 ? -31.225 8.395 47.255 1.00 92.62 585 TYR A CA 1
ATOM 4766 C C . TYR A 1 585 ? -30.368 8.643 46.022 1.00 92.62 585 TYR A C 1
ATOM 4768 O O . TYR A 1 585 ? -29.204 9.013 46.156 1.00 92.62 585 TYR A O 1
ATOM 4776 N N . GLY A 1 586 ? -30.933 8.429 44.838 1.00 94.75 586 GLY A N 1
ATOM 4777 C CA . GLY A 1 586 ? -30.261 8.687 43.570 1.00 94.75 586 GLY A CA 1
ATOM 4778 C C . GLY A 1 586 ? -30.693 10.020 42.965 1.00 94.75 586 GLY A C 1
ATOM 4779 O O . GLY A 1 586 ? -31.883 10.339 42.936 1.00 94.75 586 GLY A O 1
ATOM 4780 N N . TYR A 1 587 ? -29.737 10.781 42.444 1.00 93.00 587 TYR A N 1
ATOM 4781 C CA . TYR A 1 587 ? -29.984 12.079 41.821 1.00 93.00 587 TYR A CA 1
ATOM 4782 C C . TYR A 1 587 ? -29.344 12.163 40.448 1.00 93.00 587 TYR A C 1
ATOM 4784 O O . TYR A 1 587 ? -28.188 11.776 40.273 1.00 93.00 587 TYR A O 1
ATOM 4792 N N . ASP A 1 588 ? -30.070 12.718 39.486 1.00 96.44 588 ASP A N 1
ATOM 4793 C CA . ASP A 1 588 ? -29.531 13.020 38.165 1.00 96.44 588 ASP A CA 1
ATOM 4794 C C . ASP A 1 588 ? -30.124 14.325 37.625 1.00 96.44 588 ASP A C 1
ATOM 4796 O O . ASP A 1 588 ? -31.253 14.688 37.957 1.00 96.44 588 ASP A O 1
ATOM 4800 N N . ILE A 1 589 ? -29.363 15.025 36.783 1.00 95.62 589 ILE A N 1
ATOM 4801 C CA . ILE A 1 589 ? -29.803 16.255 36.111 1.00 95.62 589 ILE A CA 1
ATOM 4802 C C . ILE A 1 589 ? -30.687 15.942 34.894 1.00 95.62 589 ILE A C 1
ATOM 4804 O O . ILE A 1 589 ? -31.417 16.800 34.403 1.00 95.62 589 ILE A O 1
ATOM 4808 N N . SER A 1 590 ? -30.607 14.718 34.365 1.00 97.12 590 SER A N 1
ATOM 4809 C CA . SER A 1 590 ? -31.371 14.299 33.199 1.00 97.12 590 SER A CA 1
ATOM 4810 C C . SER A 1 590 ? -32.697 13.661 33.601 1.00 97.12 590 SER A C 1
ATOM 4812 O O . SER A 1 590 ? -32.723 12.585 34.195 1.00 97.12 590 SER A O 1
ATOM 4814 N N . GLU A 1 591 ? -33.809 14.257 33.165 1.00 96.69 591 GLU A N 1
ATOM 4815 C CA . GLU A 1 591 ? -35.152 13.673 33.321 1.00 96.69 591 GLU A CA 1
ATOM 4816 C C . GLU A 1 591 ? -35.220 12.241 32.772 1.00 96.69 591 GLU A C 1
ATOM 4818 O O . GLU A 1 591 ? -35.700 11.340 33.452 1.00 96.69 591 GLU A O 1
ATOM 4823 N N . LYS A 1 592 ? -34.621 11.997 31.596 1.00 97.25 592 LYS A N 1
ATOM 4824 C CA . LYS A 1 592 ? -34.554 10.660 30.979 1.00 97.25 592 LYS A CA 1
ATOM 4825 C C . LYS A 1 592 ? -33.814 9.635 31.840 1.00 97.25 592 LYS A C 1
ATOM 4827 O O . LYS A 1 592 ? -34.162 8.456 31.808 1.00 97.25 592 LYS A O 1
ATOM 4832 N N . ALA A 1 593 ? -32.772 10.062 32.556 1.00 97.44 593 ALA A N 1
ATOM 4833 C CA . ALA A 1 593 ? -32.024 9.196 33.462 1.00 97.44 593 ALA A CA 1
ATOM 4834 C C . ALA A 1 593 ? -32.866 8.853 34.695 1.00 97.44 593 ALA A C 1
ATOM 4836 O O . ALA A 1 593 ? -33.027 7.680 35.012 1.00 97.44 593 ALA A O 1
ATOM 4837 N N . VAL A 1 594 ? -33.498 9.854 35.317 1.00 97.44 594 VAL A N 1
ATOM 4838 C CA . VAL A 1 594 ? -34.381 9.654 36.479 1.00 97.44 594 VAL A CA 1
ATOM 4839 C C . VAL A 1 594 ? -35.573 8.755 36.139 1.00 97.44 594 VAL A C 1
ATOM 4841 O O . VAL A 1 594 ? -35.901 7.862 36.918 1.00 97.44 594 VAL A O 1
ATOM 4844 N N . GLU A 1 595 ? -36.207 8.953 34.981 1.00 97.94 595 GLU A N 1
ATOM 4845 C CA . GLU A 1 595 ? -37.278 8.080 34.484 1.00 97.94 595 GLU A CA 1
ATOM 4846 C C . GLU A 1 595 ? -36.800 6.631 34.340 1.00 97.94 595 GLU A C 1
ATOM 4848 O O . GLU A 1 595 ? -37.439 5.720 34.864 1.00 97.94 595 GLU A O 1
ATOM 4853 N N . LEU A 1 596 ? -35.645 6.413 33.697 1.00 97.88 596 LEU A N 1
ATOM 4854 C CA . LEU A 1 596 ? -35.078 5.073 33.538 1.00 97.88 596 LEU A CA 1
ATOM 4855 C C . LEU A 1 596 ? -34.692 4.440 34.883 1.00 97.88 596 LEU A C 1
ATOM 4857 O O . LEU A 1 596 ? -34.874 3.241 35.071 1.00 97.88 596 LEU A O 1
ATOM 4861 N N . ALA A 1 597 ? -34.156 5.217 35.823 1.00 98.00 597 ALA A N 1
ATOM 4862 C CA . ALA A 1 597 ? -33.789 4.726 37.146 1.00 98.00 597 ALA A CA 1
ATOM 4863 C C . ALA A 1 597 ? -35.019 4.267 37.948 1.00 98.00 597 ALA A C 1
ATOM 4865 O O . ALA A 1 597 ? -34.976 3.224 38.602 1.00 98.00 597 ALA A O 1
ATOM 4866 N N . LYS A 1 598 ? -36.140 4.996 37.845 1.00 97.94 598 LYS A N 1
ATOM 4867 C CA . LYS A 1 598 ? -37.431 4.587 38.424 1.00 97.94 598 LYS A CA 1
ATOM 4868 C C . LYS A 1 598 ? -37.966 3.314 37.770 1.00 97.94 598 LYS A C 1
ATOM 4870 O O . LYS A 1 598 ? -38.337 2.393 38.487 1.00 97.94 598 LYS A O 1
ATOM 4875 N N . GLU A 1 599 ? -37.919 3.224 36.443 1.00 97.50 599 GLU A N 1
ATOM 4876 C CA . GLU A 1 599 ? -38.315 2.020 35.697 1.00 97.50 599 GLU A CA 1
ATOM 4877 C C . GLU A 1 599 ? -37.474 0.794 36.111 1.00 97.50 599 GLU A C 1
ATOM 4879 O O . GLU A 1 599 ? -38.004 -0.289 36.368 1.00 97.50 599 GLU A O 1
ATOM 4884 N N . ASN A 1 600 ? -36.158 0.971 36.267 1.00 97.94 600 ASN A N 1
ATOM 4885 C CA . ASN A 1 600 ? -35.266 -0.071 36.775 1.00 97.94 600 ASN A CA 1
ATOM 4886 C C . ASN A 1 600 ? -35.589 -0.478 38.218 1.00 97.94 600 ASN A C 1
ATOM 4888 O O . ASN A 1 600 ? -35.520 -1.663 38.539 1.00 97.94 600 ASN A O 1
ATOM 4892 N N . LEU A 1 601 ? -35.960 0.469 39.085 1.00 96.81 601 LEU A N 1
ATOM 4893 C CA . LEU A 1 601 ? -36.387 0.172 40.452 1.00 96.81 601 LEU A CA 1
ATOM 4894 C C . LEU A 1 601 ? -37.699 -0.610 40.489 1.00 96.81 601 LEU A C 1
ATOM 4896 O O . LEU A 1 601 ? -37.806 -1.571 41.245 1.00 96.81 601 LEU A O 1
ATOM 4900 N N . GLU A 1 602 ? -38.681 -0.230 39.677 1.00 96.00 602 GLU A N 1
ATOM 4901 C CA . GLU A 1 602 ? -39.950 -0.954 39.564 1.00 96.00 602 GLU A CA 1
ATOM 4902 C C . GLU A 1 602 ? -39.717 -2.396 39.093 1.00 96.00 602 GLU A C 1
ATOM 4904 O O . GLU A 1 602 ? -40.183 -3.341 39.732 1.00 96.00 602 GLU A O 1
ATOM 4909 N N . SER A 1 603 ? -38.915 -2.573 38.037 1.00 95.06 603 SER A N 1
ATOM 4910 C CA . SER A 1 603 ? -38.503 -3.888 37.528 1.00 95.06 603 SER A CA 1
ATOM 4911 C C . SER A 1 603 ? -37.761 -4.716 38.588 1.00 95.06 603 SER A C 1
ATOM 4913 O O . SER A 1 603 ? -38.045 -5.902 38.798 1.00 95.06 603 SER A O 1
ATOM 4915 N N . TYR A 1 604 ? -36.846 -4.075 39.322 1.00 95.06 604 TYR A N 1
ATOM 4916 C CA . TYR A 1 604 ? -36.118 -4.691 40.424 1.00 95.06 604 TYR A CA 1
ATOM 4917 C C . TYR A 1 604 ? -37.060 -5.167 41.534 1.00 95.06 604 TYR A C 1
ATOM 4919 O O . TYR A 1 604 ? -36.980 -6.325 41.933 1.00 95.06 604 TYR A O 1
ATOM 4927 N N . LEU A 1 605 ? -37.965 -4.312 42.018 1.00 93.94 605 LEU A N 1
ATOM 4928 C CA . LEU A 1 605 ? -38.887 -4.634 43.111 1.00 93.94 605 LEU A CA 1
ATOM 4929 C C . LEU A 1 605 ? -39.892 -5.724 42.728 1.00 93.94 605 LEU A C 1
ATOM 4931 O O . LEU A 1 605 ? -40.263 -6.529 43.582 1.00 93.94 605 LEU A O 1
ATOM 4935 N N . ALA A 1 606 ? -40.296 -5.782 41.456 1.00 93.44 606 ALA A N 1
ATOM 4936 C CA . ALA A 1 606 ? -41.133 -6.860 40.937 1.00 93.44 606 ALA A CA 1
ATOM 4937 C C . ALA A 1 606 ? -40.412 -8.221 40.975 1.00 93.44 606 ALA A C 1
ATOM 4939 O O . ALA A 1 606 ? -41.041 -9.250 41.213 1.00 93.44 606 ALA A O 1
ATOM 4940 N N . THR A 1 607 ? -39.092 -8.221 40.771 1.00 92.88 607 THR A N 1
ATOM 4941 C CA . THR A 1 607 ? -38.261 -9.435 40.737 1.00 92.88 607 THR A CA 1
ATOM 4942 C C . THR A 1 607 ? -37.762 -9.842 42.129 1.00 92.88 607 THR A C 1
ATOM 4944 O O . THR A 1 607 ? -37.725 -11.025 42.465 1.00 92.88 607 THR A O 1
ATOM 4947 N N . TYR A 1 608 ? -37.388 -8.864 42.955 1.00 90.56 608 TYR A N 1
ATOM 4948 C CA . TYR A 1 608 ? -36.740 -9.037 44.254 1.00 90.56 608 TYR A CA 1
ATOM 4949 C C . TYR A 1 608 ? -37.485 -8.254 45.349 1.00 90.56 608 TYR A C 1
ATOM 4951 O O . TYR A 1 608 ? -36.981 -7.238 45.844 1.00 90.56 608 TYR A O 1
ATOM 4959 N N . PRO A 1 609 ? -38.681 -8.705 45.766 1.00 85.69 609 PRO A N 1
ATOM 4960 C CA . PRO A 1 609 ? -39.439 -8.026 46.807 1.00 85.69 609 PRO A CA 1
ATOM 4961 C C . PRO A 1 609 ? -38.671 -8.060 48.135 1.00 85.69 609 PRO A C 1
ATOM 4963 O O . PRO A 1 609 ? -38.417 -9.122 48.704 1.00 85.69 609 PRO A O 1
ATOM 4966 N N . SER A 1 610 ? -38.303 -6.887 48.652 1.00 84.81 610 SER A N 1
ATOM 4967 C CA . SER A 1 610 ? -37.568 -6.755 49.911 1.00 84.81 610 SER A CA 1
ATOM 4968 C C . SER A 1 610 ? -38.048 -5.548 50.704 1.00 84.81 610 SER A C 1
ATOM 4970 O O . SER A 1 610 ? -38.087 -4.433 50.194 1.00 84.81 610 SER A O 1
ATOM 4972 N N . LYS A 1 611 ? -38.353 -5.759 51.989 1.00 87.00 611 LYS A N 1
ATOM 4973 C CA . LYS A 1 611 ? -38.673 -4.672 52.932 1.00 87.00 611 LYS A CA 1
ATOM 4974 C C . LYS A 1 611 ? -37.425 -3.959 53.474 1.00 87.00 611 LYS A C 1
ATOM 4976 O O . LYS A 1 611 ? -37.560 -2.941 54.142 1.00 87.00 611 LYS A O 1
ATOM 4981 N N . ARG A 1 612 ? -36.227 -4.494 53.200 1.00 90.19 612 ARG A N 1
ATOM 4982 C CA . ARG A 1 612 ? -34.933 -3.965 53.675 1.00 90.19 612 ARG A CA 1
ATOM 4983 C C . ARG A 1 612 ? -34.346 -2.880 52.770 1.00 90.19 612 ARG A C 1
ATOM 4985 O O . ARG A 1 612 ? -33.333 -2.279 53.111 1.00 90.19 612 ARG A O 1
ATOM 4992 N N . ILE A 1 613 ? -34.941 -2.674 51.596 1.00 92.69 613 ILE A N 1
ATOM 4993 C CA . ILE A 1 613 ? -34.435 -1.773 50.563 1.00 92.69 613 ILE A CA 1
ATOM 4994 C C . ILE A 1 613 ? -35.417 -0.619 50.396 1.00 92.69 613 ILE A C 1
ATOM 4996 O O . ILE A 1 613 ? -36.587 -0.833 50.089 1.00 92.69 613 ILE A O 1
ATOM 5000 N N . GLN A 1 614 ? -34.925 0.603 50.575 1.00 92.31 614 GLN A N 1
ATOM 5001 C CA . GLN A 1 614 ? -35.665 1.832 50.309 1.00 92.31 614 GLN A CA 1
ATOM 5002 C C . GLN A 1 614 ? -34.850 2.684 49.343 1.00 92.31 614 GLN A C 1
ATOM 5004 O O . GLN A 1 614 ? -33.792 3.181 49.713 1.00 92.31 614 GLN A O 1
ATOM 5009 N N . ILE A 1 615 ? -35.317 2.846 48.106 1.00 94.62 615 ILE A N 1
ATOM 5010 C CA . ILE A 1 615 ? -34.612 3.625 47.080 1.00 94.62 615 ILE A CA 1
ATOM 5011 C C . ILE A 1 615 ? -35.569 4.661 46.504 1.00 94.62 615 ILE A C 1
ATOM 5013 O O . ILE A 1 615 ? -36.737 4.363 46.261 1.00 94.62 615 ILE A O 1
ATOM 5017 N N . SER A 1 616 ? -35.079 5.879 46.279 1.00 93.94 616 SER A N 1
ATOM 5018 C CA . SER A 1 616 ? -35.825 6.921 45.570 1.00 93.94 616 SER A CA 1
ATOM 5019 C C . SER A 1 616 ? -34.918 7.698 44.621 1.00 93.94 616 SER A C 1
ATOM 5021 O O . SER A 1 616 ? -33.747 7.920 44.928 1.00 93.94 616 SER A O 1
ATOM 5023 N N . PHE A 1 617 ? -35.464 8.097 43.470 1.00 95.94 617 PHE A N 1
ATOM 5024 C CA . PHE A 1 617 ? -34.746 8.838 42.434 1.00 95.94 617 PHE A CA 1
ATOM 5025 C C . PHE A 1 617 ? -35.384 10.202 42.193 1.00 95.94 617 PHE A C 1
ATOM 5027 O O . PHE A 1 617 ? -36.597 10.285 41.961 1.00 95.94 617 PHE A O 1
ATOM 5034 N N . HIS A 1 618 ? -34.567 11.254 42.196 1.00 93.69 618 HIS A N 1
ATOM 5035 C CA . HIS A 1 618 ? -35.028 12.638 42.078 1.00 93.69 618 HIS A CA 1
ATOM 5036 C C . HIS A 1 618 ? -34.232 13.415 41.028 1.00 93.69 618 HIS A C 1
ATOM 5038 O O . HIS A 1 618 ? -33.050 13.158 40.800 1.00 93.69 618 HIS A O 1
ATOM 5044 N N . LEU A 1 619 ? -34.896 14.384 40.400 1.00 94.69 619 LEU A N 1
ATOM 5045 C CA . LEU A 1 619 ? -34.273 15.311 39.460 1.00 94.69 619 LEU A CA 1
ATOM 5046 C C . LEU A 1 619 ? -33.559 16.414 40.244 1.00 94.69 619 LEU A C 1
ATOM 5048 O O . LEU A 1 619 ? -34.214 17.157 40.974 1.00 94.69 619 LEU A O 1
ATOM 5052 N N . ALA A 1 620 ? -32.239 16.520 40.103 1.00 92.56 620 ALA A N 1
ATOM 5053 C CA . ALA A 1 620 ? -31.466 17.555 40.780 1.00 92.56 620 ALA A CA 1
ATOM 5054 C C . ALA A 1 620 ? -30.124 17.840 40.088 1.00 92.56 620 ALA A C 1
ATOM 5056 O O . ALA A 1 620 ? -29.548 16.974 39.430 1.00 92.56 620 ALA A O 1
ATOM 5057 N N . ASP A 1 621 ? -29.607 19.055 40.277 1.00 92.75 621 ASP A N 1
ATOM 5058 C CA . ASP A 1 621 ? -28.300 19.474 39.769 1.00 92.75 621 ASP A CA 1
ATOM 5059 C C . ASP A 1 621 ? -27.257 19.481 40.899 1.00 92.75 621 ASP A C 1
ATOM 5061 O O . ASP A 1 621 ? -27.422 20.151 41.917 1.00 92.75 621 ASP A O 1
ATOM 5065 N N . VAL A 1 622 ? -26.148 18.763 40.703 1.00 91.69 622 VAL A N 1
ATOM 5066 C CA . VAL A 1 622 ? -25.009 18.720 41.639 1.00 91.69 622 VAL A CA 1
ATOM 5067 C C . VAL A 1 622 ? -24.357 20.098 41.818 1.00 91.69 622 VAL A C 1
ATOM 5069 O O . VAL A 1 622 ? -23.734 20.371 42.846 1.00 91.69 622 VAL A O 1
ATOM 5072 N N . PHE A 1 623 ? -24.503 20.987 40.836 1.00 92.31 623 PHE A N 1
ATOM 5073 C CA . PHE A 1 623 ? -24.000 22.355 40.901 1.00 92.31 623 PHE A CA 1
ATOM 5074 C C . PHE A 1 623 ? -24.906 23.294 41.717 1.00 92.31 623 PHE A C 1
ATOM 5076 O O . PHE A 1 623 ? -24.492 24.419 42.007 1.00 92.31 623 PHE A O 1
ATOM 5083 N N . ASP A 1 624 ? -26.104 22.861 42.129 1.00 90.06 624 ASP A N 1
ATOM 5084 C CA . ASP A 1 624 ? -26.969 23.655 43.000 1.00 90.06 624 ASP A CA 1
ATOM 5085 C C . ASP A 1 624 ? -26.514 23.566 44.466 1.00 90.06 624 ASP A C 1
ATOM 5087 O O . ASP A 1 624 ? -26.558 22.518 45.111 1.00 90.06 624 ASP A O 1
ATOM 5091 N N . SER A 1 625 ? -26.139 24.708 45.040 1.00 83.19 625 SER A N 1
ATOM 5092 C CA . SER A 1 625 ? -25.765 24.815 46.459 1.00 83.19 625 SER A CA 1
ATOM 5093 C C . SER A 1 625 ? -26.921 24.515 47.425 1.00 83.19 625 SER A C 1
ATOM 5095 O O . SER A 1 625 ? -26.693 24.267 48.611 1.00 83.19 625 SER A O 1
ATOM 5097 N N . LYS A 1 626 ? -28.172 24.521 46.946 1.00 81.06 626 LYS A N 1
ATOM 5098 C CA . LYS A 1 626 ? -29.360 24.163 47.733 1.00 81.06 626 LYS A CA 1
ATOM 5099 C C . LYS A 1 626 ? -29.720 22.680 47.651 1.00 81.06 626 LYS A C 1
ATOM 5101 O O . LYS A 1 626 ? -30.674 22.289 48.326 1.00 81.06 626 LYS A O 1
ATOM 5106 N N . LEU A 1 627 ? -28.953 21.857 46.926 1.00 80.88 627 LEU A N 1
ATOM 5107 C CA . LEU A 1 627 ? -29.205 20.424 46.734 1.00 80.88 627 LEU A CA 1
ATOM 5108 C C . LEU A 1 627 ? -29.569 19.714 48.048 1.00 80.88 627 LEU A C 1
ATOM 5110 O O . LEU A 1 627 ? -30.655 19.152 48.169 1.00 80.88 627 LEU A O 1
ATOM 5114 N N . CYS A 1 628 ? -28.732 19.843 49.081 1.00 74.62 628 CYS A N 1
ATOM 5115 C CA . CYS A 1 628 ? -28.963 19.199 50.380 1.00 74.62 628 CYS A CA 1
ATOM 5116 C C . CYS A 1 628 ? -30.277 19.601 51.064 1.00 74.62 628 CYS A C 1
ATOM 5118 O O . CYS A 1 628 ? -30.896 18.778 51.734 1.00 74.62 628 CYS A O 1
ATOM 5120 N N . LYS A 1 629 ? -30.712 20.857 50.894 1.00 69.69 629 LYS A N 1
ATOM 5121 C CA . LYS A 1 629 ? -31.977 21.361 51.453 1.00 69.69 629 LYS A CA 1
ATOM 5122 C C . LYS A 1 629 ? -33.177 20.911 50.624 1.00 69.69 629 LYS A C 1
ATOM 5124 O O . LYS A 1 629 ? -34.241 20.672 51.178 1.00 69.69 629 LYS A O 1
ATOM 5129 N N . SER A 1 630 ? -33.001 20.809 49.307 1.00 60.88 630 SER A N 1
ATOM 5130 C CA . SER A 1 630 ? -34.079 20.518 48.360 1.00 60.88 630 SER A CA 1
ATOM 5131 C C . SER A 1 630 ? -34.603 19.084 48.428 1.00 60.88 630 SER A C 1
ATOM 5133 O O . SER A 1 630 ? -35.745 18.864 48.037 1.00 60.88 630 SER A O 1
ATOM 5135 N N . VAL A 1 631 ? -33.821 18.129 48.955 1.00 60.50 631 VAL A N 1
ATOM 5136 C CA . VAL A 1 631 ? -34.212 16.708 48.932 1.00 60.50 631 VAL A CA 1
ATOM 5137 C C . VAL A 1 631 ? -34.371 16.034 50.297 1.00 60.50 631 VAL A C 1
ATOM 5139 O O . VAL A 1 631 ? -34.372 14.810 50.382 1.00 60.50 631 VAL A O 1
ATOM 5142 N N . ASN A 1 632 ? -34.520 16.817 51.370 1.00 61.06 632 ASN A N 1
ATOM 5143 C CA . ASN A 1 632 ? -34.719 16.321 52.741 1.00 61.06 632 ASN A CA 1
ATOM 5144 C C . ASN A 1 632 ? -33.810 15.120 53.094 1.00 61.06 632 ASN A C 1
ATOM 5146 O O . ASN A 1 632 ? -34.251 14.084 53.585 1.00 61.06 632 ASN A O 1
ATOM 5150 N N . ILE A 1 633 ? -32.518 15.248 52.768 1.00 59.47 633 ILE A N 1
ATOM 5151 C CA . ILE A 1 633 ? -31.511 14.181 52.909 1.00 59.47 633 ILE A CA 1
ATOM 5152 C C . ILE A 1 633 ? -31.187 13.912 54.397 1.00 59.47 633 ILE A C 1
ATOM 5154 O O . ILE A 1 633 ? -30.617 12.880 54.748 1.00 59.47 633 ILE A O 1
ATOM 5158 N N . GLN A 1 634 ? -31.588 14.822 55.289 1.00 53.06 634 GLN A N 1
ATOM 5159 C CA . GLN A 1 634 ? -31.597 14.608 56.733 1.00 53.06 634 GLN A CA 1
ATOM 5160 C C . GLN A 1 634 ? -32.846 13.788 57.066 1.00 53.06 634 GLN A C 1
ATOM 5162 O O . GLN A 1 634 ? -33.951 14.313 57.019 1.00 53.06 634 GLN A O 1
ATOM 5167 N N . GLY A 1 635 ? -32.689 12.487 57.322 1.00 46.84 635 GLY A N 1
ATOM 5168 C CA . GLY A 1 635 ? -33.820 11.628 57.669 1.00 46.84 635 GLY A CA 1
ATOM 5169 C C . GLY A 1 635 ? -34.640 12.208 58.826 1.00 46.84 635 GLY A C 1
ATOM 5170 O O . GLY A 1 635 ? -34.074 12.758 59.769 1.00 46.84 635 GLY A O 1
ATOM 5171 N N . ASP A 1 636 ? -35.964 12.030 58.782 1.00 41.91 636 ASP A N 1
ATOM 5172 C CA . ASP A 1 636 ? -36.898 12.431 59.852 1.00 41.91 636 ASP A CA 1
ATOM 5173 C C . ASP A 1 636 ? -36.556 11.804 61.232 1.00 41.91 636 ASP A C 1
ATOM 5175 O O . ASP A 1 636 ? -37.127 12.178 62.251 1.00 41.91 636 ASP A O 1
ATOM 5179 N N . ASP A 1 637 ? -35.612 10.853 61.272 1.00 51.22 637 ASP A N 1
ATOM 5180 C CA . ASP A 1 637 ? -35.107 10.125 62.441 1.00 51.22 637 ASP A CA 1
ATOM 5181 C C . ASP A 1 637 ? -33.736 10.621 62.962 1.00 51.22 637 ASP A C 1
ATOM 5183 O O . ASP A 1 637 ? -33.187 10.036 63.897 1.00 51.22 637 ASP A O 1
ATOM 5187 N N . GLY A 1 638 ? -33.147 11.665 62.364 1.00 50.59 638 GLY A N 1
ATOM 5188 C CA . GLY A 1 638 ? -31.813 12.163 62.731 1.00 50.59 638 GLY A CA 1
ATOM 5189 C C . GLY A 1 638 ? -30.652 11.253 62.300 1.00 50.59 638 GLY A C 1
ATOM 5190 O O . GLY A 1 638 ? -29.505 11.497 62.685 1.00 50.59 638 GLY A O 1
ATOM 5191 N N . THR A 1 639 ? -30.904 10.214 61.491 1.00 54.94 639 THR A N 1
ATOM 5192 C CA . THR A 1 639 ? -29.845 9.341 60.967 1.00 54.94 639 THR A CA 1
ATOM 5193 C C . THR A 1 639 ? -29.239 9.953 59.699 1.00 54.94 639 THR A C 1
ATOM 5195 O O . THR A 1 639 ? -29.820 9.904 58.620 1.00 54.94 639 THR A O 1
ATOM 5198 N N . GLY A 1 640 ? -28.077 10.604 59.837 1.00 71.62 640 GLY A N 1
ATOM 5199 C CA . GLY A 1 640 ? -27.347 11.237 58.725 1.00 71.62 640 GLY A CA 1
ATOM 5200 C C . GLY A 1 640 ? -26.933 10.272 57.598 1.00 71.62 640 GLY A C 1
ATOM 5201 O O . GLY A 1 640 ? -27.184 9.066 57.659 1.00 71.62 640 GLY A O 1
ATOM 5202 N N . ILE A 1 641 ? -26.283 10.799 56.555 1.00 86.81 641 ILE A N 1
ATOM 5203 C CA . ILE A 1 641 ? -25.797 10.000 55.418 1.00 86.81 641 ILE A CA 1
ATOM 5204 C C . ILE A 1 641 ? -24.480 9.316 55.767 1.00 86.81 641 ILE A C 1
ATOM 5206 O O . ILE A 1 641 ? -23.546 9.942 56.262 1.00 86.81 641 ILE A O 1
ATOM 5210 N N . ASP A 1 642 ? -24.389 8.020 55.483 1.00 89.62 642 ASP A N 1
ATOM 5211 C CA . ASP A 1 642 ? -23.175 7.249 55.729 1.00 89.62 642 ASP A CA 1
ATOM 5212 C C . ASP A 1 642 ? -22.211 7.355 54.546 1.00 89.62 642 ASP A C 1
ATOM 5214 O O . ASP A 1 642 ? -21.019 7.601 54.737 1.00 89.62 642 ASP A O 1
ATOM 5218 N N . LEU A 1 643 ? -22.727 7.205 53.324 1.00 92.25 643 LEU A N 1
ATOM 5219 C CA . LEU A 1 643 ? -21.913 7.063 52.124 1.00 92.25 643 LEU A CA 1
ATOM 5220 C C . LEU A 1 643 ? -22.450 7.888 50.956 1.00 92.25 643 LEU A C 1
ATOM 5222 O O . LEU A 1 643 ? -23.636 7.824 50.638 1.00 92.25 643 LEU A O 1
ATOM 5226 N N . VAL A 1 644 ? -21.556 8.603 50.275 1.00 95.06 644 VAL A N 1
ATOM 5227 C CA . VAL A 1 644 ? -21.856 9.259 48.996 1.00 95.06 644 VAL A CA 1
ATOM 5228 C C . VAL A 1 644 ? -21.135 8.536 47.861 1.00 95.06 644 VAL A C 1
ATOM 5230 O O . VAL A 1 644 ? -19.913 8.417 47.875 1.00 95.06 644 VAL A O 1
ATOM 5233 N N . THR A 1 645 ? -21.870 8.075 46.859 1.00 97.25 645 THR A N 1
ATOM 5234 C CA . THR A 1 645 ? -21.323 7.495 45.630 1.00 97.25 645 THR A CA 1
ATOM 5235 C C . THR A 1 645 ? -21.572 8.418 44.444 1.00 97.25 645 THR A C 1
ATOM 5237 O O . THR A 1 645 ? -22.516 9.209 44.443 1.00 97.25 645 THR A O 1
ATOM 5240 N N . SER A 1 646 ? -20.701 8.373 43.438 1.00 97.12 646 SER A N 1
ATOM 5241 C CA . SER A 1 646 ? -20.963 9.047 42.165 1.00 97.12 646 SER A CA 1
ATOM 5242 C C . SER A 1 646 ? -20.105 8.471 41.046 1.00 97.12 646 SER A C 1
ATOM 5244 O O . SER A 1 646 ? -18.898 8.293 41.220 1.00 97.12 646 SER A O 1
ATOM 5246 N N . ASN A 1 647 ? -20.708 8.258 39.876 1.00 96.81 647 ASN A N 1
ATOM 5247 C CA . ASN A 1 647 ? -19.983 8.157 38.610 1.00 96.81 647 ASN A CA 1
ATOM 5248 C C . ASN A 1 647 ? -20.261 9.415 37.765 1.00 96.81 647 ASN A C 1
ATOM 5250 O O . ASN A 1 647 ? -21.157 9.406 36.917 1.00 96.81 647 ASN A O 1
ATOM 5254 N N . PRO A 1 648 ? -19.563 10.535 38.033 1.00 95.88 648 PRO A N 1
ATOM 5255 C CA . PRO A 1 648 ? -19.819 11.785 37.336 1.00 95.88 648 PRO A CA 1
ATOM 5256 C C . PRO A 1 648 ? -19.204 11.781 35.927 1.00 95.88 648 PRO A C 1
ATOM 5258 O O . PRO A 1 648 ? -18.260 11.040 35.652 1.00 95.88 648 PRO A O 1
ATOM 5261 N N . PRO A 1 649 ? -19.641 12.675 35.023 1.00 95.00 649 PRO A N 1
ATOM 5262 C CA . PRO A 1 649 ? -18.965 12.855 33.744 1.00 95.00 649 PRO A CA 1
ATOM 5263 C C . PRO A 1 649 ? -17.516 13.321 33.966 1.00 95.00 649 PRO A C 1
ATOM 5265 O O . PRO A 1 649 ? -17.270 14.383 34.539 1.00 95.00 649 PRO A O 1
ATOM 5268 N N . TYR A 1 650 ? -16.544 12.539 33.493 1.00 92.44 650 TYR A N 1
ATOM 5269 C CA . TYR A 1 650 ? -15.123 12.755 33.796 1.00 92.44 650 TYR A CA 1
ATOM 5270 C C . TYR A 1 650 ? -14.229 12.958 32.566 1.00 92.44 650 TYR A C 1
ATOM 5272 O O . TYR A 1 650 ? -13.028 13.174 32.721 1.00 92.44 650 TYR A O 1
ATOM 5280 N N . ILE A 1 651 ? -14.752 12.871 31.339 1.00 93.31 651 ILE A N 1
ATOM 5281 C CA . ILE A 1 651 ? -13.929 12.943 30.123 1.00 93.31 651 ILE A CA 1
ATOM 5282 C C . ILE A 1 651 ? -13.722 14.411 29.716 1.00 93.31 651 ILE A C 1
ATOM 5284 O O . ILE A 1 651 ? -14.697 15.094 29.394 1.00 93.31 651 ILE A O 1
ATOM 5288 N N . PRO A 1 652 ? -12.476 14.914 29.628 1.00 92.81 652 PRO A N 1
ATOM 5289 C CA . PRO A 1 652 ? -12.216 16.249 29.107 1.00 92.81 652 PRO A CA 1
ATOM 5290 C C . PRO A 1 652 ? -12.719 16.405 27.668 1.00 92.81 652 PRO A C 1
ATOM 5292 O O . PRO A 1 652 ? -12.552 15.515 26.828 1.00 92.81 652 PRO A O 1
ATOM 5295 N N . LEU A 1 653 ? -13.261 17.581 27.336 1.00 92.06 653 LEU A N 1
ATOM 5296 C CA . LEU A 1 653 ? -13.807 17.875 26.003 1.00 92.06 653 LEU A CA 1
ATOM 5297 C C . LEU A 1 653 ? -12.804 17.597 24.866 1.00 92.06 653 LEU A C 1
ATOM 5299 O O . LEU A 1 653 ? -13.177 17.130 23.787 1.00 92.06 653 LEU A O 1
ATOM 5303 N N . GLU A 1 654 ? -11.523 17.864 25.102 1.00 90.38 654 GLU A N 1
ATOM 5304 C CA . GLU A 1 654 ? -10.472 17.628 24.112 1.00 90.38 654 GLU A CA 1
ATOM 5305 C C . GLU A 1 654 ? -10.214 16.136 23.869 1.00 90.38 654 GLU A C 1
ATOM 5307 O O . GLU A 1 654 ? -9.974 15.729 22.729 1.00 90.38 654 GLU A O 1
ATOM 5312 N N . ASP A 1 655 ? -10.349 15.296 24.893 1.00 90.00 655 ASP A N 1
ATOM 5313 C CA . ASP A 1 655 ? -10.234 13.841 24.763 1.00 90.00 655 ASP A CA 1
ATOM 5314 C C . ASP A 1 655 ? -11.485 13.225 24.129 1.00 90.00 655 ASP A C 1
ATOM 5316 O O . ASP A 1 655 ? -11.379 12.316 23.299 1.00 90.00 655 ASP A O 1
ATOM 5320 N N . TYR A 1 656 ? -12.659 13.800 24.401 1.00 90.94 656 TYR A N 1
ATOM 5321 C CA . TYR A 1 656 ? -13.903 13.453 23.716 1.00 90.94 656 TYR A CA 1
ATOM 5322 C C . TYR A 1 656 ? -13.822 13.707 22.198 1.00 90.94 656 TYR A C 1
ATOM 5324 O O . TYR A 1 656 ? -14.242 12.882 21.380 1.00 90.94 656 TYR A O 1
ATOM 5332 N N . LYS A 1 657 ? -13.216 14.823 21.769 1.00 88.50 657 LYS A N 1
ATOM 5333 C CA . LYS A 1 657 ? -13.027 15.129 20.336 1.00 88.50 657 LYS A CA 1
ATOM 5334 C C . LYS A 1 657 ? -12.013 14.197 19.660 1.00 88.50 657 LYS A C 1
ATOM 5336 O O . LYS A 1 657 ? -12.145 13.901 18.463 1.00 88.50 657 LYS A O 1
ATOM 5341 N N . LYS A 1 658 ? -11.009 13.702 20.391 1.00 85.12 658 LYS A N 1
ATOM 5342 C CA . LYS A 1 658 ? -9.999 12.774 19.857 1.00 85.12 658 LYS A CA 1
ATOM 5343 C C . LYS A 1 658 ? -10.643 11.445 19.456 1.00 85.12 658 LYS A C 1
ATOM 5345 O O . LYS A 1 658 ? -11.569 10.932 20.071 1.00 85.12 658 LYS A O 1
ATOM 5350 N N . SER A 1 659 ? -10.144 10.852 18.374 1.00 79.69 659 SER A N 1
ATOM 5351 C CA . SER A 1 659 ? -10.502 9.474 18.020 1.00 79.69 659 SER A CA 1
ATOM 5352 C C . SER A 1 659 ? -9.775 8.482 18.926 1.00 79.69 659 SER A C 1
ATOM 5354 O O . SER A 1 659 ? -8.639 8.761 19.297 1.00 79.69 659 SER A O 1
ATOM 5356 N N . LEU A 1 660 ? -10.321 7.277 19.098 1.00 74.69 660 LEU A N 1
ATOM 5357 C CA . LEU A 1 660 ? -9.664 6.152 19.787 1.00 74.69 660 LEU A CA 1
ATOM 5358 C C . LEU A 1 660 ? -8.178 5.924 19.414 1.00 74.69 660 LEU A C 1
ATOM 5360 O O . LEU A 1 660 ? -7.374 5.589 20.269 1.00 74.69 660 LEU A O 1
ATOM 5364 N N . TRP A 1 661 ? -7.770 6.163 18.157 1.00 64.50 661 TRP A N 1
ATOM 5365 C CA . TRP A 1 661 ? -6.357 6.059 17.731 1.00 64.50 661 TRP A CA 1
ATOM 5366 C C . TRP A 1 661 ? -5.412 7.072 18.416 1.00 64.50 661 TRP A C 1
ATOM 5368 O O . TRP A 1 661 ? -4.215 6.828 18.512 1.00 64.50 661 TRP A O 1
ATOM 5378 N N . ARG A 1 662 ? -5.938 8.204 18.887 1.00 68.81 662 ARG A N 1
ATOM 5379 C CA . ARG A 1 662 ? -5.206 9.254 19.610 1.00 68.81 662 ARG A CA 1
ATOM 5380 C C . ARG A 1 662 ? -5.513 9.217 21.112 1.00 68.81 662 ARG A C 1
ATOM 5382 O O . ARG A 1 662 ? -5.575 10.276 21.726 1.00 68.81 662 ARG A O 1
ATOM 5389 N N . ASN A 1 663 ? -5.779 8.031 21.662 1.00 75.12 663 ASN A N 1
ATOM 5390 C CA . ASN A 1 663 ? -6.216 7.832 23.050 1.00 75.12 663 ASN A CA 1
ATOM 5391 C C . ASN A 1 663 ? -7.498 8.612 23.416 1.00 75.12 663 ASN A C 1
ATOM 5393 O O . ASN A 1 663 ? -7.655 9.035 24.551 1.00 75.12 663 ASN A O 1
ATOM 5397 N N . GLY A 1 664 ? -8.392 8.837 22.445 1.00 82.88 664 GLY A N 1
ATOM 5398 C CA . GLY A 1 664 ? -9.705 9.456 22.674 1.00 82.88 664 GLY A CA 1
ATOM 5399 C C . GLY A 1 664 ? -10.842 8.439 22.783 1.00 82.88 664 GLY A C 1
ATOM 5400 O O . GLY A 1 664 ? -10.612 7.235 22.870 1.00 82.88 664 GLY A O 1
ATOM 5401 N N . VAL A 1 665 ? -12.085 8.912 22.697 1.00 85.69 665 VAL A N 1
ATOM 5402 C CA . VAL A 1 665 ? -13.285 8.084 22.918 1.00 85.69 665 VAL A CA 1
ATOM 5403 C C . VAL A 1 665 ? -13.660 7.243 21.682 1.00 85.69 665 VAL A C 1
ATOM 5405 O O . VAL A 1 665 ? -13.406 7.610 20.521 1.00 85.69 665 VAL A O 1
ATOM 5408 N N . GLU A 1 666 ? -14.265 6.072 21.912 1.00 87.56 666 GLU A N 1
ATOM 5409 C CA . GLU A 1 666 ? -14.762 5.204 20.845 1.00 87.56 666 GLU A CA 1
ATOM 5410 C C . GLU A 1 666 ? -15.806 5.920 19.969 1.00 87.56 666 GLU A C 1
ATOM 5412 O O . GLU A 1 666 ? -16.585 6.759 20.412 1.00 87.56 666 GLU A O 1
ATOM 5417 N N . LYS A 1 667 ? -15.835 5.591 18.673 1.00 88.44 667 LYS A N 1
ATOM 5418 C CA . LYS A 1 667 ? -16.807 6.167 17.740 1.00 88.44 667 LYS A CA 1
ATOM 5419 C C . LYS A 1 667 ? -18.262 5.821 18.093 1.00 88.44 667 LYS A C 1
ATOM 5421 O O . LYS A 1 667 ? -19.096 6.690 17.903 1.00 88.44 667 LYS A O 1
ATOM 5426 N N . SER A 1 668 ? -18.547 4.603 18.564 1.00 91.62 668 SER A N 1
ATOM 5427 C CA . SER A 1 668 ? -19.896 4.187 18.991 1.00 91.62 668 SER A CA 1
ATOM 5428 C C . SER A 1 668 ? -20.410 5.096 20.110 1.00 91.62 668 SER A C 1
ATOM 5430 O O . SER A 1 668 ? -21.434 5.750 19.952 1.00 91.62 668 SER A O 1
ATOM 5432 N N . VAL A 1 669 ? -19.619 5.223 21.179 1.00 91.25 669 VAL A N 1
ATOM 5433 C CA . VAL A 1 669 ? -19.916 6.058 22.352 1.00 91.25 669 VAL A CA 1
ATOM 5434 C C . VAL A 1 669 ? -20.203 7.507 21.943 1.00 91.25 669 VAL A C 1
ATOM 5436 O O . VAL A 1 669 ? -21.251 8.041 22.268 1.00 91.25 669 VAL A O 1
ATOM 5439 N N . ARG A 1 670 ? -19.339 8.124 21.123 1.00 90.56 670 ARG A N 1
ATOM 5440 C CA . ARG A 1 670 ? -19.517 9.525 20.678 1.00 90.56 670 ARG A CA 1
ATOM 5441 C C . ARG A 1 670 ? -20.733 9.781 19.788 1.00 90.56 670 ARG A C 1
ATOM 5443 O O . ARG A 1 670 ? -21.074 10.939 19.567 1.00 90.56 670 ARG A O 1
ATOM 5450 N N . LEU A 1 671 ? -21.286 8.740 19.168 1.00 91.44 671 LEU A N 1
ATOM 5451 C CA . LEU A 1 671 ? -22.434 8.870 18.273 1.00 91.44 671 LEU A CA 1
ATOM 5452 C C . LEU A 1 671 ? -23.765 8.672 18.994 1.00 91.44 671 LEU A C 1
ATOM 5454 O O . LEU A 1 671 ? -24.741 9.276 18.567 1.00 91.44 671 LEU A O 1
ATOM 5458 N N . TYR A 1 672 ? -23.798 7.820 20.020 1.00 94.75 672 TYR A N 1
ATOM 5459 C CA . TYR A 1 672 ? -25.051 7.312 20.584 1.00 94.75 672 TYR A CA 1
ATOM 5460 C C . TYR A 1 672 ? -25.208 7.547 22.087 1.00 94.75 672 TYR A C 1
ATOM 5462 O O . TYR A 1 672 ? -26.335 7.601 22.565 1.00 94.75 672 TYR A O 1
ATOM 5470 N N . GLU A 1 673 ? -24.118 7.678 22.844 1.00 94.94 673 GLU A N 1
ATOM 5471 C CA . GLU A 1 673 ? -24.207 7.932 24.284 1.00 94.94 673 GLU A CA 1
ATOM 5472 C C . GLU A 1 673 ? -24.224 9.444 24.566 1.00 94.94 673 GLU A C 1
ATOM 5474 O O . GLU A 1 673 ? -23.574 10.216 23.850 1.00 94.94 673 GLU A O 1
ATOM 5479 N N . PRO A 1 674 ? -24.980 9.902 25.581 1.00 95.56 674 PRO A N 1
ATOM 5480 C CA . PRO A 1 674 ? -25.199 11.324 25.824 1.00 95.56 674 PRO A CA 1
ATOM 5481 C C . PRO A 1 674 ? -23.903 12.027 26.234 1.00 95.56 674 PRO A C 1
ATOM 5483 O O . PRO A 1 674 ? -23.252 11.653 27.209 1.00 95.56 674 PRO A O 1
ATOM 5486 N N . SER A 1 675 ? -23.559 13.121 25.549 1.00 94.25 675 SER A N 1
ATOM 5487 C CA . SER A 1 675 ? -22.380 13.925 25.898 1.00 94.25 675 SER A CA 1
ATOM 5488 C C . SER A 1 675 ? -22.446 14.489 27.319 1.00 94.25 675 SER A C 1
ATOM 5490 O O . SER A 1 675 ? -21.401 14.676 27.932 1.00 94.25 675 SER A O 1
ATOM 5492 N N . LEU A 1 676 ? -23.656 14.719 27.842 1.00 94.19 676 LEU A N 1
ATOM 5493 C CA . LEU A 1 676 ? -23.904 15.181 29.210 1.00 94.19 676 LEU A CA 1
ATOM 5494 C C . LEU A 1 676 ? -23.374 14.204 30.273 1.00 94.19 676 LEU A C 1
ATOM 5496 O O . LEU A 1 676 ? -22.859 14.651 31.288 1.00 94.19 676 LEU A O 1
ATOM 5500 N N . ALA A 1 677 ? -23.440 12.893 30.018 1.00 93.88 677 ALA A N 1
ATOM 5501 C CA . ALA A 1 677 ? -22.952 11.867 30.945 1.00 93.88 677 ALA A CA 1
ATOM 5502 C C . ALA A 1 677 ? -21.473 11.500 30.727 1.00 93.88 677 ALA A C 1
ATOM 5504 O O . ALA A 1 677 ? -20.920 10.682 31.452 1.00 93.88 677 ALA A O 1
ATOM 5505 N N . LEU A 1 678 ? -20.825 12.074 29.709 1.00 93.88 678 LEU A N 1
ATOM 5506 C CA . LEU A 1 678 ? -19.442 11.755 29.350 1.00 93.88 678 LEU A CA 1
ATOM 5507 C C . LEU A 1 678 ? -18.497 12.918 29.640 1.00 93.88 678 LEU A C 1
ATOM 5509 O O . LEU A 1 678 ? -17.408 12.713 30.173 1.00 93.88 678 LEU A O 1
ATOM 5513 N N . ILE A 1 679 ? -18.881 14.132 29.240 1.00 94.44 679 ILE A N 1
ATOM 5514 C CA . ILE A 1 679 ? -17.984 15.285 29.208 1.00 94.44 679 ILE A CA 1
ATOM 5515 C C . ILE A 1 679 ? -18.023 16.015 30.543 1.00 94.44 679 ILE A C 1
ATOM 5517 O O . ILE A 1 679 ? -19.045 16.591 30.905 1.00 94.44 679 ILE A O 1
ATOM 5521 N N . GLY A 1 680 ? -16.883 16.080 31.224 1.00 90.50 680 GLY A N 1
ATOM 5522 C CA . GLY A 1 680 ? -16.768 16.847 32.456 1.00 90.50 680 GLY A CA 1
ATOM 5523 C C . GLY A 1 680 ? -15.347 17.272 32.783 1.00 90.50 680 GLY A C 1
ATOM 5524 O O . GLY A 1 680 ? -14.399 17.054 32.025 1.00 90.50 680 GLY A O 1
ATOM 5525 N N . ASN A 1 681 ? -15.225 17.988 33.894 1.00 89.38 681 ASN A N 1
ATOM 5526 C CA . ASN A 1 681 ? -13.980 18.570 34.379 1.00 89.38 681 ASN A CA 1
ATOM 5527 C C . ASN A 1 681 ? -13.960 18.549 35.911 1.00 89.38 681 ASN A C 1
ATOM 5529 O O . ASN A 1 681 ? -14.949 18.197 36.550 1.00 89.38 681 ASN A O 1
ATOM 5533 N N . ASN A 1 682 ? -12.855 19.003 36.501 1.00 91.94 682 ASN A N 1
ATOM 5534 C CA . ASN A 1 682 ? -12.653 18.940 37.948 1.00 91.94 682 ASN A CA 1
ATOM 5535 C C . ASN A 1 682 ? -13.709 19.696 38.782 1.00 91.94 682 ASN A C 1
ATOM 5537 O O . ASN A 1 682 ? -13.848 19.416 39.971 1.00 91.94 682 ASN A O 1
ATOM 5541 N N . LYS A 1 683 ? -14.501 20.599 38.179 1.00 92.44 683 LYS A N 1
ATOM 5542 C CA . LYS A 1 683 ? -15.586 21.299 38.881 1.00 92.44 683 LYS A CA 1
ATOM 5543 C C . LYS A 1 683 ? -16.684 20.354 39.361 1.00 92.44 683 LYS A C 1
ATOM 5545 O O . LYS A 1 683 ? -17.315 20.663 40.364 1.00 92.44 683 LYS A O 1
ATOM 5550 N N . VAL A 1 684 ? -16.935 19.232 38.680 1.00 93.81 684 VAL A N 1
ATOM 5551 C CA . VAL A 1 684 ? -17.971 18.293 39.144 1.00 93.81 684 VAL A CA 1
ATOM 5552 C C . VAL A 1 684 ? -17.604 17.733 40.518 1.00 93.81 684 VAL A C 1
ATOM 5554 O O . VAL A 1 684 ? -18.414 17.785 41.435 1.00 93.81 684 VAL A O 1
ATOM 5557 N N . TYR A 1 685 ? -16.342 17.342 40.710 1.00 95.62 685 TYR A N 1
ATOM 5558 C CA . TYR A 1 685 ? -15.861 16.822 41.987 1.00 95.62 685 TYR A CA 1
ATOM 5559 C C . TYR A 1 685 ? -15.844 17.881 43.092 1.00 95.62 685 TYR A C 1
ATOM 5561 O O . TYR A 1 685 ? -16.231 17.584 44.218 1.00 95.62 685 TYR A O 1
ATOM 5569 N N . SER A 1 686 ? -15.460 19.129 42.791 1.00 93.69 686 SER A N 1
ATOM 5570 C CA . SER A 1 686 ? -15.517 20.195 43.803 1.00 93.69 686 SER A CA 1
ATOM 5571 C C . SER A 1 686 ? -16.951 20.469 44.266 1.00 93.69 686 SER A C 1
ATOM 5573 O O . SER A 1 686 ? -17.166 20.695 45.453 1.00 93.69 686 SER A O 1
ATOM 5575 N N . ASN A 1 687 ? -17.933 20.406 43.359 1.00 93.81 687 ASN A N 1
ATOM 5576 C CA . ASN A 1 687 ? -19.346 20.583 43.704 1.00 93.81 687 ASN A CA 1
ATOM 5577 C C . ASN A 1 687 ? -19.919 19.364 44.439 1.00 93.81 687 ASN A C 1
ATOM 5579 O O . ASN A 1 687 ? -20.645 19.548 45.409 1.00 93.81 687 ASN A O 1
ATOM 5583 N N . LEU A 1 688 ? -19.531 18.136 44.072 1.00 94.12 688 LEU A N 1
ATOM 5584 C CA . LEU A 1 688 ? -19.867 16.939 44.854 1.00 94.12 688 LEU A CA 1
ATOM 5585 C C . LEU A 1 688 ? -19.385 17.070 46.306 1.00 94.12 688 LEU A C 1
ATOM 5587 O O . LEU A 1 688 ? -20.111 16.736 47.236 1.00 94.12 688 LEU A O 1
ATOM 5591 N N . ILE A 1 689 ? -18.185 17.608 46.527 1.00 93.25 689 ILE A N 1
ATOM 5592 C CA . ILE A 1 689 ? -17.661 17.811 47.882 1.00 93.25 689 ILE A CA 1
ATOM 5593 C C . ILE A 1 689 ? -18.432 18.921 48.615 1.00 93.25 689 ILE A C 1
ATOM 5595 O O . ILE A 1 689 ? -18.944 18.700 49.714 1.00 93.25 689 ILE A O 1
ATOM 5599 N N . GLN A 1 690 ? -18.520 20.111 48.011 1.00 91.50 690 GLN A N 1
ATOM 5600 C CA . GLN A 1 690 ? -19.033 21.323 48.661 1.00 91.50 690 GLN A CA 1
ATOM 5601 C C . GLN A 1 690 ? -20.552 21.332 48.833 1.00 91.50 690 GLN A C 1
ATOM 5603 O O . GLN A 1 690 ? -21.037 21.812 49.854 1.00 91.50 690 GLN A O 1
ATOM 5608 N N . ASN A 1 691 ? -21.292 20.805 47.857 1.00 90.38 691 ASN A N 1
ATOM 5609 C CA . ASN A 1 691 ? -22.753 20.853 47.843 1.00 90.38 691 ASN A CA 1
ATOM 5610 C C . ASN A 1 691 ? -23.390 19.562 48.355 1.00 90.38 691 ASN A C 1
ATOM 5612 O O . ASN A 1 691 ? -24.593 19.573 48.604 1.00 90.38 691 ASN A O 1
ATOM 5616 N N . LEU A 1 692 ? -22.624 18.469 48.498 1.00 89.25 692 LEU A N 1
ATOM 5617 C CA . LEU A 1 692 ? -23.158 17.172 48.912 1.00 89.25 692 LEU A CA 1
ATOM 5618 C C . LEU A 1 692 ? -22.382 16.536 50.072 1.00 89.25 692 LEU A C 1
ATOM 5620 O O . LEU A 1 692 ? -22.928 16.482 51.165 1.00 89.25 692 LEU A O 1
ATOM 5624 N N . VAL A 1 693 ? -21.127 16.106 49.895 1.00 90.62 693 VAL A N 1
ATOM 5625 C CA . VAL A 1 693 ? -20.373 15.352 50.929 1.00 90.62 693 VAL A CA 1
ATOM 5626 C C . VAL A 1 693 ? -20.311 16.091 52.267 1.00 90.62 693 VAL A C 1
ATOM 5628 O O . VAL A 1 693 ? -20.637 15.512 53.305 1.00 90.62 693 VAL A O 1
ATOM 5631 N N . VAL A 1 694 ? -19.899 17.364 52.254 1.00 88.06 694 VAL A N 1
ATOM 5632 C CA . VAL A 1 694 ? -19.745 18.156 53.483 1.00 88.06 694 VAL A CA 1
ATOM 5633 C C . VAL A 1 694 ? -21.104 18.511 54.102 1.00 88.06 694 VAL A C 1
ATOM 5635 O O . VAL A 1 694 ? -21.276 18.248 55.293 1.00 88.06 694 VAL A O 1
ATOM 5638 N N . PRO A 1 695 ? -22.096 19.053 53.360 1.00 86.56 695 PRO A N 1
ATOM 5639 C CA . PRO A 1 695 ? -23.344 19.490 53.986 1.00 86.56 695 PRO A CA 1
ATOM 5640 C C . PRO A 1 695 ? -24.258 18.352 54.465 1.00 86.56 695 PRO A C 1
ATOM 5642 O O . PRO A 1 695 ? -25.009 18.566 55.415 1.00 86.56 695 PRO A O 1
ATOM 5645 N N . VAL A 1 696 ? -24.200 17.152 53.865 1.00 84.12 696 VAL A N 1
ATOM 5646 C CA . VAL A 1 696 ? -24.952 15.981 54.375 1.00 84.12 696 VAL A CA 1
ATOM 5647 C C . VAL A 1 696 ? -24.268 15.292 55.558 1.00 84.12 696 VAL A C 1
ATOM 5649 O O . VAL A 1 696 ? -24.836 14.363 56.131 1.00 84.12 696 VAL A O 1
ATOM 5652 N N . GLY A 1 697 ? -23.051 15.718 55.915 1.00 83.44 697 GLY A N 1
ATOM 5653 C CA . GLY A 1 697 ? -22.265 15.095 56.978 1.00 83.44 697 GLY A CA 1
ATOM 5654 C C . GLY A 1 697 ? -21.862 13.654 56.660 1.00 83.44 697 GLY A C 1
ATOM 5655 O O . GLY A 1 697 ? -21.867 12.816 57.561 1.00 83.44 697 GLY A O 1
ATOM 5656 N N . ALA A 1 698 ? -21.538 13.357 55.395 1.00 88.62 698 ALA A N 1
ATOM 5657 C CA . ALA A 1 698 ? -21.175 12.009 54.966 1.00 88.62 698 ALA A CA 1
ATOM 5658 C C . ALA A 1 698 ? -19.958 11.471 55.735 1.00 88.62 698 ALA A C 1
ATOM 5660 O O . ALA A 1 698 ? -19.007 12.211 56.008 1.00 88.62 698 ALA A O 1
ATOM 5661 N N . LYS A 1 699 ? -19.958 10.170 5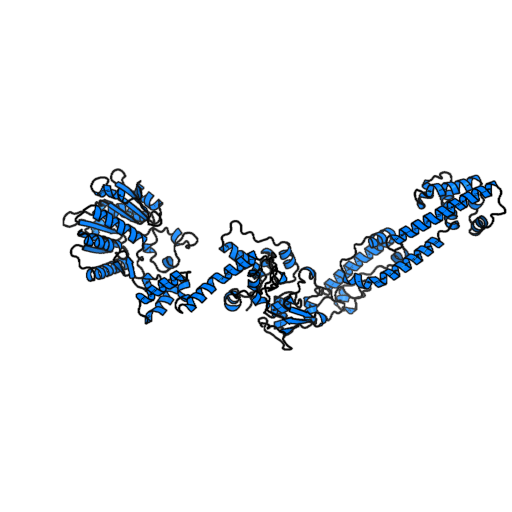6.045 1.00 88.94 699 LYS A N 1
ATOM 5662 C CA . LYS A 1 699 ? -18.846 9.497 56.745 1.00 88.94 699 LYS A CA 1
ATOM 5663 C C . LYS A 1 699 ? -17.793 8.945 55.779 1.00 88.94 699 LYS A C 1
ATOM 5665 O O . LYS A 1 699 ? -16.619 8.842 56.138 1.00 88.94 699 LYS A O 1
ATOM 5670 N N . GLY A 1 700 ? -18.201 8.634 54.550 1.00 92.12 700 GLY A N 1
ATOM 5671 C CA . GLY A 1 700 ? -17.322 8.245 53.451 1.00 92.12 700 GLY A CA 1
ATOM 5672 C C . GLY A 1 700 ? -17.873 8.652 52.085 1.00 92.12 700 GLY A C 1
ATOM 5673 O O . GLY A 1 700 ? -19.060 8.956 51.942 1.00 92.12 700 GLY A O 1
ATOM 5674 N N . PHE A 1 701 ? -17.015 8.635 51.067 1.00 95.25 701 PHE A N 1
ATOM 5675 C CA . PHE A 1 701 ? -17.426 8.787 49.673 1.00 95.25 701 PHE A CA 1
ATOM 5676 C C . PHE A 1 701 ? -16.599 7.924 48.717 1.00 95.25 701 PHE A C 1
ATOM 5678 O O . PHE A 1 701 ? -15.436 7.619 48.989 1.00 95.25 701 PHE A O 1
ATOM 5685 N N . VAL A 1 702 ? -17.194 7.569 47.577 1.00 96.94 702 VAL A N 1
ATOM 5686 C CA . VAL A 1 702 ? -16.532 6.884 46.459 1.00 96.94 702 VAL A CA 1
ATOM 5687 C C . VAL A 1 702 ? -16.936 7.566 45.156 1.00 96.94 702 VAL 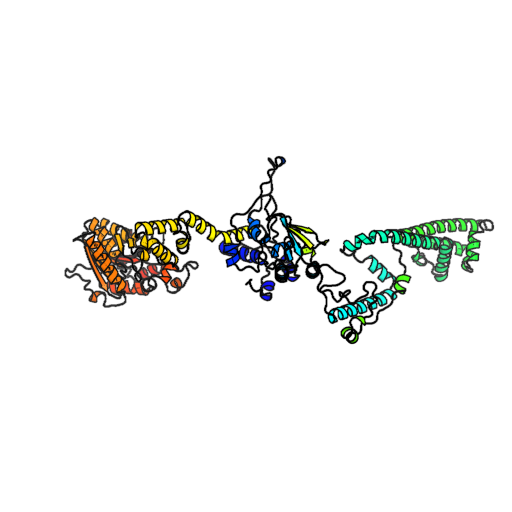A C 1
ATOM 5689 O O . VAL A 1 702 ? -18.101 7.514 44.766 1.00 96.94 702 VAL A O 1
ATOM 5692 N N . PHE A 1 703 ? -15.978 8.196 44.476 1.00 97.56 703 PHE A N 1
ATOM 5693 C CA . PHE A 1 703 ? -16.206 8.818 43.170 1.00 97.56 703 PHE A CA 1
ATOM 5694 C C . PHE A 1 703 ? -15.419 8.103 42.084 1.00 97.56 703 PHE A C 1
ATOM 5696 O O . PHE A 1 703 ? -14.213 7.896 42.228 1.00 97.56 703 PHE A O 1
ATOM 5703 N N . GLU A 1 704 ? -16.084 7.752 40.986 1.00 96.75 704 GLU A N 1
ATOM 5704 C CA . GLU A 1 704 ? -15.412 7.243 39.795 1.00 96.75 704 GLU A CA 1
ATOM 5705 C C . GLU A 1 704 ? -14.621 8.365 39.106 1.00 96.75 704 GLU A C 1
ATOM 5707 O O . GLU A 1 704 ? -15.073 9.506 39.021 1.00 96.75 704 GLU A O 1
ATOM 5712 N N . VAL A 1 705 ? -13.420 8.038 38.630 1.00 95.69 705 VAL A N 1
ATOM 5713 C CA . VAL A 1 705 ? -12.503 8.943 37.937 1.00 95.69 705 VAL A CA 1
ATOM 5714 C C . VAL A 1 705 ? -11.988 8.303 36.648 1.00 95.69 705 VAL A C 1
ATOM 5716 O O . VAL A 1 705 ? -11.737 7.097 36.557 1.00 95.69 705 VAL A O 1
ATOM 5719 N N . GLY A 1 706 ? -11.785 9.133 35.626 1.00 91.19 706 GLY A N 1
ATOM 5720 C CA . GLY A 1 706 ? -11.179 8.705 34.364 1.00 91.19 706 GLY A CA 1
ATOM 5721 C C . GLY A 1 706 ? -9.655 8.796 34.362 1.00 91.19 706 GLY A C 1
ATOM 5722 O O . GLY A 1 706 ? -8.995 8.086 33.598 1.00 91.19 706 GLY A O 1
ATOM 5723 N N . TYR A 1 707 ? -9.105 9.684 35.193 1.00 91.06 707 TYR A N 1
ATOM 5724 C CA . TYR A 1 707 ? -7.708 10.102 35.158 1.00 91.06 707 TYR A CA 1
ATOM 5725 C C . TYR A 1 707 ? -7.165 10.319 36.576 1.00 91.06 707 TYR A C 1
ATOM 5727 O O . TYR A 1 707 ? -7.883 10.754 37.474 1.00 91.06 707 TYR A O 1
ATOM 5735 N N . LYS A 1 708 ? -5.875 10.028 36.784 1.00 90.62 708 LYS A N 1
ATOM 5736 C CA . LYS A 1 708 ? -5.240 10.110 38.111 1.00 90.62 708 LYS A CA 1
ATOM 5737 C C . LYS A 1 708 ? -5.200 11.538 38.673 1.00 90.62 708 LYS A C 1
ATOM 5739 O O . LYS A 1 708 ? -5.381 11.726 39.868 1.00 90.62 708 LYS A O 1
ATOM 5744 N N . ASP A 1 709 ? -5.030 12.538 37.816 1.00 92.88 709 ASP A N 1
ATOM 5745 C CA . ASP A 1 709 ? -5.031 13.955 38.201 1.00 92.88 709 ASP A CA 1
ATOM 5746 C C . ASP A 1 709 ? -6.375 14.417 38.791 1.00 92.88 709 ASP A C 1
ATOM 5748 O O . ASP A 1 709 ? -6.408 15.346 39.597 1.00 92.88 709 ASP A O 1
ATOM 5752 N N . GLN A 1 710 ? -7.480 13.753 38.441 1.00 94.69 710 GLN A N 1
ATOM 5753 C CA . GLN A 1 710 ? -8.794 13.995 39.042 1.00 94.69 710 GLN A CA 1
ATOM 5754 C C . GLN A 1 710 ? -8.847 13.496 40.488 1.00 94.69 710 GLN A C 1
ATOM 5756 O O . GLN A 1 710 ? -9.353 14.203 41.358 1.00 94.69 710 GLN A O 1
ATOM 5761 N N . ALA A 1 711 ? -8.267 12.324 40.765 1.00 94.06 711 ALA A N 1
ATOM 5762 C CA . ALA A 1 711 ? -8.120 11.828 42.132 1.00 94.06 711 ALA A CA 1
ATOM 5763 C C . ALA A 1 711 ? -7.188 12.730 42.959 1.00 94.06 711 ALA A C 1
ATOM 5765 O O . ALA A 1 711 ? -7.525 13.098 44.084 1.00 94.06 711 ALA A O 1
ATOM 5766 N N . ASP A 1 712 ? -6.072 13.178 42.369 1.00 94.12 712 ASP A N 1
ATOM 5767 C CA . ASP A 1 712 ? -5.153 14.125 43.013 1.00 94.12 712 ASP A CA 1
ATOM 5768 C C . ASP A 1 712 ? -5.849 15.464 43.332 1.00 94.12 712 ASP A C 1
ATOM 5770 O O . ASP A 1 712 ? -5.594 16.078 44.370 1.00 94.12 712 ASP A O 1
ATOM 5774 N N . PHE A 1 713 ? -6.738 15.931 42.447 1.00 95.44 713 PHE A N 1
ATOM 5775 C CA . PHE A 1 713 ? -7.545 17.132 42.665 1.00 95.44 713 PHE A CA 1
ATOM 5776 C C . PHE A 1 713 ? -8.535 16.959 43.824 1.00 95.44 713 PHE A C 1
ATOM 5778 O O . PHE A 1 713 ? -8.659 17.860 44.656 1.00 95.44 713 PHE A O 1
ATOM 5785 N N . VAL A 1 714 ? -9.212 15.810 43.899 1.00 94.69 714 VAL A N 1
ATOM 5786 C CA . VAL A 1 714 ? -10.130 15.483 45.001 1.00 94.69 714 VAL A CA 1
ATOM 5787 C C . VAL A 1 714 ? -9.382 15.452 46.328 1.00 94.69 714 VAL A C 1
ATOM 5789 O O . VAL A 1 714 ? -9.819 16.108 47.268 1.00 94.69 714 VAL A O 1
ATOM 5792 N N . ASN A 1 715 ? -8.217 14.801 46.386 1.00 94.25 715 ASN A N 1
ATOM 5793 C CA . ASN A 1 715 ? -7.376 14.781 47.585 1.00 94.25 715 ASN A CA 1
ATOM 5794 C C . ASN A 1 715 ? -7.018 16.199 48.067 1.00 94.25 715 ASN A C 1
ATOM 5796 O O . ASN A 1 715 ? -7.226 16.535 49.228 1.00 94.25 715 ASN A O 1
ATOM 5800 N N . LYS A 1 716 ? -6.574 17.075 47.155 1.00 94.19 716 LYS A N 1
ATOM 5801 C CA . LYS A 1 716 ? -6.245 18.478 47.476 1.00 94.19 716 LYS A CA 1
ATOM 5802 C C . LYS A 1 716 ? -7.447 19.322 47.910 1.00 94.19 716 LYS A C 1
ATOM 5804 O O . LYS A 1 716 ? -7.250 20.380 48.498 1.00 94.19 716 LYS A O 1
ATOM 5809 N N . SER A 1 717 ? -8.663 18.899 47.573 1.00 92.00 717 SER A N 1
ATOM 5810 C CA . SER A 1 717 ? -9.898 19.626 47.887 1.00 92.00 717 SER A CA 1
ATOM 5811 C C . SER A 1 717 ? -10.481 19.255 49.254 1.00 92.00 717 SER A C 1
ATOM 5813 O O . SER A 1 717 ? -11.430 19.900 49.696 1.00 92.00 717 SER A O 1
ATOM 5815 N N . MET A 1 718 ? -9.938 18.228 49.915 1.00 92.19 718 MET A N 1
ATOM 5816 C CA . MET A 1 718 ? -10.403 17.741 51.212 1.00 92.19 718 MET A CA 1
ATOM 5817 C C . MET A 1 718 ? -9.523 18.255 52.358 1.00 92.19 718 MET A C 1
ATOM 5819 O O . MET A 1 718 ? -8.317 18.434 52.211 1.00 92.19 718 MET A O 1
ATOM 5823 N N . ASP A 1 719 ? -10.130 18.457 53.529 1.00 90.44 719 ASP A N 1
ATOM 5824 C CA . ASP A 1 719 ? -9.411 18.789 54.763 1.00 90.44 719 ASP A CA 1
ATOM 5825 C C . ASP A 1 719 ? -8.656 17.555 55.282 1.00 90.44 719 ASP A C 1
ATOM 5827 O O . ASP A 1 719 ? -9.260 16.636 55.844 1.00 90.44 719 ASP A O 1
ATOM 5831 N N . SER A 1 720 ? -7.330 17.542 55.113 1.00 88.69 720 SER A N 1
ATOM 5832 C CA . SER A 1 720 ? -6.461 16.421 55.487 1.00 88.69 720 SER A CA 1
ATOM 5833 C C . SER A 1 720 ? -6.460 16.107 56.986 1.00 88.69 720 SER A C 1
ATOM 5835 O O . SER A 1 720 ? -6.103 14.989 57.364 1.00 88.69 720 SER A O 1
ATOM 5837 N N . ALA A 1 721 ? -6.850 17.065 57.840 1.00 87.38 721 ALA A N 1
ATOM 5838 C CA . ALA A 1 721 ? -6.964 16.840 59.279 1.00 87.38 721 ALA A CA 1
ATOM 5839 C C . ALA A 1 721 ? -8.177 15.960 59.621 1.00 87.38 721 ALA A C 1
ATOM 5841 O O . ALA A 1 721 ? -8.110 15.151 60.542 1.00 87.38 721 ALA A O 1
ATOM 5842 N N . LYS A 1 722 ? -9.269 16.079 58.854 1.00 88.69 722 LYS A N 1
ATOM 5843 C CA . LYS A 1 722 ? -10.526 15.346 59.088 1.00 88.69 722 LYS A CA 1
ATOM 5844 C C . LYS A 1 722 ? -10.689 14.118 58.198 1.00 88.69 722 LYS A C 1
ATOM 5846 O O . LYS A 1 722 ? -11.299 13.135 58.620 1.00 88.69 722 LYS A O 1
ATOM 5851 N N . TRP A 1 723 ? -10.148 14.160 56.984 1.00 93.75 723 TRP A N 1
ATOM 5852 C CA . TRP A 1 723 ? -10.366 13.145 55.960 1.00 93.75 723 TRP A CA 1
ATOM 5853 C C . TRP A 1 723 ? -9.071 12.428 55.570 1.00 93.75 723 TRP A C 1
ATOM 5855 O O . TRP A 1 723 ? -8.006 13.032 55.434 1.00 93.75 723 TRP A O 1
ATOM 5865 N N . GLY A 1 724 ? -9.173 11.113 55.393 1.00 93.25 724 GLY A N 1
ATOM 5866 C CA . GLY A 1 724 ? -8.231 10.328 54.607 1.00 93.25 724 GLY A CA 1
ATOM 5867 C C . GLY A 1 724 ? -8.752 10.195 53.179 1.00 93.25 724 GLY A C 1
ATOM 5868 O O . GLY A 1 724 ? -9.965 10.133 52.969 1.00 93.25 724 GLY A O 1
ATOM 5869 N N . VAL A 1 725 ? -7.843 10.184 52.206 1.00 95.88 725 VAL A N 1
ATOM 5870 C CA . VAL A 1 725 ? -8.170 10.003 50.789 1.00 95.88 725 VAL A CA 1
ATOM 5871 C C . VAL A 1 725 ? -7.216 8.977 50.194 1.00 95.88 725 VAL A C 1
ATOM 5873 O O . VAL A 1 725 ? -6.022 8.970 50.487 1.00 95.88 725 VAL A O 1
ATOM 5876 N N . GLY A 1 726 ? -7.739 8.110 49.341 1.00 95.31 726 GLY A N 1
ATOM 5877 C CA . GLY A 1 726 ? -6.968 7.114 48.616 1.00 95.31 726 GLY A CA 1
ATOM 5878 C C . GLY A 1 726 ? -7.590 6.810 47.264 1.00 95.31 726 GLY A C 1
ATOM 5879 O O . GLY A 1 726 ? -8.617 7.375 46.879 1.00 95.31 726 GLY A O 1
ATOM 5880 N N . VAL A 1 727 ? -6.944 5.922 46.523 1.00 96.25 727 VAL A N 1
ATOM 5881 C CA . VAL A 1 727 ? -7.387 5.496 45.198 1.00 96.25 727 VAL A CA 1
ATOM 5882 C C . VAL A 1 727 ? -7.567 3.995 45.136 1.00 96.25 727 VAL A C 1
ATOM 5884 O O . VAL A 1 727 ? -6.816 3.227 45.733 1.00 96.25 727 VAL A O 1
ATOM 5887 N N . MET A 1 728 ? -8.549 3.587 44.346 1.00 94.94 728 MET A N 1
ATOM 5888 C CA . MET A 1 728 ? -8.807 2.196 44.015 1.00 94.94 728 MET A CA 1
ATOM 5889 C C . MET A 1 728 ? -8.647 1.989 42.512 1.00 94.94 728 MET A C 1
ATOM 5891 O O . MET A 1 728 ? -9.127 2.784 41.694 1.00 94.94 728 MET A O 1
ATOM 5895 N N . LYS A 1 729 ? -7.935 0.925 42.159 1.00 94.50 729 LYS A N 1
ATOM 5896 C CA . LYS A 1 729 ? -7.651 0.493 40.798 1.00 94.50 729 LYS A CA 1
ATOM 5897 C C . LYS A 1 729 ? -8.647 -0.583 40.374 1.00 94.50 729 LYS A C 1
ATOM 5899 O O . LYS A 1 729 ? -9.068 -1.403 41.188 1.00 94.50 729 LYS A O 1
ATOM 5904 N N . ASP A 1 730 ? -9.007 -0.569 39.097 1.00 91.56 730 ASP A N 1
ATOM 5905 C CA . ASP A 1 730 ? -9.770 -1.646 38.462 1.00 91.56 730 ASP A CA 1
ATOM 5906 C C . ASP A 1 730 ? -8.892 -2.884 38.198 1.00 91.56 730 ASP A C 1
ATOM 5908 O O . ASP A 1 730 ? -7.661 -2.843 38.321 1.00 91.56 730 ASP A O 1
ATOM 5912 N N . SER A 1 731 ? -9.510 -3.984 37.765 1.00 91.00 731 SER A N 1
ATOM 5913 C CA . SER A 1 731 ? -8.803 -5.210 37.359 1.00 91.00 731 SER A CA 1
ATOM 5914 C C . SER A 1 731 ? -7.809 -5.003 36.199 1.00 91.00 731 SER A C 1
ATOM 5916 O O . SER A 1 731 ? -6.945 -5.846 35.957 1.00 91.00 731 SER A O 1
ATOM 5918 N N . ALA A 1 732 ? -7.879 -3.871 35.487 1.00 88.31 732 ALA A N 1
ATOM 5919 C CA . ALA A 1 732 ? -6.905 -3.461 34.474 1.00 88.31 732 ALA A CA 1
ATOM 5920 C C . ALA A 1 732 ? -5.775 -2.574 35.043 1.00 88.31 732 ALA A C 1
ATOM 5922 O O . ALA A 1 732 ? -5.011 -1.978 34.276 1.00 88.31 732 ALA A O 1
ATOM 5923 N N . SER A 1 733 ? -5.645 -2.504 36.373 1.00 89.62 733 SER A N 1
ATOM 5924 C CA . SER A 1 733 ? -4.648 -1.720 37.113 1.00 89.62 733 SER A CA 1
ATOM 5925 C C . SER A 1 733 ? -4.709 -0.207 36.861 1.00 89.62 733 SER A C 1
ATOM 5927 O O . SER A 1 733 ? -3.720 0.500 37.077 1.00 89.62 733 SER A O 1
ATOM 5929 N N . LYS A 1 734 ? -5.848 0.322 36.402 1.00 91.00 734 LYS A N 1
ATOM 5930 C CA . LYS A 1 734 ? -6.055 1.767 36.241 1.00 91.00 734 LYS A CA 1
ATOM 5931 C C . LYS A 1 734 ? -6.770 2.326 37.454 1.00 91.00 734 LYS A C 1
ATOM 5933 O O . LYS A 1 734 ? -7.747 1.745 37.906 1.00 91.00 734 LYS A O 1
ATOM 5938 N N . VAL A 1 735 ? -6.320 3.487 37.929 1.00 93.88 735 VAL A N 1
ATOM 5939 C CA . VAL A 1 735 ? -7.050 4.256 38.947 1.00 93.88 735 VAL A CA 1
ATOM 5940 C C . VAL A 1 735 ? -8.453 4.535 38.419 1.00 93.88 735 VAL A C 1
ATOM 5942 O O . VAL A 1 735 ? -8.598 5.139 37.354 1.00 93.88 735 VAL A O 1
ATOM 5945 N N . ARG A 1 736 ? -9.452 4.050 39.153 1.00 94.88 736 ARG A N 1
ATOM 5946 C CA . ARG A 1 736 ? -10.854 4.089 38.751 1.00 94.88 736 ARG A CA 1
ATOM 5947 C C . ARG A 1 736 ? -11.728 4.810 39.749 1.00 94.88 736 ARG A C 1
ATOM 5949 O O . ARG A 1 736 ? -12.665 5.470 39.329 1.00 94.88 736 ARG A O 1
ATOM 5956 N N . CYS A 1 737 ? -11.403 4.739 41.035 1.00 96.56 737 CYS A N 1
ATOM 5957 C CA . CYS A 1 737 ? -12.125 5.482 42.055 1.00 96.56 737 CYS A CA 1
ATOM 5958 C C . CYS A 1 737 ? -11.166 6.266 42.937 1.00 96.56 737 CYS A C 1
ATOM 5960 O O . CYS A 1 737 ? -10.063 5.806 43.238 1.00 96.56 737 CYS A O 1
ATOM 5962 N N . VAL A 1 738 ? -11.631 7.422 43.391 1.00 96.69 738 VAL A N 1
ATOM 5963 C CA . VAL A 1 738 ? -11.101 8.105 44.566 1.00 96.69 738 VAL A CA 1
ATOM 5964 C C . VAL A 1 738 ? -12.052 7.853 45.729 1.00 96.69 738 VAL A C 1
ATOM 5966 O O . VAL A 1 738 ? -13.270 7.989 45.594 1.00 96.69 738 VAL A O 1
ATOM 5969 N N . ILE A 1 739 ? -11.491 7.430 46.853 1.00 96.19 739 ILE A N 1
ATOM 5970 C CA . ILE A 1 739 ? -12.227 7.069 48.060 1.00 96.19 739 ILE A CA 1
ATOM 5971 C C . ILE A 1 739 ? -11.803 8.037 49.151 1.00 96.19 739 ILE A C 1
ATOM 5973 O O . ILE A 1 739 ? -10.607 8.246 49.354 1.00 96.19 739 ILE A O 1
ATOM 5977 N N . GLY A 1 740 ? -12.769 8.605 49.864 1.00 94.81 740 GLY A N 1
ATOM 5978 C CA . GLY A 1 740 ? -12.501 9.391 51.059 1.00 94.81 740 GLY A CA 1
ATOM 5979 C C . GLY A 1 740 ? -13.262 8.870 52.262 1.00 94.81 740 GLY A C 1
ATOM 5980 O O . GLY A 1 740 ? -14.374 8.355 52.139 1.00 94.81 740 GLY A O 1
ATOM 5981 N N . TRP A 1 741 ? -12.658 9.014 53.434 1.00 93.25 741 TRP A N 1
ATOM 5982 C CA . TRP A 1 741 ? -13.239 8.594 54.704 1.00 93.25 741 TRP A CA 1
ATOM 5983 C C . TRP A 1 741 ? -12.886 9.561 55.827 1.00 93.25 741 TRP A C 1
ATOM 5985 O O . TRP A 1 741 ? -11.812 10.167 55.823 1.00 93.25 741 TRP A O 1
ATOM 5995 N N . GLN A 1 742 ? -13.768 9.689 56.815 1.00 90.12 742 GLN A N 1
ATOM 5996 C CA . GLN A 1 742 ? -13.436 10.403 58.045 1.00 90.12 742 GLN A CA 1
ATOM 5997 C C . GLN A 1 742 ? -12.399 9.608 58.849 1.00 90.12 742 GLN A C 1
ATOM 5999 O O . GLN A 1 742 ? -12.529 8.395 59.024 1.00 90.12 742 GLN A O 1
ATOM 6004 N N . ARG A 1 743 ? -11.345 10.285 59.327 1.00 84.81 743 ARG A N 1
ATOM 6005 C CA . ARG A 1 743 ? -10.247 9.648 60.083 1.00 84.81 743 ARG A CA 1
ATOM 6006 C C . ARG A 1 743 ? -10.695 9.096 61.438 1.00 84.81 743 ARG A C 1
ATOM 6008 O O . ARG A 1 743 ? -10.043 8.206 61.974 1.00 84.81 743 ARG A O 1
ATOM 6015 N N . GLU A 1 744 ? -11.802 9.603 61.968 1.00 78.00 744 GLU A N 1
ATOM 6016 C CA . GLU A 1 744 ? -12.393 9.169 63.228 1.00 78.00 744 GLU A CA 1
ATOM 6017 C C . GLU A 1 744 ? -13.610 8.260 62.981 1.00 78.00 744 GLU A C 1
ATOM 6019 O O . GLU A 1 744 ? -14.415 8.485 62.077 1.00 78.00 744 GLU A O 1
ATOM 6024 N N . GLY A 1 745 ? -13.764 7.222 63.808 1.00 73.50 745 GLY A N 1
ATOM 6025 C CA . GLY A 1 745 ? -14.897 6.294 63.754 1.00 73.50 745 GLY A CA 1
ATOM 6026 C C . GLY A 1 745 ? -14.691 5.066 62.857 1.00 73.50 745 GLY A C 1
ATOM 6027 O O . GLY A 1 745 ? -13.608 4.802 62.340 1.00 73.50 745 GLY A O 1
ATOM 6028 N N . LYS A 1 746 ? -15.760 4.275 62.683 1.00 70.00 746 LYS A N 1
ATOM 6029 C CA . LYS A 1 746 ? -15.724 2.979 61.970 1.00 70.00 746 LYS A CA 1
ATOM 6030 C C . LYS A 1 746 ? -15.371 3.093 60.478 1.00 70.00 746 LYS A C 1
ATOM 6032 O O . LYS A 1 746 ? -14.958 2.110 59.878 1.00 70.00 746 LYS A O 1
ATOM 6037 N N . PHE A 1 747 ? -15.500 4.282 59.888 1.00 75.50 747 PHE A N 1
ATOM 6038 C CA . PHE A 1 747 ? -15.181 4.523 58.478 1.00 75.50 747 PHE A CA 1
ATOM 6039 C C . PHE A 1 747 ? -13.675 4.680 58.220 1.00 75.50 747 PHE A C 1
ATOM 6041 O O . PHE A 1 747 ? -13.266 4.590 57.069 1.00 75.50 747 PHE A O 1
ATOM 6048 N N . ALA A 1 748 ? -12.827 4.791 59.253 1.00 76.69 748 ALA A N 1
ATOM 6049 C CA . ALA A 1 748 ? -11.367 4.783 59.099 1.00 76.69 748 ALA A CA 1
ATOM 6050 C C . ALA A 1 748 ? -10.838 3.525 58.377 1.00 76.69 748 ALA A C 1
ATOM 6052 O O . ALA A 1 748 ? -9.808 3.559 57.695 1.00 76.69 748 ALA A O 1
ATOM 6053 N N . GLU A 1 749 ? -11.573 2.414 58.476 1.00 81.44 749 GLU A N 1
ATOM 6054 C CA . GLU A 1 749 ? -11.241 1.165 57.799 1.00 81.44 749 GLU A CA 1
ATOM 6055 C C . GLU A 1 749 ? -11.418 1.218 56.273 1.00 81.44 749 GLU A C 1
ATOM 6057 O O . GLU A 1 749 ? -10.866 0.357 55.592 1.00 81.44 749 GLU A O 1
ATOM 6062 N N . PHE A 1 750 ? -12.104 2.227 55.711 1.00 81.75 750 PHE A N 1
ATOM 6063 C CA . PHE A 1 750 ? -12.231 2.416 54.253 1.00 81.75 750 PHE A CA 1
ATOM 6064 C C . PHE A 1 750 ? -10.871 2.601 53.567 1.00 81.75 750 PHE A C 1
ATOM 6066 O O . PHE A 1 750 ? -10.739 2.324 52.376 1.00 81.75 750 PHE A O 1
ATOM 6073 N N . SER A 1 751 ? -9.836 2.986 54.319 1.00 86.06 751 SER A N 1
ATOM 6074 C CA . SER A 1 751 ? -8.443 2.945 53.861 1.00 86.06 751 SER A CA 1
ATOM 6075 C C . SER A 1 751 ? -8.042 1.578 53.284 1.00 86.06 751 SER A C 1
ATOM 6077 O O . SER A 1 751 ? -7.294 1.531 52.313 1.00 86.06 751 SER A O 1
ATOM 6079 N N . LYS A 1 752 ? -8.595 0.471 53.803 1.00 87.19 752 LYS A N 1
ATOM 6080 C CA . LYS A 1 752 ? -8.338 -0.901 53.324 1.00 87.19 752 LYS A CA 1
ATOM 6081 C C . LYS A 1 752 ? -8.945 -1.194 51.946 1.00 87.19 752 LYS A C 1
ATOM 6083 O O . LYS A 1 752 ? -8.557 -2.172 51.317 1.00 87.19 752 LYS A O 1
ATOM 6088 N N . LEU A 1 753 ? -9.905 -0.386 51.483 1.00 87.81 753 LEU A N 1
ATOM 6089 C CA . LEU A 1 753 ? -10.479 -0.500 50.137 1.00 87.81 753 LEU A CA 1
ATOM 6090 C C . LEU A 1 753 ? -9.540 0.091 49.068 1.00 87.81 753 LEU A C 1
ATOM 6092 O O . LEU A 1 753 ? -9.665 -0.240 47.887 1.00 87.81 753 LEU A O 1
ATOM 6096 N N . CYS A 1 754 ? -8.610 0.955 49.486 1.00 91.19 754 CYS A N 1
ATOM 6097 C CA . CYS A 1 754 ? -7.675 1.646 48.611 1.00 91.19 754 CYS A CA 1
ATOM 6098 C C . CYS A 1 754 ? -6.472 0.762 48.279 1.00 91.19 754 CYS A C 1
ATOM 6100 O O . CYS A 1 754 ? -5.917 0.092 49.146 1.00 91.19 754 CYS A O 1
ATOM 6102 N N . ASP A 1 755 ? -6.031 0.827 47.028 1.00 90.06 755 ASP A N 1
ATOM 6103 C CA . ASP A 1 755 ? -4.773 0.219 46.599 1.00 90.06 755 ASP A CA 1
ATOM 6104 C C . ASP A 1 755 ? -3.581 1.121 46.951 1.00 90.06 755 ASP A C 1
ATOM 6106 O O . ASP A 1 755 ? -2.522 0.624 47.319 1.00 90.06 755 ASP A O 1
ATOM 6110 N N . ASP A 1 756 ? -3.766 2.446 46.873 1.00 90.00 756 ASP A N 1
ATOM 6111 C CA . ASP A 1 756 ? -2.799 3.444 47.337 1.00 90.00 756 ASP A CA 1
ATOM 6112 C C . ASP A 1 756 ? -3.523 4.510 48.187 1.00 90.00 756 ASP A C 1
ATOM 6114 O O . ASP A 1 756 ? -4.613 4.962 47.827 1.00 90.00 756 ASP A O 1
ATOM 6118 N N 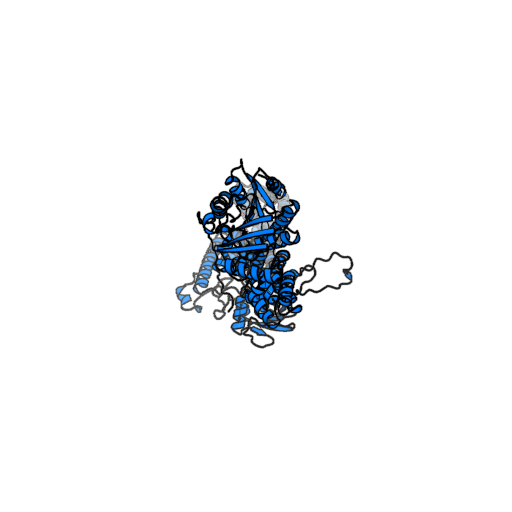. VAL A 1 757 ? -2.915 4.942 49.295 1.00 88.19 757 VAL A N 1
ATOM 6119 C CA . VAL A 1 757 ? -3.413 6.025 50.168 1.00 88.19 757 VAL A CA 1
ATOM 6120 C C . VAL A 1 757 ? -2.494 7.243 50.032 1.00 88.19 757 VAL A C 1
ATOM 6122 O O . VAL A 1 757 ? -1.283 7.065 49.885 1.00 88.19 757 VAL A O 1
ATOM 6125 N N . TYR A 1 758 ? -3.066 8.453 50.035 1.00 82.44 758 TYR A N 1
ATOM 6126 C CA . TYR A 1 758 ? -2.316 9.711 49.919 1.00 82.44 758 TYR A CA 1
ATOM 6127 C C . TYR A 1 758 ? -1.649 10.165 51.217 1.00 82.44 758 TYR A C 1
ATOM 6129 O O . TYR A 1 758 ? -2.210 9.911 52.311 1.00 82.44 758 TYR A O 1
#

Foldseek 3Di:
DWDDDDPVVCLVVLAAAQFLDPSNVVSLVPDDADDCPPHDLVRLLVVLQVRQCSHQVVRHDPVCCLPPQFDLDFFADDDPDPVCVPPDFFDWLRLLSRRLSSCQFQLNVCSLLLQARGSVLSLVQLCVQQKDKPNHGHNDRRDGHDAFIKMFGNLLSSLARFFAFFDDLLVLLVVVLVVLVVQQVLLVVCVVPVPVSVVVVVPPPDDPPVVVVVVCPVVQVVLLVVLVVVLVVVLVVLALLVLLLVLLVLQVVCPPNDDLVSQPVLPDVLSVLSSLLNVLCVVVVPCCSPDPDPVVSVVLVVPLPPDDPSRNVSSVSSVVSSVVSSVSVSVVSVVCCVVRNDDRDSVVSVPDDRDDRFDSVVCVVPVVVTQDDDPVDGHRFQPPPVVRRHRPPTDGYPSVVVVPDNAPQKAHDSVRRMIGRNHRWHIDGPDTSSDDSHDSVSSVSNSVSSPLLPVLLVVLVVVDVLQNLLCLQPVDRVVSVVLLVCCPVQDDPVCSNVLSNCNSVLADSCQSSQWDDQPPDIFGDHFAFDDDDVQLSQLLVLVLVVVLVLVAQEAEEEEEQCGLVRSLLSSQVSCVVSNHAYAYEYEHQDPVRLVNNVVRVVVSCVVDPDPRYHYHYDHDDLQDLCVCVVPPQCDPVNDFHAEYEYAAAADAPVLCPDDVVVVHDDPSCNPTYDPRRHHDDLVSLLSCVNRPCVVSVYQKYKYFHPDVVSLVSNVVSDDPVFKWWAFAAGPVRDGTIIMMGGCDDSRVCCVVRHPGTD

Solvent-accessible surface area (backbone atoms only — not comparable to full-atom values): 41799 Å² total; per-residue (Å²): 132,66,52,84,85,68,70,71,65,37,69,75,68,48,53,40,53,58,45,69,43,73,69,35,49,50,24,55,70,71,56,72,82,86,82,52,82,96,50,53,73,65,55,42,18,51,52,26,38,54,52,52,38,37,34,59,60,51,50,54,46,66,70,53,41,67,75,74,53,60,62,90,78,65,69,72,57,84,84,86,53,81,87,54,71,93,58,94,72,56,66,53,47,57,45,4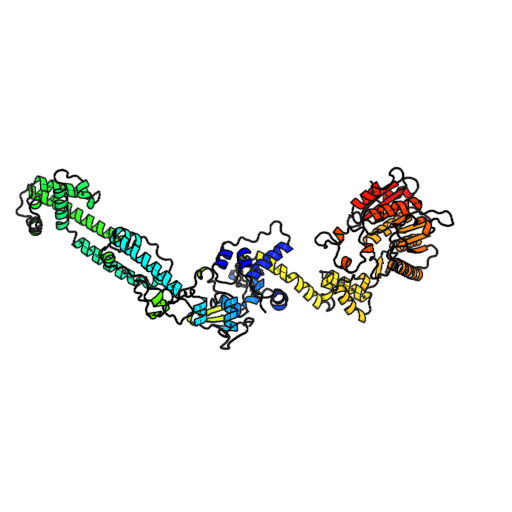8,41,62,58,32,68,53,54,40,19,44,20,41,42,39,25,51,66,61,46,21,46,19,38,70,52,22,32,50,39,16,58,70,51,45,23,27,47,76,84,42,70,40,59,54,40,77,42,69,62,50,66,70,41,38,36,35,43,47,58,73,54,26,49,44,40,44,19,28,79,43,57,53,71,70,55,18,53,56,50,47,43,49,49,36,53,53,48,37,51,48,53,54,52,27,66,75,39,45,64,62,46,50,52,54,59,69,70,48,75,79,70,88,57,62,74,69,57,61,70,46,56,69,54,50,59,55,42,38,53,52,25,52,51,52,45,51,53,50,43,68,65,53,35,56,65,54,51,50,52,49,46,49,52,45,46,62,73,42,58,92,70,66,48,53,71,64,36,55,90,62,38,88,82,44,10,54,56,48,44,51,44,52,51,56,41,58,75,66,65,40,65,64,81,81,50,71,49,75,64,51,56,50,48,66,77,68,50,82,82,83,53,53,76,66,55,47,51,52,48,52,51,41,54,51,52,37,52,51,50,35,53,49,51,46,49,49,52,45,54,58,33,67,80,75,30,58,71,94,62,62,65,70,57,66,70,61,77,74,67,81,76,73,64,64,68,64,32,70,79,34,72,84,71,60,89,45,81,50,99,91,43,67,48,56,56,40,39,63,47,74,87,51,85,26,18,21,76,81,40,73,27,77,71,45,79,85,66,72,61,82,48,88,37,43,51,72,42,78,93,75,31,35,32,34,33,60,43,81,56,47,24,32,67,68,39,51,52,49,88,66,100,64,60,54,72,43,32,42,31,26,43,59,59,64,44,70,66,54,56,59,38,52,54,27,45,74,78,34,82,66,32,42,48,26,37,68,55,56,73,35,68,68,56,21,50,52,53,51,48,51,47,60,74,79,40,61,82,90,44,44,66,57,48,36,51,44,31,38,72,34,48,56,65,39,56,69,71,34,39,43,81,46,80,99,42,77,40,66,38,51,83,64,34,58,77,88,49,70,70,58,39,52,53,45,53,52,50,36,51,52,49,58,76,66,69,56,62,64,48,32,37,38,31,41,48,30,34,44,32,58,65,61,52,46,34,37,51,58,33,40,77,69,72,19,33,28,41,34,41,32,26,16,74,44,67,70,15,34,53,43,21,48,53,38,48,54,56,44,46,75,76,56,77,56,93,44,56,45,76,49,67,42,82,43,51,64,82,38,76,55,43,54,72,74,64,62,62,65,39,99,81,74,57,57,33,42,34,37,39,30,60,53,31,51,39,42,66,72,42,58,71,28,48,49,94,71,79,22,41,52,71,42,52,75,73,57,43,38,61,77,63,39,48,27,55,73,64,58,59,54,25,45,40,65,27,39,42,59,74,51,58,39,40,30,36,41,34,48,38,73,44,66,69,55,40,54,48,52,51,73,72,48,61,69,90,55,36,46,40,27,31,26,57,43,100,84,72,42,61,34,32,32,36,38,22,28,62,69,68,87,41,41,60,55,62,74,69,30,77,47,74,116

Mean predicted aligned error: 17.61 Å

Radius of gyration: 50.83 Å; Cα contacts (8 Å, |Δi|>4): 1112; chains: 1; bounding box: 131×66×127 Å